Protein AF-A0A6A5GX11-F1 (afdb_monomer_lite)

Radius of gyration: 40.3 Å; chains: 1; bounding box: 119×91×114 Å

pLDDT: mean 71.3, std 27.17, range [20.06, 98.5]

Structure (mmCIF, N/CA/C/O backbone):
data_AF-A0A6A5GX11-F1
#
_entry.id   AF-A0A6A5GX11-F1
#
loop_
_atom_site.group_PDB
_atom_site.id
_atom_site.type_symbol
_atom_site.label_atom_id
_atom_site.label_alt_id
_atom_site.label_comp_id
_atom_site.label_asym_id
_atom_site.label_entity_id
_atom_site.label_seq_id
_atom_site.pdbx_PDB_ins_code
_atom_site.Cartn_x
_atom_site.Cartn_y
_atom_site.Cartn_z
_atom_site.occupancy
_atom_site.B_iso_or_equiv
_atom_site.auth_seq_id
_atom_site.auth_comp_id
_atom_site.auth_asym_id
_atom_site.auth_atom_id
_atom_site.pdbx_PDB_model_num
ATOM 1 N N . MET A 1 1 ? -39.983 5.173 -9.772 1.00 28.12 1 MET A N 1
ATOM 2 C CA . MET A 1 1 ? -40.697 6.272 -9.080 1.00 28.12 1 MET A CA 1
ATOM 3 C C . MET A 1 1 ? -39.646 7.132 -8.398 1.00 28.12 1 MET A C 1
ATOM 5 O O . MET A 1 1 ? -38.638 6.549 -8.014 1.00 28.12 1 MET A O 1
ATOM 9 N N . PRO A 1 2 ? -39.809 8.461 -8.293 1.00 29.33 2 PRO A N 1
ATOM 10 C CA . PRO A 1 2 ? -38.882 9.270 -7.508 1.00 29.33 2 PRO A CA 1
ATOM 11 C C . PRO A 1 2 ? -39.004 8.884 -6.030 1.00 29.33 2 PRO A C 1
ATOM 13 O O . PRO A 1 2 ? -40.120 8.671 -5.549 1.00 29.33 2 PRO A O 1
ATOM 16 N N . ALA A 1 3 ? -37.867 8.777 -5.342 1.00 27.83 3 ALA A N 1
ATOM 17 C CA . ALA A 1 3 ? -37.838 8.626 -3.894 1.00 27.83 3 ALA A CA 1
ATOM 18 C C . ALA A 1 3 ? -38.540 9.824 -3.236 1.00 27.83 3 ALA A C 1
ATOM 20 O O . ALA A 1 3 ? -38.557 10.938 -3.770 1.00 27.83 3 ALA A O 1
ATOM 21 N N . SER A 1 4 ? -39.154 9.591 -2.085 1.00 36.69 4 SER A N 1
ATOM 22 C CA . SER A 1 4 ? -39.787 10.651 -1.308 1.00 36.69 4 SER A CA 1
ATOM 23 C C . SER A 1 4 ? -38.725 11.610 -0.755 1.00 36.69 4 SER A C 1
ATOM 25 O O . SER A 1 4 ? -37.639 11.186 -0.362 1.00 36.69 4 SER A O 1
ATOM 27 N N . SER A 1 5 ? -39.040 12.903 -0.628 1.00 40.94 5 SER A N 1
ATOM 28 C CA . SER A 1 5 ? -38.124 13.899 -0.030 1.00 40.94 5 SER A CA 1
ATOM 29 C C . SER A 1 5 ? -37.720 13.576 1.423 1.00 40.94 5 SER A C 1
ATOM 31 O O . SER A 1 5 ? -36.770 14.139 1.965 1.00 40.94 5 SER A O 1
ATOM 33 N N . THR A 1 6 ? -38.420 12.633 2.056 1.00 39.66 6 THR A N 1
ATOM 34 C CA . THR A 1 6 ? -38.109 12.050 3.364 1.00 39.66 6 THR A CA 1
ATOM 35 C C . THR A 1 6 ? -37.010 10.981 3.363 1.00 39.66 6 THR A C 1
ATOM 37 O O . THR A 1 6 ? -36.493 10.682 4.440 1.00 39.66 6 THR A O 1
ATOM 40 N N . GLU A 1 7 ? -36.645 10.408 2.212 1.00 40.12 7 GLU A N 1
ATOM 41 C CA . GLU A 1 7 ? -35.556 9.425 2.074 1.00 40.12 7 GLU A CA 1
ATOM 42 C C . GLU A 1 7 ? -34.199 10.109 1.853 1.00 40.12 7 GLU A C 1
ATOM 44 O O . GLU A 1 7 ? -33.228 9.757 2.519 1.00 40.12 7 GLU A O 1
ATOM 49 N N . GLU A 1 8 ? -34.137 11.160 1.027 1.00 44.28 8 GLU A N 1
ATOM 50 C CA . GLU A 1 8 ? -32.916 11.969 0.845 1.00 44.28 8 GLU A CA 1
ATOM 51 C C . GLU A 1 8 ? -32.476 12.634 2.160 1.00 44.28 8 GLU A C 1
ATOM 53 O O . GLU A 1 8 ? -31.300 12.598 2.527 1.00 44.28 8 GLU A O 1
ATOM 58 N N . SER A 1 9 ? -33.434 13.156 2.937 1.00 45.06 9 SER A N 1
ATOM 59 C CA . SER A 1 9 ? -33.169 13.665 4.288 1.00 45.06 9 SER A CA 1
ATOM 60 C C . SER A 1 9 ? -32.656 12.578 5.238 1.00 45.06 9 SER A C 1
ATOM 62 O O . SER A 1 9 ? -31.876 12.895 6.131 1.00 45.06 9 SER A O 1
ATOM 64 N N . LEU A 1 10 ? -33.079 11.319 5.077 1.00 44.25 10 LEU A N 1
ATOM 65 C CA . LEU A 1 10 ? -32.639 10.212 5.931 1.00 44.25 10 LEU A CA 1
ATOM 66 C C . LEU A 1 10 ? -31.201 9.802 5.597 1.00 44.25 10 LEU A C 1
ATOM 68 O O . LEU A 1 10 ? -30.399 9.614 6.507 1.00 44.25 10 LEU A O 1
ATOM 72 N N . HIS A 1 11 ? -30.864 9.730 4.306 1.00 50.41 11 HIS A N 1
ATOM 73 C CA . HIS A 1 11 ? -29.493 9.511 3.848 1.00 50.41 11 HIS A CA 1
ATOM 74 C C . HIS A 1 11 ? -28.566 10.631 4.343 1.00 50.41 11 HIS A C 1
ATOM 76 O O . HIS A 1 11 ? -27.501 10.348 4.879 1.00 50.41 11 HIS A O 1
ATOM 82 N N . SER A 1 12 ? -29.012 11.892 4.267 1.00 48.31 12 SER A N 1
ATOM 83 C CA . SER A 1 12 ? -28.281 13.042 4.811 1.00 48.31 12 SER A CA 1
ATOM 84 C C . SER A 1 12 ? -28.050 12.931 6.324 1.00 48.31 12 SER A C 1
ATOM 86 O O . SER A 1 12 ? -26.910 13.013 6.763 1.00 48.31 12 SER A O 1
ATOM 88 N N . THR A 1 13 ? -29.081 12.645 7.131 1.00 47.81 13 THR A N 1
ATOM 89 C CA . THR A 1 13 ? -28.919 12.481 8.591 1.00 47.81 13 THR A CA 1
ATOM 90 C C . THR A 1 13 ? -28.064 11.266 8.961 1.00 47.81 13 THR A C 1
ATOM 92 O O . THR A 1 13 ? -27.385 11.296 9.982 1.00 47.81 13 THR A O 1
ATOM 95 N N . ILE A 1 14 ? -28.051 10.198 8.158 1.00 52.31 14 ILE A N 1
ATOM 96 C CA . ILE A 1 14 ? -27.190 9.033 8.410 1.00 52.31 14 ILE A CA 1
ATOM 97 C C . ILE A 1 14 ? -25.740 9.321 8.007 1.00 52.31 14 ILE A C 1
ATOM 99 O O . ILE A 1 14 ? -24.847 8.996 8.781 1.00 52.31 14 ILE A O 1
ATOM 103 N N . LEU A 1 15 ? -25.493 10.020 6.895 1.00 53.47 15 LEU A N 1
ATOM 104 C CA . LEU A 1 15 ? -24.170 10.571 6.576 1.00 53.47 15 LEU A CA 1
ATOM 105 C C . LEU A 1 15 ? -23.706 11.590 7.624 1.00 53.47 15 LEU A C 1
ATOM 107 O O . LEU A 1 15 ? -22.520 11.657 7.926 1.00 53.47 15 LEU A O 1
ATOM 111 N N . GLU A 1 16 ? -24.621 12.357 8.215 1.00 52.12 16 GLU A N 1
ATOM 112 C CA . GLU A 1 16 ? -24.321 13.277 9.308 1.00 52.12 16 GLU A CA 1
ATOM 113 C C . GLU A 1 16 ? -23.972 12.504 10.586 1.00 52.12 16 GLU A C 1
ATOM 115 O O . GLU A 1 16 ? -22.947 12.794 11.193 1.00 52.12 16 GLU A O 1
ATOM 120 N N . ILE A 1 17 ? -24.736 11.467 10.958 1.00 52.47 17 ILE A N 1
ATOM 121 C CA . ILE A 1 17 ? -24.416 10.568 12.080 1.00 52.47 17 ILE A CA 1
ATOM 122 C C . ILE A 1 17 ? -23.071 9.870 11.849 1.00 52.47 17 ILE A C 1
ATOM 124 O O . ILE A 1 17 ? -22.245 9.879 12.752 1.00 52.47 17 ILE A O 1
ATOM 128 N N . MET A 1 18 ? -22.799 9.338 10.656 1.00 52.59 18 MET A N 1
ATOM 129 C CA . MET A 1 18 ? -21.490 8.767 10.319 1.00 52.59 18 MET A CA 1
ATOM 130 C C . MET A 1 18 ? -20.392 9.840 10.380 1.00 52.59 18 MET A C 1
ATOM 132 O O . MET A 1 18 ? -19.365 9.610 10.999 1.00 52.59 18 MET A O 1
ATOM 136 N N . SER A 1 19 ? -20.630 11.058 9.879 1.00 47.06 19 SER A N 1
ATOM 137 C CA . SER A 1 19 ? -19.694 12.187 10.013 1.00 47.06 19 SER A CA 1
ATOM 138 C C . SER A 1 19 ? -19.464 12.613 11.467 1.00 47.06 19 SER A C 1
ATOM 140 O O . SER A 1 19 ? -18.379 13.085 11.784 1.00 47.06 19 SER A O 1
ATOM 142 N N . ILE A 1 20 ? -20.453 12.459 12.349 1.00 45.06 20 ILE A N 1
ATOM 143 C CA . ILE A 1 20 ? -20.344 12.718 13.791 1.00 45.06 20 ILE A CA 1
ATOM 144 C C . ILE A 1 20 ? -19.573 11.589 14.488 1.00 45.06 20 ILE A C 1
ATOM 146 O O . ILE A 1 20 ? -18.769 11.871 15.366 1.00 45.06 20 ILE A O 1
ATOM 150 N N . LEU A 1 21 ? -19.779 10.333 14.084 1.00 46.28 21 LEU A N 1
ATOM 151 C CA . LEU A 1 21 ? -19.055 9.165 14.603 1.00 46.28 21 LEU A CA 1
ATOM 152 C C . LEU A 1 21 ? -17.611 9.072 14.072 1.00 46.28 21 LEU A C 1
ATOM 154 O O . LEU A 1 21 ? -16.768 8.460 14.717 1.00 46.28 21 LEU A O 1
ATOM 158 N N . SER A 1 22 ? -17.312 9.715 12.940 1.00 41.75 22 SER A N 1
ATOM 159 C CA . SER A 1 22 ? -15.961 9.858 12.373 1.00 41.75 22 SER A CA 1
ATOM 160 C C . SER A 1 22 ? -15.256 11.171 12.752 1.00 41.75 22 SER A C 1
ATOM 162 O O . SER A 1 22 ? -14.150 11.420 12.275 1.00 41.75 22 SER A O 1
ATOM 164 N N . LYS A 1 23 ? -15.861 12.035 13.580 1.00 33.44 23 LYS A N 1
ATOM 165 C CA . LYS A 1 23 ? -15.248 13.293 14.041 1.00 33.44 23 LYS A CA 1
ATOM 166 C C . LYS A 1 23 ? -14.823 13.205 15.503 1.00 33.44 23 LYS A C 1
ATOM 168 O O . LYS A 1 23 ? -15.609 13.508 16.391 1.00 33.44 23 LYS A O 1
ATOM 173 N N . ASP A 1 24 ? -13.543 12.909 15.714 1.00 33.56 24 ASP A N 1
ATOM 174 C CA . ASP A 1 24 ? -12.671 13.880 16.384 1.00 33.56 24 ASP A CA 1
ATOM 175 C C . ASP A 1 24 ? -11.180 13.528 16.244 1.00 33.56 24 ASP A C 1
ATOM 177 O O . ASP A 1 24 ? -10.704 12.504 16.728 1.00 33.56 24 ASP A O 1
ATOM 181 N N . SER A 1 25 ? -10.425 14.464 15.670 1.00 24.48 25 SER A N 1
ATOM 182 C CA . SER A 1 25 ? -9.131 14.862 16.227 1.00 24.48 25 SER A CA 1
ATOM 183 C C . SER A 1 25 ? -8.889 16.338 15.879 1.00 24.48 25 SER A C 1
ATOM 185 O O . SER A 1 25 ? -8.604 16.652 14.720 1.00 24.48 25 SER A O 1
ATOM 187 N N . PRO A 1 26 ? -9.084 17.273 16.825 1.00 28.80 26 PRO A N 1
ATOM 188 C CA . PRO A 1 26 ? -8.751 18.678 16.624 1.00 28.80 26 PRO A CA 1
ATOM 189 C C . PRO A 1 26 ? -7.250 18.944 16.850 1.00 28.80 26 PRO A C 1
ATOM 191 O O . PRO A 1 26 ? -6.652 18.419 17.785 1.00 28.80 26 PRO A O 1
ATOM 194 N N . ASP A 1 27 ? -6.686 19.829 16.025 1.00 24.67 27 ASP A N 1
ATOM 195 C CA . ASP A 1 27 ? -5.345 20.429 16.124 1.00 24.67 27 ASP A CA 1
ATOM 196 C C . ASP A 1 27 ? -4.133 19.479 16.215 1.00 24.67 27 ASP A C 1
ATOM 198 O O . ASP A 1 27 ? -3.504 19.307 17.263 1.00 24.67 27 ASP A O 1
ATOM 202 N N . SER A 1 28 ? -3.655 19.029 15.050 1.00 24.89 28 SER A N 1
ATOM 203 C CA . SER A 1 28 ? -2.253 18.632 14.871 1.00 24.89 28 SER A CA 1
ATOM 204 C C . SER A 1 28 ? -1.328 19.862 14.910 1.00 24.89 28 SER A C 1
ATOM 206 O O . SER A 1 28 ? -0.850 20.341 13.880 1.00 24.89 28 SER A O 1
ATOM 208 N N . THR A 1 29 ? -1.057 20.381 16.109 1.00 23.64 29 THR A N 1
ATOM 209 C CA . THR A 1 29 ? 0.121 21.232 16.346 1.00 23.64 29 THR A CA 1
ATOM 210 C C . THR A 1 29 ? 1.287 20.358 16.818 1.00 23.64 29 THR A C 1
ATOM 212 O O . THR A 1 29 ? 1.080 19.463 17.643 1.00 23.64 29 THR A O 1
ATOM 215 N N . PRO A 1 30 ? 2.514 20.552 16.297 1.00 24.50 30 PRO A N 1
ATOM 216 C CA . PRO A 1 30 ? 3.628 19.660 16.593 1.00 24.50 30 PRO A CA 1
ATOM 217 C C . PRO A 1 30 ? 4.042 19.804 18.058 1.00 24.50 30 PRO A C 1
ATOM 219 O O . PRO A 1 30 ? 4.580 20.830 18.476 1.00 24.50 30 PRO A O 1
ATOM 222 N N . THR A 1 31 ? 3.799 18.759 18.847 1.00 24.69 31 THR A N 1
ATOM 223 C CA . THR A 1 31 ? 4.292 18.691 20.223 1.00 24.69 31 THR A CA 1
ATOM 224 C C . THR A 1 31 ? 5.751 18.263 20.194 1.00 24.69 31 THR A C 1
ATOM 226 O O . THR A 1 31 ? 6.061 17.087 20.018 1.00 24.69 31 THR A O 1
ATOM 229 N N . THR A 1 32 ? 6.653 19.226 20.380 1.00 24.58 32 THR A N 1
ATOM 230 C CA . THR A 1 32 ? 8.082 18.975 20.587 1.00 24.58 32 THR A CA 1
ATOM 231 C C . THR A 1 32 ? 8.283 18.136 21.849 1.00 24.58 32 THR A C 1
ATOM 233 O O . THR A 1 32 ? 8.253 18.661 22.963 1.00 24.58 32 THR A O 1
ATOM 236 N N . ILE A 1 33 ? 8.506 16.832 21.686 1.00 23.81 33 ILE A N 1
ATOM 237 C CA . ILE A 1 33 ? 8.956 15.971 22.779 1.00 23.81 33 ILE A CA 1
ATOM 238 C C . ILE A 1 33 ? 10.459 16.186 22.939 1.00 23.81 33 ILE A C 1
ATOM 240 O O . ILE A 1 33 ? 11.251 15.785 22.091 1.00 23.81 33 ILE A O 1
ATOM 244 N N . ILE A 1 34 ? 10.837 16.843 24.033 1.00 23.27 34 ILE A N 1
ATOM 245 C CA . ILE A 1 34 ? 12.216 16.891 24.520 1.00 23.27 34 ILE A CA 1
ATOM 246 C C . ILE A 1 34 ? 12.476 15.552 25.226 1.00 23.27 34 ILE A C 1
ATOM 248 O O . ILE A 1 34 ? 11.800 15.282 26.224 1.00 23.27 34 ILE A O 1
ATOM 252 N N . PRO A 1 35 ? 13.414 14.707 24.762 1.00 26.48 35 PRO A N 1
ATOM 253 C CA . PRO A 1 35 ? 13.851 13.556 25.536 1.00 26.48 35 PRO A CA 1
ATOM 254 C C . PRO A 1 35 ? 14.650 14.058 26.741 1.00 26.48 35 PRO A C 1
ATOM 256 O O . PRO A 1 35 ? 15.604 14.817 26.579 1.00 26.48 35 PRO A O 1
ATOM 259 N N . ASN A 1 36 ? 14.264 13.646 27.948 1.00 24.81 36 ASN A N 1
ATOM 260 C CA . ASN A 1 36 ? 15.158 13.754 29.096 1.00 24.81 36 ASN A CA 1
ATOM 261 C C . ASN A 1 36 ? 16.164 12.604 29.016 1.00 24.81 36 ASN A C 1
ATOM 263 O O . ASN A 1 36 ? 15.762 11.442 29.097 1.00 24.81 36 ASN A O 1
ATOM 267 N N . ASP A 1 37 ? 17.448 12.934 28.923 1.00 24.06 37 ASP A N 1
ATOM 268 C CA . ASP A 1 37 ? 18.520 12.006 29.268 1.00 24.06 37 ASP A CA 1
ATOM 269 C C . ASP A 1 37 ? 18.411 11.598 30.748 1.00 24.06 37 ASP A C 1
ATOM 271 O O . ASP A 1 37 ? 18.219 12.454 31.612 1.00 24.06 37 ASP A O 1
ATOM 275 N N . GLU A 1 38 ? 18.537 10.299 31.036 1.00 22.77 38 GLU A N 1
ATOM 276 C CA . GLU A 1 38 ? 19.526 9.710 31.963 1.00 22.77 38 GLU A CA 1
ATOM 277 C C . GLU A 1 38 ? 19.149 8.264 32.357 1.00 22.77 38 GLU A C 1
ATOM 279 O O . GLU A 1 38 ? 17.977 7.922 32.497 1.00 22.77 38 GLU A O 1
ATOM 284 N N . ALA A 1 39 ? 20.189 7.453 32.613 1.00 23.17 39 ALA A N 1
ATOM 285 C CA . ALA A 1 39 ? 20.185 6.013 32.927 1.00 23.17 39 ALA A CA 1
ATOM 286 C C . ALA A 1 39 ? 19.954 5.079 31.703 1.00 23.17 39 ALA A C 1
ATOM 288 O O . ALA A 1 39 ? 18.983 5.228 30.976 1.00 23.17 39 ALA A O 1
ATOM 289 N N . MET A 1 40 ? 20.799 4.078 31.406 1.00 24.31 40 MET A N 1
ATOM 290 C CA . MET A 1 40 ? 21.911 3.479 32.170 1.00 24.31 40 MET A CA 1
ATOM 291 C C . MET A 1 40 ? 23.128 3.151 31.281 1.00 24.31 40 MET A C 1
ATOM 293 O O . MET A 1 40 ? 22.972 2.694 30.153 1.00 24.31 40 MET A O 1
ATOM 297 N N . LYS A 1 41 ? 24.340 3.280 31.844 1.00 22.62 41 LYS A N 1
ATOM 298 C CA . LYS A 1 41 ? 25.541 2.541 31.417 1.00 22.62 41 LYS A CA 1
ATOM 299 C C . LYS A 1 41 ? 26.089 1.737 32.601 1.00 22.62 41 LYS A C 1
ATOM 301 O O . LYS A 1 41 ? 26.426 2.312 33.631 1.00 22.62 41 LYS A O 1
ATOM 306 N N . GLU A 1 42 ? 26.225 0.436 32.398 1.00 22.78 42 GLU A N 1
ATOM 307 C CA . GLU A 1 42 ? 27.194 -0.471 33.034 1.00 22.78 42 GLU A CA 1
ATOM 308 C C . GLU A 1 42 ? 28.113 -0.962 31.888 1.00 22.78 42 GLU A C 1
ATOM 310 O O . GLU A 1 42 ? 27.682 -0.913 30.736 1.00 22.78 42 GLU A O 1
ATOM 315 N N . GLN A 1 43 ? 29.357 -1.421 32.046 1.00 21.89 43 GLN A N 1
ATOM 316 C CA . GLN A 1 43 ? 30.328 -1.480 33.151 1.00 21.89 43 GLN A CA 1
ATOM 317 C C . GLN A 1 43 ? 31.714 -1.749 32.510 1.00 21.89 43 GLN A C 1
ATOM 319 O O . GLN A 1 43 ? 31.743 -2.386 31.467 1.00 21.89 43 GLN A O 1
ATOM 324 N N . GLU A 1 44 ? 32.813 -1.291 33.130 1.00 22.52 44 GLU A N 1
ATOM 325 C CA . GLU A 1 44 ? 34.219 -1.795 33.074 1.00 22.52 44 GLU A CA 1
ATOM 326 C C . GLU A 1 44 ? 35.105 -0.664 33.659 1.00 22.52 44 GLU A C 1
ATOM 328 O O . GLU A 1 44 ? 35.074 0.460 33.165 1.00 22.52 44 GLU A O 1
ATOM 333 N N . GLN A 1 45 ? 35.630 -0.743 34.888 1.00 23.33 45 GLN A N 1
ATOM 334 C CA . GLN A 1 45 ? 36.685 -1.611 35.447 1.00 23.33 45 GLN A CA 1
ATOM 335 C C . GLN A 1 45 ? 38.109 -1.099 35.146 1.00 23.33 45 GLN A C 1
ATOM 337 O O . GLN A 1 45 ? 38.606 -1.307 34.049 1.00 23.33 45 GLN A O 1
ATOM 342 N N . ASP A 1 46 ? 38.760 -0.486 36.151 1.00 23.41 46 ASP A N 1
ATOM 343 C CA . ASP A 1 46 ? 40.206 -0.637 36.414 1.00 23.41 46 ASP A CA 1
ATOM 344 C C . ASP A 1 46 ? 40.630 -0.093 37.805 1.00 23.41 46 ASP A C 1
ATOM 346 O O . ASP A 1 46 ? 39.857 0.579 38.495 1.00 23.41 46 ASP A O 1
ATOM 350 N N . ASP A 1 47 ? 41.846 -0.456 38.231 1.00 23.55 47 ASP A N 1
ATOM 351 C CA . ASP A 1 47 ? 42.396 -0.375 39.600 1.00 23.55 47 ASP A CA 1
ATOM 352 C C . ASP A 1 47 ? 42.721 1.039 40.149 1.00 23.55 47 ASP A C 1
ATOM 354 O O . ASP A 1 47 ? 43.141 1.918 39.398 1.00 23.55 47 ASP A O 1
ATOM 358 N N . ASN A 1 48 ? 42.687 1.234 41.488 1.00 24.72 48 ASN A N 1
ATOM 359 C CA . ASN A 1 48 ? 43.906 1.349 42.337 1.00 24.72 48 ASN A CA 1
ATOM 360 C C . ASN A 1 48 ? 43.634 1.559 43.854 1.00 24.72 48 ASN A C 1
ATOM 362 O O . ASN A 1 48 ? 42.513 1.824 44.287 1.00 24.72 48 ASN A O 1
ATOM 366 N N . GLU A 1 49 ? 44.687 1.439 44.672 1.00 21.98 49 GLU A N 1
ATOM 367 C CA . GLU A 1 49 ? 44.654 1.414 46.143 1.00 21.98 49 GLU A CA 1
ATOM 368 C C . GLU A 1 49 ? 44.600 2.784 46.878 1.00 21.98 49 GLU A C 1
ATOM 370 O O . GLU A 1 49 ? 45.063 3.816 46.397 1.00 21.98 49 GLU A O 1
ATOM 375 N N . LEU A 1 50 ? 44.223 2.689 48.168 1.00 23.00 50 LEU A N 1
ATOM 376 C CA . LEU A 1 50 ? 44.882 3.308 49.344 1.00 23.00 50 LEU A CA 1
ATOM 377 C C . LEU A 1 50 ? 44.252 4.529 50.084 1.00 23.00 50 LEU A C 1
ATOM 379 O O . LEU A 1 50 ? 44.389 5.689 49.710 1.00 23.00 50 LEU A O 1
ATOM 383 N N . SER A 1 51 ? 43.834 4.233 51.327 1.00 23.92 51 SER A N 1
ATOM 384 C CA . SER A 1 51 ? 43.984 5.031 52.573 1.00 23.92 51 SER A CA 1
ATOM 385 C C . SER A 1 51 ? 42.869 5.964 53.122 1.00 23.92 51 SER A C 1
ATOM 387 O O . SER A 1 51 ? 42.389 6.893 52.489 1.00 23.92 51 SER A O 1
ATOM 389 N N . ASN A 1 52 ? 42.620 5.759 54.429 1.00 26.06 52 ASN A N 1
ATOM 390 C CA . ASN A 1 52 ? 42.329 6.742 55.495 1.00 26.06 52 ASN A CA 1
ATOM 391 C C . ASN A 1 52 ? 40.940 7.420 55.667 1.00 26.06 52 ASN A C 1
ATOM 393 O O . ASN A 1 52 ? 40.748 8.592 55.374 1.00 26.06 52 ASN A O 1
ATOM 397 N N . ALA A 1 53 ? 40.087 6.712 56.427 1.00 24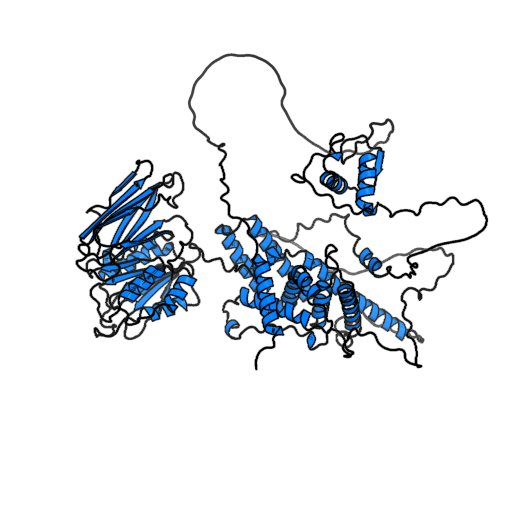.91 53 ALA A N 1
ATOM 398 C CA . ALA A 1 53 ? 39.645 7.065 57.799 1.00 24.91 53 ALA A CA 1
ATOM 399 C C . ALA A 1 53 ? 38.644 8.222 58.114 1.00 24.91 53 ALA A C 1
ATOM 401 O O . ALA A 1 53 ? 38.889 9.392 57.854 1.00 24.91 53 ALA A O 1
ATOM 402 N N . ASN A 1 54 ? 37.643 7.853 58.946 1.00 25.66 54 ASN A N 1
ATOM 403 C CA . ASN A 1 54 ? 36.847 8.658 59.910 1.00 25.66 54 ASN A CA 1
ATOM 404 C C . ASN A 1 54 ? 35.840 9.697 59.337 1.00 25.66 54 ASN A C 1
ATOM 406 O O . ASN A 1 54 ? 36.234 10.722 58.802 1.00 25.66 54 ASN A O 1
ATOM 410 N N . THR A 1 55 ? 34.516 9.624 59.572 1.00 26.92 55 THR A N 1
ATOM 411 C CA . THR A 1 55 ? 33.877 9.705 60.911 1.00 26.92 55 THR A CA 1
ATOM 412 C C . THR A 1 55 ? 32.346 9.449 60.876 1.00 26.92 55 THR A C 1
ATOM 414 O O . THR A 1 55 ? 31.644 10.045 60.073 1.00 26.92 55 THR A O 1
ATOM 417 N N . MET A 1 56 ? 31.862 8.615 61.811 1.00 25.80 56 MET A N 1
ATOM 418 C CA . MET A 1 56 ? 30.515 8.463 62.432 1.00 25.80 56 MET A CA 1
ATOM 419 C C . MET A 1 56 ? 29.157 8.764 61.734 1.00 25.80 56 MET A C 1
ATOM 421 O O . MET A 1 56 ? 28.862 9.880 61.333 1.00 25.80 56 MET A O 1
ATOM 425 N N . ALA A 1 57 ? 28.248 7.797 61.975 1.00 27.95 57 ALA A N 1
ATOM 426 C CA . ALA A 1 57 ? 26.802 7.904 62.275 1.00 27.95 57 ALA A CA 1
ATOM 427 C C . ALA A 1 57 ? 25.799 8.291 61.152 1.00 27.95 57 ALA A C 1
ATOM 429 O O . ALA A 1 57 ? 25.959 9.284 60.463 1.00 27.95 57 ALA A O 1
ATOM 430 N N . GLY A 1 58 ? 24.671 7.582 60.981 1.00 26.03 58 GLY A N 1
ATOM 431 C CA . GLY A 1 58 ? 24.259 6.339 61.646 1.00 26.03 58 GLY A CA 1
ATOM 432 C C . GLY A 1 58 ? 22.869 5.816 61.237 1.00 26.03 58 GLY A C 1
ATOM 433 O O . GLY A 1 58 ? 21.947 6.591 61.018 1.00 26.03 58 GLY A O 1
ATOM 434 N N . LEU A 1 59 ? 22.746 4.481 61.243 1.00 26.42 59 LEU A N 1
ATOM 435 C CA . LEU A 1 59 ? 21.523 3.654 61.264 1.00 26.42 59 LEU A CA 1
ATOM 436 C C . LEU A 1 59 ? 20.628 3.572 60.002 1.00 26.42 59 LEU A C 1
ATOM 438 O O . LEU A 1 59 ? 19.706 4.347 59.763 1.00 26.42 59 LEU A O 1
ATOM 442 N N . GLN A 1 60 ? 20.854 2.467 59.282 1.00 24.81 60 GLN A N 1
ATOM 443 C CA . GLN A 1 60 ? 19.900 1.712 58.452 1.00 24.81 60 GLN A CA 1
ATOM 444 C C . GLN A 1 60 ? 18.560 1.473 59.193 1.00 24.81 60 GLN A C 1
ATOM 446 O O . GLN A 1 60 ? 18.544 1.314 60.410 1.00 24.81 60 GLN A O 1
ATOM 451 N N . ARG A 1 61 ? 17.389 1.584 58.545 1.00 25.28 61 ARG A N 1
ATOM 452 C CA . ARG A 1 61 ? 16.769 0.646 57.572 1.00 25.28 61 ARG A CA 1
ATOM 453 C C . ARG A 1 61 ? 16.501 -0.742 58.189 1.00 25.28 61 ARG A C 1
ATOM 455 O O . ARG A 1 61 ? 17.452 -1.447 58.483 1.00 25.28 61 ARG A O 1
ATOM 462 N N . ILE A 1 62 ? 15.225 -1.150 58.277 1.00 26.56 62 ILE A N 1
ATOM 463 C CA . ILE A 1 62 ? 14.665 -2.416 57.734 1.00 26.56 62 ILE A CA 1
ATOM 464 C C . ILE A 1 62 ? 13.184 -2.583 58.123 1.00 26.56 62 ILE A C 1
ATOM 466 O O . ILE A 1 62 ? 12.744 -2.249 59.219 1.00 26.56 62 ILE A O 1
ATOM 470 N N . SER A 1 63 ? 12.423 -3.103 57.166 1.00 24.77 63 SER A N 1
ATOM 471 C CA . SER A 1 63 ? 11.020 -3.505 57.236 1.00 24.77 63 SER A CA 1
ATOM 472 C C . SER A 1 63 ? 10.828 -4.929 57.766 1.00 24.77 63 SER A C 1
ATOM 474 O O . SER A 1 63 ? 11.522 -5.835 57.306 1.00 24.77 63 SER A O 1
ATOM 476 N N . SER A 1 64 ? 9.778 -5.170 58.553 1.00 24.42 64 SER A N 1
ATOM 477 C CA . SER A 1 64 ? 9.065 -6.459 58.559 1.00 24.42 64 SER A CA 1
ATOM 478 C C . SER A 1 64 ? 7.706 -6.354 59.261 1.00 24.42 64 SER A C 1
ATOM 480 O O . SER A 1 64 ? 7.543 -5.645 60.249 1.00 24.42 64 SER A O 1
ATOM 482 N N . SER A 1 65 ? 6.705 -7.059 58.728 1.00 26.42 65 SER A N 1
ATOM 483 C CA . SER A 1 65 ? 5.465 -7.392 59.445 1.00 26.42 65 SER A CA 1
ATOM 484 C C . SER A 1 65 ? 5.572 -8.813 59.993 1.00 26.42 65 SER A C 1
ATOM 486 O O . SER A 1 65 ? 6.180 -9.665 59.346 1.00 26.42 65 SER A O 1
ATOM 488 N N . PRO A 1 66 ? 4.926 -9.101 61.131 1.00 30.73 66 PRO A N 1
ATOM 489 C CA . PRO A 1 66 ? 3.969 -10.211 61.132 1.00 30.73 66 PRO A CA 1
ATOM 490 C C . PRO A 1 66 ? 2.662 -9.890 61.886 1.00 30.73 66 PRO A C 1
ATOM 492 O O . PRO A 1 66 ? 2.549 -8.898 62.602 1.00 30.73 66 PRO A O 1
ATOM 495 N N . LYS A 1 67 ? 1.645 -10.739 61.692 1.00 26.89 67 LYS A N 1
ATOM 496 C CA . LYS A 1 67 ? 0.309 -10.645 62.316 1.00 26.89 67 LYS A CA 1
ATOM 497 C C . LYS A 1 67 ? 0.144 -11.632 63.490 1.00 26.89 67 LYS A C 1
ATOM 499 O O . LYS A 1 67 ? 0.912 -12.578 63.610 1.00 26.89 67 LYS A O 1
ATOM 504 N N . ILE A 1 68 ? -1.004 -11.484 64.171 1.00 27.08 68 ILE A N 1
ATOM 505 C CA . ILE A 1 68 ? -1.759 -12.455 65.003 1.00 27.08 68 ILE A CA 1
ATOM 506 C C . ILE A 1 68 ? -1.505 -12.381 66.522 1.00 27.08 68 ILE A C 1
ATOM 508 O O . ILE A 1 68 ? -0.484 -12.858 67.005 1.00 27.08 68 ILE A O 1
ATOM 512 N N . SER A 1 69 ? -2.503 -11.892 67.281 1.00 24.09 69 SER A N 1
ATOM 513 C CA . SER A 1 69 ? -3.162 -12.616 68.399 1.00 24.09 69 SER A CA 1
ATOM 514 C C . SER A 1 69 ? -4.258 -11.782 69.097 1.00 24.09 69 SER A C 1
ATOM 516 O O . SER A 1 69 ? -4.234 -10.559 69.109 1.00 24.09 69 SER A O 1
ATOM 518 N N . THR A 1 70 ? -5.243 -12.492 69.637 1.00 26.73 70 THR A N 1
ATOM 519 C CA . THR A 1 70 ? -6.579 -12.116 70.147 1.00 26.73 70 THR A CA 1
ATOM 520 C C . THR A 1 70 ? -6.690 -11.386 71.506 1.00 26.73 70 THR A C 1
ATOM 522 O O . THR A 1 70 ? -5.953 -11.708 72.429 1.00 26.73 70 THR A O 1
ATOM 525 N N . ASN A 1 71 ? -7.790 -10.619 71.650 1.00 29.41 71 ASN A N 1
ATOM 526 C CA . ASN A 1 71 ? -8.624 -10.352 72.855 1.00 29.41 71 ASN A CA 1
ATOM 527 C C . ASN A 1 71 ? -8.099 -9.522 74.057 1.00 29.41 71 ASN A C 1
ATOM 529 O O . ASN A 1 71 ? -7.066 -9.824 74.639 1.00 29.41 71 ASN A O 1
ATOM 533 N N . GLY A 1 72 ? -8.942 -8.591 74.549 1.00 27.48 72 GLY A N 1
ATOM 534 C CA . GLY A 1 72 ? -8.878 -8.050 75.925 1.00 27.48 72 GLY A CA 1
ATOM 535 C C . GLY A 1 72 ? -9.265 -6.567 76.079 1.00 27.48 72 GLY A C 1
ATOM 536 O O . GLY A 1 72 ? -8.518 -5.689 75.673 1.00 27.48 72 GLY A O 1
ATOM 537 N N . SER A 1 73 ? -10.426 -6.283 76.679 1.00 36.22 73 SER A N 1
ATOM 538 C CA . SER A 1 73 ? -10.972 -4.934 76.955 1.00 36.22 73 SER A CA 1
ATOM 539 C C . SER A 1 73 ? -10.203 -4.141 78.027 1.00 36.22 73 SER A C 1
ATOM 541 O O . SER A 1 73 ? -9.968 -4.704 79.087 1.00 36.22 73 SER A O 1
ATOM 543 N N . GLU A 1 74 ? -9.996 -2.824 77.833 1.00 33.56 74 GLU A N 1
ATOM 544 C CA . GLU A 1 74 ? -10.395 -1.758 78.792 1.00 33.56 74 GLU A CA 1
ATOM 545 C C . GLU A 1 74 ? -10.294 -0.327 78.192 1.00 33.56 74 GLU A C 1
ATOM 547 O O . GLU A 1 74 ? -10.009 -0.175 77.004 1.00 33.56 74 GLU A O 1
ATOM 552 N N . ARG A 1 75 ? -10.699 0.720 78.940 1.00 37.03 75 ARG A N 1
ATOM 553 C CA . ARG A 1 75 ? -11.307 1.963 78.395 1.00 37.03 75 ARG A CA 1
ATOM 554 C C . ARG A 1 75 ? -10.728 3.269 78.992 1.00 37.03 75 ARG A C 1
ATOM 556 O O . ARG A 1 75 ? -10.366 3.297 80.158 1.00 37.03 75 ARG A O 1
ATOM 563 N N . SER A 1 76 ? -10.813 4.365 78.216 1.00 37.41 76 SER A N 1
ATOM 564 C CA . SER A 1 76 ? -10.315 5.751 78.463 1.00 37.41 76 SER A CA 1
ATOM 565 C C . SER A 1 76 ? -8.811 5.969 78.159 1.00 37.41 76 SER A C 1
ATOM 567 O O . SER A 1 76 ? -8.011 5.078 78.390 1.00 37.41 76 SER A O 1
ATOM 569 N N . GLU A 1 77 ? -8.338 7.095 77.595 1.00 38.69 77 GLU A N 1
ATOM 570 C CA . GLU A 1 77 ? -8.982 8.413 77.452 1.00 38.69 77 GLU A CA 1
ATOM 571 C C . GLU A 1 77 ? -8.505 9.223 76.208 1.00 38.69 77 GLU A C 1
ATOM 573 O O . GLU A 1 77 ? -7.379 9.699 76.122 1.00 38.69 77 GLU A O 1
ATOM 578 N N . ASN A 1 78 ? -9.413 9.425 75.244 1.00 44.12 78 ASN A N 1
ATOM 579 C CA . ASN A 1 78 ? -9.515 10.588 74.338 1.00 44.12 78 ASN A CA 1
ATOM 580 C C . ASN A 1 78 ? -8.326 11.043 73.438 1.00 44.12 78 ASN A C 1
ATOM 582 O O . ASN A 1 78 ? -8.075 12.247 73.305 1.00 44.12 78 ASN A O 1
ATOM 586 N N . CYS A 1 79 ? -7.698 10.139 72.673 1.00 43.75 79 CYS A N 1
ATOM 587 C CA . CYS A 1 79 ? -7.044 10.541 71.414 1.00 43.75 79 CYS A CA 1
ATOM 588 C C . CYS A 1 79 ? -8.116 10.738 70.322 1.00 43.75 79 CYS A C 1
ATOM 590 O O . CYS A 1 79 ? -8.614 9.775 69.742 1.00 43.75 79 CYS A O 1
ATOM 592 N N . GLY A 1 80 ? -8.542 11.984 70.094 1.00 61.75 80 GLY A N 1
ATOM 593 C CA . GLY A 1 80 ? -9.664 12.281 69.197 1.00 61.75 80 GLY A CA 1
ATOM 594 C C . GLY A 1 80 ? -9.358 11.975 67.727 1.00 61.75 80 GLY A C 1
ATOM 595 O O . GLY A 1 80 ? -8.446 12.573 67.158 1.00 61.75 80 GLY A O 1
ATOM 596 N N . GLU A 1 81 ? -10.162 11.104 67.108 1.00 83.19 81 GLU A N 1
ATOM 597 C CA . GLU A 1 81 ? -10.018 10.699 65.703 1.00 83.19 81 GLU A CA 1
ATOM 598 C C . GLU A 1 81 ? -9.916 11.899 64.740 1.00 83.19 81 GLU A C 1
ATOM 600 O O . GLU A 1 81 ? -10.533 12.955 64.931 1.00 83.19 81 GLU A O 1
ATOM 605 N N . LEU A 1 82 ? -9.158 11.729 63.654 1.00 95.00 82 LEU A N 1
ATOM 606 C CA . LEU A 1 82 ? -9.012 12.742 62.610 1.00 95.00 82 LEU A CA 1
ATOM 607 C C . LEU A 1 82 ? -10.006 12.512 61.465 1.00 95.00 82 LEU A C 1
ATOM 609 O O . LEU A 1 82 ? -10.314 11.392 61.072 1.00 95.00 82 LEU A O 1
ATOM 613 N N . CYS A 1 83 ? -10.493 13.608 60.888 1.00 97.50 83 CYS A N 1
ATOM 614 C CA . CYS A 1 83 ? -11.388 13.608 59.738 1.00 97.50 83 CYS A CA 1
ATOM 615 C C . CYS A 1 83 ? -10.674 13.052 58.500 1.00 97.50 83 CYS A C 1
ATOM 617 O O . CYS A 1 83 ? -9.841 13.753 57.917 1.00 97.50 83 CYS A O 1
ATOM 619 N N . VAL A 1 84 ? -11.067 11.863 58.033 1.00 95.94 84 VAL A N 1
ATOM 620 C CA . VAL A 1 84 ? -10.426 11.161 56.898 1.00 95.94 84 VAL A CA 1
ATOM 621 C C . VAL A 1 84 ? -10.379 11.989 55.601 1.00 95.94 84 VAL A C 1
ATOM 623 O O . VAL A 1 84 ? -9.487 11.840 54.771 1.00 95.94 84 VAL A O 1
ATOM 626 N N . VAL A 1 85 ? -11.290 12.957 55.447 1.00 97.50 85 VAL A N 1
ATOM 627 C CA . VAL A 1 85 ? -11.324 13.857 54.284 1.00 97.50 85 VAL A CA 1
ATOM 628 C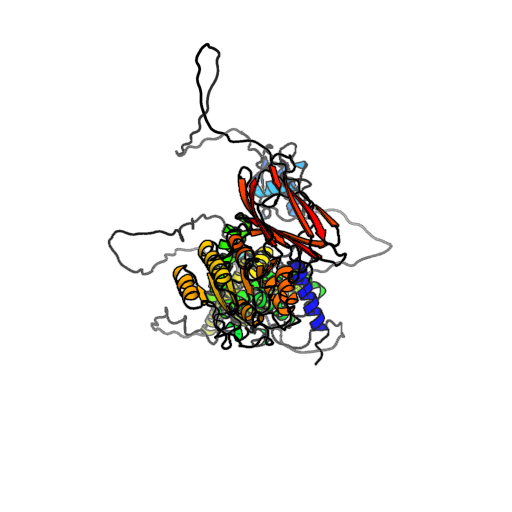 C . VAL A 1 85 ? -10.211 14.916 54.320 1.00 97.50 85 VAL A C 1
ATOM 630 O O . VAL A 1 85 ? -9.653 15.242 53.274 1.00 97.50 85 VAL A O 1
ATOM 633 N N . CYS A 1 86 ? -9.896 15.502 55.483 1.00 95.94 86 CYS A N 1
ATOM 634 C CA . CYS A 1 86 ? -9.052 16.712 55.550 1.00 95.94 86 CYS A CA 1
ATOM 635 C C . CYS A 1 86 ? -8.054 16.805 56.720 1.00 95.94 86 CYS A C 1
ATOM 637 O O . CYS A 1 86 ? -7.371 17.822 56.826 1.00 95.94 86 CYS A O 1
ATOM 639 N N . GLY A 1 87 ? -7.972 15.803 57.597 1.00 93.75 87 GLY A N 1
ATOM 640 C CA . GLY A 1 87 ? -7.032 15.763 58.726 1.00 93.75 87 GLY A CA 1
ATOM 641 C C . GLY A 1 87 ? -7.349 16.710 59.893 1.00 93.75 87 GLY A C 1
ATOM 642 O O . GLY A 1 87 ? -6.533 16.869 60.790 1.00 93.75 87 GLY A O 1
ATOM 643 N N . ASP A 1 88 ? -8.512 17.365 59.902 1.00 95.50 88 ASP A N 1
ATOM 644 C CA . ASP A 1 88 ? -8.969 18.177 61.043 1.00 95.50 88 ASP A CA 1
ATOM 645 C C . ASP A 1 88 ? -9.631 17.301 62.121 1.00 95.50 88 ASP A C 1
ATOM 647 O O . ASP A 1 88 ? -10.102 16.213 61.800 1.00 95.50 88 ASP A O 1
ATOM 651 N N . LYS A 1 89 ? -9.732 17.771 63.371 1.00 95.00 89 LYS A N 1
ATOM 652 C CA . LYS A 1 89 ? -10.340 17.001 64.475 1.00 95.00 89 LYS A CA 1
ATOM 653 C C . LYS A 1 89 ? -11.764 16.562 64.102 1.00 95.00 89 LYS A C 1
ATOM 655 O O . LYS A 1 89 ? -12.588 17.404 63.729 1.00 95.00 89 LYS A O 1
ATOM 660 N N . ALA A 1 90 ? -12.051 15.261 64.150 1.00 95.44 90 ALA A N 1
ATOM 661 C CA . ALA A 1 90 ? -13.384 14.751 63.856 1.00 95.44 90 ALA A CA 1
ATOM 662 C C . ALA A 1 90 ? -14.364 15.093 64.988 1.00 95.44 90 ALA A C 1
ATOM 664 O O . ALA A 1 90 ? -13.981 15.263 66.144 1.00 95.44 90 ALA A O 1
ATOM 665 N N . SER A 1 91 ? -15.647 15.183 64.640 1.00 93.00 91 SER A N 1
ATOM 666 C CA . SER A 1 91 ? -16.760 15.300 65.593 1.00 93.00 91 SER A CA 1
ATOM 667 C C . SER A 1 91 ? -17.590 14.011 65.662 1.00 93.00 91 SER A C 1
ATOM 669 O O . SER A 1 91 ? -18.727 14.035 66.126 1.00 93.00 91 SER A O 1
ATOM 671 N N . GLY A 1 92 ? -17.045 12.901 65.154 1.00 91.44 92 GLY A N 1
ATOM 672 C CA . GLY A 1 92 ? -17.700 11.597 65.046 1.00 91.44 92 GLY A CA 1
ATOM 673 C C . GLY A 1 92 ? -17.947 11.157 63.599 1.00 91.44 92 GLY A C 1
ATOM 674 O O . GLY A 1 92 ? -17.403 11.720 62.643 1.00 91.44 92 GLY A O 1
ATOM 675 N N . ARG A 1 93 ? -18.777 10.122 63.437 1.00 93.69 93 ARG A N 1
ATOM 676 C CA . ARG A 1 93 ? -19.132 9.534 62.139 1.00 93.69 93 ARG A CA 1
ATOM 677 C C . ARG A 1 93 ? -20.340 10.261 61.542 1.00 93.69 93 ARG A C 1
ATOM 679 O O . ARG A 1 93 ? -21.426 10.221 62.110 1.00 93.69 93 ARG A O 1
ATOM 686 N N . HIS A 1 94 ? -20.173 10.892 60.380 1.00 95.62 94 HIS A N 1
ATOM 687 C CA . HIS A 1 94 ? -21.252 11.588 59.668 1.00 95.62 94 HIS A CA 1
ATOM 688 C C . HIS A 1 94 ? -21.400 11.025 58.260 1.00 95.62 94 HIS A C 1
ATOM 690 O O . HIS A 1 94 ? -20.423 10.932 57.521 1.00 95.62 94 HIS A O 1
ATOM 696 N N . TYR A 1 95 ? -22.631 10.669 57.885 1.00 95.81 95 TYR A N 1
ATOM 697 C CA . TYR A 1 95 ? -22.953 10.104 56.568 1.00 95.81 95 TYR A CA 1
ATOM 698 C C . TYR A 1 95 ? -22.107 8.868 56.195 1.00 95.81 95 TYR A C 1
ATOM 700 O O . TYR A 1 95 ? -21.847 8.650 55.025 1.00 95.81 95 TYR A O 1
ATOM 708 N N . GLY A 1 96 ? -21.648 8.074 57.170 1.00 91.19 96 GLY A N 1
ATOM 709 C CA . GLY A 1 96 ? -20.823 6.875 56.942 1.00 91.19 96 GLY A CA 1
ATOM 710 C C . GLY A 1 96 ? -19.328 7.025 57.257 1.00 91.19 96 GLY A C 1
ATOM 711 O O . GLY A 1 96 ? -18.693 6.023 57.572 1.00 91.19 96 GLY A O 1
ATOM 712 N N . ALA A 1 97 ? -18.778 8.247 57.299 1.00 94.31 97 ALA A N 1
ATOM 713 C CA . ALA A 1 97 ? -17.338 8.475 57.491 1.00 94.31 97 ALA A CA 1
ATOM 714 C C . ALA A 1 97 ? -16.997 9.325 58.728 1.00 94.31 97 ALA A C 1
ATOM 716 O O . ALA A 1 97 ? -17.697 10.290 59.058 1.00 94.31 97 ALA A O 1
ATOM 717 N N . VAL A 1 98 ? -15.878 9.006 59.388 1.00 96.00 98 VAL A N 1
ATOM 718 C CA . VAL A 1 98 ? -15.321 9.787 60.508 1.00 96.00 98 VAL A CA 1
ATOM 719 C C . VAL A 1 98 ? -14.883 11.158 59.997 1.00 96.00 98 VAL A C 1
ATOM 721 O O . VAL A 1 98 ? -13.951 11.281 59.202 1.00 96.00 98 VAL A O 1
ATOM 724 N N . SER A 1 99 ? -15.588 12.216 60.394 1.00 96.88 99 SER A N 1
ATOM 725 C CA . SER A 1 99 ? -15.409 13.531 59.781 1.00 96.88 99 SER A CA 1
ATOM 726 C C . SER A 1 99 ? -15.630 14.692 60.746 1.00 96.88 99 SER A C 1
ATOM 728 O O . SER A 1 99 ? -16.233 14.568 61.807 1.00 96.88 99 SER A O 1
ATOM 730 N N . CYS A 1 100 ? -15.085 15.853 60.386 1.00 97.75 100 CYS A N 1
ATOM 731 C CA . CYS A 1 100 ? -15.291 17.099 61.116 1.00 97.75 100 CYS A CA 1
ATOM 732 C C . CYS A 1 100 ? -16.579 17.799 60.654 1.00 97.75 100 CYS A C 1
ATOM 734 O O . CYS A 1 100 ? -17.004 17.647 59.500 1.00 97.75 100 CYS A O 1
ATOM 736 N N . GLU A 1 101 ? -17.139 18.662 61.508 1.00 96.75 101 GLU A N 1
ATOM 737 C CA . GLU A 1 101 ? -18.325 19.481 61.196 1.00 96.75 101 GLU A CA 1
ATOM 738 C C . GLU A 1 101 ? -18.203 20.243 59.863 1.00 96.75 101 GLU A C 1
ATOM 740 O O . GLU A 1 101 ? -19.175 20.371 59.115 1.00 96.75 101 GLU A O 1
ATOM 745 N N . GLY A 1 102 ? -16.992 20.687 59.509 1.00 96.50 102 GLY A N 1
ATOM 746 C CA . GLY A 1 102 ? -16.725 21.372 58.245 1.00 96.50 102 GLY A CA 1
ATOM 747 C C . GLY A 1 102 ? -16.977 20.505 57.004 1.00 96.50 102 GLY A C 1
ATOM 748 O O . GLY A 1 102 ? -17.520 21.003 56.018 1.00 96.50 102 GLY A O 1
ATOM 749 N N . CYS A 1 103 ? -16.597 19.223 57.024 1.00 97.81 103 CYS A N 1
ATOM 750 C CA . CYS A 1 103 ? -16.823 18.304 55.900 1.00 97.81 103 CYS A CA 1
ATOM 751 C C . CYS A 1 103 ? -18.242 17.723 55.906 1.00 97.81 103 CYS A C 1
ATOM 753 O O . CYS A 1 103 ? -18.876 17.707 54.854 1.00 97.81 103 CYS A O 1
ATOM 755 N N . LYS A 1 104 ? -18.791 17.394 57.083 1.00 97.25 104 LYS A N 1
ATOM 756 C CA . LYS A 1 104 ? -20.216 17.076 57.290 1.00 97.25 104 LYS A CA 1
ATOM 757 C C . LYS A 1 104 ? -21.134 18.142 56.683 1.00 97.25 104 LYS A C 1
ATOM 759 O O . LYS A 1 104 ? -21.971 17.838 55.836 1.00 97.25 104 LYS A O 1
ATOM 764 N N . GLY A 1 105 ? -20.961 19.406 57.078 1.00 96.25 105 GLY A N 1
ATOM 765 C CA . GLY A 1 105 ? -21.790 20.517 56.606 1.00 96.25 105 GLY A CA 1
ATOM 766 C C . GLY A 1 105 ? -21.609 20.821 55.116 1.00 96.25 105 GLY A C 1
ATOM 767 O O . GLY A 1 105 ? -22.574 21.172 54.440 1.00 96.25 105 GLY A O 1
ATOM 768 N N . PHE A 1 106 ? -20.392 20.659 54.589 1.00 97.81 106 PHE A N 1
ATOM 769 C CA . PHE A 1 106 ? -20.114 20.788 53.158 1.00 97.81 106 PHE A CA 1
ATOM 770 C C . PHE A 1 106 ? -20.826 19.700 52.339 1.00 97.81 106 PHE A C 1
ATOM 772 O O . PHE A 1 106 ? -21.596 20.028 51.434 1.00 97.81 106 PHE A O 1
ATOM 779 N N . PHE A 1 107 ? -20.647 18.428 52.702 1.00 97.31 107 PHE A N 1
ATOM 780 C CA . PHE A 1 107 ? -21.283 17.288 52.043 1.00 97.31 107 PHE A CA 1
ATOM 781 C C . PHE A 1 107 ? -22.816 17.406 52.071 1.00 97.31 107 PHE A C 1
ATOM 783 O O . PHE A 1 107 ? -23.462 17.376 51.023 1.00 97.31 107 PHE A O 1
ATOM 790 N N . LYS A 1 108 ? -23.389 17.704 53.249 1.00 95.44 108 LYS A N 1
ATOM 791 C CA . LYS A 1 108 ? -24.831 17.939 53.450 1.00 95.44 108 LYS A CA 1
ATOM 792 C C . LYS A 1 108 ? -25.421 18.949 52.457 1.00 95.44 108 LYS A C 1
ATOM 794 O O . LYS A 1 108 ? -26.530 18.736 51.967 1.00 95.44 108 LYS A O 1
ATOM 799 N N . ARG A 1 109 ? -24.718 20.062 52.200 1.00 96.12 109 ARG A N 1
ATOM 800 C CA . ARG A 1 109 ? -25.165 21.120 51.274 1.00 96.12 109 ARG A CA 1
ATOM 801 C C . ARG A 1 109 ? -25.004 20.714 49.813 1.00 96.12 109 ARG A C 1
ATOM 803 O O . ARG A 1 109 ? -25.918 20.956 49.033 1.00 96.12 109 ARG A O 1
ATOM 810 N N . SER A 1 110 ? -23.874 20.096 49.478 1.00 95.50 110 SER A N 1
ATOM 811 C CA . SER A 1 110 ? -23.534 19.685 48.110 1.00 95.50 110 SER A CA 1
ATOM 812 C C . SER A 1 110 ? -24.551 18.681 47.563 1.00 95.50 110 SER A C 1
ATOM 814 O O . SER A 1 110 ? -25.078 18.883 46.473 1.00 95.50 110 SER A O 1
ATOM 816 N N . ILE A 1 111 ? -24.897 17.666 48.368 1.00 94.06 111 ILE A N 1
ATOM 817 C CA . ILE A 1 111 ? -25.887 16.644 48.004 1.00 94.06 111 ILE A CA 1
ATOM 818 C C . ILE A 1 111 ? -27.309 17.228 47.951 1.00 94.06 111 ILE A C 1
ATOM 820 O O . ILE A 1 111 ? -27.976 17.085 46.929 1.00 94.06 111 ILE A O 1
ATOM 824 N N . ARG A 1 112 ? -27.772 17.954 48.989 1.00 87.56 112 ARG A N 1
ATOM 825 C CA . ARG A 1 112 ? -29.137 18.536 49.004 1.00 87.56 112 ARG A CA 1
ATOM 826 C C . ARG A 1 112 ? -29.415 19.453 47.817 1.00 87.56 112 ARG A C 1
ATOM 828 O O . ARG A 1 112 ? -30.494 19.390 47.245 1.00 87.56 112 ARG A O 1
ATOM 835 N N . LYS A 1 113 ? -28.460 20.323 47.482 1.00 85.00 113 LYS A N 1
ATOM 836 C CA . LYS A 1 113 ? -28.609 21.318 46.412 1.00 85.00 113 LYS A CA 1
ATOM 837 C C . LYS A 1 113 ? -28.150 20.805 45.039 1.00 85.00 113 LYS A C 1
ATOM 839 O O . LYS A 1 113 ? -28.132 21.597 44.106 1.00 85.00 113 LYS A O 1
ATOM 844 N N . ARG A 1 114 ? -27.750 19.526 44.927 1.00 82.00 114 ARG A N 1
ATOM 845 C CA . ARG A 1 114 ? -27.187 18.893 43.714 1.00 82.00 114 ARG A CA 1
ATOM 846 C C . ARG A 1 114 ? -26.151 19.779 43.000 1.00 82.00 114 ARG A C 1
ATOM 848 O O . ARG A 1 114 ? -26.202 19.957 41.788 1.00 82.00 114 ARG A O 1
ATOM 855 N N . ILE A 1 115 ? -25.232 20.384 43.758 1.00 82.50 115 ILE A N 1
ATOM 856 C CA . ILE A 1 115 ? -24.301 21.377 43.199 1.00 82.50 115 ILE A CA 1
ATOM 857 C C . ILE A 1 115 ? -23.189 20.664 42.427 1.00 82.50 115 ILE A C 1
ATOM 859 O O . ILE A 1 115 ? -22.316 20.037 43.029 1.00 82.50 115 ILE A O 1
ATOM 863 N N . GLY A 1 116 ? -23.193 20.819 41.103 1.00 83.81 116 GLY A N 1
ATOM 864 C CA . GLY A 1 116 ? -22.059 20.474 40.252 1.00 83.81 116 GLY A CA 1
ATOM 865 C C . GLY A 1 116 ? -20.904 21.449 40.478 1.00 83.81 116 GLY A C 1
ATOM 866 O O . GLY A 1 116 ? -20.986 22.618 40.108 1.00 83.81 116 GLY A O 1
ATOM 867 N N . TYR A 1 117 ? -19.824 20.980 41.100 1.00 93.38 117 TYR A N 1
ATOM 868 C CA . TYR A 1 117 ? -18.570 21.730 41.185 1.00 93.38 117 TYR A CA 1
ATOM 869 C C . TYR A 1 117 ? -17.668 21.393 39.997 1.00 93.38 117 TYR A C 1
ATOM 871 O O . TYR A 1 117 ? -17.624 20.247 39.563 1.00 93.38 117 TYR A O 1
ATOM 879 N N . VAL A 1 118 ? -16.874 22.361 39.541 1.00 88.31 118 VAL A N 1
ATOM 880 C CA . VAL A 1 118 ? -15.837 22.167 38.515 1.00 88.31 118 VAL A CA 1
ATOM 881 C C . VAL A 1 118 ? -14.466 22.437 39.139 1.00 88.31 118 VAL A C 1
ATOM 883 O O . VAL A 1 118 ? -14.312 23.366 39.937 1.00 88.31 118 VAL A O 1
ATOM 886 N N . CYS A 1 119 ? -13.468 21.612 38.819 1.00 90.19 119 CYS A N 1
ATOM 887 C CA . CYS A 1 119 ? -12.080 21.875 39.199 1.00 90.19 119 CYS A CA 1
ATOM 888 C C . CYS A 1 119 ? -11.439 22.852 38.206 1.00 90.19 119 CYS A C 1
ATOM 890 O O . CYS A 1 119 ? -11.644 22.719 37.007 1.00 90.19 119 CYS A O 1
ATOM 892 N N . ARG A 1 120 ? -10.638 23.804 38.697 1.00 90.38 120 ARG A N 1
ATOM 893 C CA . ARG A 1 120 ? -9.866 24.758 37.872 1.00 90.38 120 ARG A CA 1
ATOM 894 C C . ARG A 1 120 ? -8.389 24.345 37.735 1.00 90.38 120 ARG A C 1
ATOM 896 O O . ARG A 1 120 ? -7.510 25.194 37.639 1.00 90.38 120 ARG A O 1
ATOM 903 N N . SER A 1 121 ? -8.113 23.051 37.875 1.00 89.75 121 SER A N 1
ATOM 904 C CA . SER A 1 121 ? -6.781 22.424 37.916 1.00 89.75 121 SER A CA 1
ATOM 905 C C . SER A 1 121 ? -6.933 20.932 37.561 1.00 89.75 121 SER A C 1
ATOM 907 O O . SER A 1 121 ? -8.035 20.493 37.225 1.00 89.75 121 SER A O 1
ATOM 909 N N . SER A 1 122 ? -5.877 20.132 37.710 1.00 90.44 122 SER A N 1
ATOM 910 C CA . SER A 1 122 ? -5.760 18.689 37.409 1.00 90.44 122 SER A CA 1
ATOM 911 C C . SER A 1 122 ? -6.639 17.732 38.250 1.00 90.44 122 SER A C 1
ATOM 913 O O . SER A 1 122 ? -6.333 16.554 38.400 1.00 90.44 122 SER A O 1
ATOM 915 N N . LYS A 1 123 ? -7.778 18.193 38.796 1.00 92.50 123 LYS A N 1
ATOM 916 C CA . LYS A 1 123 ? -8.753 17.394 39.582 1.00 92.50 123 LYS A CA 1
ATOM 917 C C . LYS A 1 123 ? -8.175 16.710 40.841 1.00 92.50 123 LYS A C 1
ATOM 919 O O . LYS A 1 123 ? -8.859 15.898 41.460 1.00 92.50 123 LYS A O 1
ATOM 924 N N . ASP A 1 124 ? -6.980 17.089 41.279 1.00 92.81 124 ASP A N 1
ATOM 925 C CA . ASP A 1 124 ? -6.147 16.451 42.314 1.00 92.81 124 ASP A CA 1
ATOM 926 C C . ASP A 1 124 ? -5.962 17.290 43.599 1.00 92.81 124 ASP A C 1
ATOM 928 O O . ASP A 1 124 ? -5.459 16.782 44.599 1.00 92.81 124 ASP A O 1
ATOM 932 N N . CYS A 1 125 ? -6.399 18.557 43.587 1.00 94.25 125 CYS A N 1
ATOM 933 C CA . CYS A 1 125 ? -6.046 19.581 44.577 1.00 94.25 125 CYS A CA 1
ATOM 934 C C . CYS A 1 125 ? -6.035 19.095 46.048 1.00 94.25 125 CYS A C 1
ATOM 936 O O . CYS A 1 125 ? -7.046 18.553 46.518 1.00 94.25 125 CYS A O 1
ATOM 938 N N . PRO A 1 126 ? -4.971 19.383 46.827 1.00 93.38 126 PRO A N 1
ATOM 939 C CA . PRO A 1 126 ? -4.784 18.831 48.167 1.00 93.38 126 PRO A CA 1
ATOM 940 C C . PRO A 1 126 ? -5.848 19.308 49.166 1.00 93.38 126 PRO A C 1
ATOM 942 O O . PRO A 1 126 ? -5.968 20.490 49.500 1.00 93.38 126 PRO A O 1
ATOM 945 N N . VAL A 1 127 ? -6.607 18.353 49.707 1.00 96.81 127 VAL A N 1
ATOM 946 C CA . VAL A 1 127 ? -7.661 18.600 50.701 1.00 96.81 127 VAL A CA 1
ATOM 947 C C . VAL A 1 127 ? -7.098 18.403 52.112 1.00 96.81 127 VAL A C 1
ATOM 949 O O . VAL A 1 127 ? -7.100 17.294 52.647 1.00 96.81 127 VAL A O 1
ATOM 952 N N . THR A 1 128 ? -6.636 19.498 52.720 1.00 95.31 128 THR A N 1
ATOM 953 C CA . THR A 1 128 ? -6.117 19.565 54.103 1.00 95.31 128 THR A CA 1
ATOM 954 C C . THR A 1 128 ? -6.947 20.520 54.968 1.00 95.31 128 THR A C 1
ATOM 956 O O . THR A 1 128 ? -7.775 21.270 54.447 1.00 95.31 128 THR A O 1
ATOM 959 N N . LYS A 1 129 ? -6.743 20.542 56.293 1.00 94.25 129 LYS A N 1
ATOM 960 C CA . LYS A 1 129 ? -7.460 21.426 57.235 1.00 94.25 129 LYS A CA 1
ATOM 961 C C . LYS A 1 129 ? -7.514 22.886 56.767 1.00 94.25 129 LYS A C 1
ATOM 963 O O . LYS A 1 129 ? -8.585 23.494 56.807 1.00 94.25 129 LYS A O 1
ATOM 968 N N . PHE A 1 130 ? -6.382 23.404 56.295 1.00 92.38 130 PHE A N 1
ATOM 969 C CA . PHE A 1 130 ? -6.220 24.783 55.835 1.00 92.38 130 PHE A CA 1
ATOM 970 C C . PHE A 1 130 ? -6.737 24.983 54.399 1.00 92.38 130 PHE A C 1
ATOM 972 O O . PHE A 1 130 ? -7.462 25.938 54.132 1.00 92.38 130 PHE A O 1
ATOM 979 N N . HIS A 1 131 ? -6.453 24.046 53.484 1.00 92.06 131 HIS A N 1
ATOM 980 C CA . HIS A 1 131 ? -6.684 24.240 52.043 1.00 92.06 131 HIS A CA 1
ATOM 981 C C . HIS A 1 131 ? -7.959 23.582 51.485 1.00 92.06 131 HIS A C 1
ATOM 983 O O . HIS A 1 131 ? -8.319 23.820 50.335 1.00 92.06 131 HIS A O 1
ATOM 989 N N . ARG A 1 132 ? -8.733 22.843 52.296 1.00 95.31 132 ARG A N 1
ATOM 990 C CA . ARG A 1 132 ? -10.006 22.188 51.905 1.00 95.31 132 ARG A CA 1
ATOM 991 C C . ARG A 1 132 ? -11.057 23.098 51.259 1.00 95.31 132 ARG A C 1
ATOM 993 O O . ARG A 1 132 ? -11.982 22.590 50.639 1.00 95.31 132 ARG A O 1
ATOM 1000 N N . ASN A 1 133 ? -10.968 24.418 51.417 1.00 95.19 133 ASN A N 1
ATOM 1001 C CA . ASN A 1 133 ? -11.887 25.365 50.775 1.00 95.19 133 ASN A CA 1
ATOM 1002 C C . ASN A 1 133 ? -11.432 25.803 49.364 1.00 95.19 133 ASN A C 1
ATOM 1004 O O . ASN A 1 133 ? -12.239 26.381 48.643 1.00 95.19 133 ASN A O 1
ATOM 1008 N N . ARG A 1 134 ? -10.183 25.520 48.952 1.00 94.19 134 ARG A N 1
ATOM 1009 C CA . ARG A 1 134 ? -9.588 25.972 47.676 1.00 94.19 134 ARG A CA 1
ATOM 1010 C C . ARG A 1 134 ? -10.265 25.366 46.445 1.00 94.19 134 ARG A C 1
ATOM 1012 O O . ARG A 1 134 ? -10.427 26.060 45.449 1.00 94.19 134 ARG A O 1
ATOM 1019 N N . CYS A 1 135 ? -10.661 24.094 46.513 1.00 96.88 135 CYS A N 1
ATOM 1020 C CA . CYS A 1 135 ? -11.330 23.389 45.421 1.00 96.88 135 CYS A CA 1
ATOM 1021 C C . CYS A 1 135 ? -12.503 22.555 45.954 1.00 96.88 135 CYS A C 1
ATOM 1023 O O . CYS A 1 135 ? -12.316 21.528 46.610 1.00 96.88 135 CYS A O 1
ATOM 1025 N N . GLN A 1 136 ? -13.729 22.998 45.665 1.00 96.50 136 GLN A N 1
ATOM 1026 C CA . GLN A 1 136 ? -14.951 22.324 46.115 1.00 96.50 136 GLN A CA 1
ATOM 1027 C C . GLN A 1 136 ? -15.161 20.976 45.405 1.00 96.50 136 GLN A C 1
ATOM 1029 O O . GLN A 1 136 ? -15.597 20.025 46.049 1.00 96.50 136 GLN A O 1
ATOM 1034 N N . TYR A 1 137 ? -14.761 20.858 44.131 1.00 97.56 137 TYR A N 1
ATOM 1035 C CA . TYR A 1 137 ? -14.784 19.593 43.387 1.00 97.56 137 TYR A CA 1
ATOM 1036 C C . TYR A 1 137 ? -13.929 18.517 44.070 1.00 97.56 137 TYR A C 1
ATOM 1038 O O . TYR A 1 137 ? -14.457 17.484 44.479 1.00 97.56 137 TYR A O 1
ATOM 1046 N N . CYS A 1 138 ? -12.633 18.780 44.288 1.00 96.00 138 CYS A N 1
ATOM 1047 C CA . CYS A 1 138 ? -11.726 17.802 44.902 1.00 96.00 138 CYS A CA 1
ATOM 1048 C C . CYS A 1 138 ? -12.156 17.447 46.330 1.00 96.00 138 CYS A C 1
ATOM 1050 O O . CYS A 1 138 ? -12.053 16.290 46.737 1.00 96.00 138 CYS A O 1
ATOM 1052 N N . ARG A 1 139 ? -12.709 18.413 47.078 1.00 97.88 139 ARG A N 1
ATOM 1053 C CA . ARG A 1 139 ? -13.276 18.155 48.405 1.00 97.88 139 ARG A CA 1
ATOM 1054 C C . ARG A 1 139 ? -14.499 17.239 48.352 1.00 97.88 139 ARG A C 1
ATOM 1056 O O . ARG A 1 139 ? -14.575 16.328 49.166 1.00 97.88 139 ARG A O 1
ATOM 1063 N N . LEU A 1 140 ? -15.442 17.459 47.430 1.00 97.44 140 LEU A N 1
ATOM 1064 C CA . LEU A 1 140 ? -16.633 16.609 47.304 1.00 97.44 140 LEU A CA 1
ATOM 1065 C C . LEU A 1 140 ? -16.260 15.203 46.831 1.00 97.44 140 LEU A C 1
ATOM 1067 O O . LEU A 1 140 ? -16.710 14.229 47.432 1.00 97.44 140 LEU A O 1
ATOM 1071 N N . ARG A 1 141 ? -15.362 15.106 45.842 1.00 97.00 141 ARG A N 1
ATOM 1072 C CA . ARG A 1 141 ? -14.782 13.838 45.386 1.00 97.00 141 ARG A CA 1
ATOM 1073 C C . ARG A 1 141 ? -14.145 13.074 46.550 1.00 97.00 141 ARG A C 1
ATOM 1075 O O . ARG A 1 141 ? -14.440 11.899 46.727 1.00 97.00 141 ARG A O 1
ATOM 1082 N N . LYS A 1 142 ? -13.355 13.751 47.395 1.00 96.88 142 LYS A N 1
ATOM 1083 C CA . LYS A 1 142 ? -12.722 13.131 48.570 1.00 96.88 142 LYS A CA 1
ATOM 1084 C C . LYS A 1 142 ? -13.699 12.821 49.713 1.00 96.88 142 LYS A C 1
ATOM 1086 O O . LYS A 1 142 ? -13.452 11.902 50.479 1.00 96.88 142 LYS A O 1
ATOM 1091 N N . CYS A 1 143 ? -14.818 13.536 49.846 1.00 97.00 143 CYS A N 1
ATOM 1092 C CA . CYS A 1 143 ? -15.894 13.115 50.751 1.00 97.00 143 CYS A CA 1
ATOM 1093 C C . CYS A 1 143 ? -16.475 11.761 50.316 1.00 97.00 143 CYS A C 1
ATOM 1095 O O . CYS A 1 143 ? -16.560 10.851 51.136 1.00 97.00 143 CYS A O 1
ATOM 1097 N N . LEU A 1 144 ? -16.825 11.621 49.033 1.00 96.44 144 LEU A N 1
ATOM 1098 C CA . LEU A 1 144 ? -17.372 10.381 48.473 1.00 96.44 144 LEU A CA 1
ATOM 1099 C C . LEU A 1 144 ? -16.356 9.231 48.564 1.00 96.44 144 LEU A C 1
ATOM 1101 O O . LEU A 1 144 ? -16.677 8.179 49.107 1.00 96.44 144 LEU A O 1
ATOM 1105 N N . SER A 1 145 ? -15.107 9.452 48.132 1.00 95.31 145 SER A N 1
ATOM 1106 C CA . SER A 1 145 ? -14.062 8.414 48.134 1.00 95.31 145 SER A CA 1
ATOM 1107 C C . SER A 1 145 ? -13.652 7.943 49.533 1.00 95.31 145 SER A C 1
ATOM 1109 O O . SER A 1 145 ? -13.070 6.875 49.667 1.00 95.31 145 SER A O 1
ATOM 1111 N N . MET A 1 146 ? -13.923 8.734 50.574 1.00 95.75 146 MET A N 1
ATOM 1112 C CA . MET A 1 146 ? -13.683 8.369 51.975 1.00 95.75 146 MET A CA 1
ATOM 1113 C C . MET A 1 146 ? -14.947 7.820 52.669 1.00 95.75 146 MET A C 1
ATOM 1115 O O . MET A 1 146 ? -15.013 7.802 53.897 1.00 95.75 146 MET A O 1
ATOM 1119 N N . GLY A 1 147 ? -15.963 7.400 51.904 1.00 92.44 147 GLY A N 1
ATOM 1120 C CA . GLY A 1 147 ? -17.139 6.692 52.418 1.00 92.44 147 GLY A CA 1
ATOM 1121 C C . GLY A 1 147 ? -18.291 7.573 52.911 1.00 92.44 147 GLY A C 1
ATOM 1122 O O . GLY A 1 147 ? -19.128 7.096 53.679 1.00 92.44 147 GLY A O 1
ATOM 1123 N N . MET A 1 148 ? -18.370 8.851 52.511 1.00 97.06 148 MET A N 1
ATOM 1124 C CA . MET A 1 148 ? -19.568 9.660 52.779 1.00 97.06 148 MET A CA 1
ATOM 1125 C C . MET A 1 148 ? -20.683 9.313 51.781 1.00 97.06 148 MET A C 1
ATOM 1127 O O . MET A 1 148 ? -20.582 9.601 50.591 1.00 97.06 148 MET A O 1
ATOM 1131 N N . ARG A 1 149 ? -21.761 8.716 52.288 1.00 93.62 149 ARG A N 1
ATOM 1132 C CA . ARG A 1 149 ? -22.925 8.191 51.565 1.00 93.62 149 ARG A CA 1
ATOM 1133 C C . ARG A 1 149 ? -23.967 9.279 51.309 1.00 93.62 149 ARG A C 1
ATOM 1135 O O . ARG A 1 149 ? -24.481 9.903 52.241 1.00 93.62 149 ARG A O 1
ATOM 1142 N N . SER A 1 150 ? -24.290 9.520 50.041 1.00 90.06 150 SER A N 1
ATOM 1143 C CA . SER A 1 150 ? -25.195 10.601 49.616 1.00 90.06 150 SER A CA 1
ATOM 1144 C C . SER A 1 150 ? -26.654 10.357 50.023 1.00 90.06 150 SER A C 1
ATOM 1146 O O . SER A 1 150 ? -27.346 11.274 50.459 1.00 90.06 150 SER A O 1
ATOM 1148 N N . GLU A 1 151 ? -27.085 9.102 49.997 1.00 87.62 151 GLU A N 1
ATOM 1149 C CA . GLU A 1 151 ? -28.391 8.596 50.410 1.00 87.62 151 GLU A CA 1
ATOM 1150 C C . GLU A 1 151 ? -28.668 8.793 51.911 1.00 87.62 151 GLU A C 1
ATOM 1152 O O . GLU A 1 151 ? -29.816 8.921 52.325 1.00 87.62 151 GLU A O 1
ATOM 1157 N N . SER A 1 152 ? -27.622 8.932 52.737 1.00 85.50 152 SER A N 1
ATOM 1158 C CA . SER A 1 152 ? -27.761 9.280 54.161 1.00 85.50 152 SER A CA 1
ATOM 1159 C C . SER A 1 152 ? -28.168 10.750 54.385 1.00 85.50 152 SER A C 1
ATOM 1161 O O . SER A 1 152 ? -28.391 11.185 55.519 1.00 85.50 152 SER A O 1
ATOM 1163 N N . VAL A 1 153 ? -28.253 11.558 53.323 1.00 86.50 153 VAL A N 1
ATOM 1164 C CA . VAL A 1 153 ? -28.631 12.971 53.377 1.00 86.50 153 VAL A CA 1
ATOM 1165 C C . VAL A 1 153 ? -30.140 13.112 53.136 1.00 86.50 153 VAL A C 1
ATOM 1167 O O . VAL A 1 153 ? -30.576 13.410 52.030 1.00 86.50 153 VAL A O 1
ATOM 1170 N N . GLN A 1 154 ? -30.939 12.954 54.202 1.00 80.88 154 GLN A N 1
ATOM 1171 C CA . GLN A 1 154 ? -32.401 13.166 54.180 1.00 80.88 154 GLN A CA 1
ATOM 1172 C C . GLN A 1 154 ? -32.798 14.482 53.477 1.00 80.88 154 GLN A C 1
ATOM 1174 O O . GLN A 1 154 ? -32.056 15.465 53.548 1.00 80.88 154 GLN A O 1
ATOM 1179 N N . ALA A 1 155 ? -33.992 14.537 52.878 1.00 64.25 155 ALA A N 1
ATOM 1180 C CA . ALA A 1 155 ? -34.573 15.765 52.327 1.00 64.25 155 ALA A CA 1
ATOM 1181 C C . ALA A 1 155 ? -34.778 16.862 53.405 1.00 64.25 155 ALA A C 1
ATOM 1183 O O . ALA A 1 155 ? -34.479 16.681 54.593 1.00 64.25 155 ALA A O 1
ATOM 1184 N N . GLU A 1 156 ? -35.214 18.058 53.008 1.00 60.81 156 GLU A N 1
ATOM 1185 C CA . GLU A 1 156 ? -35.521 19.120 53.975 1.00 60.81 156 GLU A CA 1
ATOM 1186 C C . GLU A 1 156 ? -36.777 18.786 54.788 1.00 60.81 156 GLU A C 1
ATOM 1188 O O . GLU A 1 156 ? -37.817 18.423 54.241 1.00 60.81 156 GLU A O 1
ATOM 1193 N N . ARG A 1 157 ? -36.685 18.930 56.116 1.00 61.44 157 ARG A N 1
ATOM 1194 C CA . ARG A 1 157 ? -37.873 18.970 56.973 1.00 61.44 157 ARG A CA 1
ATOM 1195 C C . ARG A 1 157 ? -38.513 20.343 56.789 1.00 61.44 157 ARG A C 1
ATOM 1197 O O . ARG A 1 157 ? -37.801 21.345 56.844 1.00 61.44 157 ARG A O 1
ATOM 1204 N N . ARG A 1 158 ? -39.836 20.388 56.598 1.00 41.75 158 ARG A N 1
ATOM 1205 C CA . ARG A 1 158 ? -40.595 21.650 56.608 1.00 41.75 158 ARG A CA 1
ATOM 1206 C C . ARG A 1 158 ? -40.291 22.400 57.918 1.00 41.75 158 ARG A C 1
ATOM 1208 O O . ARG A 1 158 ? -40.218 21.736 58.956 1.00 41.75 158 ARG A O 1
ATOM 1215 N N . PRO A 1 159 ? -40.100 23.733 57.905 1.00 45.53 159 PRO A N 1
ATOM 1216 C CA . PRO A 1 159 ? -39.912 24.493 59.135 1.00 45.53 159 PRO A CA 1
ATOM 1217 C C . PRO A 1 159 ? -41.092 24.269 60.082 1.00 45.53 159 PRO A C 1
ATOM 1219 O O . PRO A 1 159 ? -42.245 24.364 59.662 1.00 45.53 159 PRO A O 1
ATOM 1222 N N . VAL A 1 160 ? -40.806 23.986 61.354 1.00 43.19 160 VAL A N 1
ATOM 1223 C CA . VAL A 1 160 ? -41.836 23.972 62.397 1.00 43.19 160 VAL A CA 1
ATOM 1224 C C . VAL A 1 160 ? -42.259 25.421 62.617 1.00 43.19 160 VAL A C 1
ATOM 1226 O O . VAL A 1 160 ? -41.527 26.198 63.225 1.00 43.19 160 VAL A O 1
ATOM 1229 N N . GLN A 1 161 ? -43.413 25.796 62.069 1.00 38.81 161 GLN A N 1
ATOM 1230 C CA . GLN A 1 161 ? -44.044 27.072 62.374 1.00 38.81 161 GLN A CA 1
ATOM 1231 C C . GLN A 1 161 ? -44.699 26.960 63.751 1.00 38.81 161 GLN A C 1
ATOM 1233 O O . GLN A 1 161 ? -45.706 26.273 63.913 1.00 38.81 161 GLN A O 1
ATOM 1238 N N . SER A 1 162 ? -44.108 27.623 64.743 1.00 35.19 162 SER A N 1
ATOM 1239 C CA . SER A 1 162 ? -44.749 27.855 66.036 1.00 35.19 162 SER A CA 1
ATOM 1240 C C . SER A 1 162 ? -46.023 28.677 65.823 1.00 35.19 162 SER A C 1
ATOM 1242 O O . SER A 1 162 ? -45.963 29.754 65.232 1.00 35.19 162 SER A O 1
ATOM 1244 N N . ALA A 1 163 ? -47.165 28.167 66.280 1.00 35.50 163 ALA A N 1
ATOM 1245 C CA . ALA A 1 163 ? -48.453 28.854 66.194 1.00 35.50 163 ALA A CA 1
ATOM 1246 C C . ALA A 1 163 ? -48.720 29.755 67.420 1.00 35.50 163 ALA A C 1
ATOM 1248 O O . ALA A 1 163 ? -48.093 29.575 68.465 1.00 35.50 163 ALA A O 1
ATOM 1249 N N . ASN A 1 164 ? -49.722 30.638 67.280 1.00 31.30 164 ASN A N 1
ATOM 1250 C CA . ASN A 1 164 ? -50.199 31.682 68.215 1.00 31.30 164 ASN A CA 1
ATOM 1251 C C . ASN A 1 164 ? -49.325 32.957 68.204 1.00 31.30 164 ASN A C 1
ATOM 1253 O O . ASN A 1 164 ? -48.110 32.860 68.323 1.00 31.30 164 ASN A O 1
ATOM 1257 N N . SER A 1 165 ? -49.842 34.186 68.084 1.00 28.98 165 SER A N 1
ATOM 1258 C CA . SER A 1 165 ? -51.207 34.756 67.928 1.00 28.98 165 SER A CA 1
ATOM 1259 C C . SER A 1 165 ? -51.094 36.026 67.029 1.00 28.98 165 SER A C 1
ATOM 1261 O O . SER A 1 165 ? -49.977 36.432 66.732 1.00 28.98 165 SER A O 1
ATOM 1263 N N . THR A 1 166 ? -52.105 36.732 66.494 1.00 30.81 166 THR A N 1
ATOM 1264 C CA . THR A 1 166 ? -53.446 37.146 66.976 1.00 30.81 166 THR A CA 1
ATOM 1265 C C . THR A 1 166 ? -54.263 37.713 65.775 1.00 30.81 166 THR A C 1
ATOM 1267 O O . THR A 1 166 ? -53.701 37.895 64.698 1.00 30.81 166 THR A O 1
ATOM 1270 N N . GLN A 1 167 ? -55.565 37.996 65.928 1.00 32.19 167 GLN A N 1
ATOM 1271 C CA . GLN A 1 167 ? -56.486 38.501 64.875 1.00 32.19 167 GLN A CA 1
ATOM 1272 C C . GLN A 1 167 ? -56.528 40.048 64.767 1.00 32.19 167 GLN A C 1
ATOM 1274 O O . GLN A 1 167 ? -56.411 40.678 65.814 1.00 32.19 167 GLN A O 1
ATOM 1279 N N . SER A 1 168 ? -56.825 40.620 63.577 1.00 27.30 168 SER A N 1
ATOM 1280 C CA . SER A 1 168 ? -57.928 41.608 63.345 1.00 27.30 168 SER A CA 1
ATOM 1281 C C . SER A 1 168 ? -57.975 42.268 61.933 1.00 27.30 168 SER A C 1
ATOM 1283 O O . SER A 1 168 ? -56.973 42.768 61.435 1.00 27.30 168 SER A O 1
ATOM 1285 N N . ASP A 1 169 ? -59.188 42.316 61.355 1.00 28.81 169 ASP A N 1
ATOM 1286 C CA . ASP A 1 169 ? -59.792 43.310 60.425 1.00 28.81 169 ASP A CA 1
ATOM 1287 C C . ASP A 1 169 ? -59.211 43.684 59.026 1.00 28.81 169 ASP A C 1
ATOM 1289 O O . ASP A 1 169 ? -58.162 43.237 58.577 1.00 28.81 169 ASP A O 1
ATOM 1293 N N . SER A 1 170 ? -60.038 44.406 58.247 1.00 23.77 170 SER A N 1
ATOM 1294 C CA . SER A 1 170 ? -60.036 44.607 56.772 1.00 23.77 170 SER A CA 1
ATOM 1295 C C . SER A 1 170 ? -60.476 46.051 56.406 1.00 23.77 170 SER A C 1
ATOM 1297 O O . SER A 1 170 ? -60.946 46.744 57.306 1.00 23.77 170 SER A O 1
ATOM 1299 N N . PRO A 1 171 ? -60.621 46.464 55.119 1.00 39.06 171 PRO A N 1
ATOM 1300 C CA . PRO A 1 171 ? -59.750 46.459 53.916 1.00 39.06 171 PRO A CA 1
ATOM 1301 C C . PRO A 1 171 ? -59.497 47.952 53.461 1.00 39.06 171 PRO A C 1
ATOM 1303 O O . PRO A 1 171 ? -59.574 48.807 54.341 1.00 39.06 171 PRO A O 1
ATOM 1306 N N . PRO A 1 172 ? -59.285 48.385 52.177 1.00 38.59 172 PRO A N 1
ATOM 1307 C CA . PRO A 1 172 ? -58.950 47.709 50.901 1.00 38.59 172 PRO A CA 1
ATOM 1308 C C . PRO A 1 172 ? -57.812 48.351 50.032 1.00 38.59 172 PRO A C 1
ATOM 1310 O O . PRO A 1 172 ? -57.440 49.501 50.223 1.00 38.59 172 PRO A O 1
ATOM 1313 N N . GLN A 1 173 ? -57.387 47.625 48.976 1.00 24.20 173 GLN A N 1
ATOM 1314 C CA . GLN A 1 173 ? -57.097 48.068 47.577 1.00 24.20 173 GLN A CA 1
ATOM 1315 C C . GLN A 1 173 ? -55.789 47.586 46.890 1.00 24.20 173 GLN A C 1
ATOM 1317 O O . GLN A 1 173 ? -54.687 47.695 47.409 1.00 24.20 173 GLN A O 1
ATOM 1322 N N . ASN A 1 174 ? -55.993 47.202 45.618 1.00 24.61 174 ASN A N 1
ATOM 1323 C CA . ASN A 1 174 ? -55.100 47.163 44.445 1.00 24.61 174 ASN A CA 1
ATOM 1324 C C . ASN A 1 174 ? -54.050 46.043 44.201 1.00 24.61 174 ASN A C 1
ATOM 1326 O O . ASN A 1 174 ? -52.885 46.139 44.558 1.00 24.61 174 ASN A O 1
ATOM 1330 N N . GLN A 1 175 ? -54.488 45.126 43.322 1.00 23.58 175 GLN A N 1
ATOM 1331 C CA . GLN A 1 175 ? -53.868 44.753 42.034 1.00 23.58 175 GLN A CA 1
ATOM 1332 C C . GLN A 1 175 ? -52.674 43.771 41.950 1.00 23.58 175 GLN A C 1
ATOM 1334 O O . GLN A 1 175 ? -51.523 44.093 42.212 1.00 23.58 175 GLN A O 1
ATOM 1339 N N . ASN A 1 176 ? -53.008 42.654 41.283 1.00 22.58 176 ASN A N 1
ATOM 1340 C CA . ASN A 1 176 ? -52.280 41.971 40.203 1.00 22.58 176 ASN A CA 1
ATOM 1341 C C . ASN A 1 176 ? -51.408 40.722 40.475 1.00 22.58 176 ASN A C 1
ATOM 1343 O O . ASN A 1 176 ? -50.383 40.744 41.143 1.00 22.58 176 ASN A O 1
ATOM 1347 N N . THR A 1 177 ? -51.780 39.685 39.706 1.00 23.00 177 THR A N 1
ATOM 1348 C CA . THR A 1 177 ? -51.050 38.488 39.230 1.00 23.00 177 THR A CA 1
ATOM 1349 C C . THR A 1 177 ? -51.095 37.155 40.013 1.00 23.00 177 THR A C 1
ATOM 1351 O O . THR A 1 177 ? -50.685 37.029 41.159 1.00 23.00 177 THR A O 1
ATOM 1354 N N . THR A 1 178 ? -51.497 36.116 39.259 1.00 23.69 178 THR A N 1
ATOM 1355 C CA . THR A 1 178 ? -51.380 34.648 39.460 1.00 23.69 178 THR A CA 1
ATOM 1356 C C . THR A 1 178 ? -52.304 33.913 40.455 1.00 23.69 178 THR A C 1
ATOM 1358 O O . THR A 1 178 ? -52.251 34.145 41.661 1.00 23.69 178 THR A O 1
ATOM 1361 N N . PRO A 1 179 ? -53.073 32.907 39.977 1.00 23.73 179 PRO A N 1
ATOM 1362 C CA . PRO A 1 179 ? -53.665 31.875 40.820 1.00 23.73 179 PRO A CA 1
ATOM 1363 C C . PRO A 1 179 ? -52.834 30.573 40.851 1.00 23.73 179 PRO A C 1
ATOM 1365 O O . PRO A 1 179 ? -52.655 29.882 39.852 1.00 23.73 179 PRO A O 1
ATOM 1368 N N . ARG A 1 180 ? -52.373 30.237 42.061 1.00 21.62 180 ARG A N 1
ATOM 1369 C CA . ARG A 1 180 ? -52.340 28.898 42.698 1.00 21.62 180 ARG A CA 1
ATOM 1370 C C . ARG A 1 180 ? -52.940 27.758 41.834 1.00 21.62 180 ARG A C 1
ATOM 1372 O O . ARG A 1 180 ? -54.134 27.748 41.578 1.00 21.62 180 ARG A O 1
ATOM 1379 N N . SER A 1 181 ? -52.144 26.824 41.310 1.00 22.58 181 SER A N 1
ATOM 1380 C CA . SER A 1 181 ? -51.685 25.590 41.984 1.00 22.58 181 SER A CA 1
ATOM 1381 C C . SER A 1 181 ? -52.800 24.708 42.578 1.00 22.58 181 SER A C 1
ATOM 1383 O O . SER A 1 181 ? -53.309 24.988 43.663 1.00 22.58 181 SER A O 1
ATOM 1385 N N . MET A 1 182 ? -53.089 23.585 41.909 1.00 21.73 182 MET A N 1
ATOM 1386 C CA . MET A 1 182 ? -53.704 22.392 42.505 1.00 21.73 182 MET A CA 1
ATOM 1387 C C . MET A 1 182 ? -52.895 21.146 42.118 1.00 21.73 182 MET A C 1
ATOM 1389 O O . MET A 1 182 ? -52.553 20.955 40.956 1.00 21.73 182 MET A O 1
ATOM 1393 N N . THR A 1 183 ? -52.584 20.307 43.106 1.00 33.78 183 THR A N 1
ATOM 1394 C CA . THR A 1 183 ? -51.943 18.986 42.956 1.00 33.78 183 THR A CA 1
ATOM 1395 C C . THR A 1 183 ? -52.990 17.873 42.989 1.00 33.78 183 THR A C 1
ATOM 1397 O O . THR A 1 183 ? -53.937 17.984 43.768 1.00 33.78 183 THR A O 1
ATOM 1400 N N . PRO A 1 184 ? -52.783 16.767 42.256 1.00 28.67 184 PRO A N 1
ATOM 1401 C CA . PRO A 1 184 ? -52.466 15.487 42.922 1.00 28.67 184 PRO A CA 1
ATOM 1402 C C . PRO A 1 184 ? -51.216 14.817 42.302 1.00 28.67 184 PRO A C 1
ATOM 1404 O O . PRO A 1 184 ? -50.946 14.958 41.118 1.00 28.67 184 PRO A O 1
ATOM 1407 N N . LEU A 1 185 ? -50.299 14.231 43.077 1.00 26.92 185 LEU A N 1
ATOM 1408 C CA . LEU A 1 185 ? -50.357 12.844 43.581 1.00 26.92 185 LEU A CA 1
ATOM 1409 C C . LEU A 1 185 ? -50.540 11.769 42.487 1.00 26.92 185 LEU A C 1
ATOM 1411 O O . LEU A 1 185 ? -51.635 11.258 42.305 1.00 26.92 185 LEU A O 1
ATOM 1415 N N . ASN A 1 186 ? -49.439 11.380 41.828 1.00 28.73 186 ASN A N 1
ATOM 1416 C CA . ASN A 1 186 ? -48.991 9.975 41.772 1.00 28.73 186 ASN A CA 1
ATOM 1417 C C . ASN A 1 186 ? -47.601 9.846 41.119 1.00 28.73 186 ASN A C 1
ATOM 1419 O O . ASN A 1 186 ? -47.443 9.939 39.907 1.00 28.73 186 ASN A O 1
ATOM 1423 N N . ALA A 1 187 ? -46.573 9.620 41.943 1.00 31.11 187 ALA A N 1
ATOM 1424 C CA . ALA A 1 187 ? -45.187 9.399 41.507 1.00 31.11 187 ALA A CA 1
ATOM 1425 C C . ALA A 1 187 ? -44.485 8.294 42.331 1.00 31.11 187 ALA A C 1
ATOM 1427 O O . ALA A 1 187 ? -43.269 8.319 42.504 1.00 31.11 187 ALA A O 1
ATOM 1428 N N . GLY A 1 188 ? -45.264 7.359 42.893 1.00 32.06 188 GLY A N 1
ATOM 1429 C CA . GLY A 1 188 ? -44.769 6.332 43.819 1.00 32.06 188 GLY A CA 1
ATOM 1430 C C . GLY A 1 188 ? -44.320 5.020 43.166 1.00 32.06 188 GLY A C 1
ATOM 1431 O O . GLY A 1 188 ? -43.385 4.398 43.657 1.00 32.06 188 GLY A O 1
ATOM 1432 N N . LEU A 1 189 ? -44.946 4.607 42.057 1.00 33.41 189 LEU A N 1
ATOM 1433 C CA . LEU A 1 189 ? -44.835 3.224 41.572 1.00 33.41 189 LEU A CA 1
ATOM 1434 C C . LEU A 1 189 ? -43.503 2.918 40.857 1.00 33.41 189 LEU A C 1
ATOM 1436 O O . LEU A 1 189 ? -42.880 1.895 41.122 1.00 33.41 189 LEU A O 1
ATOM 1440 N N . VAL A 1 190 ? -43.010 3.836 40.016 1.00 35.00 190 VAL A N 1
ATOM 1441 C CA . VAL A 1 190 ? -41.785 3.626 39.208 1.00 35.00 190 VAL A CA 1
ATOM 1442 C C . VAL A 1 190 ? -40.510 3.582 40.067 1.00 35.00 190 VAL A C 1
ATOM 1444 O O . VAL A 1 190 ? -39.547 2.904 39.720 1.00 35.00 190 VAL A O 1
ATOM 1447 N N . ASN A 1 191 ? -40.507 4.241 41.230 1.00 33.72 191 ASN A N 1
ATOM 1448 C CA . ASN A 1 191 ? -39.366 4.202 42.150 1.00 33.72 191 ASN A CA 1
ATOM 1449 C C . ASN A 1 191 ? -39.336 2.939 43.032 1.00 33.72 191 ASN A C 1
ATOM 1451 O O . ASN A 1 191 ? -38.296 2.668 43.625 1.00 33.72 191 ASN A O 1
ATOM 1455 N N . GLY A 1 192 ? -40.436 2.182 43.133 1.00 30.69 192 GLY A N 1
ATOM 1456 C CA . GLY A 1 192 ? -40.524 0.997 43.995 1.00 30.69 192 GLY A CA 1
ATOM 1457 C C . GLY A 1 192 ? -39.786 -0.223 43.436 1.00 30.69 192 GLY A C 1
ATOM 1458 O O . GLY A 1 192 ? -39.030 -0.870 44.162 1.00 30.69 192 GLY A O 1
ATOM 1459 N N . LEU A 1 193 ? -39.939 -0.506 42.136 1.00 33.31 193 LEU A N 1
ATOM 1460 C CA . LEU A 1 193 ? -39.321 -1.681 41.503 1.00 33.31 193 LEU A CA 1
ATOM 1461 C C . LEU A 1 193 ? -37.792 -1.573 41.369 1.00 33.31 193 LEU A C 1
ATOM 1463 O O . LEU A 1 193 ? -37.100 -2.585 41.437 1.00 33.31 193 LEU A O 1
ATOM 1467 N N . LEU A 1 194 ? -37.238 -0.360 41.255 1.00 31.09 194 LEU A N 1
ATOM 1468 C CA . LEU A 1 194 ? -35.786 -0.163 41.131 1.00 31.09 194 LEU A CA 1
ATOM 1469 C C . LEU A 1 194 ? -35.021 -0.464 42.438 1.00 31.09 194 LEU A C 1
ATOM 1471 O O . LEU A 1 194 ? -33.806 -0.666 42.419 1.00 31.09 194 LEU A O 1
ATOM 1475 N N . THR A 1 195 ? -35.715 -0.516 43.579 1.00 30.62 195 THR A N 1
ATOM 1476 C CA . THR A 1 195 ? -35.111 -0.810 44.890 1.00 30.62 195 THR A CA 1
ATOM 1477 C C . THR A 1 195 ? -34.827 -2.292 45.136 1.00 30.62 195 THR A C 1
ATOM 1479 O O . THR A 1 195 ? -33.966 -2.594 45.957 1.00 30.62 195 THR A O 1
ATOM 1482 N N . LEU A 1 196 ? -35.468 -3.213 44.405 1.00 31.67 196 LEU A N 1
ATOM 1483 C CA . LEU A 1 196 ? -35.220 -4.660 44.531 1.00 31.67 196 LEU A CA 1
ATOM 1484 C C . LEU A 1 196 ? -33.979 -5.145 43.754 1.00 31.67 196 LEU A C 1
ATOM 1486 O O . LEU A 1 196 ? -33.553 -6.277 43.933 1.00 31.67 196 LEU A O 1
ATOM 1490 N N . VAL A 1 197 ? -33.344 -4.273 42.960 1.00 32.78 197 VAL A N 1
ATOM 1491 C CA . VAL A 1 197 ? -32.075 -4.546 42.244 1.00 32.78 197 VAL A CA 1
ATOM 1492 C C . VAL A 1 197 ? -30.871 -3.911 42.975 1.00 32.78 197 VAL A C 1
ATOM 1494 O O . VAL A 1 197 ? -29.782 -3.771 42.427 1.00 32.78 197 VAL A O 1
ATOM 1497 N N . LYS A 1 198 ? -31.039 -3.493 44.240 1.00 30.38 198 LYS A N 1
ATOM 1498 C CA . LYS A 1 198 ? -29.959 -2.927 45.075 1.00 30.38 198 LYS A CA 1
ATOM 1499 C C . LYS A 1 198 ? -29.772 -3.658 46.403 1.00 30.38 198 LYS A C 1
ATOM 1501 O O . LYS A 1 198 ? -29.682 -3.037 47.459 1.00 30.38 198 LYS A O 1
ATOM 1506 N N . MET A 1 199 ? -29.631 -4.978 46.307 1.00 24.91 199 MET A N 1
ATOM 1507 C CA . MET A 1 199 ? -29.024 -5.821 47.336 1.00 24.91 199 MET A CA 1
ATOM 1508 C C . MET A 1 199 ? -28.119 -6.879 46.690 1.00 24.91 199 MET A C 1
ATOM 1510 O O . MET A 1 199 ? -28.507 -8.031 46.592 1.00 24.91 199 MET A O 1
ATOM 1514 N N . ASP A 1 200 ? -26.919 -6.484 46.255 1.00 26.67 200 ASP A N 1
ATOM 1515 C CA . ASP A 1 200 ? -25.702 -7.042 46.860 1.00 26.67 200 ASP A CA 1
ATOM 1516 C C . ASP A 1 200 ? -24.475 -6.168 46.545 1.00 26.67 200 ASP A C 1
ATOM 1518 O O . ASP A 1 200 ? -24.207 -5.844 45.388 1.00 26.67 200 ASP A O 1
ATOM 1522 N N . GLN A 1 201 ? -23.740 -5.770 47.583 1.00 26.00 201 GLN A N 1
ATOM 1523 C CA . GLN A 1 201 ? -22.334 -5.378 47.460 1.00 26.00 201 GLN A CA 1
ATOM 1524 C C . GLN A 1 201 ? -21.625 -5.457 48.820 1.00 26.00 201 GLN A C 1
ATOM 1526 O O . GLN A 1 201 ? -20.924 -4.527 49.214 1.00 26.00 201 GLN A O 1
ATOM 1531 N N . GLU A 1 202 ? -21.795 -6.566 49.550 1.00 27.72 202 GLU A N 1
ATOM 1532 C CA . GLU A 1 202 ? -20.885 -6.885 50.661 1.00 27.72 202 GLU A CA 1
ATOM 1533 C C . GLU A 1 202 ? -20.738 -8.400 50.906 1.00 27.72 202 GLU A C 1
ATOM 1535 O O . GLU A 1 202 ? -20.878 -8.887 52.022 1.00 27.72 202 GLU A O 1
ATOM 1540 N N . ASN A 1 203 ? -20.365 -9.149 49.860 1.00 27.28 203 ASN A N 1
ATOM 1541 C CA . ASN A 1 203 ? -19.671 -10.432 50.006 1.00 27.28 203 ASN A CA 1
ATOM 1542 C C . ASN A 1 203 ? -18.640 -10.644 48.886 1.00 27.28 203 ASN A C 1
ATOM 1544 O O . ASN A 1 203 ? -18.971 -10.684 47.704 1.00 27.28 203 ASN A O 1
ATOM 1548 N N . LYS A 1 204 ? -17.364 -10.797 49.262 1.00 28.61 204 LYS A N 1
ATOM 1549 C CA . LYS A 1 204 ? -16.303 -11.229 48.342 1.00 28.61 204 LYS A CA 1
ATOM 1550 C C . LYS A 1 204 ? -16.341 -12.750 48.210 1.00 28.61 204 LYS A C 1
ATOM 1552 O O . LYS A 1 204 ? -15.890 -13.441 49.120 1.00 28.61 204 LYS A O 1
ATOM 1557 N N . ILE A 1 205 ? -16.775 -13.249 47.058 1.00 28.16 205 ILE A N 1
ATOM 1558 C CA . ILE A 1 205 ? -16.434 -14.599 46.595 1.00 28.16 205 ILE A CA 1
ATOM 1559 C C . ILE A 1 205 ? -15.441 -14.446 45.441 1.00 28.16 205 ILE A C 1
ATOM 1561 O O . ILE A 1 205 ? -15.620 -13.604 44.563 1.00 28.16 205 ILE A O 1
ATOM 1565 N N . ASN A 1 206 ? -14.350 -15.205 45.503 1.00 28.33 206 ASN A N 1
ATOM 1566 C CA . ASN A 1 206 ? -13.247 -15.128 44.552 1.00 28.33 206 ASN A CA 1
ATOM 1567 C C . ASN A 1 206 ? -13.611 -15.895 43.270 1.00 28.33 206 ASN A C 1
ATOM 1569 O O . ASN A 1 206 ? -13.929 -17.078 43.363 1.00 28.33 206 ASN A O 1
ATOM 1573 N N . MET A 1 207 ? -13.553 -15.250 42.102 1.00 29.20 207 MET A N 1
ATOM 1574 C CA . MET A 1 207 ? -13.923 -15.848 40.805 1.00 29.20 207 MET A CA 1
ATOM 1575 C C . MET A 1 207 ? -12.759 -15.835 39.791 1.00 29.20 207 MET A C 1
ATOM 1577 O O . MET A 1 207 ? -12.953 -15.648 38.599 1.00 29.20 207 MET A O 1
ATOM 1581 N N . ASP A 1 208 ? -11.543 -16.100 40.279 1.00 28.02 208 ASP A N 1
ATOM 1582 C CA . ASP A 1 208 ? -10.308 -16.263 39.484 1.00 28.02 208 ASP A CA 1
ATOM 1583 C C . ASP A 1 208 ? -9.985 -17.756 39.219 1.00 28.02 208 ASP A C 1
ATOM 1585 O O . ASP A 1 208 ? -8.839 -18.194 39.333 1.00 28.02 208 ASP A O 1
ATOM 1589 N N . THR A 1 209 ? -10.988 -18.617 39.003 1.00 32.50 209 THR A N 1
ATOM 1590 C CA . THR A 1 209 ? -10.778 -20.091 38.944 1.00 32.50 209 THR A CA 1
ATOM 1591 C C . THR A 1 209 ? -11.430 -20.772 37.736 1.00 32.50 209 THR A C 1
ATOM 1593 O O . THR A 1 209 ? -11.526 -21.994 37.679 1.00 32.50 209 THR A O 1
ATOM 1596 N N . ILE A 1 210 ? -11.803 -20.000 36.715 1.00 32.41 210 ILE A N 1
ATOM 1597 C CA . ILE A 1 210 ? -12.108 -20.527 35.380 1.00 32.41 210 ILE A CA 1
ATOM 1598 C C . ILE A 1 210 ? -11.157 -19.828 34.399 1.00 32.41 210 ILE A C 1
ATOM 1600 O O . ILE A 1 210 ? -11.028 -18.612 34.437 1.00 32.41 210 ILE A O 1
ATOM 1604 N N . MET A 1 211 ? -10.484 -20.615 33.551 1.00 29.31 211 MET A N 1
ATOM 1605 C CA . MET A 1 211 ? -9.445 -20.204 32.582 1.00 29.31 211 MET A CA 1
ATOM 1606 C C . MET A 1 211 ? -8.048 -19.873 33.158 1.00 29.31 211 MET A C 1
ATOM 1608 O O . MET A 1 211 ? -7.586 -18.736 33.164 1.00 29.31 211 MET A O 1
ATOM 1612 N N . LYS A 1 212 ? -7.294 -20.928 33.501 1.00 31.00 212 LYS A N 1
ATOM 1613 C CA . LYS A 1 212 ? -5.850 -20.987 33.202 1.00 31.00 212 LYS A CA 1
ATOM 1614 C C . LYS A 1 212 ? -5.593 -22.157 32.245 1.00 31.00 212 LYS A C 1
ATOM 1616 O O . LYS A 1 212 ? -6.149 -23.229 32.491 1.00 31.00 212 LYS A O 1
ATOM 1621 N N . PRO A 1 213 ? -4.771 -21.997 31.192 1.00 26.34 213 PRO A N 1
ATOM 1622 C CA . PRO A 1 213 ? -4.357 -23.116 30.354 1.00 26.34 213 PRO A CA 1
ATOM 1623 C C . PRO A 1 213 ? -3.356 -23.993 31.117 1.00 26.34 213 PRO A C 1
ATOM 1625 O O . PRO A 1 213 ? -2.508 -23.486 31.854 1.00 26.34 213 PRO A O 1
ATOM 1628 N N . GLY A 1 214 ? -3.442 -25.310 30.941 1.00 25.84 214 GLY A N 1
ATOM 1629 C CA . GLY A 1 214 ? -2.538 -26.254 31.589 1.00 25.84 214 GLY A CA 1
ATOM 1630 C C . GLY A 1 214 ? -2.422 -27.568 30.826 1.00 25.84 214 GLY A C 1
ATOM 1631 O O . GLY A 1 214 ? -3.421 -28.114 30.367 1.00 25.84 214 GLY A O 1
ATOM 1632 N N . SER A 1 215 ? -1.193 -28.076 30.755 1.00 26.92 215 SER A N 1
ATOM 1633 C CA . SER A 1 215 ? -0.817 -29.396 30.240 1.00 26.92 215 SER A CA 1
ATOM 1634 C C . SER A 1 215 ? 0.399 -29.903 31.031 1.00 26.92 215 SER A C 1
ATOM 1636 O O . SER A 1 215 ? 1.218 -29.067 31.420 1.00 26.92 215 SER A O 1
ATOM 1638 N N . PRO A 1 216 ? 0.624 -31.223 31.194 1.00 33.25 216 PRO A N 1
ATOM 1639 C CA . PRO A 1 216 ? -0.305 -32.353 31.108 1.00 33.25 216 PRO A CA 1
ATOM 1640 C C . PRO A 1 216 ? -0.390 -33.168 32.431 1.00 33.25 216 PRO A C 1
ATOM 1642 O O . PRO A 1 216 ? 0.222 -32.832 33.443 1.00 33.25 216 PRO A O 1
ATOM 1645 N N . ILE A 1 217 ? -1.183 -34.246 32.426 1.00 25.12 217 ILE A N 1
ATOM 1646 C CA . ILE A 1 217 ? -1.587 -35.057 33.598 1.00 25.12 217 ILE A CA 1
ATOM 1647 C C . ILE A 1 217 ? -0.738 -36.333 33.755 1.00 25.12 217 ILE A C 1
ATOM 1649 O O . ILE A 1 217 ? -0.470 -37.000 32.760 1.00 25.12 217 ILE A O 1
ATOM 1653 N N . ILE A 1 218 ? -0.479 -36.770 35.001 1.00 23.64 218 ILE A N 1
ATOM 1654 C CA . ILE A 1 218 ? -0.228 -38.186 35.359 1.00 23.64 218 ILE A CA 1
ATOM 1655 C C . ILE A 1 218 ? -0.971 -38.549 36.670 1.00 23.64 218 ILE A C 1
ATOM 1657 O O . ILE A 1 218 ? -0.606 -38.031 37.715 1.00 23.64 218 ILE A O 1
ATOM 1661 N N . HIS A 1 219 ? -1.955 -39.470 36.579 1.00 23.94 219 HIS A N 1
ATOM 1662 C CA . HIS A 1 219 ? -2.493 -40.425 37.596 1.00 23.94 219 HIS A CA 1
ATOM 1663 C C . HIS A 1 219 ? -2.912 -39.945 39.028 1.00 23.94 219 HIS A C 1
ATOM 1665 O O . HIS A 1 219 ? -2.242 -39.138 39.645 1.00 23.94 219 HIS A O 1
ATOM 1671 N N . SER A 1 220 ? -3.937 -40.491 39.718 1.00 21.41 220 SER A N 1
ATOM 1672 C CA . SER A 1 220 ? -5.037 -41.433 39.390 1.00 21.41 220 SER A CA 1
ATOM 1673 C C . SER A 1 220 ? -6.038 -41.574 40.578 1.00 21.41 220 SER A C 1
ATOM 1675 O O . SER A 1 220 ? -5.725 -41.175 41.695 1.00 21.41 220 SER A O 1
ATOM 1677 N N . THR A 1 221 ? -7.163 -42.274 40.344 1.00 23.55 221 THR A N 1
ATOM 1678 C CA . THR A 1 221 ? -8.106 -42.952 41.285 1.00 23.55 221 THR A CA 1
ATOM 1679 C C . THR A 1 221 ? -9.344 -42.226 41.875 1.00 23.55 221 THR A C 1
ATOM 1681 O O . THR A 1 221 ? -9.233 -41.392 42.760 1.00 23.55 221 THR A O 1
ATOM 1684 N N . ASN A 1 222 ? -10.520 -42.715 41.427 1.00 25.08 222 ASN A N 1
ATOM 1685 C CA . ASN A 1 222 ? -11.781 -43.058 42.139 1.00 25.08 222 ASN A CA 1
ATOM 1686 C C . ASN A 1 222 ? -12.553 -41.984 42.964 1.00 25.08 222 ASN A C 1
ATOM 1688 O O . ASN A 1 222 ? -11.984 -41.369 43.852 1.00 25.08 222 ASN A O 1
ATOM 1692 N N . GLY A 1 223 ? -13.885 -41.798 42.858 1.00 23.17 223 GLY A N 1
ATOM 1693 C CA . GLY A 1 223 ? -14.909 -42.323 41.926 1.00 23.17 223 GLY A CA 1
ATOM 1694 C C . GLY A 1 223 ? -16.346 -42.345 42.521 1.00 23.17 223 GLY A C 1
ATOM 1695 O O . GLY A 1 223 ? -16.493 -42.834 43.632 1.00 23.17 223 GLY A O 1
ATOM 1696 N N . HIS A 1 224 ? -17.375 -41.917 41.750 1.00 22.20 224 HIS A N 1
ATOM 1697 C CA . HIS A 1 224 ? -18.850 -42.106 41.949 1.00 22.20 224 HIS A CA 1
ATOM 1698 C C . HIS A 1 224 ? -19.528 -41.550 43.247 1.00 22.20 224 HIS A C 1
ATOM 1700 O O . HIS A 1 224 ? -18.887 -41.464 44.282 1.00 22.20 224 HIS A O 1
ATOM 1706 N N . CYS A 1 225 ? -20.825 -41.175 43.324 1.00 20.50 225 CYS A N 1
ATOM 1707 C CA . CYS A 1 225 ? -21.925 -40.921 42.360 1.00 20.50 225 CYS A CA 1
ATOM 1708 C C . CYS A 1 225 ? -23.044 -40.055 43.035 1.00 20.50 225 CYS A C 1
ATOM 1710 O O . CYS A 1 225 ? -23.164 -40.128 44.250 1.00 20.50 225 CYS A O 1
ATOM 1712 N N . SER A 1 226 ? -23.836 -39.309 42.240 1.00 22.38 226 SER A N 1
ATOM 1713 C CA . SER A 1 226 ? -25.175 -38.657 42.417 1.00 22.38 226 SER A CA 1
ATOM 1714 C C . SER A 1 226 ? -25.764 -38.166 43.780 1.00 22.38 226 SER A C 1
ATOM 1716 O O . SER A 1 226 ? -25.571 -38.804 44.809 1.00 22.38 226 SER A O 1
ATOM 1718 N N . PRO A 1 227 ? -26.590 -37.082 43.787 1.00 31.02 227 PRO A N 1
ATOM 1719 C CA . PRO A 1 227 ? -27.275 -36.543 44.980 1.00 31.02 227 PRO A CA 1
ATOM 1720 C C . PRO A 1 227 ? -28.800 -36.816 45.062 1.00 31.02 227 PRO A C 1
ATOM 1722 O O . PRO A 1 227 ? -29.455 -37.014 44.042 1.00 31.02 227 PRO A O 1
ATOM 1725 N N . GLU A 1 228 ? -29.373 -36.693 46.269 1.00 20.06 228 GLU A N 1
ATOM 1726 C CA . GLU A 1 228 ? -30.826 -36.621 46.549 1.00 20.06 228 GLU A CA 1
ATOM 1727 C C . GLU A 1 228 ? -31.135 -35.592 47.673 1.00 20.06 228 GLU A C 1
ATOM 1729 O O . GLU A 1 228 ? -30.215 -35.065 48.302 1.00 20.06 228 GLU A O 1
ATOM 1734 N N . PHE A 1 229 ? -32.417 -35.248 47.876 1.00 21.98 229 PHE A N 1
ATOM 1735 C CA . PHE A 1 229 ? -32.909 -34.033 48.572 1.00 21.98 229 PHE A CA 1
ATOM 1736 C C . PHE A 1 229 ? -33.554 -34.293 49.965 1.00 21.98 229 PHE A C 1
ATOM 1738 O O . PHE A 1 229 ? -33.812 -35.443 50.299 1.00 21.98 229 PHE A O 1
ATOM 1745 N N . MET A 1 230 ? -33.904 -33.202 50.688 1.00 21.62 230 MET A N 1
ATOM 1746 C CA . MET A 1 230 ? -34.643 -33.054 51.986 1.00 21.62 230 MET A CA 1
ATOM 1747 C C . MET A 1 230 ? -33.778 -32.607 53.199 1.00 21.62 230 MET A C 1
ATOM 1749 O O . MET A 1 230 ? -32.597 -32.926 53.261 1.00 21.62 230 MET A O 1
ATOM 1753 N N . ASP A 1 231 ? -34.255 -31.837 54.197 1.00 21.03 231 ASP A N 1
ATOM 1754 C CA . ASP A 1 231 ? -35.599 -31.273 54.476 1.00 21.03 231 ASP A CA 1
ATOM 1755 C C . ASP A 1 231 ? -35.534 -29.943 55.285 1.00 21.03 231 ASP A C 1
ATOM 1757 O O . ASP A 1 231 ? -34.480 -29.588 55.819 1.00 21.03 231 ASP A O 1
ATOM 1761 N N . ILE A 1 232 ? -36.660 -29.229 55.447 1.00 23.58 232 ILE A N 1
ATOM 1762 C CA . ILE A 1 232 ? -36.790 -28.002 56.275 1.00 23.58 232 ILE A CA 1
ATOM 1763 C C . ILE A 1 232 ? -37.499 -28.294 57.613 1.00 23.58 232 ILE A C 1
ATOM 1765 O O . ILE A 1 232 ? -38.453 -29.065 57.668 1.00 23.58 232 ILE A O 1
ATOM 1769 N N . LYS A 1 233 ? -37.116 -27.597 58.699 1.00 21.52 233 LYS A N 1
ATOM 1770 C CA . LYS A 1 233 ? -37.874 -27.580 59.970 1.00 21.52 233 LYS A CA 1
ATOM 1771 C C . LYS A 1 233 ? -38.318 -26.168 60.383 1.00 21.52 233 LYS A C 1
ATOM 1773 O O . LYS A 1 233 ? -37.626 -25.189 60.116 1.00 21.52 233 LYS A O 1
ATOM 1778 N N . ARG A 1 234 ? -39.489 -26.082 61.025 1.00 23.67 234 ARG A N 1
ATOM 1779 C CA . ARG A 1 234 ? -40.286 -24.866 61.295 1.00 23.67 234 ARG A CA 1
ATOM 1780 C C . ARG A 1 234 ? -40.758 -24.857 62.757 1.00 23.67 234 ARG A C 1
ATOM 1782 O O . ARG A 1 234 ? -41.146 -25.911 63.247 1.00 23.67 234 ARG A O 1
ATOM 1789 N N . GLU A 1 235 ? -40.800 -23.691 63.408 1.00 21.81 235 GLU A N 1
ATOM 1790 C CA . GLU A 1 235 ? -41.444 -23.467 64.724 1.00 21.81 235 GLU A CA 1
ATOM 1791 C C . GLU A 1 235 ? -42.204 -22.118 64.767 1.00 21.81 235 GLU A C 1
ATOM 1793 O O . GLU A 1 235 ? -42.125 -21.328 63.826 1.00 21.81 235 GLU A O 1
ATOM 1798 N N . SER A 1 236 ? -43.003 -21.895 65.822 1.00 23.86 236 SER A N 1
ATOM 1799 C CA . SER A 1 236 ? -44.021 -20.825 65.980 1.00 23.86 236 SER A CA 1
ATOM 1800 C C . SER A 1 236 ? -44.178 -20.447 67.482 1.00 23.86 236 SER A C 1
ATOM 1802 O O . SER A 1 236 ? -43.414 -20.975 68.285 1.00 23.86 236 SER A O 1
ATOM 1804 N N . ILE A 1 237 ? -45.038 -19.547 67.991 1.00 24.34 237 ILE A N 1
ATOM 1805 C CA . ILE A 1 237 ? -46.369 -19.016 67.600 1.00 24.34 237 ILE A CA 1
ATOM 1806 C C . ILE A 1 237 ? -46.509 -17.552 68.102 1.00 24.34 237 ILE A C 1
ATOM 1808 O O . ILE A 1 237 ? -45.788 -17.167 69.024 1.00 24.34 237 ILE A O 1
ATOM 1812 N N . GLY A 1 238 ? -47.454 -16.758 67.574 1.00 24.77 238 GLY A N 1
ATOM 1813 C CA . GLY A 1 238 ? -47.863 -15.482 68.197 1.00 24.77 238 GLY A CA 1
ATOM 1814 C C . GLY A 1 238 ? -48.724 -14.586 67.295 1.00 24.77 238 GLY A C 1
ATOM 1815 O O . GLY A 1 238 ? -48.240 -14.137 66.261 1.00 24.77 238 GLY A O 1
ATOM 1816 N N . GLU A 1 239 ? -49.977 -14.336 67.687 1.00 26.78 239 GLU A N 1
ATOM 1817 C CA . GLU A 1 239 ? -50.981 -13.565 66.932 1.00 26.78 239 GLU A CA 1
ATOM 1818 C C . GLU A 1 239 ? -51.407 -12.290 67.679 1.00 26.78 239 GLU A C 1
ATOM 1820 O O . GLU A 1 239 ? -51.732 -12.361 68.866 1.00 26.78 239 GLU A O 1
ATOM 1825 N N . ASP A 1 240 ? -51.540 -11.169 66.964 1.00 27.11 240 ASP A N 1
ATOM 1826 C CA . ASP A 1 240 ? -52.422 -10.059 67.342 1.00 27.11 240 ASP A CA 1
ATOM 1827 C C . ASP A 1 240 ? -52.886 -9.233 66.116 1.00 27.11 240 ASP A C 1
ATOM 1829 O O . ASP A 1 240 ? -52.117 -8.909 65.209 1.00 27.11 240 ASP A O 1
ATOM 1833 N N . GLU A 1 241 ? -54.194 -8.947 66.054 1.00 31.16 241 GLU A N 1
ATOM 1834 C CA . GLU A 1 241 ? -54.887 -8.419 64.868 1.00 31.16 241 GLU A CA 1
ATOM 1835 C C . GLU A 1 241 ? -54.820 -6.888 64.708 1.00 31.16 241 GLU A C 1
ATOM 1837 O O . GLU A 1 241 ? -55.096 -6.129 65.636 1.00 31.16 241 GLU A O 1
ATOM 1842 N N . SER A 1 242 ? -54.645 -6.418 63.468 1.00 29.00 242 SER A N 1
ATOM 1843 C CA . SER A 1 242 ? -55.479 -5.339 62.900 1.00 29.00 242 SER A CA 1
ATOM 1844 C C . SER A 1 242 ? -55.365 -5.322 61.368 1.00 29.00 242 SER A C 1
ATOM 1846 O O . SER A 1 242 ? -54.270 -5.277 60.812 1.00 29.00 242 SER A O 1
ATOM 1848 N N . GLY A 1 243 ? -56.501 -5.424 60.672 1.00 29.14 243 GLY A N 1
ATOM 1849 C CA . GLY A 1 243 ? -56.532 -5.715 59.233 1.00 29.14 243 GLY A CA 1
ATOM 1850 C C . GLY A 1 243 ? -56.364 -4.509 58.300 1.00 29.14 243 GLY A C 1
ATOM 1851 O O . GLY A 1 243 ? -56.857 -3.414 58.573 1.00 29.14 243 GLY A O 1
ATOM 1852 N N . LEU A 1 244 ? -55.749 -4.756 57.139 1.00 26.45 244 LEU A N 1
ATOM 1853 C CA . LEU A 1 244 ? -55.914 -3.975 55.908 1.00 26.45 244 LEU A CA 1
ATOM 1854 C C . LEU A 1 244 ? -55.940 -4.929 54.702 1.00 26.45 244 LEU A C 1
ATOM 1856 O O . LEU A 1 244 ? -55.018 -5.722 54.521 1.00 26.45 244 LEU A O 1
ATOM 1860 N N . ASP A 1 245 ? -56.980 -4.823 53.872 1.00 29.06 245 ASP A N 1
ATOM 1861 C CA . ASP A 1 245 ? -57.206 -5.709 52.724 1.00 29.06 245 ASP A CA 1
ATOM 1862 C C . ASP A 1 245 ? -56.167 -5.548 51.604 1.00 29.06 245 ASP A C 1
ATOM 1864 O O . ASP A 1 245 ? -55.913 -4.450 51.091 1.00 29.06 245 ASP A O 1
ATOM 1868 N N . ALA A 1 246 ? -55.641 -6.681 51.135 1.00 29.72 246 ALA A N 1
ATOM 1869 C CA . ALA A 1 246 ? -54.577 -6.763 50.133 1.00 29.72 246 ALA A CA 1
ATOM 1870 C C . ALA A 1 246 ? -55.033 -6.520 48.672 1.00 29.72 246 ALA A C 1
ATOM 1872 O O . ALA A 1 246 ? -54.329 -6.905 47.742 1.00 29.72 246 ALA A O 1
ATOM 1873 N N . MET A 1 247 ? -56.170 -5.848 48.449 1.00 30.83 247 MET A N 1
ATOM 1874 C CA . MET A 1 247 ? -56.682 -5.494 47.109 1.00 30.83 247 MET A CA 1
ATOM 1875 C C . MET A 1 247 ? -56.627 -3.997 46.763 1.00 30.83 247 MET A C 1
ATOM 1877 O O . MET A 1 247 ? -57.039 -3.593 45.681 1.00 30.83 247 MET A O 1
ATOM 1881 N N . THR A 1 248 ? -56.046 -3.154 47.625 1.00 33.12 248 THR A N 1
ATOM 1882 C CA . THR A 1 248 ? -55.898 -1.703 47.349 1.00 33.12 248 THR A CA 1
ATOM 1883 C C . THR A 1 248 ? -54.563 -1.340 46.663 1.00 33.12 248 THR A C 1
ATOM 1885 O O . THR A 1 248 ? -54.335 -0.188 46.302 1.00 33.12 248 THR A O 1
ATOM 1888 N N . VAL A 1 249 ? -53.651 -2.303 46.466 1.00 31.89 249 VAL A N 1
ATOM 1889 C CA . VAL A 1 249 ? -52.271 -2.042 45.990 1.00 31.89 249 VAL A CA 1
ATOM 1890 C C . VAL A 1 249 ? -52.128 -2.101 44.458 1.00 31.89 249 VAL A C 1
ATOM 1892 O O . VAL A 1 249 ? -51.187 -1.528 43.910 1.00 31.89 249 VAL A O 1
ATOM 1895 N N . ILE A 1 250 ? -53.075 -2.725 43.749 1.00 33.91 250 ILE A N 1
ATOM 1896 C CA . ILE A 1 250 ? -53.082 -2.827 42.281 1.00 33.91 250 ILE A CA 1
ATOM 1897 C C . ILE A 1 250 ? -54.406 -2.247 41.772 1.00 33.91 250 ILE A C 1
ATOM 1899 O O . ILE A 1 250 ? -55.432 -2.919 41.760 1.00 33.91 250 ILE A O 1
ATOM 1903 N N . GLY A 1 251 ? -54.394 -0.966 41.396 1.00 29.36 251 GLY A N 1
ATOM 1904 C CA . GLY A 1 251 ? -55.593 -0.221 40.999 1.00 29.36 251 GLY A CA 1
ATOM 1905 C C . GLY A 1 251 ? -56.144 -0.625 39.629 1.00 29.36 251 GLY A C 1
ATOM 1906 O O . GLY A 1 251 ? -55.960 0.109 38.662 1.00 29.36 251 GLY A O 1
ATOM 1907 N N . LEU A 1 252 ? -56.835 -1.765 39.559 1.00 30.78 252 LEU A N 1
ATOM 1908 C CA . LEU A 1 252 ? -57.523 -2.270 38.369 1.00 30.78 252 LEU A CA 1
ATOM 1909 C C . LEU A 1 252 ? -59.017 -2.481 38.658 1.00 30.78 252 LEU A C 1
ATOM 1911 O O . LEU A 1 252 ? -59.426 -3.524 39.158 1.00 30.78 252 LEU A O 1
ATOM 1915 N N . VAL A 1 253 ? -59.839 -1.492 38.297 1.00 29.02 253 VAL A N 1
ATOM 1916 C CA . VAL A 1 253 ? -61.301 -1.632 38.176 1.00 29.02 253 VAL A CA 1
ATOM 1917 C C . VAL A 1 253 ? -61.726 -1.009 36.839 1.00 29.02 253 VAL A C 1
ATOM 1919 O O . VAL A 1 253 ? -61.405 0.159 36.605 1.00 29.02 253 VAL A O 1
ATOM 1922 N N . PRO A 1 254 ? -62.423 -1.740 35.950 1.00 27.80 254 PRO A N 1
ATOM 1923 C CA . PRO A 1 254 ? -62.861 -1.210 34.661 1.00 27.80 254 PRO A CA 1
ATOM 1924 C C . PRO A 1 254 ? -64.178 -0.413 34.791 1.00 27.80 254 PRO A C 1
ATOM 1926 O O . PRO A 1 254 ? -65.103 -0.878 35.461 1.00 27.80 254 PRO A O 1
ATOM 1929 N N . PRO A 1 255 ? -64.322 0.758 34.141 1.00 31.59 255 PRO A N 1
ATOM 1930 C CA . PRO A 1 255 ? -65.588 1.485 34.101 1.00 31.59 255 PRO A CA 1
ATOM 1931 C C . PRO A 1 255 ? -66.531 0.949 33.009 1.00 31.59 255 PRO A C 1
ATOM 1933 O O . PRO A 1 255 ? -66.129 0.717 31.869 1.00 31.59 255 PRO A O 1
ATOM 1936 N N . SER A 1 256 ? -67.810 0.798 33.356 1.00 27.25 256 SER A N 1
ATOM 1937 C CA . SER A 1 256 ? -68.916 0.461 32.448 1.00 27.25 256 SER A CA 1
ATOM 1938 C C . SER A 1 256 ? -69.532 1.706 31.773 1.00 27.25 256 SER A C 1
ATOM 1940 O O . SER A 1 256 ? -69.287 2.838 32.182 1.00 27.25 256 SER A O 1
ATOM 1942 N N . ALA A 1 257 ? -70.330 1.505 30.717 1.00 28.62 257 ALA A N 1
ATOM 1943 C CA . ALA A 1 257 ? -70.811 2.547 29.790 1.00 28.62 257 ALA A CA 1
ATOM 1944 C C . ALA A 1 257 ? -72.305 2.942 30.030 1.00 28.62 257 ALA A C 1
ATOM 1946 O O . ALA A 1 257 ? -72.996 2.270 30.791 1.00 28.62 257 ALA A O 1
ATOM 1947 N N . SER A 1 258 ? -72.911 3.998 29.449 1.00 25.47 258 SER A N 1
ATOM 1948 C CA . SER A 1 258 ? -72.491 4.815 28.290 1.00 25.47 258 SER A CA 1
ATOM 1949 C C . SER A 1 258 ? -72.529 6.361 28.476 1.00 25.47 258 SER A C 1
ATOM 1951 O O . SER A 1 258 ? -71.470 6.900 28.790 1.00 25.47 258 SER A O 1
ATOM 1953 N N . PRO A 1 259 ? -73.603 7.142 28.179 1.00 44.75 259 PRO A N 1
ATOM 1954 C CA . PRO A 1 259 ? -73.372 8.351 27.362 1.00 44.75 25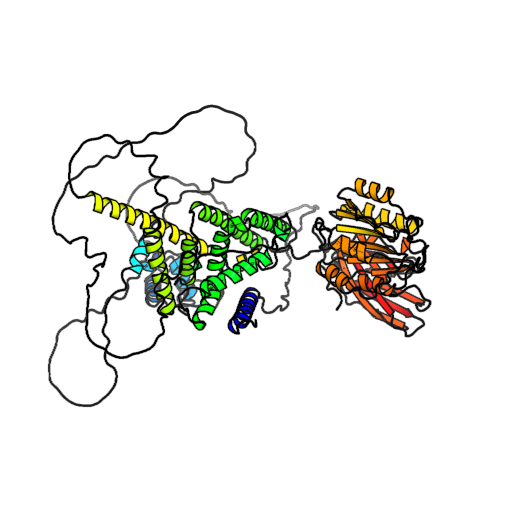9 PRO A CA 1
ATOM 1955 C C . PRO A 1 259 ? -73.947 9.687 27.888 1.00 44.75 259 PRO A C 1
ATOM 1957 O O . PRO A 1 259 ? -75.031 9.690 28.454 1.00 44.75 259 PRO A O 1
ATOM 1960 N N . THR A 1 260 ? -73.305 10.832 27.569 1.00 24.92 260 THR A N 1
ATOM 1961 C CA . THR A 1 260 ? -73.936 12.014 26.898 1.00 24.92 260 THR A CA 1
ATOM 1962 C C . THR A 1 260 ? -72.975 13.197 26.613 1.00 24.92 260 THR A C 1
ATOM 1964 O O . THR A 1 260 ? -72.136 13.544 27.433 1.00 24.92 260 THR A O 1
ATOM 1967 N N . SER A 1 261 ? -73.200 13.852 25.460 1.00 27.00 261 SER A N 1
ATOM 1968 C CA . SER A 1 261 ? -72.985 15.285 25.117 1.00 27.00 261 SER A CA 1
ATOM 1969 C C . SER A 1 261 ? -71.598 15.977 25.212 1.00 27.00 261 SER A C 1
ATOM 1971 O O . SER A 1 261 ? -71.279 16.630 26.199 1.00 27.00 261 SER A O 1
ATOM 1973 N N . SER A 1 262 ? -70.900 15.996 24.062 1.00 31.52 262 SER A N 1
ATOM 1974 C CA . SER A 1 262 ? -70.406 17.189 23.312 1.00 31.52 262 SER A CA 1
ATOM 1975 C C . SER A 1 262 ? -69.611 18.327 23.999 1.00 31.52 262 SER A C 1
ATOM 1977 O O . SER A 1 262 ? -70.166 19.065 24.809 1.00 31.52 262 SER A O 1
ATOM 1979 N N . GLY A 1 263 ? -68.388 18.620 23.506 1.00 26.55 263 GLY A N 1
ATOM 1980 C CA . GLY A 1 263 ? -67.604 19.790 23.963 1.00 26.55 263 GLY A CA 1
ATOM 1981 C C . GLY A 1 263 ? -66.257 20.129 23.277 1.00 26.55 263 GLY A C 1
ATOM 1982 O O . GLY A 1 263 ? -65.318 20.466 23.979 1.00 26.55 263 GLY A O 1
ATOM 1983 N N . VAL A 1 264 ? -66.155 20.059 21.941 1.00 30.02 264 VAL A N 1
ATOM 1984 C CA . VAL A 1 264 ? -65.168 20.771 21.070 1.00 30.02 264 VAL A CA 1
ATOM 1985 C C . VAL A 1 264 ? -63.666 20.823 21.476 1.00 30.02 264 VAL A C 1
ATOM 1987 O O . VAL A 1 264 ? -63.206 21.749 22.132 1.00 30.02 264 VAL A O 1
ATOM 1990 N N . GLY A 1 265 ? -62.873 19.924 20.878 1.00 27.16 265 GLY A N 1
ATOM 1991 C CA . GLY A 1 265 ? -61.701 20.260 20.041 1.00 27.16 265 GLY A CA 1
ATOM 1992 C C . GLY A 1 265 ? -60.498 21.048 20.602 1.00 27.16 265 GLY A C 1
ATOM 1993 O O . GLY A 1 265 ? -60.496 22.275 20.657 1.00 27.16 265 GLY A O 1
ATOM 1994 N N . SER A 1 266 ? -59.372 20.353 20.790 1.00 30.48 266 SER A N 1
ATOM 1995 C CA . SER A 1 266 ? -58.012 20.912 20.670 1.00 30.48 266 SER A CA 1
ATOM 1996 C C . SER A 1 266 ? -57.067 19.821 20.157 1.00 30.48 266 SER A C 1
ATOM 1998 O O . SER A 1 266 ? -56.920 18.778 20.786 1.00 30.48 266 SER A O 1
ATOM 2000 N N . SER A 1 267 ? -56.490 20.018 18.971 1.00 26.89 267 SER A N 1
ATOM 2001 C CA . SER A 1 267 ? -55.883 18.945 18.177 1.00 26.89 267 SER A CA 1
ATOM 2002 C C . SER A 1 267 ? -54.395 18.716 18.464 1.00 26.89 267 SER A C 1
ATOM 2004 O O . SER A 1 267 ? -53.549 19.503 18.040 1.00 26.89 267 SER A O 1
ATOM 2006 N N . SER A 1 268 ? -54.070 17.564 19.051 1.00 29.52 268 SER A N 1
ATOM 2007 C CA . SER A 1 268 ? -52.819 16.846 18.776 1.00 29.52 268 SER A CA 1
ATOM 2008 C C . SER A 1 268 ? -53.187 15.503 18.155 1.00 29.52 268 SER A C 1
ATOM 2010 O O . SER A 1 268 ? -53.793 14.668 18.824 1.00 29.52 268 SER A O 1
ATOM 2012 N N . SER A 1 269 ? -52.880 15.321 16.872 1.00 31.08 269 SER A N 1
ATOM 2013 C CA . SER A 1 269 ? -53.294 14.157 16.086 1.00 31.08 269 SER A CA 1
ATOM 2014 C C . SER A 1 269 ? -52.564 12.885 16.523 1.00 31.08 269 SER A C 1
ATOM 2016 O O . SER A 1 269 ? -51.488 12.571 16.016 1.00 31.08 269 SER A O 1
ATOM 2018 N N . ILE A 1 270 ? -53.182 12.145 17.440 1.00 36.69 270 ILE A N 1
ATOM 2019 C CA . ILE A 1 270 ? -53.038 10.691 17.489 1.00 36.69 270 ILE A CA 1
ATOM 2020 C C . ILE A 1 270 ? -53.799 10.174 16.266 1.00 36.69 270 ILE A C 1
ATOM 2022 O O . ILE A 1 270 ? -54.967 10.513 16.085 1.00 36.69 270 ILE A O 1
ATOM 2026 N N . SER A 1 271 ? -53.134 9.428 15.389 1.00 34.69 271 SER A N 1
ATOM 2027 C CA . SER A 1 271 ? -53.814 8.724 14.303 1.00 34.69 271 SER A CA 1
ATOM 2028 C C . SER A 1 271 ? -54.610 7.559 14.887 1.00 34.69 271 SER A C 1
ATOM 2030 O O . SER A 1 271 ? -54.019 6.701 15.543 1.00 34.69 271 SER A O 1
ATOM 2032 N N . ASP A 1 272 ? -55.917 7.521 14.627 1.00 38.78 272 ASP A N 1
ATOM 2033 C CA . ASP A 1 272 ? -56.795 6.403 14.985 1.00 38.78 272 ASP A CA 1
ATOM 2034 C C . ASP A 1 272 ? -56.404 5.131 14.205 1.00 38.78 272 ASP A C 1
ATOM 2036 O O . ASP A 1 272 ? -56.941 4.832 13.140 1.00 38.78 272 ASP A O 1
ATOM 2040 N N . ASP A 1 273 ? -55.451 4.375 14.746 1.00 42.91 273 ASP A N 1
ATOM 2041 C CA . ASP A 1 273 ? -55.116 3.007 14.346 1.00 42.91 273 ASP A CA 1
ATOM 2042 C C . ASP A 1 273 ? -54.915 2.187 15.632 1.00 42.91 273 ASP A C 1
ATOM 2044 O O . ASP A 1 273 ? -53.836 2.152 16.227 1.00 42.91 273 ASP A O 1
ATOM 2048 N N . SER A 1 274 ? -56.007 1.591 16.118 1.00 58.12 274 SER A N 1
ATOM 2049 C CA . SER A 1 274 ? -56.144 1.013 17.461 1.00 58.12 274 SER A CA 1
ATOM 2050 C C . SER A 1 274 ? -55.498 -0.374 17.590 1.00 58.12 274 SER A C 1
ATOM 2052 O O . SER A 1 274 ? -56.187 -1.386 17.724 1.00 58.12 274 SER A O 1
ATOM 2054 N N . GLY A 1 275 ? -54.169 -0.421 17.536 1.00 69.50 275 GLY A N 1
ATOM 2055 C CA . GLY A 1 275 ? -53.359 -1.634 17.689 1.00 69.50 275 GLY A CA 1
ATOM 2056 C C . GLY A 1 275 ? -51.980 -1.342 18.301 1.00 69.50 275 GLY A C 1
ATOM 2057 O O . GLY A 1 275 ? -51.557 -0.183 18.273 1.00 69.50 275 GLY A O 1
ATOM 2058 N N . PRO A 1 276 ? -51.294 -2.373 18.835 1.00 78.06 276 PRO A N 1
ATOM 2059 C CA . PRO A 1 276 ? -50.050 -2.238 19.603 1.00 78.06 276 PRO A CA 1
ATOM 2060 C C . PRO A 1 276 ? -48.914 -1.632 18.772 1.00 78.06 276 PRO A C 1
ATOM 2062 O O . PRO A 1 276 ? -48.913 -1.761 17.544 1.00 78.06 276 PRO A O 1
ATOM 2065 N N . ILE A 1 277 ? -47.926 -1.016 19.434 1.00 79.75 277 ILE A N 1
ATOM 2066 C CA . ILE A 1 277 ? -46.801 -0.318 18.787 1.00 79.75 277 ILE A CA 1
ATOM 2067 C C . ILE A 1 277 ? -46.094 -1.227 17.779 1.00 79.75 277 ILE A C 1
ATOM 2069 O O . ILE A 1 277 ? -45.812 -0.797 16.655 1.00 79.75 277 ILE A O 1
ATOM 2073 N N . TYR A 1 278 ? -45.850 -2.479 18.175 1.00 82.31 278 TYR A N 1
ATOM 2074 C CA . TYR A 1 278 ? -45.331 -3.531 17.309 1.00 82.31 278 TYR A CA 1
ATOM 2075 C C . TYR A 1 278 ? -46.283 -4.728 17.270 1.00 82.31 278 TYR A C 1
ATOM 2077 O O . TYR A 1 278 ? -46.762 -5.212 18.296 1.00 82.31 278 TYR A O 1
ATOM 2085 N N . ASN A 1 279 ? -46.497 -5.246 16.062 1.00 77.88 279 ASN A N 1
ATOM 2086 C CA . ASN A 1 279 ? -47.132 -6.535 15.797 1.00 77.88 279 ASN A CA 1
ATOM 2087 C C . ASN A 1 279 ? -46.106 -7.487 15.143 1.00 77.88 279 ASN A C 1
ATOM 2089 O O . ASN A 1 279 ? -44.974 -7.086 14.877 1.00 77.88 279 ASN A O 1
ATOM 2093 N N . SER A 1 280 ? -46.498 -8.732 14.854 1.00 71.94 280 SER A N 1
ATOM 2094 C CA . SER A 1 280 ? -45.604 -9.756 14.271 1.00 71.94 280 SER A CA 1
ATOM 2095 C C . SER A 1 280 ? -44.992 -9.376 12.908 1.00 71.94 280 SER A C 1
ATOM 2097 O O . SER A 1 280 ? -43.974 -9.935 12.508 1.00 71.94 280 SER A O 1
ATOM 2099 N N . GLU A 1 281 ? -45.604 -8.435 12.180 1.00 71.44 281 GLU A N 1
ATOM 2100 C CA . GLU A 1 281 ? -45.097 -7.947 10.892 1.00 71.44 281 GLU A CA 1
ATOM 2101 C C . GLU A 1 281 ? -44.105 -6.794 11.085 1.00 71.44 281 GLU A C 1
ATOM 2103 O O . GLU A 1 281 ? -43.003 -6.841 10.547 1.00 71.44 281 GLU A O 1
ATOM 2108 N N . ARG A 1 282 ? -44.447 -5.791 11.906 1.00 72.75 282 ARG A N 1
ATOM 2109 C CA . ARG A 1 282 ? -43.586 -4.627 12.194 1.00 72.75 282 ARG A CA 1
ATOM 2110 C C . ARG A 1 282 ? -42.416 -4.937 13.126 1.00 72.75 282 ARG A C 1
ATOM 2112 O O . ARG A 1 282 ? -41.476 -4.157 13.202 1.00 72.75 282 ARG A O 1
ATOM 2119 N N . SER A 1 283 ? -42.445 -6.062 13.838 1.00 75.69 283 SER A N 1
ATOM 2120 C CA . SER A 1 283 ? -41.296 -6.546 14.609 1.00 75.69 283 SER A CA 1
ATOM 2121 C C . SER A 1 283 ? -40.246 -7.266 13.749 1.00 75.69 283 SER A C 1
ATOM 2123 O O . SER A 1 283 ? -39.159 -7.581 14.242 1.00 75.69 283 SER A O 1
ATOM 2125 N N . ARG A 1 284 ? -40.548 -7.546 12.471 1.00 76.00 284 ARG A N 1
ATOM 2126 C CA . ARG A 1 284 ? -39.650 -8.245 11.546 1.00 76.00 284 ARG A CA 1
ATOM 2127 C C . ARG A 1 284 ? -38.417 -7.389 11.255 1.00 76.00 284 ARG A C 1
ATOM 2129 O O . ARG A 1 284 ? -38.494 -6.361 10.592 1.00 76.00 284 ARG A O 1
ATOM 2136 N N . PHE A 1 285 ? -37.267 -7.854 11.728 1.00 80.12 285 PHE A N 1
ATOM 2137 C CA . PHE A 1 285 ? -35.975 -7.202 11.545 1.00 80.12 285 PHE A CA 1
ATOM 2138 C C . PHE A 1 285 ? -35.050 -8.159 10.789 1.00 80.12 285 PHE A C 1
ATOM 2140 O O . PHE A 1 285 ? -34.550 -9.132 11.355 1.00 80.12 285 PHE A O 1
ATOM 2147 N N . GLU A 1 286 ? -34.875 -7.934 9.487 1.00 74.88 286 GLU A N 1
ATOM 2148 C CA . GLU A 1 286 ? -34.109 -8.829 8.619 1.00 74.88 286 GLU A CA 1
ATOM 2149 C C . GLU A 1 286 ? -33.044 -8.085 7.825 1.00 74.88 286 GLU A C 1
ATOM 2151 O O . GLU A 1 286 ? -33.323 -7.105 7.140 1.00 74.88 286 GLU A O 1
ATOM 2156 N N . ILE A 1 287 ? -31.818 -8.598 7.908 1.00 77.94 287 ILE A N 1
ATOM 2157 C CA . ILE A 1 287 ? -30.693 -8.162 7.093 1.00 77.94 287 ILE A CA 1
ATOM 2158 C C . ILE A 1 287 ? -30.600 -9.040 5.838 1.00 77.94 287 ILE A C 1
ATOM 2160 O O . ILE A 1 287 ? -30.539 -10.267 5.927 1.00 77.94 287 ILE A O 1
ATOM 2164 N N . SER A 1 288 ? -30.605 -8.407 4.665 1.00 62.97 288 SER A N 1
ATOM 2165 C CA . SER A 1 288 ? -30.491 -9.085 3.368 1.00 62.97 288 SER A CA 1
ATOM 2166 C C . SER A 1 288 ? -29.025 -9.185 2.946 1.00 62.97 288 SER A C 1
ATOM 2168 O O . SER A 1 288 ? -28.488 -8.266 2.320 1.00 62.97 288 SER A O 1
ATOM 2170 N N . ILE A 1 289 ? -28.377 -10.297 3.292 1.00 58.41 289 ILE A N 1
ATOM 2171 C CA . ILE A 1 289 ? -27.006 -10.607 2.859 1.00 58.41 289 ILE A CA 1
ATOM 2172 C C . ILE A 1 289 ? -27.035 -10.976 1.360 1.00 58.41 289 ILE A C 1
ATOM 2174 O O . ILE A 1 289 ? -27.845 -11.825 0.977 1.00 58.41 289 ILE A O 1
ATOM 2178 N N . PRO A 1 290 ? -26.212 -10.356 0.490 1.00 47.81 290 PRO A N 1
ATOM 2179 C CA . PRO A 1 290 ? -26.170 -10.698 -0.931 1.00 47.81 290 PRO A CA 1
ATOM 2180 C C . PRO A 1 290 ? -25.734 -12.159 -1.159 1.00 47.81 290 PRO A C 1
ATOM 2182 O O . PRO A 1 290 ? -24.811 -12.630 -0.493 1.00 47.81 290 PRO A O 1
ATOM 2185 N N . PRO A 1 291 ? -26.326 -12.889 -2.126 1.00 41.69 291 PRO A N 1
ATOM 2186 C CA . PRO A 1 291 ? -26.013 -14.306 -2.345 1.00 41.69 291 PRO A CA 1
ATOM 2187 C C . PRO A 1 291 ? -24.564 -14.571 -2.794 1.00 41.69 291 PRO A C 1
ATOM 2189 O O . PRO A 1 291 ? -24.083 -15.692 -2.656 1.00 41.69 291 PRO A O 1
ATOM 2192 N N . SER A 1 292 ? -23.835 -13.554 -3.266 1.00 42.47 292 SER A N 1
ATOM 2193 C CA . SER A 1 292 ? -22.400 -13.633 -3.578 1.00 42.47 292 SER A CA 1
ATOM 2194 C C . SER A 1 292 ? -21.492 -13.827 -2.352 1.00 42.47 292 SER A C 1
ATOM 2196 O O . SER A 1 292 ? -20.331 -14.185 -2.525 1.00 42.47 292 SER A O 1
ATOM 2198 N N . GLN A 1 293 ? -21.997 -13.627 -1.127 1.00 45.88 293 GLN A N 1
ATOM 2199 C CA . GLN A 1 293 ? -21.234 -13.758 0.126 1.00 45.88 293 GLN A CA 1
ATOM 2200 C C . GLN A 1 293 ? -21.530 -15.057 0.906 1.00 45.88 293 GLN A C 1
ATOM 2202 O O . GLN A 1 293 ? -21.013 -15.239 2.002 1.00 45.88 293 GLN A O 1
ATOM 2207 N N . GLN A 1 294 ? -22.341 -15.982 0.373 1.00 39.53 294 GLN A N 1
ATOM 2208 C CA . GLN A 1 294 ? -22.648 -17.252 1.063 1.00 39.53 294 GLN A CA 1
ATOM 2209 C C . GLN A 1 294 ? -21.659 -18.394 0.758 1.00 39.53 294 GLN A C 1
ATOM 2211 O O . GLN A 1 294 ? -21.629 -19.385 1.482 1.00 39.53 294 GLN A O 1
ATOM 2216 N N . ASN A 1 295 ? -20.804 -18.242 -0.260 1.00 34.19 295 ASN A N 1
ATOM 2217 C CA . ASN A 1 295 ? -19.766 -19.213 -0.619 1.00 34.19 295 ASN A CA 1
ATOM 2218 C C . ASN A 1 295 ? -18.390 -18.788 -0.080 1.00 34.19 295 ASN A C 1
ATOM 2220 O O . ASN A 1 295 ? -17.512 -18.435 -0.859 1.00 34.19 295 ASN A O 1
ATOM 2224 N N . GLY A 1 296 ? -18.204 -18.793 1.243 1.00 36.16 296 GLY A N 1
ATOM 2225 C CA . GLY A 1 296 ? -16.888 -18.670 1.902 1.00 36.16 296 GLY A CA 1
ATOM 2226 C C . GLY A 1 296 ? -16.142 -17.331 1.770 1.00 36.16 296 GLY A C 1
ATOM 2227 O O . GLY A 1 296 ? -15.199 -17.100 2.521 1.00 36.16 296 GLY A O 1
ATOM 2228 N N . ASN A 1 297 ? -16.557 -16.444 0.865 1.00 37.78 297 ASN A N 1
ATOM 2229 C CA . ASN A 1 297 ? -15.925 -15.146 0.662 1.00 37.78 297 ASN A CA 1
ATOM 2230 C C . ASN A 1 297 ? -16.189 -14.200 1.838 1.00 37.78 297 ASN A C 1
ATOM 2232 O O . ASN A 1 297 ? -17.302 -14.112 2.357 1.00 37.78 297 ASN A O 1
ATOM 2236 N N . GLN A 1 298 ? -15.139 -13.469 2.206 1.00 47.16 298 GLN A N 1
ATOM 2237 C CA . GLN A 1 298 ? -15.081 -12.505 3.299 1.00 47.16 298 GLN A CA 1
ATOM 2238 C C . GLN A 1 298 ? -16.323 -11.596 3.323 1.00 47.16 298 GLN A C 1
ATOM 2240 O O . GLN A 1 298 ? -16.526 -10.766 2.434 1.00 47.16 298 GLN A O 1
ATOM 2245 N N . ILE A 1 299 ? -17.163 -11.755 4.352 1.00 51.31 299 ILE A N 1
ATOM 2246 C CA . ILE A 1 299 ? -18.277 -10.838 4.612 1.00 51.31 299 ILE A CA 1
ATOM 2247 C C . ILE A 1 299 ? -17.672 -9.444 4.773 1.00 51.31 299 ILE A C 1
ATOM 2249 O O . ILE A 1 299 ? -16.820 -9.246 5.640 1.00 51.31 299 ILE A O 1
ATOM 2253 N N . ASN A 1 300 ? -18.108 -8.480 3.961 1.00 59.53 300 ASN A N 1
ATOM 2254 C CA . ASN A 1 300 ? -17.647 -7.104 4.097 1.00 59.53 300 ASN A CA 1
ATOM 2255 C C . ASN A 1 300 ? -18.198 -6.524 5.412 1.00 59.53 300 ASN A C 1
ATOM 2257 O O . ASN A 1 300 ? -19.355 -6.100 5.490 1.00 59.53 300 ASN A O 1
ATOM 2261 N N . ILE A 1 301 ? -17.373 -6.579 6.464 1.00 63.66 301 ILE A N 1
ATOM 2262 C CA . ILE A 1 301 ? -17.773 -6.291 7.846 1.00 63.66 301 ILE A CA 1
ATOM 2263 C C . ILE A 1 301 ? -18.328 -4.872 7.954 1.00 63.66 301 ILE A C 1
ATOM 2265 O O . ILE A 1 301 ? -19.382 -4.692 8.562 1.00 63.66 301 ILE A O 1
ATOM 2269 N N . SER A 1 302 ? -17.685 -3.885 7.323 1.00 58.69 302 SER A N 1
ATOM 2270 C CA . SER A 1 302 ? -18.125 -2.487 7.362 1.00 58.69 302 SER A CA 1
ATOM 2271 C C . SER A 1 302 ? -19.430 -2.267 6.586 1.00 58.69 302 SER A C 1
ATOM 2273 O O . SER A 1 302 ? -20.283 -1.500 7.037 1.00 58.69 302 SER A O 1
ATOM 2275 N N . GLU A 1 303 ? -19.657 -2.984 5.480 1.00 67.12 303 GLU A N 1
ATOM 2276 C CA . GLU A 1 303 ? -20.913 -2.933 4.717 1.00 67.12 303 GLU A CA 1
ATOM 2277 C C . GLU A 1 303 ? -22.086 -3.522 5.520 1.00 67.12 303 GLU A C 1
ATOM 2279 O O . GLU A 1 303 ? -23.125 -2.874 5.677 1.00 67.12 303 GLU A O 1
ATOM 2284 N N . VAL A 1 304 ? -21.916 -4.725 6.081 1.00 69.56 304 VAL A N 1
ATOM 2285 C CA . VAL A 1 304 ? -22.935 -5.394 6.911 1.00 69.56 304 VAL A CA 1
ATOM 2286 C C . VAL A 1 304 ? -23.233 -4.584 8.172 1.00 69.56 304 VAL A C 1
ATOM 2288 O O . VAL A 1 304 ? -24.400 -4.361 8.495 1.00 69.56 304 VAL A O 1
ATOM 2291 N N . THR A 1 305 ? -22.195 -4.070 8.829 1.00 72.19 305 THR A N 1
ATOM 2292 C CA . THR A 1 305 ? -22.280 -3.165 9.984 1.00 72.19 305 THR A CA 1
ATOM 2293 C C . THR A 1 305 ? -23.062 -1.890 9.648 1.00 72.19 305 THR A C 1
ATOM 2295 O O . THR A 1 305 ? -24.016 -1.537 10.346 1.00 72.19 305 THR A O 1
ATOM 2298 N N . THR A 1 306 ? -22.716 -1.211 8.549 1.00 71.38 306 THR A N 1
ATOM 2299 C CA . THR A 1 306 ? -23.372 0.040 8.129 1.00 71.38 306 THR A CA 1
ATOM 2300 C C . THR A 1 306 ? -24.840 -0.199 7.777 1.00 71.38 306 THR A C 1
ATOM 2302 O O . THR A 1 306 ? -25.717 0.560 8.196 1.00 71.38 306 THR A O 1
ATOM 2305 N N . ARG A 1 307 ? -25.142 -1.303 7.080 1.00 77.56 307 ARG A N 1
ATOM 2306 C CA . ARG A 1 307 ? -26.518 -1.733 6.785 1.00 77.56 307 ARG A CA 1
ATOM 2307 C C . ARG A 1 307 ? -27.305 -2.046 8.057 1.00 77.56 307 ARG A C 1
ATOM 2309 O O . ARG A 1 307 ? -28.457 -1.634 8.168 1.00 77.56 307 ARG A O 1
ATOM 2316 N N . LEU A 1 308 ? -26.698 -2.721 9.033 1.00 83.88 308 LEU A N 1
ATOM 2317 C CA . LEU A 1 308 ? -27.325 -3.034 10.319 1.00 83.88 308 LEU A CA 1
ATOM 2318 C C . LEU A 1 308 ? -27.635 -1.764 11.130 1.00 83.88 308 LEU A C 1
ATOM 2320 O O . LEU A 1 308 ? -28.717 -1.659 11.717 1.00 83.88 308 LEU A O 1
ATOM 2324 N N . LEU A 1 309 ? -26.740 -0.771 11.115 1.00 81.69 309 LEU A N 1
ATOM 2325 C CA . LEU A 1 309 ? -26.983 0.540 11.722 1.00 81.69 309 LEU A CA 1
ATOM 2326 C C . LEU A 1 309 ? -28.135 1.278 11.017 1.00 81.69 309 LEU A C 1
ATOM 2328 O O . LEU A 1 309 ? -29.064 1.728 11.688 1.00 81.69 309 LEU A O 1
ATOM 2332 N N . PHE A 1 310 ? -28.134 1.334 9.680 1.00 76.75 310 PHE A N 1
ATOM 2333 C CA . PHE A 1 310 ? -29.213 1.941 8.887 1.00 76.75 310 PHE A CA 1
ATOM 2334 C C . PHE A 1 310 ? -30.578 1.303 9.198 1.00 76.75 310 PHE A C 1
ATOM 2336 O O . PHE A 1 310 ? -31.549 2.006 9.492 1.00 76.75 310 PHE A O 1
ATOM 2343 N N . LEU A 1 311 ? -30.645 -0.035 9.204 1.00 82.19 311 LEU A N 1
ATOM 2344 C CA . LEU A 1 311 ? -31.846 -0.794 9.562 1.00 82.19 311 LEU A CA 1
ATOM 2345 C C . LEU A 1 311 ? -32.309 -0.482 10.992 1.00 82.19 311 LEU A C 1
ATOM 2347 O O . LEU A 1 311 ? -33.504 -0.323 11.226 1.00 82.19 311 LEU A O 1
ATOM 2351 N N . SER A 1 312 ? -31.380 -0.340 11.941 1.00 84.00 312 SER A N 1
ATOM 2352 C CA . SER A 1 312 ? -31.691 -0.006 13.340 1.00 84.00 312 SER A CA 1
ATOM 2353 C C . SER A 1 312 ? -32.307 1.388 13.494 1.00 84.00 312 SER A C 1
ATOM 2355 O O . SER A 1 312 ? -33.257 1.555 14.259 1.00 84.00 312 SER A O 1
ATOM 2357 N N . VAL A 1 313 ? -31.818 2.377 12.737 1.00 77.56 313 VAL A N 1
ATOM 2358 C CA . VAL A 1 313 ? -32.384 3.738 12.704 1.00 77.56 313 VAL A CA 1
ATOM 2359 C C . VAL A 1 313 ? -33.773 3.740 12.057 1.00 77.56 313 VAL A C 1
ATOM 2361 O O . VAL A 1 313 ? -34.707 4.332 12.603 1.00 77.56 313 VAL A O 1
ATOM 2364 N N . HIS A 1 314 ? -33.941 3.049 10.923 1.00 75.75 314 HIS A N 1
ATOM 2365 C CA . HIS A 1 314 ? -35.235 2.961 10.241 1.00 75.75 314 HIS A CA 1
ATOM 2366 C C . HIS A 1 314 ? -36.294 2.259 11.103 1.00 75.75 314 HIS A C 1
ATOM 2368 O O . HIS A 1 314 ? -37.430 2.719 11.189 1.00 75.75 314 HIS A O 1
ATOM 2374 N N . PHE A 1 315 ? -35.915 1.179 11.788 1.00 80.81 315 PHE A N 1
ATOM 2375 C CA . PHE A 1 315 ? -36.805 0.385 12.635 1.00 80.81 315 PHE A CA 1
ATOM 2376 C C . PHE A 1 315 ? -37.486 1.209 13.739 1.00 80.81 315 PHE A C 1
ATOM 2378 O O . PHE A 1 315 ? -38.690 1.098 13.948 1.00 80.81 315 PHE A O 1
ATOM 2385 N N . VAL A 1 316 ? -36.740 2.091 14.413 1.00 75.94 316 VAL A N 1
ATOM 2386 C CA . VAL A 1 316 ? -37.302 2.967 15.457 1.00 75.94 316 VAL A CA 1
ATOM 2387 C C . VAL A 1 316 ? -38.231 4.036 14.862 1.00 75.94 316 VAL A C 1
ATOM 2389 O O . VAL A 1 316 ? -39.242 4.388 15.476 1.00 75.94 316 VAL A O 1
ATOM 2392 N N . LYS A 1 317 ? -37.926 4.522 13.651 1.00 72.50 317 LYS A N 1
ATOM 2393 C CA . LYS A 1 317 ? -38.740 5.506 12.919 1.00 72.50 317 LYS A CA 1
ATOM 2394 C C . LYS A 1 317 ? -40.076 4.932 12.416 1.00 72.50 317 LYS A C 1
ATOM 2396 O O . LYS A 1 317 ? -41.039 5.686 12.338 1.00 72.50 317 LYS A O 1
ATOM 2401 N N . ASP A 1 318 ? -40.139 3.637 12.100 1.00 72.06 318 ASP A N 1
ATOM 2402 C CA . ASP A 1 318 ? -41.342 2.948 11.585 1.00 72.06 318 ASP A CA 1
ATOM 2403 C C . ASP A 1 318 ? -42.339 2.503 12.685 1.00 72.06 318 ASP A C 1
ATOM 2405 O O . ASP A 1 318 ? -43.440 2.009 12.414 1.00 72.06 318 ASP A O 1
ATOM 2409 N N . SER A 1 319 ? -41.979 2.698 13.958 1.00 74.06 319 SER A N 1
ATOM 2410 C CA . SER A 1 319 ? -42.886 2.434 15.078 1.00 74.06 319 SER A CA 1
ATOM 2411 C C . SER A 1 319 ? -44.149 3.308 15.004 1.00 74.06 319 SER A C 1
ATOM 2413 O O . SER A 1 319 ? -44.119 4.442 14.525 1.00 74.06 319 SER A O 1
ATOM 2415 N N . ARG A 1 320 ? -45.285 2.821 15.530 1.00 71.69 320 ARG A N 1
ATOM 2416 C CA . ARG A 1 320 ? -46.543 3.606 15.579 1.00 71.69 320 ARG A CA 1
ATOM 2417 C C . ARG A 1 320 ? -46.452 4.888 16.419 1.00 71.69 320 ARG A C 1
ATOM 2419 O O . ARG A 1 320 ? -47.395 5.676 16.430 1.00 71.69 320 ARG A O 1
ATOM 2426 N N . VAL A 1 321 ? -45.355 5.095 17.149 1.00 74.19 321 VAL A N 1
ATOM 2427 C CA . VAL A 1 321 ? -45.192 6.218 18.067 1.00 74.19 321 VAL A CA 1
ATOM 2428 C C . VAL A 1 321 ? -44.381 7.328 17.412 1.00 74.19 321 VAL A C 1
ATOM 2430 O O . VAL A 1 321 ? -43.161 7.246 17.283 1.00 74.19 321 VAL A O 1
ATOM 2433 N N . THR A 1 322 ? -45.055 8.420 17.061 1.00 69.88 322 THR A N 1
ATOM 2434 C CA . THR A 1 322 ? -44.405 9.615 16.518 1.00 69.88 322 THR A CA 1
ATOM 2435 C C . THR A 1 322 ? -43.555 10.311 17.585 1.00 69.88 322 THR A C 1
ATOM 2437 O O . THR A 1 322 ? -44.067 11.116 18.361 1.00 69.88 322 THR A O 1
ATOM 2440 N N . ILE A 1 323 ? -42.247 10.043 17.590 1.00 74.81 323 ILE A N 1
ATOM 2441 C CA . ILE A 1 323 ? -41.249 10.855 18.300 1.00 74.81 323 ILE A CA 1
ATOM 2442 C C . ILE A 1 323 ? -40.848 12.024 17.392 1.00 74.81 323 ILE A C 1
ATOM 2444 O O . ILE A 1 323 ? -40.415 11.822 16.256 1.00 74.81 323 ILE A O 1
ATOM 2448 N N . ARG A 1 324 ? -40.969 13.260 17.882 1.00 73.62 324 ARG A N 1
ATOM 2449 C CA . ARG A 1 324 ? -40.604 14.477 17.136 1.00 73.62 324 ARG A CA 1
ATOM 2450 C C . ARG A 1 324 ? -39.143 14.454 16.689 1.00 73.62 324 ARG A C 1
ATOM 2452 O O . ARG A 1 324 ? -38.252 14.153 17.481 1.00 73.62 324 ARG A O 1
ATOM 2459 N N . THR A 1 325 ? -38.876 14.906 15.462 1.00 69.38 325 THR A N 1
ATOM 2460 C CA . THR A 1 325 ? -37.525 14.961 14.867 1.00 69.38 325 THR A CA 1
ATOM 2461 C C . THR A 1 325 ? -36.509 15.689 15.756 1.00 69.38 325 THR A C 1
ATOM 2463 O O . THR A 1 325 ? -35.397 15.206 15.939 1.00 69.38 325 THR A O 1
ATOM 2466 N N . SER A 1 326 ? -36.925 16.784 16.407 1.00 70.31 326 SER A N 1
ATOM 2467 C CA . SER A 1 326 ? -36.109 17.562 17.357 1.00 70.31 326 SER A CA 1
ATOM 2468 C C . SER A 1 326 ? -35.696 16.810 18.629 1.00 70.31 326 SER A C 1
ATOM 2470 O O . SER A 1 326 ? -34.823 17.269 19.359 1.00 70.31 326 SER A O 1
ATOM 2472 N N . THR A 1 327 ? -36.341 15.679 18.924 1.00 76.19 327 THR A N 1
ATOM 2473 C CA . THR A 1 327 ? -36.015 14.780 20.042 1.00 76.19 327 THR A CA 1
ATOM 2474 C C . THR A 1 327 ? -35.348 13.495 19.538 1.00 76.19 327 THR A C 1
ATOM 2476 O O . THR A 1 327 ? -34.479 12.957 20.216 1.00 76.19 327 THR A O 1
ATOM 2479 N N . MET A 1 328 ? -35.691 13.036 18.330 1.00 77.31 328 MET A N 1
ATOM 2480 C CA . MET A 1 328 ? -35.110 11.847 17.698 1.00 77.31 328 MET A CA 1
ATOM 2481 C C . MET A 1 328 ? -33.591 11.963 17.502 1.00 77.31 328 MET A C 1
ATOM 2483 O O . MET A 1 328 ? -32.857 11.050 17.860 1.00 77.31 328 MET A O 1
ATOM 2487 N N . GLU A 1 329 ? -33.104 13.088 16.974 1.00 73.81 329 GLU A N 1
ATOM 2488 C CA . GLU A 1 329 ? -31.679 13.294 16.678 1.00 73.81 329 GLU A CA 1
ATOM 2489 C C . GLU A 1 329 ? -30.758 13.193 17.924 1.00 73.81 329 GLU A C 1
ATOM 2491 O O . GLU A 1 329 ? -29.814 12.397 17.894 1.00 73.81 329 GLU A O 1
ATOM 2496 N N . PRO A 1 330 ? -31.007 13.900 19.051 1.00 75.06 330 PRO A N 1
ATOM 2497 C CA . PRO A 1 330 ? -30.184 13.749 20.254 1.00 75.06 330 PRO A CA 1
ATOM 2498 C C . PRO A 1 330 ? -30.357 12.388 20.952 1.00 75.06 330 PRO A C 1
ATOM 2500 O O . PRO A 1 330 ? -29.426 11.933 21.623 1.00 75.06 330 PRO A O 1
ATOM 2503 N N . LEU A 1 331 ? -31.503 11.710 20.791 1.00 80.12 331 LEU A N 1
ATOM 2504 C CA . LEU A 1 331 ? -31.654 10.322 21.239 1.00 80.12 331 LEU A CA 1
ATOM 2505 C C . LEU A 1 331 ? -30.780 9.381 20.406 1.00 80.12 331 LEU A C 1
ATOM 2507 O O . LEU A 1 331 ? -30.007 8.629 20.981 1.00 80.12 331 LEU A O 1
ATOM 2511 N N . LEU A 1 332 ? -30.815 9.462 19.072 1.00 81.56 332 LEU A N 1
ATOM 2512 C CA . LEU A 1 332 ? -29.947 8.660 18.200 1.00 81.56 332 LEU A CA 1
ATOM 2513 C C . LEU A 1 332 ? -28.468 8.885 18.540 1.00 81.56 332 LEU A C 1
ATOM 2515 O O . LEU A 1 332 ? -27.764 7.923 18.833 1.00 81.56 332 LEU A O 1
ATOM 2519 N N . LYS A 1 333 ? -28.023 10.143 18.650 1.00 77.38 333 LYS A N 1
ATOM 2520 C CA . LYS A 1 333 ? -26.647 10.491 19.059 1.00 77.38 333 LYS A CA 1
ATOM 2521 C C . LYS A 1 333 ? -26.209 9.864 20.391 1.00 77.38 333 LYS A C 1
ATOM 2523 O O . LYS A 1 333 ? -25.023 9.618 20.573 1.00 77.38 333 LYS A O 1
ATOM 2528 N N . SER A 1 334 ? -27.137 9.589 21.313 1.00 81.50 334 SER A N 1
ATOM 2529 C CA . SER A 1 334 ? -26.832 9.024 22.637 1.00 81.50 334 SER A CA 1
ATOM 2530 C C . SER A 1 334 ? -27.168 7.539 22.817 1.00 81.50 334 SER A C 1
ATOM 2532 O O . SER A 1 334 ? -26.658 6.923 23.751 1.00 81.50 334 SER A O 1
ATOM 2534 N N . LYS A 1 335 ? -28.012 6.961 21.955 1.00 87.25 335 LYS A N 1
ATOM 2535 C CA . LYS A 1 335 ? -28.557 5.596 22.072 1.00 87.25 335 LYS A CA 1
ATOM 2536 C C . LYS A 1 335 ? -28.371 4.726 20.825 1.00 87.25 335 LYS A C 1
ATOM 2538 O O . LYS A 1 335 ? -28.863 3.599 20.803 1.00 87.25 335 LYS A O 1
ATOM 2543 N N . TRP A 1 336 ? -27.639 5.195 19.810 1.00 87.81 336 TRP A N 1
ATOM 2544 C CA . TRP A 1 336 ? -27.309 4.383 18.632 1.00 87.81 336 TRP A CA 1
ATOM 2545 C C . TRP A 1 336 ? -26.583 3.083 19.008 1.00 87.81 336 TRP A C 1
ATOM 2547 O O . TRP A 1 336 ? -26.892 2.051 18.426 1.00 87.81 336 TRP A O 1
ATOM 2557 N N . CYS A 1 337 ? -25.676 3.114 19.996 1.00 90.00 337 CYS A N 1
ATOM 2558 C CA . CYS A 1 337 ? -24.911 1.937 20.414 1.00 90.00 337 CYS A CA 1
ATOM 2559 C C . CYS A 1 337 ? -25.845 0.863 20.996 1.00 90.00 337 CYS A C 1
ATOM 2561 O O . CYS A 1 337 ? -25.869 -0.257 20.499 1.00 90.00 337 CYS A O 1
ATOM 2563 N N . ASP A 1 338 ? -26.715 1.220 21.948 1.00 91.75 338 ASP A N 1
ATOM 2564 C CA . ASP A 1 338 ? -27.718 0.306 22.513 1.00 91.75 338 ASP A CA 1
ATOM 2565 C C . ASP A 1 338 ? -28.605 -0.334 21.423 1.00 91.75 338 ASP A C 1
ATOM 2567 O O . ASP A 1 338 ? -28.868 -1.537 21.461 1.00 91.75 338 ASP A O 1
ATOM 2571 N N . LEU A 1 339 ? -29.052 0.456 20.436 1.00 91.00 339 LEU A N 1
ATOM 2572 C CA . LEU A 1 339 ? -29.831 -0.036 19.293 1.00 91.00 339 LEU A CA 1
ATOM 2573 C C . LEU A 1 339 ? -29.026 -0.983 18.397 1.00 91.00 339 LEU A C 1
ATOM 2575 O O . LEU A 1 339 ? -29.540 -2.036 18.016 1.00 91.00 339 LEU A O 1
ATOM 2579 N N . TYR A 1 340 ? -27.787 -0.610 18.073 1.00 91.50 340 TYR A N 1
ATOM 2580 C CA . TYR A 1 340 ? -26.879 -1.376 17.226 1.00 91.50 340 TYR A CA 1
ATOM 2581 C C . TYR A 1 340 ? -26.540 -2.727 17.862 1.00 91.50 340 TYR A C 1
ATOM 2583 O O . TYR A 1 340 ? -26.686 -3.758 17.214 1.00 91.50 340 TYR A O 1
ATOM 2591 N N . ILE A 1 341 ? -26.197 -2.749 19.153 1.00 93.69 341 ILE A N 1
ATOM 2592 C CA . ILE A 1 341 ? -25.902 -3.977 19.902 1.00 93.69 341 ILE A CA 1
ATOM 2593 C C . ILE A 1 341 ? -27.137 -4.888 19.959 1.00 93.69 341 ILE A C 1
ATOM 2595 O O . ILE A 1 341 ? -27.031 -6.077 19.670 1.00 93.69 341 ILE A O 1
ATOM 2599 N N . LEU A 1 342 ? -28.330 -4.356 20.255 1.00 93.94 342 LEU A N 1
ATOM 2600 C CA . LEU A 1 342 ? -29.565 -5.155 20.252 1.00 93.94 342 LEU A CA 1
ATOM 2601 C C . LEU A 1 342 ? -29.928 -5.689 18.857 1.00 93.94 342 LEU A C 1
ATOM 2603 O O . LEU A 1 342 ? -30.488 -6.778 18.743 1.00 93.94 342 LEU A O 1
ATOM 2607 N N . ALA A 1 343 ? -29.625 -4.943 17.794 1.00 91.56 343 ALA A N 1
ATOM 2608 C CA . ALA A 1 343 ? -29.770 -5.416 16.422 1.00 91.56 343 ALA A CA 1
ATOM 2609 C C . ALA A 1 343 ? -28.754 -6.514 16.082 1.00 91.56 343 ALA A C 1
ATOM 2611 O O . ALA A 1 343 ? -29.148 -7.521 15.503 1.00 91.56 343 ALA A O 1
ATOM 2612 N N . LEU A 1 344 ? -27.501 -6.359 16.516 1.00 91.69 344 LEU A N 1
ATOM 2613 C CA . LEU A 1 344 ? -26.427 -7.336 16.356 1.00 91.69 344 LEU A CA 1
ATOM 2614 C C . LEU A 1 344 ? -26.776 -8.662 17.042 1.00 91.69 344 LEU A C 1
ATOM 2616 O O . LEU A 1 344 ? -26.657 -9.707 16.412 1.00 91.69 344 LEU A O 1
ATOM 2620 N N . MET A 1 345 ? -27.300 -8.619 18.275 1.00 93.69 345 MET A N 1
ATOM 2621 C CA . MET A 1 345 ? -27.795 -9.810 18.984 1.00 93.69 345 MET A CA 1
ATOM 2622 C C . MET A 1 345 ? -28.974 -10.469 18.250 1.00 93.69 345 MET A C 1
ATOM 2624 O O . MET A 1 345 ? -29.002 -11.687 18.111 1.00 93.69 345 MET A O 1
ATOM 2628 N N . GLN A 1 346 ? -29.918 -9.681 17.717 1.00 92.50 346 GLN A N 1
ATOM 2629 C CA . GLN A 1 346 ? -31.058 -10.205 16.948 1.00 92.50 346 GLN A CA 1
ATOM 2630 C C . GLN A 1 346 ? -30.644 -10.864 15.618 1.00 92.50 346 GLN A C 1
ATOM 2632 O O . GLN A 1 346 ? -31.380 -11.696 15.087 1.00 92.50 346 GLN A O 1
ATOM 2637 N N . THR A 1 347 ? -29.490 -10.492 15.058 1.00 90.62 347 THR A N 1
ATOM 2638 C CA . THR A 1 347 ? -28.978 -11.032 13.788 1.00 90.62 347 THR A CA 1
ATOM 2639 C C . THR A 1 347 ? -27.764 -11.949 13.943 1.00 90.62 347 THR A C 1
ATOM 2641 O O . THR A 1 347 ? -27.238 -12.386 12.922 1.00 90.62 347 THR A O 1
ATOM 2644 N N . ALA A 1 348 ? -27.327 -12.256 15.170 1.00 88.56 348 ALA A N 1
ATOM 2645 C CA . ALA A 1 348 ? -26.042 -12.900 15.458 1.00 88.56 348 ALA A CA 1
ATOM 2646 C C . ALA A 1 348 ? -25.825 -14.212 14.683 1.00 88.56 348 ALA A C 1
ATOM 2648 O O . ALA A 1 348 ? -24.781 -14.381 14.052 1.00 88.56 348 ALA A O 1
ATOM 2649 N N . ASP A 1 349 ? -26.838 -15.082 14.642 1.00 85.12 349 ASP A N 1
ATOM 2650 C CA . ASP A 1 349 ? -26.787 -16.351 13.904 1.00 85.12 349 ASP A CA 1
ATOM 2651 C C . ASP A 1 349 ? -26.744 -16.143 12.380 1.00 85.12 349 ASP A C 1
ATOM 2653 O O . ASP A 1 349 ? -26.067 -16.877 11.664 1.00 85.12 349 ASP A O 1
ATOM 2657 N N . LYS A 1 350 ? -27.439 -15.115 11.866 1.00 82.56 350 LYS A N 1
ATOM 2658 C CA . LYS A 1 350 ? -27.508 -14.813 10.423 1.00 82.56 350 LYS A CA 1
ATOM 2659 C C . LYS A 1 350 ? -26.187 -14.272 9.869 1.00 82.56 350 LYS A C 1
ATOM 2661 O O . LYS A 1 350 ? -25.915 -14.468 8.691 1.00 82.56 350 LYS A O 1
ATOM 2666 N N . ILE A 1 351 ? -25.402 -13.580 10.697 1.00 79.44 351 ILE A N 1
ATOM 2667 C CA . ILE A 1 351 ? -24.104 -12.983 10.324 1.00 79.44 351 ILE A CA 1
ATOM 2668 C C . ILE A 1 351 ? -22.897 -13.799 10.816 1.00 79.44 351 ILE A C 1
ATOM 2670 O O . ILE A 1 351 ? -21.766 -13.370 10.616 1.00 79.44 351 ILE A O 1
ATOM 2674 N N . ASN A 1 352 ? -23.136 -14.934 11.485 1.00 81.62 352 ASN A N 1
ATOM 2675 C CA . ASN A 1 352 ? -22.143 -15.720 12.224 1.00 81.62 352 ASN A CA 1
ATOM 2676 C C . ASN A 1 352 ? -21.226 -14.851 13.111 1.00 81.62 352 ASN A C 1
ATOM 2678 O O . ASN A 1 352 ? -20.007 -14.798 12.938 1.00 81.62 352 ASN A O 1
ATOM 2682 N N . LEU A 1 353 ? -21.838 -14.144 14.068 1.00 85.06 353 LEU A N 1
ATOM 2683 C CA . LEU A 1 353 ? -21.154 -13.158 14.910 1.00 85.06 353 LEU A CA 1
ATOM 2684 C C . LEU A 1 353 ? -19.942 -13.730 15.665 1.00 85.06 353 LEU A C 1
ATOM 2686 O O . LEU A 1 353 ? -18.966 -13.011 15.847 1.00 85.06 353 LEU A O 1
ATOM 2690 N N . GLY A 1 354 ? -19.983 -15.003 16.076 1.00 81.62 354 GLY A N 1
ATOM 2691 C CA . GLY A 1 354 ? -18.847 -15.667 16.727 1.00 81.62 354 GLY A CA 1
ATOM 2692 C C . GLY A 1 354 ? -17.615 -15.692 15.823 1.00 81.62 354 GLY A C 1
ATOM 2693 O O . GLY A 1 354 ? -16.604 -15.082 16.153 1.00 81.62 354 GLY A O 1
ATOM 2694 N N . GLN A 1 355 ? -17.745 -16.282 14.628 1.00 78.12 355 GLN A N 1
ATOM 2695 C CA . GLN A 1 355 ? -16.656 -16.339 13.647 1.00 78.12 355 GLN A CA 1
ATOM 2696 C C . GLN A 1 355 ? -16.170 -14.940 13.229 1.00 78.12 355 GLN A C 1
ATOM 2698 O O . GLN A 1 355 ? -14.979 -14.733 13.009 1.00 78.12 355 GLN A O 1
ATOM 2703 N N . LEU A 1 356 ? -17.079 -13.965 13.132 1.00 78.75 356 LEU A N 1
ATOM 2704 C CA . LEU A 1 356 ? -16.733 -12.584 12.798 1.00 78.75 356 LEU A CA 1
ATOM 2705 C C . LEU A 1 356 ? -15.897 -11.907 13.902 1.00 78.75 356 LEU A C 1
ATOM 2707 O O . LEU A 1 356 ? -14.932 -11.214 13.586 1.00 78.75 356 LEU A O 1
ATOM 2711 N N . LEU A 1 357 ? -16.225 -12.130 15.178 1.00 83.38 357 LEU A N 1
ATOM 2712 C CA . LEU A 1 357 ? -15.459 -11.608 16.316 1.00 83.38 357 LEU A CA 1
ATOM 2713 C C . LEU A 1 357 ? -14.123 -12.336 16.509 1.00 83.38 357 LEU A C 1
ATOM 2715 O O . LEU A 1 357 ? -13.131 -11.679 16.811 1.00 83.38 357 LEU A O 1
ATOM 2719 N N . ASP A 1 358 ? -14.066 -13.650 16.281 1.00 76.62 358 ASP A N 1
ATOM 2720 C CA . ASP A 1 358 ? -12.814 -14.418 16.318 1.00 76.62 358 ASP A CA 1
ATOM 2721 C C . ASP A 1 358 ? -11.832 -13.924 15.238 1.00 76.62 358 ASP A C 1
ATOM 2723 O O . ASP A 1 358 ? -10.659 -13.670 15.524 1.00 76.62 358 ASP A O 1
ATOM 2727 N N . ASN A 1 359 ? -12.325 -13.692 14.014 1.00 71.81 359 ASN A N 1
ATOM 2728 C CA . ASN A 1 359 ? -11.534 -13.123 12.919 1.00 71.81 359 ASN A CA 1
ATOM 2729 C C . ASN A 1 359 ? -11.016 -11.712 13.257 1.00 71.81 359 ASN A C 1
ATOM 2731 O O . ASN A 1 359 ? -9.827 -11.444 13.082 1.00 71.81 359 ASN A O 1
ATOM 2735 N N . LEU A 1 360 ? -11.879 -10.827 13.775 1.00 76.00 360 LEU A N 1
ATOM 2736 C CA . LEU A 1 360 ? -11.490 -9.476 14.208 1.00 76.00 360 LEU A CA 1
ATOM 2737 C C . LEU A 1 360 ? -10.465 -9.513 15.353 1.00 76.00 360 LEU A C 1
ATOM 2739 O O . LEU A 1 360 ? -9.509 -8.743 15.344 1.00 76.00 360 LEU A O 1
ATOM 2743 N N . SER A 1 361 ? -10.615 -10.435 16.305 1.00 76.75 361 SER A N 1
ATOM 2744 C CA . SER A 1 361 ? -9.667 -10.628 17.407 1.00 76.75 361 SER A CA 1
ATOM 2745 C C . SER A 1 361 ? -8.287 -11.061 16.905 1.00 76.75 361 SER A C 1
ATOM 2747 O O . SER A 1 361 ? -7.277 -10.470 17.291 1.00 76.75 361 SER A O 1
ATOM 2749 N N . SER A 1 362 ? -8.238 -12.012 15.964 1.00 72.00 362 SER A N 1
ATOM 2750 C CA . SER A 1 362 ? -6.991 -12.427 15.311 1.00 72.00 362 SER A CA 1
ATOM 2751 C C . SER A 1 362 ? -6.333 -11.277 14.539 1.00 72.00 362 SER A C 1
ATOM 2753 O O . SER A 1 362 ? -5.124 -11.080 14.647 1.00 72.00 362 SER A O 1
ATOM 2755 N N . GLN A 1 363 ? -7.116 -10.485 13.797 1.00 66.69 363 GLN A N 1
ATOM 2756 C CA . GLN A 1 363 ? -6.620 -9.312 13.065 1.00 66.69 363 GLN A CA 1
ATOM 2757 C C . GLN A 1 363 ? -6.058 -8.240 14.010 1.00 66.69 363 GLN A C 1
ATOM 2759 O O . GLN A 1 363 ? -5.002 -7.668 13.746 1.00 66.69 363 GLN A O 1
ATOM 2764 N N . MET A 1 364 ? -6.726 -7.986 15.138 1.00 67.88 364 MET A N 1
ATOM 2765 C CA . MET A 1 364 ? -6.276 -6.993 16.116 1.00 67.88 364 MET A CA 1
ATOM 2766 C C . MET A 1 364 ? -5.040 -7.444 16.899 1.00 67.88 364 MET A C 1
ATOM 2768 O O . MET A 1 364 ? -4.222 -6.600 17.259 1.00 67.88 364 MET A O 1
ATOM 2772 N N . ALA A 1 365 ? -4.874 -8.747 17.147 1.00 67.44 365 ALA A N 1
ATOM 2773 C CA . ALA A 1 365 ? -3.661 -9.277 17.768 1.00 67.44 365 ALA A CA 1
ATOM 2774 C C . ALA A 1 365 ? -2.433 -9.018 16.877 1.00 67.44 365 ALA A C 1
ATOM 2776 O O . ALA A 1 365 ? -1.440 -8.471 17.351 1.00 67.44 365 ALA A O 1
ATOM 2777 N N . MET A 1 366 ? -2.550 -9.287 15.570 1.00 55.56 366 MET A N 1
ATOM 2778 C CA . MET A 1 366 ? -1.512 -8.951 14.586 1.00 55.56 366 MET A CA 1
ATOM 2779 C C . MET A 1 366 ? -1.268 -7.435 14.497 1.00 55.56 366 MET A C 1
ATOM 2781 O O . MET A 1 366 ? -0.125 -6.992 14.442 1.00 55.56 366 MET A O 1
ATOM 2785 N N . GLY A 1 367 ? -2.325 -6.614 14.541 1.00 54.12 367 GLY A N 1
ATOM 2786 C CA . GLY A 1 367 ? -2.195 -5.151 14.551 1.00 54.12 367 GLY A CA 1
ATOM 2787 C C . GLY A 1 367 ? -1.420 -4.603 15.761 1.00 54.12 367 GLY A C 1
ATOM 2788 O O . GLY A 1 367 ? -0.693 -3.619 15.619 1.00 54.12 367 GLY A O 1
ATOM 2789 N N . LEU A 1 368 ? -1.508 -5.255 16.929 1.00 59.72 368 LEU A N 1
ATOM 2790 C CA . LEU A 1 368 ? -0.697 -4.899 18.099 1.00 59.72 368 LEU A CA 1
ATOM 2791 C C . LEU A 1 368 ? 0.786 -5.249 17.897 1.00 59.72 368 LEU A C 1
ATOM 2793 O O . LEU A 1 368 ? 1.645 -4.439 18.238 1.00 59.72 368 LEU A O 1
ATOM 2797 N N . GLU A 1 369 ? 1.089 -6.424 17.339 1.00 50.44 369 GLU A N 1
ATOM 2798 C CA . GLU A 1 369 ? 2.468 -6.843 17.036 1.00 50.44 369 GLU A CA 1
ATOM 2799 C C . GLU A 1 369 ? 3.128 -5.920 15.997 1.00 50.44 369 GLU A C 1
ATOM 2801 O O . GLU A 1 369 ? 4.303 -5.582 16.131 1.00 50.44 369 GLU A O 1
ATOM 2806 N N . CYS A 1 370 ? 2.354 -5.417 15.029 1.00 41.84 370 CYS A N 1
ATOM 2807 C CA . CYS A 1 370 ? 2.789 -4.410 14.054 1.00 41.84 370 CYS A CA 1
ATOM 2808 C C . CYS A 1 370 ? 2.771 -2.956 14.581 1.00 41.84 370 CYS A C 1
ATOM 2810 O O . CYS A 1 370 ? 3.010 -2.031 13.809 1.00 41.84 370 CYS A O 1
ATOM 2812 N N . GLY A 1 371 ? 2.451 -2.711 15.859 1.00 52.00 371 GLY A N 1
ATOM 2813 C CA . GLY A 1 371 ? 2.447 -1.363 16.452 1.00 52.00 371 GLY A CA 1
ATOM 2814 C C . GLY A 1 371 ? 1.347 -0.411 15.950 1.00 52.00 371 GLY A C 1
ATOM 2815 O O . GLY A 1 371 ? 1.397 0.783 16.246 1.00 52.00 371 GLY A O 1
ATOM 2816 N N . GLN A 1 372 ? 0.335 -0.916 15.234 1.00 47.06 372 GLN A N 1
ATOM 2817 C CA . GLN A 1 372 ? -0.733 -0.134 14.586 1.00 47.06 372 GLN A CA 1
ATOM 2818 C C . GLN A 1 372 ? -1.589 0.675 15.580 1.00 47.06 372 GLN A C 1
ATOM 2820 O O . GLN A 1 372 ? -2.223 1.671 15.226 1.00 47.06 372 GLN A O 1
ATOM 2825 N N . PHE A 1 373 ? -1.625 0.246 16.839 1.00 59.31 373 PHE A N 1
ATOM 2826 C CA . PHE A 1 373 ? -2.279 0.932 17.945 1.00 59.31 373 PHE A CA 1
ATOM 2827 C C . PHE A 1 373 ? -1.612 0.550 19.269 1.00 59.31 373 PHE A C 1
ATOM 2829 O O . PHE A 1 373 ? -0.984 -0.499 19.392 1.00 59.31 373 PHE A O 1
ATOM 2836 N N . SER A 1 374 ? -1.758 1.400 20.288 1.00 72.44 374 SER A N 1
ATOM 2837 C CA . SER A 1 374 ? -1.195 1.123 21.611 1.00 72.44 374 SER A CA 1
ATOM 2838 C C . SER A 1 374 ? -1.828 -0.109 22.264 1.00 72.44 374 SER A C 1
ATOM 2840 O O . SER A 1 374 ? -3.006 -0.412 22.048 1.00 72.44 374 SER A O 1
ATOM 2842 N N . THR A 1 375 ? -1.073 -0.767 23.148 1.00 73.75 375 THR A N 1
ATOM 2843 C CA . THR A 1 375 ? -1.556 -1.876 23.989 1.00 73.75 375 THR A CA 1
ATOM 2844 C C . THR A 1 375 ? -2.851 -1.501 24.720 1.00 73.75 375 THR A C 1
ATOM 2846 O O . THR A 1 375 ? -3.823 -2.247 24.667 1.00 73.75 375 THR A O 1
ATOM 2849 N N . ASP A 1 376 ? -2.930 -0.283 25.270 1.00 76.12 376 ASP A N 1
ATOM 2850 C CA . ASP A 1 376 ? -4.133 0.290 25.895 1.00 76.12 376 ASP A CA 1
ATOM 2851 C C . ASP A 1 376 ? -5.373 0.348 24.980 1.00 76.12 376 ASP A C 1
ATOM 2853 O O . ASP A 1 376 ? -6.501 0.378 25.483 1.00 76.12 376 ASP A O 1
ATOM 2857 N N . LYS A 1 377 ? -5.199 0.478 23.656 1.00 77.38 377 LYS A N 1
ATOM 2858 C CA . LYS A 1 377 ? -6.305 0.464 22.684 1.00 77.38 377 LYS A CA 1
ATOM 2859 C C . LYS A 1 377 ? -6.680 -0.976 22.331 1.00 77.38 377 LYS A C 1
ATOM 2861 O O . LYS A 1 377 ? -7.867 -1.296 22.368 1.00 77.38 377 LYS A O 1
ATOM 2866 N N . PHE A 1 378 ? -5.693 -1.845 22.101 1.00 81.38 378 PHE A N 1
ATOM 2867 C CA . PHE A 1 378 ? -5.921 -3.277 21.883 1.00 81.38 378 PHE A CA 1
ATOM 2868 C C . PHE A 1 378 ? -6.685 -3.929 23.044 1.00 81.38 378 PHE A C 1
ATOM 2870 O O . PHE A 1 378 ? -7.708 -4.571 22.819 1.00 81.38 378 PHE A O 1
ATOM 2877 N N . GLU A 1 379 ? -6.241 -3.725 24.290 1.00 84.12 379 GLU A N 1
ATOM 2878 C CA . GLU A 1 379 ? -6.871 -4.319 25.476 1.00 84.12 379 GLU A CA 1
ATOM 2879 C C . GLU A 1 379 ? -8.349 -3.928 25.595 1.00 84.12 379 GLU A C 1
ATOM 2881 O O . GLU A 1 379 ? -9.195 -4.789 25.841 1.00 84.12 379 GLU A O 1
ATOM 2886 N N . LYS A 1 380 ? -8.684 -2.655 25.341 1.00 85.38 380 LYS A N 1
ATOM 2887 C CA . LYS A 1 380 ? -10.076 -2.174 25.331 1.00 85.38 380 LYS A CA 1
ATOM 2888 C C . LYS A 1 380 ? -10.892 -2.821 24.218 1.00 85.38 380 LYS A C 1
ATOM 2890 O O . LYS A 1 380 ? -12.006 -3.264 24.474 1.00 85.38 380 LYS A O 1
ATOM 2895 N N . MET A 1 381 ? -10.362 -2.889 22.997 1.00 85.94 381 MET A N 1
ATOM 2896 C CA . MET A 1 381 ? -11.075 -3.499 21.869 1.00 85.94 381 MET A CA 1
ATOM 2897 C C . MET A 1 381 ? -11.322 -4.996 22.116 1.00 85.94 381 MET A C 1
ATOM 2899 O O . MET A 1 381 ? -12.446 -5.470 21.955 1.00 85.94 381 MET A O 1
ATOM 2903 N N . ASN A 1 382 ? -10.320 -5.722 22.616 1.00 86.62 382 ASN A N 1
ATOM 2904 C CA . ASN A 1 382 ? -10.431 -7.137 22.969 1.00 86.62 382 ASN A CA 1
ATOM 2905 C C . ASN A 1 382 ? -11.426 -7.382 24.124 1.00 86.62 382 ASN A C 1
ATOM 2907 O O . ASN A 1 382 ? -12.282 -8.262 24.025 1.00 86.62 382 ASN A O 1
ATOM 2911 N N . GLU A 1 383 ? -11.404 -6.560 25.182 1.00 90.12 383 GLU A N 1
ATOM 2912 C CA . GLU A 1 383 ? -12.390 -6.616 26.276 1.00 90.12 383 GLU A CA 1
ATOM 2913 C C . GLU A 1 383 ? -13.831 -6.444 25.753 1.00 90.12 383 GLU A C 1
ATOM 2915 O O . GLU A 1 383 ? -14.750 -7.157 26.166 1.00 90.12 383 GLU A O 1
ATOM 2920 N N . GLN A 1 384 ? -14.039 -5.516 24.815 1.00 91.88 384 GLN A N 1
ATOM 2921 C CA . GLN A 1 384 ? -15.343 -5.268 24.199 1.00 91.88 384 GLN A CA 1
ATOM 2922 C C . GLN A 1 384 ? -15.786 -6.439 23.305 1.00 91.88 384 GLN A C 1
ATOM 2924 O O . GLN A 1 384 ? -16.938 -6.862 23.406 1.00 91.88 384 GLN A O 1
ATOM 2929 N N . MET A 1 385 ? -14.891 -7.029 22.502 1.00 89.62 385 MET A N 1
ATOM 2930 C CA . MET A 1 385 ? -15.196 -8.220 21.690 1.00 89.62 385 MET A CA 1
ATOM 2931 C C . MET A 1 385 ? -15.581 -9.434 22.549 1.00 89.62 385 MET A C 1
ATOM 2933 O O . MET A 1 385 ? -16.601 -10.075 22.290 1.00 89.62 385 MET A O 1
ATOM 2937 N N . GLN A 1 386 ? -14.851 -9.699 23.636 1.00 89.38 386 GLN A N 1
ATOM 2938 C CA . GLN A 1 386 ? -15.192 -10.779 24.571 1.00 89.38 386 GLN A CA 1
ATOM 2939 C C . GLN A 1 386 ? -16.566 -10.560 25.227 1.00 89.38 386 GLN A C 1
ATOM 2941 O O . GLN A 1 386 ? -17.350 -11.503 25.370 1.00 89.38 386 GLN A O 1
ATOM 2946 N N . ARG A 1 387 ? -16.908 -9.311 25.572 1.00 91.88 387 ARG A N 1
ATOM 2947 C CA . ARG A 1 387 ? -18.248 -8.953 26.071 1.00 91.88 387 ARG A CA 1
ATOM 2948 C C . ARG A 1 387 ? -19.343 -9.166 25.026 1.00 91.88 387 ARG A C 1
ATOM 2950 O O . ARG A 1 387 ? -20.429 -9.607 25.398 1.00 91.88 387 ARG A O 1
ATOM 2957 N N . LEU A 1 388 ? -19.083 -8.893 23.745 1.00 93.38 388 LEU A N 1
ATOM 2958 C CA . LEU A 1 388 ? -20.034 -9.154 22.656 1.00 93.38 388 LEU A CA 1
ATOM 2959 C C . LEU A 1 388 ? -20.326 -10.653 22.507 1.00 93.38 388 LEU A C 1
ATOM 2961 O O . LEU A 1 388 ? -21.494 -11.031 22.426 1.00 93.38 388 LEU A O 1
ATOM 2965 N N . MET A 1 389 ? -19.298 -11.509 22.550 1.00 91.25 389 MET A N 1
ATOM 2966 C CA . MET A 1 389 ? -19.471 -12.971 22.525 1.00 91.25 389 MET A CA 1
ATOM 2967 C C . MET A 1 389 ? -20.311 -13.462 23.713 1.00 91.25 389 MET A C 1
ATOM 2969 O O . MET A 1 389 ? -21.287 -14.193 23.537 1.00 91.25 389 MET A O 1
ATOM 2973 N N . GLN A 1 390 ? -19.979 -13.017 24.931 1.00 90.94 390 GLN A N 1
ATOM 2974 C CA . GLN A 1 390 ? -20.729 -13.366 26.144 1.00 90.94 390 GLN A CA 1
ATOM 2975 C C . GLN A 1 390 ? -22.194 -12.911 26.067 1.00 90.94 390 GLN A C 1
ATOM 2977 O O . GLN A 1 390 ? -23.095 -13.661 26.449 1.00 90.94 390 GLN A O 1
ATOM 2982 N N . LEU A 1 391 ? -22.446 -11.707 25.539 1.00 93.19 391 LEU A N 1
ATOM 2983 C CA . LEU A 1 391 ? -23.798 -11.192 25.335 1.00 93.19 391 LEU A CA 1
ATOM 2984 C C . LEU A 1 391 ? -24.566 -12.016 24.292 1.00 93.19 391 LEU A C 1
ATOM 2986 O O . LEU A 1 391 ? -25.732 -12.327 24.519 1.00 93.19 391 LEU A O 1
ATOM 2990 N N . SER A 1 392 ? -23.910 -12.428 23.203 1.00 92.88 392 SER A N 1
ATOM 2991 C CA . SER A 1 392 ? -24.505 -13.271 22.159 1.00 92.88 392 SER A CA 1
ATOM 2992 C C . SER A 1 392 ? -24.984 -14.605 22.730 1.00 92.88 392 SER A C 1
ATOM 2994 O O . SER A 1 392 ? -26.143 -14.976 22.548 1.00 92.88 392 SER A O 1
ATOM 2996 N N . HIS A 1 393 ? -24.140 -15.293 23.507 1.00 89.94 393 HIS A N 1
ATOM 2997 C CA . HIS A 1 393 ? -24.536 -16.525 24.196 1.00 89.94 393 HIS A CA 1
ATOM 2998 C C . HIS A 1 393 ? -25.666 -16.291 25.211 1.00 89.94 393 HIS A C 1
ATOM 3000 O O . HIS A 1 393 ? -26.592 -17.102 25.302 1.00 89.94 393 HIS A O 1
ATOM 3006 N N . LEU A 1 394 ? -25.637 -15.172 25.948 1.00 90.88 394 LEU A N 1
ATOM 3007 C CA . LEU A 1 394 ? -26.711 -14.819 26.874 1.00 90.88 394 LEU A CA 1
ATOM 3008 C C . LEU A 1 394 ? -28.043 -14.618 26.138 1.00 90.88 394 LEU A C 1
ATOM 3010 O O . LEU A 1 394 ? -29.039 -15.196 26.562 1.00 90.88 394 LEU A O 1
ATOM 3014 N N . PHE A 1 395 ? -28.082 -13.856 25.044 1.00 92.69 395 PHE A N 1
ATOM 3015 C CA . PHE A 1 395 ? -29.308 -13.626 24.272 1.00 92.69 395 PHE A CA 1
ATOM 3016 C C . PHE A 1 395 ? -29.827 -14.911 23.611 1.00 92.69 395 PHE A C 1
ATOM 3018 O O . PHE A 1 395 ? -31.018 -15.201 23.730 1.00 92.69 395 PHE A O 1
ATOM 3025 N N . ALA A 1 396 ? -28.945 -15.730 23.027 1.00 88.75 396 ALA A N 1
ATOM 3026 C CA . ALA A 1 396 ? -29.304 -17.040 22.480 1.00 88.75 396 ALA A CA 1
ATOM 3027 C C . ALA A 1 396 ? -29.954 -17.953 23.542 1.00 88.75 396 ALA A C 1
ATOM 3029 O O . ALA A 1 396 ? -30.980 -18.577 23.286 1.00 88.75 396 ALA A O 1
ATOM 3030 N N . SER A 1 397 ? -29.441 -17.956 24.781 1.00 88.94 397 SER A N 1
ATOM 3031 C CA . SER A 1 397 ? -30.004 -18.750 25.892 1.00 88.94 397 SER A CA 1
ATOM 3032 C C . SER A 1 397 ? -31.394 -18.306 26.387 1.00 88.94 397 SER A C 1
ATOM 3034 O O . SER A 1 397 ? -31.998 -18.980 27.225 1.00 88.94 397 SER A O 1
ATOM 3036 N N . ARG A 1 398 ? -31.893 -17.144 25.941 1.00 86.12 398 ARG A N 1
ATOM 3037 C CA . ARG A 1 398 ? -33.164 -16.557 26.404 1.00 86.12 398 ARG A CA 1
ATOM 3038 C C . ARG A 1 398 ? -34.325 -16.748 25.430 1.00 86.12 398 ARG A C 1
ATOM 3040 O O . ARG A 1 398 ? -35.465 -16.550 25.859 1.00 86.12 398 ARG A O 1
ATOM 3047 N N . ASP A 1 399 ? -34.025 -17.137 24.189 1.00 86.88 399 ASP A N 1
ATOM 3048 C CA . ASP A 1 399 ? -34.979 -17.388 23.103 1.00 86.88 399 ASP A CA 1
ATOM 3049 C C . ASP A 1 399 ? -36.009 -16.252 22.965 1.00 86.88 399 ASP A C 1
ATOM 3051 O O . ASP A 1 399 ? -37.153 -16.339 23.423 1.00 86.88 399 ASP A O 1
ATOM 3055 N N . LEU A 1 400 ? -35.544 -15.110 22.447 1.00 91.50 400 LEU A N 1
ATOM 3056 C CA . LEU A 1 400 ? -36.343 -13.892 22.284 1.00 91.50 400 LEU A CA 1
ATOM 3057 C C . LEU A 1 400 ? -37.070 -13.889 20.941 1.00 91.50 400 LEU A C 1
ATOM 3059 O O . LEU A 1 400 ? -36.452 -14.001 19.881 1.00 91.50 400 LEU A O 1
ATOM 3063 N N . SER A 1 401 ? -38.374 -13.626 20.981 1.00 90.81 401 SER A N 1
ATOM 3064 C CA . SER A 1 401 ? -39.155 -13.367 19.779 1.00 90.81 401 SER A CA 1
ATOM 3065 C C . SER A 1 401 ? -38.773 -12.028 19.139 1.00 90.81 401 SER A C 1
ATOM 3067 O O . SER A 1 401 ? -38.255 -11.110 19.785 1.00 90.81 401 SER A O 1
ATOM 3069 N N . SER A 1 402 ? -39.095 -11.870 17.853 1.00 88.38 402 SER A N 1
ATOM 3070 C CA . SER A 1 402 ? -38.928 -10.599 17.135 1.00 88.38 402 SER A CA 1
ATOM 3071 C C . SER A 1 402 ? -39.621 -9.428 17.845 1.00 88.38 402 SER A C 1
ATOM 3073 O O . SER A 1 402 ? -39.090 -8.318 17.876 1.00 88.38 402 SER A O 1
ATOM 3075 N N . VAL A 1 403 ? -40.785 -9.682 18.453 1.00 89.69 403 VAL A N 1
ATOM 3076 C CA . VAL A 1 403 ? -41.580 -8.698 19.200 1.00 89.69 403 VAL A CA 1
ATOM 3077 C C . VAL A 1 403 ? -40.885 -8.293 20.505 1.00 89.69 403 VAL A C 1
ATOM 3079 O O . VAL A 1 403 ? -40.869 -7.114 20.850 1.00 89.69 403 VAL A O 1
ATOM 3082 N N . GLU A 1 404 ? -40.243 -9.225 21.209 1.00 93.06 404 GLU A N 1
ATOM 3083 C CA . GLU A 1 404 ? -39.494 -8.908 22.432 1.00 93.06 404 GLU A CA 1
ATOM 3084 C C . GLU A 1 404 ? -38.242 -8.078 22.125 1.00 93.06 404 GLU A C 1
ATOM 3086 O O . GLU A 1 404 ? -38.002 -7.073 22.795 1.00 93.06 404 GLU A O 1
ATOM 3091 N N . TYR A 1 405 ? -37.505 -8.403 21.055 1.00 93.31 405 TYR A N 1
ATOM 3092 C CA . TYR A 1 405 ? -36.428 -7.540 20.552 1.00 93.31 405 TYR A CA 1
ATOM 3093 C C . TYR A 1 405 ? -36.929 -6.135 20.175 1.00 93.31 405 TYR A C 1
ATOM 3095 O O . TYR A 1 405 ? -36.258 -5.147 20.480 1.00 93.31 405 TYR A O 1
ATOM 3103 N N . ALA A 1 406 ? -38.108 -6.028 19.549 1.00 91.31 406 ALA A N 1
ATOM 3104 C CA . ALA A 1 406 ? -38.712 -4.752 19.164 1.00 91.31 406 ALA A CA 1
ATOM 3105 C C . ALA A 1 406 ? -38.972 -3.840 20.375 1.00 91.31 406 ALA A C 1
ATOM 3107 O O . ALA A 1 406 ? -38.550 -2.678 20.392 1.00 91.31 406 ALA A O 1
ATOM 3108 N N . TYR A 1 407 ? -39.606 -4.379 21.421 1.00 93.31 407 TYR A N 1
ATOM 3109 C CA . TYR A 1 407 ? -39.851 -3.627 22.649 1.00 93.31 407 TYR A CA 1
ATOM 3110 C C . TYR A 1 407 ? -38.565 -3.343 23.429 1.00 93.31 407 TYR A C 1
ATOM 3112 O O . TYR A 1 407 ? -38.411 -2.223 23.907 1.00 93.31 407 TYR A O 1
ATOM 3120 N N . LEU A 1 408 ? -37.603 -4.271 23.516 1.00 94.12 408 LEU A N 1
ATOM 3121 C CA . LEU A 1 408 ? -36.319 -4.002 24.182 1.00 94.12 408 LEU A CA 1
ATOM 3122 C C . LEU A 1 408 ? -35.533 -2.871 23.498 1.00 94.12 408 LEU A C 1
ATOM 3124 O O . LEU A 1 408 ? -35.009 -1.996 24.191 1.00 94.12 408 LEU A O 1
ATOM 3128 N N . LYS A 1 409 ? -35.519 -2.825 22.156 1.00 92.56 409 LYS A N 1
ATOM 3129 C CA . LYS A 1 409 ? -34.955 -1.703 21.381 1.00 92.56 409 LYS A CA 1
ATOM 3130 C C . LYS A 1 409 ? -35.642 -0.381 21.736 1.00 92.56 409 LYS A C 1
ATOM 3132 O O . LYS A 1 409 ? -34.959 0.591 22.056 1.00 92.56 409 LYS A O 1
ATOM 3137 N N . LEU A 1 410 ? -36.978 -0.343 21.747 1.00 91.06 410 LEU A N 1
ATOM 3138 C CA . LEU A 1 410 ? -37.737 0.880 22.037 1.00 91.06 410 LEU A CA 1
ATOM 3139 C C . LEU A 1 410 ? -37.611 1.341 23.502 1.00 91.06 410 LEU A C 1
ATOM 3141 O O . LEU A 1 410 ? -37.444 2.536 23.756 1.00 91.06 410 LEU A O 1
ATOM 3145 N N . ILE A 1 411 ? -37.646 0.414 24.463 1.00 92.31 411 ILE A N 1
ATOM 3146 C CA . ILE A 1 411 ? -37.463 0.691 25.896 1.00 92.31 411 ILE A CA 1
ATOM 3147 C C . ILE A 1 411 ? -36.046 1.220 26.152 1.00 92.31 411 ILE A C 1
ATOM 3149 O O . ILE A 1 411 ? -35.891 2.203 26.874 1.00 92.31 411 ILE A O 1
ATOM 3153 N N . SER A 1 412 ? -35.017 0.635 25.532 1.00 91.56 412 SER A N 1
ATOM 3154 C CA . SER A 1 412 ? -33.637 1.116 25.677 1.00 91.56 412 SER A CA 1
ATOM 3155 C C . SER A 1 412 ? -33.436 2.503 25.049 1.00 91.56 412 SER A C 1
ATOM 3157 O O . SER A 1 412 ? -32.928 3.419 25.701 1.00 91.56 412 SER A O 1
ATOM 3159 N N . PHE A 1 413 ? -33.940 2.708 23.826 1.00 89.50 413 PHE A N 1
ATOM 3160 C CA . PHE A 1 413 ? -33.866 3.991 23.117 1.00 89.50 413 PHE A CA 1
ATOM 3161 C C . PHE A 1 413 ? -34.533 5.151 23.871 1.00 89.50 413 PHE A C 1
ATOM 3163 O O . PHE A 1 413 ? -34.066 6.286 23.820 1.00 89.50 413 PHE A O 1
ATOM 3170 N N . THR A 1 414 ? -35.613 4.869 24.600 1.00 88.06 414 THR A N 1
ATOM 3171 C CA . THR A 1 414 ? -36.387 5.869 25.356 1.00 88.06 414 THR A CA 1
ATOM 3172 C C . THR A 1 414 ? -36.021 5.939 26.847 1.00 88.06 414 THR A C 1
ATOM 3174 O O . THR A 1 414 ? -36.668 6.663 27.608 1.00 88.06 414 THR A O 1
ATOM 3177 N N . ALA A 1 415 ? -34.980 5.218 27.282 1.00 85.00 415 ALA A N 1
ATOM 3178 C CA . ALA A 1 415 ? -34.557 5.154 28.680 1.00 85.00 415 ALA A CA 1
ATOM 3179 C C . ALA A 1 415 ? -34.014 6.498 29.207 1.00 85.00 415 ALA A C 1
ATOM 3181 O O . ALA A 1 415 ? -33.239 7.197 28.554 1.00 85.00 415 ALA A O 1
ATOM 3182 N N . GLN A 1 416 ? -34.366 6.839 30.451 1.00 70.81 416 GLN A N 1
ATOM 3183 C CA . GLN A 1 416 ? -34.086 8.152 31.058 1.00 70.81 416 GLN A CA 1
ATOM 3184 C C . GLN A 1 416 ? -32.686 8.295 31.691 1.00 70.81 416 GLN A C 1
ATOM 3186 O O . GLN A 1 416 ? -32.495 9.103 32.599 1.00 70.81 416 GLN A O 1
ATOM 3191 N N . ASP A 1 417 ? -31.697 7.534 31.222 1.00 64.69 417 ASP A N 1
ATOM 3192 C CA . ASP A 1 417 ? -30.345 7.491 31.808 1.00 64.69 417 ASP A CA 1
ATOM 3193 C C . ASP A 1 417 ? -29.504 8.764 31.547 1.00 64.69 417 ASP A C 1
ATOM 3195 O O . ASP A 1 417 ? -28.402 8.912 32.078 1.00 64.69 417 ASP A O 1
ATOM 3199 N N . LEU A 1 418 ? -30.007 9.692 30.726 1.00 53.88 418 LEU A N 1
ATOM 3200 C CA . LEU A 1 418 ? -29.284 10.869 30.238 1.00 53.88 418 LEU A CA 1
ATOM 3201 C C . LEU A 1 418 ? -29.395 12.107 31.157 1.00 53.88 418 LEU A C 1
ATOM 3203 O O . LEU A 1 418 ? -30.463 12.396 31.707 1.00 53.88 418 LEU A O 1
ATOM 3207 N N . PRO A 1 419 ? -28.323 12.917 31.287 1.00 48.91 419 PRO A N 1
ATOM 3208 C CA . PRO A 1 419 ? -28.304 14.096 32.150 1.00 48.91 419 PRO A CA 1
ATOM 3209 C C . PRO A 1 419 ? -29.166 15.259 31.622 1.00 48.91 419 PRO A C 1
ATOM 3211 O O . PRO A 1 419 ? -28.683 16.187 30.979 1.00 48.91 419 PRO A O 1
ATOM 3214 N N . THR A 1 420 ? -30.444 15.272 32.014 1.00 50.22 420 THR A N 1
ATOM 3215 C CA . THR A 1 420 ? -31.344 16.445 32.172 1.00 50.22 420 THR A CA 1
ATOM 3216 C C . THR A 1 420 ? -31.627 17.394 30.992 1.00 50.22 420 THR A C 1
ATOM 3218 O O . THR A 1 420 ? -32.533 18.211 31.134 1.00 50.22 420 THR A O 1
ATOM 3221 N N . ALA A 1 421 ? -30.951 17.307 29.844 1.00 49.97 421 ALA A N 1
ATOM 3222 C CA . ALA A 1 421 ? -31.158 18.233 28.719 1.00 49.97 421 ALA A CA 1
ATOM 3223 C C . ALA A 1 421 ? -32.185 17.757 27.665 1.00 49.97 421 ALA A C 1
ATOM 3225 O O . ALA A 1 421 ? -32.740 18.585 26.952 1.00 49.97 421 ALA A O 1
ATOM 3226 N N . VAL A 1 422 ? -32.452 16.445 27.572 1.00 51.44 422 VAL A N 1
ATOM 3227 C CA . VAL A 1 422 ? -33.243 15.826 26.474 1.00 51.44 422 VAL A CA 1
ATOM 3228 C C . VAL A 1 422 ? -34.495 15.079 26.979 1.00 51.44 422 VAL A C 1
ATOM 3230 O O . VAL A 1 422 ? -35.277 14.548 26.199 1.00 51.44 422 VAL A O 1
ATOM 3233 N N . SER A 1 423 ? -34.745 15.056 28.294 1.00 52.72 423 SER A N 1
ATOM 3234 C CA . SER A 1 423 ? -35.917 14.384 28.884 1.00 52.72 423 SER A CA 1
ATOM 3235 C C . SER A 1 423 ? -37.215 15.172 28.649 1.00 52.72 423 SER A C 1
ATOM 3237 O O . SER A 1 423 ? -37.744 15.808 29.565 1.00 52.72 423 SER A O 1
ATOM 3239 N N . THR A 1 424 ? -37.763 15.102 27.438 1.00 63.81 424 THR A N 1
ATOM 3240 C CA . THR A 1 424 ? -39.142 15.515 27.157 1.00 63.81 424 THR A CA 1
ATOM 3241 C C . THR A 1 424 ? -40.134 14.579 27.864 1.00 63.81 424 THR A C 1
ATOM 3243 O O . THR A 1 424 ? -39.839 13.419 28.153 1.00 63.81 424 THR A O 1
ATOM 3246 N N . SER A 1 425 ? -41.340 15.065 28.171 1.00 70.94 425 SER A N 1
ATOM 3247 C CA . SER A 1 425 ? -42.426 14.211 28.690 1.00 70.94 425 SER A CA 1
ATOM 3248 C C . SER A 1 425 ? -42.853 13.131 27.688 1.00 70.94 425 SER A C 1
ATOM 3250 O O . SER A 1 425 ? -43.354 12.083 28.079 1.00 70.94 425 SER A O 1
ATOM 3252 N N . GLU A 1 426 ? -42.616 13.392 26.404 1.00 76.50 426 GLU A N 1
ATOM 3253 C CA . GLU A 1 426 ? -42.867 12.523 25.259 1.00 76.50 426 GLU A CA 1
ATOM 3254 C C . GLU A 1 426 ? -42.146 11.174 25.398 1.00 76.50 426 GLU A C 1
ATOM 3256 O O . GLU A 1 426 ? -42.814 10.146 25.483 1.00 76.50 426 GLU A O 1
ATOM 3261 N N . THR A 1 427 ? -40.813 11.160 25.544 1.00 82.50 427 THR A N 1
ATOM 3262 C CA . THR A 1 427 ? -40.027 9.909 25.635 1.00 82.50 427 THR A CA 1
ATOM 3263 C C . THR A 1 427 ? -40.416 9.049 26.831 1.00 82.50 427 THR A C 1
ATOM 3265 O O . THR A 1 427 ? -40.461 7.826 26.721 1.00 82.50 427 THR A O 1
ATOM 3268 N N . ARG A 1 428 ? -40.778 9.679 27.957 1.00 82.69 428 ARG A N 1
ATOM 3269 C CA . ARG A 1 428 ? -41.284 8.982 29.146 1.00 82.69 428 ARG A CA 1
ATOM 3270 C C . ARG A 1 428 ? -42.561 8.196 28.854 1.00 82.69 428 ARG A C 1
ATOM 3272 O O . ARG A 1 428 ? -42.687 7.061 29.305 1.00 82.69 428 ARG A O 1
ATOM 3279 N N . ASN A 1 429 ? -43.494 8.806 28.126 1.00 85.12 429 ASN A N 1
ATOM 3280 C CA . ASN A 1 429 ? -44.765 8.176 27.788 1.00 85.12 429 ASN A CA 1
ATOM 3281 C C . ASN A 1 429 ? -44.542 6.992 26.837 1.00 85.12 429 ASN A C 1
ATOM 3283 O O . ASN A 1 429 ? -45.122 5.933 27.057 1.00 85.12 429 ASN A O 1
ATOM 3287 N N . VAL A 1 430 ? -43.649 7.141 25.847 1.00 87.81 430 VAL A N 1
ATOM 3288 C CA . VAL A 1 430 ? -43.264 6.041 24.942 1.00 87.81 430 VAL A CA 1
ATOM 3289 C C . VAL A 1 430 ? -42.639 4.880 25.717 1.00 87.81 430 VAL A C 1
ATOM 3291 O O . VAL A 1 430 ? -43.046 3.737 25.539 1.00 87.81 430 VAL A O 1
ATOM 3294 N N . ASN A 1 431 ? -41.695 5.169 26.618 1.00 90.25 431 ASN A N 1
ATOM 3295 C CA . ASN A 1 431 ? -41.016 4.162 27.435 1.00 90.25 431 ASN A CA 1
ATOM 3296 C C . ASN A 1 431 ? -41.993 3.372 28.319 1.00 90.25 431 ASN A C 1
ATOM 3298 O O . ASN A 1 431 ? -41.916 2.144 28.405 1.00 90.25 431 ASN A O 1
ATOM 3302 N N . GLN A 1 432 ? -42.935 4.079 28.952 1.00 88.25 432 GLN A N 1
ATOM 3303 C CA . GLN A 1 432 ? -43.958 3.478 29.801 1.00 88.25 432 GLN A CA 1
ATOM 3304 C C . GLN A 1 432 ? -44.931 2.609 28.991 1.00 88.25 432 GLN A C 1
ATOM 3306 O O . GLN A 1 432 ? -45.214 1.490 29.411 1.00 88.25 432 GLN A O 1
ATOM 3311 N N . LEU A 1 433 ? -45.396 3.087 27.831 1.00 90.31 433 LEU A N 1
ATOM 3312 C CA . LEU A 1 433 ? -46.299 2.332 26.957 1.00 90.31 433 LEU A CA 1
ATOM 3313 C C . LEU A 1 433 ? -45.617 1.079 26.387 1.00 90.31 433 LEU A C 1
ATOM 3315 O O . LEU A 1 433 ? -46.165 -0.010 26.496 1.00 90.31 433 LEU A O 1
ATOM 3319 N N . ALA A 1 434 ? -44.384 1.202 25.887 1.00 91.69 434 ALA A N 1
ATOM 3320 C CA . ALA A 1 434 ? -43.600 0.070 25.391 1.00 91.69 434 ALA A CA 1
ATOM 3321 C C . ALA A 1 434 ? -43.341 -0.992 26.478 1.00 91.69 434 ALA A C 1
ATOM 3323 O O . ALA A 1 434 ? -43.372 -2.189 26.202 1.00 91.69 434 ALA A O 1
ATOM 3324 N N . SER A 1 435 ? -43.120 -0.562 27.725 1.00 92.50 435 SER A N 1
ATOM 3325 C CA . SER A 1 435 ? -42.970 -1.472 28.870 1.00 92.50 435 SER A CA 1
ATOM 3326 C C . SER A 1 435 ? -44.281 -2.182 29.226 1.00 92.50 435 SER A C 1
ATOM 3328 O O . SER A 1 435 ? -44.255 -3.354 29.594 1.00 92.50 435 SER A O 1
ATOM 3330 N N . GLN A 1 436 ? -45.420 -1.493 29.114 1.00 91.50 436 GLN A N 1
ATOM 3331 C CA . GLN A 1 436 ? -46.742 -2.076 29.347 1.00 91.50 436 GLN A CA 1
ATOM 3332 C C . GLN A 1 436 ? -47.100 -3.099 28.258 1.00 91.50 436 GLN A C 1
ATOM 3334 O O . GLN A 1 436 ? -47.415 -4.242 28.583 1.00 91.50 436 GLN A O 1
ATOM 3339 N N . GLU A 1 437 ? -46.990 -2.729 26.981 1.00 93.25 437 GLU A N 1
ATOM 3340 C CA . GLU A 1 437 ? -47.315 -3.618 25.858 1.00 93.25 437 GLU A CA 1
ATOM 3341 C C . GLU A 1 437 ? -46.414 -4.863 25.823 1.00 93.25 437 GLU A C 1
ATOM 3343 O O . GLU A 1 437 ? -46.891 -5.955 25.523 1.00 93.25 437 GLU A O 1
ATOM 3348 N N . LEU A 1 438 ? -45.136 -4.749 26.211 1.00 93.12 438 LEU A N 1
ATOM 3349 C CA . LEU A 1 438 ? -44.259 -5.913 26.374 1.00 93.12 438 LEU A CA 1
ATOM 3350 C C . LEU A 1 438 ? -44.754 -6.862 27.478 1.00 93.12 438 LEU A C 1
ATOM 3352 O O . LEU A 1 438 ? -44.717 -8.079 27.298 1.00 93.12 438 LEU A O 1
ATOM 3356 N N . PHE A 1 439 ? -45.229 -6.340 28.612 1.00 91.19 439 PHE A N 1
ATOM 3357 C CA . PHE A 1 439 ? -45.794 -7.172 29.679 1.00 91.19 439 PHE A CA 1
ATOM 3358 C C . PHE A 1 439 ? -47.094 -7.864 29.233 1.00 91.19 439 PHE A C 1
ATOM 3360 O O . PHE A 1 439 ? -47.285 -9.051 29.503 1.00 91.19 439 PHE A O 1
ATOM 3367 N N . GLU A 1 440 ? -47.961 -7.162 28.501 1.00 90.12 440 GLU A N 1
ATOM 3368 C CA . GLU A 1 440 ? -49.193 -7.716 27.921 1.00 90.12 440 GLU A CA 1
ATOM 3369 C C . GLU A 1 440 ? -48.894 -8.784 26.849 1.00 90.12 440 GLU A C 1
ATOM 3371 O O . GLU A 1 440 ? -49.511 -9.854 26.842 1.00 90.12 440 GLU A O 1
ATOM 3376 N N . TYR A 1 441 ? -47.885 -8.563 26.000 1.00 89.62 441 TYR A N 1
ATOM 3377 C CA . TYR A 1 441 ? -47.398 -9.547 25.028 1.00 89.62 441 TYR A CA 1
ATOM 3378 C C . TYR A 1 441 ? -46.843 -10.806 25.712 1.00 89.62 441 TYR A C 1
ATOM 3380 O O . TYR A 1 441 ? -47.228 -11.923 25.366 1.00 89.62 441 TYR A O 1
ATOM 3388 N N . VAL A 1 442 ? -45.988 -10.651 26.727 1.00 89.25 442 VAL A N 1
ATOM 3389 C CA . VAL A 1 442 ? -45.431 -11.779 27.496 1.00 89.25 442 VAL A CA 1
ATOM 3390 C C . VAL A 1 442 ? -46.528 -12.546 28.247 1.00 89.25 442 VAL A C 1
ATOM 3392 O O . VAL A 1 442 ? -46.461 -13.772 28.340 1.00 89.25 442 VAL A O 1
ATOM 3395 N N . SER A 1 443 ? -47.561 -11.849 28.729 1.00 86.25 443 SER A N 1
ATOM 3396 C CA . SER A 1 443 ? -48.720 -12.453 29.405 1.00 86.25 443 SER A CA 1
ATOM 3397 C C . SER A 1 443 ? -49.645 -13.226 28.456 1.00 86.25 443 SER A C 1
ATOM 3399 O O . SER A 1 443 ? -50.287 -14.184 28.879 1.00 86.25 443 SER A O 1
ATOM 3401 N N . SER A 1 444 ? -49.716 -12.836 27.180 1.00 82.81 444 SER A N 1
ATOM 3402 C CA . SER A 1 444 ? -50.587 -13.464 26.172 1.00 82.81 444 SER A CA 1
ATOM 3403 C C . SER A 1 444 ? -49.898 -14.562 25.348 1.00 82.81 444 SER A C 1
ATOM 3405 O O . SER A 1 444 ? -50.561 -15.486 24.879 1.00 82.81 444 SER A O 1
ATOM 3407 N N . SER A 1 445 ? -48.570 -14.531 25.210 1.00 69.50 445 SER A N 1
ATOM 3408 C CA . SER A 1 445 ? -47.815 -15.395 24.280 1.00 69.50 445 SER A CA 1
ATOM 3409 C C . SER A 1 445 ? -47.594 -16.854 24.733 1.00 69.50 445 SER A C 1
ATOM 3411 O O . SER A 1 445 ? -46.720 -17.536 24.200 1.00 69.50 445 SER A O 1
ATOM 3413 N N . LYS A 1 446 ? -48.361 -17.377 25.703 1.00 56.44 446 LYS A N 1
ATOM 3414 C CA . LYS A 1 446 ? -48.188 -18.743 26.251 1.00 56.44 446 LYS A CA 1
ATOM 3415 C C . LYS A 1 446 ? -49.437 -19.634 26.194 1.00 56.44 446 LYS A C 1
ATOM 3417 O O . LYS A 1 446 ? -49.820 -20.242 27.186 1.00 56.44 446 LYS A O 1
ATOM 3422 N N . SER A 1 447 ? -49.980 -19.832 24.990 1.00 43.09 447 SER A N 1
ATOM 3423 C CA . SER A 1 447 ? -50.797 -21.027 24.683 1.00 43.09 447 SER A CA 1
ATOM 3424 C C . SER A 1 447 ? -50.009 -22.153 23.986 1.00 43.09 447 SER A C 1
ATOM 3426 O O . SER A 1 447 ? -50.568 -23.221 23.754 1.00 43.09 447 SER A O 1
ATOM 3428 N N . THR A 1 448 ? -48.735 -21.940 23.628 1.00 41.78 448 THR A N 1
ATOM 3429 C CA . THR A 1 448 ? -48.001 -22.817 22.686 1.00 41.78 448 THR A CA 1
ATOM 3430 C C . THR A 1 448 ? -46.713 -23.452 23.216 1.00 41.78 448 THR A C 1
ATOM 3432 O O . THR A 1 448 ? -46.205 -24.359 22.569 1.00 41.78 448 THR A O 1
ATOM 3435 N N . HIS A 1 449 ? -46.186 -23.042 24.378 1.00 41.12 449 HIS A N 1
ATOM 3436 C CA . HIS A 1 449 ? -44.865 -23.495 24.865 1.00 41.12 449 HIS A CA 1
ATOM 3437 C C . HIS A 1 449 ? -44.884 -24.214 26.231 1.00 41.12 449 HIS A C 1
ATOM 3439 O O . HIS A 1 449 ? -43.899 -24.200 26.968 1.00 41.12 449 HIS A O 1
ATOM 3445 N N . LEU A 1 450 ? -46.015 -24.834 26.592 1.00 37.09 450 LEU A N 1
ATOM 3446 C CA . LEU A 1 450 ? -46.260 -25.425 27.921 1.00 37.09 450 LEU A CA 1
ATOM 3447 C C . LEU A 1 450 ? -46.148 -26.964 27.991 1.00 37.09 450 LEU A C 1
ATOM 3449 O O . LEU A 1 450 ? -46.413 -27.547 29.040 1.00 37.09 450 LEU A O 1
ATOM 3453 N N . HIS A 1 451 ? -45.699 -27.623 26.917 1.00 39.12 451 HIS A N 1
ATOM 3454 C CA . HIS A 1 451 ? -45.496 -29.082 26.887 1.00 39.12 451 HIS A CA 1
ATOM 3455 C C . HIS A 1 451 ? -44.078 -29.558 27.246 1.00 39.12 451 HIS A C 1
ATOM 3457 O O . HIS A 1 451 ? -43.860 -30.763 27.331 1.00 39.12 451 HIS A O 1
ATOM 3463 N N . GLN A 1 452 ? -43.116 -28.651 27.460 1.00 37.22 452 GLN A N 1
ATOM 3464 C CA . GLN A 1 452 ? -41.693 -29.017 27.572 1.00 37.22 452 GLN A CA 1
ATOM 3465 C C . GLN A 1 452 ? -41.028 -28.667 28.916 1.00 37.22 452 GLN A C 1
ATOM 3467 O O . GLN A 1 452 ? -39.857 -28.969 29.103 1.00 37.22 452 GLN A O 1
ATOM 3472 N N . MET A 1 453 ? -41.764 -28.071 29.865 1.00 36.84 453 MET A N 1
ATOM 3473 C CA . MET A 1 453 ? -41.284 -27.802 31.238 1.00 36.84 453 MET A CA 1
ATOM 3474 C C . MET A 1 453 ? -42.156 -28.428 32.340 1.00 36.84 453 MET A C 1
ATOM 3476 O O . MET A 1 453 ? -41.838 -28.320 33.518 1.00 36.84 453 MET A O 1
ATOM 3480 N N . SER A 1 454 ? -43.255 -29.088 31.975 1.00 37.00 454 SER A N 1
ATOM 3481 C CA . SER A 1 454 ? -44.191 -29.748 32.896 1.00 37.00 454 SER A CA 1
ATOM 3482 C C . SER A 1 454 ? -43.866 -31.228 33.148 1.00 37.00 454 SER A C 1
ATOM 3484 O O . SER A 1 454 ? -44.549 -31.869 33.938 1.00 37.00 454 SER A O 1
ATOM 3486 N N . ASN A 1 455 ? -42.824 -31.769 32.504 1.00 33.38 455 ASN A N 1
ATOM 3487 C CA . ASN A 1 455 ? -42.587 -33.214 32.415 1.00 33.38 455 ASN A CA 1
ATOM 3488 C C . ASN A 1 455 ? -41.465 -33.762 33.322 1.00 33.38 455 ASN A C 1
ATOM 3490 O O . ASN A 1 455 ? -41.114 -34.928 33.174 1.00 33.38 455 ASN A O 1
ATOM 3494 N N . GLU A 1 456 ? -40.901 -32.964 34.241 1.00 37.25 456 GLU A N 1
ATOM 3495 C CA . GLU A 1 456 ? -39.871 -33.454 35.183 1.00 37.25 456 GLU A CA 1
ATOM 3496 C C . GLU A 1 456 ? -40.362 -33.669 36.628 1.00 37.25 456 GLU A C 1
ATOM 3498 O O . GLU A 1 456 ? -39.835 -34.559 37.289 1.00 37.25 456 GLU A O 1
ATOM 3503 N N . HIS A 1 457 ? -41.385 -32.956 37.131 1.00 38.94 457 HIS A N 1
ATOM 3504 C CA . HIS A 1 457 ? -41.822 -33.075 38.540 1.00 38.94 457 HIS A CA 1
ATOM 3505 C C . HIS A 1 457 ? -43.343 -32.911 38.778 1.00 38.94 457 HIS A C 1
ATOM 3507 O O . HIS A 1 457 ? -43.761 -32.010 39.499 1.00 38.94 457 HIS A O 1
ATOM 3513 N N . ILE A 1 458 ? -44.175 -33.825 38.257 1.00 35.09 458 ILE A N 1
ATOM 3514 C CA . ILE A 1 458 ? -45.451 -34.202 38.907 1.00 35.09 458 ILE A CA 1
ATOM 3515 C C . ILE A 1 458 ? -45.677 -35.714 38.731 1.00 35.09 458 ILE A C 1
ATOM 3517 O O . ILE A 1 458 ? -46.189 -36.152 37.703 1.00 35.09 458 ILE A O 1
ATOM 3521 N N . ASN A 1 459 ? -45.341 -36.509 39.752 1.00 29.02 459 ASN A N 1
ATOM 3522 C CA . ASN A 1 459 ? -45.999 -37.804 39.941 1.00 29.02 459 ASN A CA 1
ATOM 3523 C C . ASN A 1 459 ? -47.348 -37.536 40.613 1.00 29.02 459 ASN A C 1
ATOM 3525 O O . ASN A 1 459 ? -47.404 -36.872 41.648 1.00 29.02 459 ASN A O 1
ATOM 3529 N N . VAL A 1 460 ? -48.421 -38.032 40.004 1.00 36.91 460 VAL A N 1
ATOM 3530 C CA . VAL A 1 460 ? -49.774 -37.965 40.559 1.00 36.91 460 VAL A CA 1
ATOM 3531 C C . VAL A 1 460 ? -49.977 -39.165 41.474 1.00 36.91 460 VAL A C 1
ATOM 3533 O O . VAL A 1 460 ? -49.839 -40.293 41.013 1.00 36.91 460 VAL A O 1
ATOM 3536 N N . ASP A 1 461 ? -50.382 -38.914 42.716 1.00 32.09 461 ASP A N 1
ATOM 3537 C CA . ASP A 1 461 ? -51.178 -39.866 43.490 1.00 32.09 461 ASP A CA 1
ATOM 3538 C C . ASP A 1 461 ? -52.482 -39.184 43.928 1.00 32.09 461 ASP A C 1
ATOM 3540 O O . ASP A 1 461 ? -52.526 -37.987 44.219 1.00 32.09 461 ASP A O 1
ATOM 3544 N N . ASP A 1 462 ? -53.559 -39.960 43.869 1.00 34.41 462 ASP A N 1
ATOM 3545 C CA . ASP A 1 462 ? -54.959 -39.528 43.898 1.00 34.41 462 ASP A CA 1
ATOM 3546 C C . ASP A 1 462 ? -55.515 -39.406 45.329 1.00 34.41 462 ASP A C 1
ATOM 3548 O O . ASP A 1 462 ? -55.216 -40.255 46.170 1.00 34.41 462 ASP A O 1
ATOM 3552 N N . SER A 1 463 ? -56.358 -38.393 45.591 1.00 33.56 463 SER A N 1
ATOM 3553 C CA . SER A 1 463 ? -57.472 -38.431 46.568 1.00 33.56 463 SER A CA 1
ATOM 3554 C C . SER A 1 463 ? -58.280 -37.119 46.605 1.00 33.56 463 SER A C 1
ATOM 3556 O O . SER A 1 463 ? -57.973 -36.193 47.350 1.00 33.56 463 SER A O 1
ATOM 3558 N N . THR A 1 464 ? -59.360 -37.081 45.824 1.00 43.06 464 THR A N 1
ATOM 3559 C CA . THR A 1 464 ? -60.680 -36.480 46.140 1.00 43.06 464 THR A CA 1
ATOM 3560 C C . THR A 1 464 ? -60.814 -35.380 47.224 1.00 43.06 464 THR A C 1
ATOM 3562 O O . THR A 1 464 ? -60.857 -35.690 48.416 1.00 43.06 464 THR A O 1
ATOM 3565 N N . SER A 1 465 ? -61.180 -34.160 46.810 1.00 36.62 465 SER A N 1
ATOM 3566 C CA . SER A 1 465 ? -62.391 -33.462 47.307 1.00 36.62 465 SER A CA 1
ATOM 3567 C C . SER A 1 465 ? -62.775 -32.286 46.395 1.00 36.62 465 SER A C 1
ATOM 3569 O O . SER A 1 465 ? -61.916 -31.683 45.757 1.00 36.62 465 SER A O 1
ATOM 3571 N N . GLU A 1 466 ? -64.068 -31.974 46.325 1.00 46.16 466 GLU A N 1
ATOM 3572 C CA . GLU A 1 466 ? -64.633 -30.852 45.560 1.00 46.16 466 GLU A CA 1
ATOM 3573 C C . GLU A 1 466 ? -64.246 -29.494 46.186 1.00 46.16 466 GLU A C 1
ATOM 3575 O O . GLU A 1 466 ? -64.251 -29.393 47.409 1.00 46.16 466 GLU A O 1
ATOM 3580 N N . ASP A 1 467 ? -63.903 -28.474 45.377 1.00 36.91 467 ASP A N 1
ATOM 3581 C CA . ASP A 1 467 ? -64.499 -27.115 45.416 1.00 36.91 467 ASP A CA 1
ATOM 3582 C C . ASP A 1 467 ? -63.772 -26.059 44.531 1.00 36.91 467 ASP A C 1
ATOM 3584 O O . ASP A 1 467 ? -62.619 -26.200 44.129 1.00 36.91 467 ASP A O 1
ATOM 3588 N N . ASN A 1 468 ? -64.516 -24.995 44.202 1.00 44.44 468 ASN A N 1
ATOM 3589 C CA . ASN A 1 468 ? -64.362 -23.944 43.167 1.00 44.44 468 ASN A CA 1
ATOM 3590 C C . ASN A 1 468 ? -63.016 -23.183 42.932 1.00 44.44 468 ASN A C 1
ATOM 3592 O O . ASN A 1 468 ? -63.004 -22.270 42.103 1.00 44.44 468 ASN A O 1
ATOM 3596 N N . ASP A 1 469 ? -61.884 -23.491 43.569 1.00 38.94 469 ASP A N 1
ATOM 3597 C CA . ASP A 1 469 ? -60.706 -22.583 43.582 1.00 38.94 469 ASP A CA 1
ATOM 3598 C C . ASP A 1 469 ? -59.694 -22.725 42.415 1.00 38.94 469 ASP A C 1
ATOM 3600 O O . ASP A 1 469 ? -58.726 -21.958 42.302 1.00 38.94 469 ASP A O 1
ATOM 3604 N N . THR A 1 470 ? -59.903 -23.662 41.486 1.00 45.88 470 THR A N 1
ATOM 3605 C CA . THR A 1 470 ? -58.947 -23.971 40.394 1.00 45.88 470 THR A CA 1
ATOM 3606 C C . THR A 1 470 ? -58.758 -22.843 39.368 1.00 45.88 470 THR A C 1
ATOM 3608 O O . THR A 1 470 ? -57.752 -22.806 38.651 1.00 45.88 470 THR A O 1
ATOM 3611 N N . HIS A 1 471 ? -59.696 -21.894 39.287 1.00 45.53 471 HIS A N 1
ATOM 3612 C CA . HIS A 1 471 ? -59.632 -20.793 38.319 1.00 45.53 471 HIS A CA 1
ATOM 3613 C C . HIS A 1 471 ? -58.782 -19.598 38.796 1.00 45.53 471 HIS A C 1
ATOM 3615 O O . HIS A 1 471 ? -58.297 -18.823 37.970 1.00 45.53 471 HIS A O 1
ATOM 3621 N N . VAL A 1 472 ? -58.575 -19.460 40.113 1.00 46.91 472 VAL A N 1
ATOM 3622 C CA . VAL A 1 472 ? -57.767 -18.383 40.719 1.00 46.91 472 VAL A CA 1
ATOM 3623 C C . VAL A 1 472 ? -56.288 -18.771 40.735 1.00 46.91 472 VAL A C 1
ATOM 3625 O O . VAL A 1 472 ? -55.435 -18.002 40.289 1.00 46.91 472 VAL A O 1
ATOM 3628 N N . THR A 1 473 ? -55.979 -20.001 41.157 1.00 48.16 473 THR A N 1
ATOM 3629 C CA . THR A 1 473 ? -54.601 -20.526 41.203 1.00 48.16 473 THR A CA 1
ATOM 3630 C C . THR A 1 473 ? -53.937 -20.555 39.826 1.00 48.16 473 THR A C 1
ATOM 3632 O O . THR A 1 473 ? -52.784 -20.149 39.699 1.00 48.16 473 THR A O 1
ATOM 3635 N N . SER A 1 474 ? -54.663 -20.961 38.781 1.00 50.66 474 SER A N 1
ATOM 3636 C CA . SER A 1 474 ? -54.152 -21.014 37.400 1.00 50.66 474 SER A CA 1
ATOM 3637 C C . SER A 1 474 ? -53.910 -19.634 36.771 1.00 50.66 474 SER A C 1
ATOM 3639 O O . SER A 1 474 ? -52.960 -19.459 36.007 1.00 50.66 474 SER A O 1
ATOM 3641 N N . GLN A 1 475 ? -54.711 -18.618 37.105 1.00 51.88 475 GLN A N 1
ATOM 3642 C CA . GLN A 1 475 ? -54.426 -17.239 36.690 1.00 51.88 475 GLN A CA 1
ATOM 3643 C C . GLN A 1 475 ? -53.207 -16.672 37.429 1.00 51.88 475 GLN A C 1
ATOM 3645 O O . GLN A 1 475 ? -52.368 -16.013 36.814 1.00 51.88 475 GLN A O 1
ATOM 3650 N N . GLN A 1 476 ? -53.073 -16.966 38.723 1.00 55.16 476 GLN A N 1
ATOM 3651 C CA . GLN A 1 476 ? -52.004 -16.433 39.566 1.00 55.16 476 GLN A CA 1
ATOM 3652 C C . GLN A 1 476 ? -50.627 -17.059 39.269 1.00 55.16 476 GLN A C 1
ATOM 3654 O O . GLN A 1 476 ? -49.608 -16.374 39.351 1.00 55.16 476 GLN A O 1
ATOM 3659 N N . THR A 1 477 ? -50.562 -18.328 38.851 1.00 59.88 477 THR A N 1
ATOM 3660 C CA . THR A 1 477 ? -49.314 -18.927 38.339 1.00 59.88 477 THR A CA 1
ATOM 3661 C C . THR A 1 477 ? -48.898 -18.330 36.993 1.00 59.88 477 THR A C 1
ATOM 3663 O O . THR A 1 477 ? -47.718 -18.036 36.798 1.00 59.88 477 THR A O 1
ATOM 3666 N N . ASN A 1 478 ? -49.851 -18.075 36.091 1.00 61.44 478 ASN A N 1
ATOM 3667 C CA . ASN A 1 478 ? -49.574 -17.469 34.787 1.00 61.44 478 ASN A CA 1
ATOM 3668 C C . ASN A 1 478 ? -49.064 -16.022 34.900 1.00 61.44 478 ASN A C 1
ATOM 3670 O O . ASN A 1 478 ? -48.091 -15.671 34.231 1.00 61.44 478 ASN A O 1
ATOM 3674 N N . THR A 1 479 ? -49.647 -15.194 35.776 1.00 67.75 479 THR A N 1
ATOM 3675 C CA . THR A 1 479 ? -49.155 -13.822 36.008 1.00 67.75 479 THR A CA 1
ATOM 3676 C C . THR A 1 479 ? -47.760 -13.803 36.633 1.00 67.75 479 THR A C 1
ATOM 3678 O O . THR A 1 479 ? -46.929 -12.990 36.227 1.00 67.75 479 THR A O 1
ATOM 3681 N N . ASN A 1 480 ? -47.454 -14.734 37.544 1.00 74.62 480 ASN A N 1
ATOM 3682 C CA . ASN A 1 480 ? -46.110 -14.884 38.108 1.00 74.62 480 ASN A CA 1
ATOM 3683 C C . ASN A 1 480 ? -45.074 -15.279 37.038 1.00 74.62 480 ASN A C 1
ATOM 3685 O O . ASN A 1 480 ? -44.001 -14.680 36.972 1.00 74.62 480 ASN A O 1
ATOM 3689 N N . LEU A 1 481 ? -45.404 -16.229 36.155 1.00 77.88 481 LEU A N 1
ATOM 3690 C CA . LEU A 1 481 ? -44.514 -16.673 35.075 1.00 77.88 481 LEU A CA 1
ATOM 3691 C C . LEU A 1 481 ? -44.288 -15.579 34.010 1.00 77.88 481 LEU A C 1
ATOM 3693 O O . LEU A 1 481 ? -43.190 -15.453 33.458 1.00 77.88 481 LEU A O 1
ATOM 3697 N N . ALA A 1 482 ? -45.315 -14.771 33.731 1.00 80.12 482 ALA A N 1
ATOM 3698 C CA . ALA A 1 482 ? -45.219 -13.619 32.837 1.00 80.12 482 ALA A CA 1
ATOM 3699 C C . ALA A 1 482 ? -44.353 -12.501 33.442 1.00 80.12 482 ALA A C 1
ATOM 3701 O O . ALA A 1 482 ? -43.450 -11.992 32.775 1.00 80.12 482 ALA A O 1
ATOM 3702 N N . ALA A 1 483 ? -44.554 -12.178 34.724 1.00 81.75 483 ALA A N 1
ATOM 3703 C CA . ALA A 1 483 ? -43.712 -11.238 35.462 1.00 81.75 483 ALA A CA 1
ATOM 3704 C C . ALA A 1 483 ? -42.248 -11.698 35.529 1.00 81.75 483 ALA A C 1
ATOM 3706 O O . ALA A 1 483 ? -41.338 -10.876 35.399 1.00 81.75 483 ALA A O 1
ATOM 3707 N N . GLU A 1 484 ? -42.001 -13.005 35.657 1.00 86.12 484 GLU A N 1
ATOM 3708 C CA . GLU A 1 484 ? -40.650 -13.558 35.622 1.00 86.12 484 GLU A CA 1
ATOM 3709 C C . GLU A 1 484 ? -39.987 -13.384 34.247 1.00 86.12 484 GLU A C 1
ATOM 3711 O O . GLU A 1 484 ? -38.868 -12.868 34.181 1.00 86.12 484 GLU A O 1
ATOM 3716 N N . ARG A 1 485 ? -40.653 -13.753 33.138 1.00 89.81 485 ARG A N 1
ATOM 3717 C CA . ARG A 1 485 ? -40.080 -13.552 31.791 1.00 89.81 485 ARG A CA 1
ATOM 3718 C C . ARG A 1 485 ? -39.866 -12.067 31.497 1.00 89.81 485 ARG A C 1
ATOM 3720 O O . ARG A 1 485 ? -38.786 -11.707 31.041 1.00 89.81 485 ARG A O 1
ATOM 3727 N N . PHE A 1 486 ? -40.823 -11.205 31.835 1.00 92.38 486 PHE A N 1
ATOM 3728 C CA . PHE A 1 486 ? -40.686 -9.753 31.700 1.00 92.38 486 PHE A CA 1
ATOM 3729 C C . PHE A 1 486 ? -39.473 -9.209 32.477 1.00 92.38 486 PHE A C 1
ATOM 3731 O O . PHE A 1 486 ? -38.651 -8.482 31.921 1.00 92.38 486 PHE A O 1
ATOM 3738 N N . SER A 1 487 ? -39.297 -9.630 33.735 1.00 90.06 487 SER A N 1
ATOM 3739 C CA . SER A 1 487 ? -38.131 -9.273 34.553 1.00 90.06 487 SER A CA 1
ATOM 3740 C C . SER A 1 487 ? -36.818 -9.758 33.926 1.00 90.06 487 SER A C 1
ATOM 3742 O O . SER A 1 487 ? -35.880 -8.974 33.782 1.00 90.06 487 SER A O 1
ATOM 3744 N N . ARG A 1 488 ? -36.758 -11.021 33.476 1.00 88.94 488 ARG A N 1
ATOM 3745 C CA . ARG A 1 488 ? -35.580 -11.603 32.804 1.00 88.94 488 ARG A CA 1
ATOM 3746 C C . ARG A 1 488 ? -35.221 -10.874 31.500 1.00 88.94 488 ARG A C 1
ATOM 3748 O O . ARG A 1 488 ? -34.036 -10.727 31.220 1.00 88.94 488 ARG A O 1
ATOM 3755 N N . LEU A 1 489 ? -36.206 -10.398 30.731 1.00 92.88 489 LEU A N 1
ATOM 3756 C CA . LEU A 1 489 ? -35.984 -9.594 29.519 1.00 92.88 489 LEU A CA 1
ATOM 3757 C C . LEU A 1 489 ? -35.397 -8.216 29.855 1.00 92.88 489 LEU A C 1
ATOM 3759 O O . LEU A 1 489 ? -34.391 -7.816 29.273 1.00 92.88 489 LEU A O 1
ATOM 3763 N N . LEU A 1 490 ? -35.969 -7.503 30.832 1.00 92.31 490 LEU A N 1
ATOM 3764 C CA . LEU A 1 490 ? -35.456 -6.190 31.243 1.00 92.31 490 LEU A CA 1
ATOM 3765 C C . LEU A 1 490 ? -34.056 -6.262 31.874 1.00 92.31 490 LEU A C 1
ATOM 3767 O O . LEU A 1 490 ? -33.283 -5.313 31.746 1.00 92.31 490 LEU A O 1
ATOM 3771 N N . GLN A 1 491 ? -33.695 -7.386 32.501 1.00 89.88 491 GLN A N 1
ATOM 3772 C CA . GLN A 1 491 ? -32.348 -7.635 33.035 1.00 89.88 491 GLN A CA 1
ATOM 3773 C C . GLN A 1 491 ? -31.249 -7.722 31.959 1.00 89.88 491 GLN A C 1
ATOM 3775 O O . GLN A 1 491 ? -30.075 -7.641 32.310 1.00 89.88 491 GLN A O 1
ATOM 3780 N N . LEU A 1 492 ? -31.594 -7.822 30.669 1.00 91.75 492 LEU A N 1
ATOM 3781 C CA . LEU A 1 492 ? -30.624 -7.757 29.567 1.00 91.75 492 LEU A CA 1
ATOM 3782 C C . LEU A 1 492 ? -30.160 -6.318 29.273 1.00 91.75 492 LEU A C 1
ATOM 3784 O O . LEU A 1 492 ? -29.026 -6.106 28.849 1.00 91.75 492 LEU A O 1
ATOM 3788 N N . LEU A 1 493 ? -31.010 -5.313 29.520 1.00 91.94 493 LEU A N 1
ATOM 3789 C CA . LEU A 1 493 ? -30.723 -3.915 29.170 1.00 91.94 493 LEU A CA 1
ATOM 3790 C C . LEU A 1 493 ? -29.539 -3.295 29.947 1.00 91.94 493 LEU A C 1
ATOM 3792 O O . LEU A 1 493 ? -28.760 -2.566 29.334 1.00 91.94 493 LEU A O 1
ATOM 3796 N N . PRO A 1 494 ? -29.322 -3.571 31.253 1.00 90.44 494 PRO A N 1
ATOM 3797 C CA . PRO A 1 494 ? -28.143 -3.090 31.974 1.00 90.44 494 PRO A CA 1
ATOM 3798 C C . PRO A 1 494 ? -26.799 -3.513 31.367 1.00 90.44 494 PRO A C 1
ATOM 3800 O O . PRO A 1 494 ? -25.847 -2.742 31.472 1.00 90.44 494 PRO A O 1
ATOM 3803 N N . CYS A 1 495 ? -26.717 -4.684 30.721 1.00 88.88 495 CYS A N 1
ATOM 3804 C CA . CYS A 1 495 ? -25.486 -5.179 30.092 1.00 88.88 495 CYS A CA 1
ATOM 3805 C C . CYS A 1 495 ? -25.026 -4.299 28.921 1.00 88.88 495 CYS A C 1
ATOM 3807 O O . CYS A 1 495 ? -23.829 -4.207 28.664 1.00 88.88 495 CYS A O 1
ATOM 3809 N N . LEU A 1 496 ? -25.948 -3.585 28.261 1.00 89.88 496 LEU A N 1
ATOM 3810 C CA . LEU A 1 496 ? -25.623 -2.654 27.174 1.00 89.88 496 LEU A CA 1
ATOM 3811 C C . LEU A 1 496 ? -24.706 -1.510 27.648 1.00 89.88 496 LEU A C 1
ATOM 3813 O O . LEU A 1 496 ? -23.886 -1.010 26.886 1.00 89.88 496 LEU A O 1
ATOM 3817 N N . ARG A 1 497 ? -24.763 -1.149 28.939 1.00 87.12 497 ARG A N 1
ATOM 3818 C CA . ARG A 1 497 ? -23.923 -0.094 29.537 1.00 87.12 497 ARG A CA 1
ATOM 3819 C C . ARG A 1 497 ? -22.449 -0.483 29.711 1.00 87.12 497 ARG A C 1
ATOM 3821 O O . ARG A 1 497 ? -21.670 0.347 30.174 1.00 87.12 497 ARG A O 1
ATOM 3828 N N . TRP A 1 498 ? -22.067 -1.726 29.414 1.00 87.06 498 TRP A N 1
ATOM 3829 C CA . TRP A 1 498 ? -20.662 -2.152 29.389 1.00 87.06 498 TRP A CA 1
ATOM 3830 C C . TRP A 1 498 ? -19.960 -1.836 28.066 1.00 87.06 498 TRP A C 1
ATOM 3832 O O . TRP A 1 498 ? -18.730 -1.950 28.005 1.00 87.06 498 TRP A O 1
ATOM 3842 N N . PHE A 1 499 ? -20.716 -1.452 27.033 1.00 91.88 499 PHE A N 1
ATOM 3843 C CA . PHE A 1 499 ? -20.157 -1.137 25.727 1.00 91.88 499 PHE A CA 1
ATOM 3844 C C . PHE A 1 499 ? -19.793 0.340 25.614 1.00 91.88 499 PHE A C 1
ATOM 3846 O O . PHE A 1 499 ? -20.609 1.220 25.894 1.00 91.88 499 PHE A O 1
ATOM 3853 N N . ASP A 1 500 ? -18.555 0.602 25.208 1.00 89.56 500 ASP A N 1
ATOM 3854 C CA . ASP A 1 500 ? -18.078 1.952 24.932 1.00 89.56 500 ASP A CA 1
ATOM 3855 C C . ASP A 1 500 ? -18.359 2.300 23.458 1.00 89.56 500 ASP A C 1
ATOM 3857 O O . ASP A 1 500 ? -17.841 1.615 22.572 1.00 89.56 500 ASP A O 1
ATOM 3861 N N . PRO A 1 501 ? -19.162 3.341 23.155 1.00 86.75 501 PRO A N 1
ATOM 3862 C CA . PRO A 1 501 ? -19.548 3.643 21.779 1.00 86.75 501 PRO A CA 1
ATOM 3863 C C . PRO A 1 501 ? -18.361 3.898 20.845 1.00 86.75 501 PRO A C 1
ATOM 3865 O O . PRO A 1 501 ? -18.415 3.475 19.694 1.00 86.75 501 PRO A O 1
ATOM 3868 N N . GLN A 1 502 ? -17.288 4.541 21.322 1.00 82.75 502 GLN A N 1
ATOM 3869 C CA . GLN A 1 502 ? -16.119 4.828 20.487 1.00 82.75 502 GLN A CA 1
ATOM 3870 C C . GLN A 1 502 ? -15.328 3.554 20.177 1.00 82.75 502 GLN A C 1
ATOM 3872 O O . GLN A 1 502 ? -14.902 3.349 19.045 1.00 82.75 502 GLN A O 1
ATOM 3877 N N . THR A 1 503 ? -15.190 2.661 21.155 1.00 84.88 503 THR A N 1
ATOM 3878 C CA . THR A 1 503 ? -14.512 1.376 20.960 1.00 84.88 503 THR A CA 1
ATOM 3879 C C . THR A 1 503 ? -15.324 0.453 20.037 1.00 84.88 503 THR A C 1
ATOM 3881 O O . THR A 1 503 ? -14.746 -0.282 19.245 1.00 84.88 503 THR A O 1
ATOM 3884 N N . ILE A 1 504 ? -16.662 0.531 20.055 1.00 86.88 504 ILE A N 1
ATOM 3885 C CA . ILE A 1 504 ? -17.532 -0.161 19.083 1.00 86.88 504 ILE A CA 1
ATOM 3886 C C . ILE A 1 504 ? -17.403 0.431 17.668 1.00 86.88 504 ILE A C 1
ATOM 3888 O O . ILE A 1 504 ? -17.390 -0.333 16.700 1.00 86.88 504 ILE A O 1
ATOM 3892 N N . VAL A 1 505 ? -17.256 1.758 17.528 1.00 82.50 505 VAL A N 1
ATOM 3893 C CA . VAL A 1 505 ? -16.874 2.386 16.245 1.00 82.50 505 VAL A CA 1
ATOM 3894 C C . VAL A 1 505 ? -15.527 1.834 15.777 1.00 82.50 505 VAL A C 1
ATOM 3896 O O . VAL A 1 505 ? -15.433 1.364 14.647 1.00 82.50 505 VAL A O 1
ATOM 3899 N N . ASP A 1 506 ? -14.527 1.785 16.657 1.00 76.56 506 ASP A N 1
ATOM 3900 C CA . ASP A 1 506 ? -13.202 1.260 16.324 1.00 76.56 506 ASP A CA 1
ATOM 3901 C C . ASP A 1 506 ? -13.208 -0.215 15.896 1.00 76.56 506 ASP A C 1
ATOM 3903 O O . ASP A 1 506 ? -12.467 -0.568 14.989 1.00 76.56 506 ASP A O 1
ATOM 3907 N N . ILE A 1 507 ? -14.052 -1.069 16.486 1.00 79.31 507 ILE A N 1
ATOM 3908 C CA . ILE A 1 507 ? -14.121 -2.501 16.139 1.00 79.31 507 ILE A CA 1
ATOM 3909 C C . ILE A 1 507 ? -14.798 -2.750 14.781 1.00 79.31 507 ILE A C 1
ATOM 3911 O O . ILE A 1 507 ? -14.350 -3.615 14.031 1.00 79.31 507 ILE A O 1
ATOM 3915 N N . PHE A 1 508 ? -15.887 -2.036 14.463 1.00 76.81 508 PHE A N 1
ATOM 3916 C CA . PHE A 1 508 ? -16.752 -2.378 13.319 1.00 76.81 508 PHE A CA 1
ATOM 3917 C C . PHE A 1 508 ? -16.795 -1.339 12.185 1.00 76.81 508 PHE A C 1
ATOM 3919 O O . PHE A 1 508 ? -17.139 -1.687 11.054 1.00 76.81 508 PHE A O 1
ATOM 3926 N N . PHE A 1 509 ? -16.493 -0.068 12.468 1.00 70.00 509 PHE A N 1
ATOM 3927 C CA . PHE A 1 509 ? -16.720 1.061 11.554 1.00 70.00 509 PHE A CA 1
ATOM 3928 C C . PHE A 1 509 ? -15.431 1.786 11.140 1.00 70.00 509 PHE A C 1
ATOM 3930 O O . PHE A 1 509 ? -15.360 2.252 10.006 1.00 70.00 509 PHE A O 1
ATOM 3937 N N . SER A 1 510 ? -14.397 1.835 11.990 1.00 60.34 510 SER A N 1
ATOM 3938 C CA . SER A 1 510 ? -13.089 2.454 11.684 1.00 60.34 510 SER A CA 1
ATOM 3939 C C . SER A 1 510 ? -12.243 1.668 10.665 1.00 60.34 510 SER A C 1
ATOM 3941 O O . SER A 1 510 ? -11.049 1.920 10.535 1.00 60.34 510 SER A O 1
ATOM 3943 N N . GLY A 1 511 ? -12.837 0.711 9.945 1.00 50.06 511 GLY A N 1
ATOM 3944 C CA . GLY A 1 511 ? -12.164 -0.030 8.883 1.00 50.06 511 GLY A CA 1
ATOM 3945 C C . GLY A 1 511 ? -11.032 -0.932 9.372 1.00 50.06 511 GLY A C 1
ATOM 3946 O O . GLY A 1 511 ? -10.005 -0.985 8.716 1.00 50.06 511 GLY A O 1
ATOM 3947 N N . SER A 1 512 ? -11.201 -1.663 10.482 1.00 45.72 512 SER A N 1
ATOM 3948 C CA . SER A 1 512 ? -10.197 -2.615 11.003 1.00 45.72 512 SER A CA 1
ATOM 3949 C C . SER A 1 512 ? -10.022 -3.912 10.192 1.00 45.72 512 SER A C 1
ATOM 3951 O O . SER A 1 512 ? -9.526 -4.907 10.713 1.00 45.72 512 SER A O 1
ATOM 3953 N N . SER A 1 513 ? -10.315 -3.897 8.889 1.00 45.44 513 SER A N 1
ATOM 3954 C CA . SER A 1 513 ? -9.404 -4.569 7.960 1.00 45.44 513 SER A CA 1
ATOM 3955 C C . SER A 1 513 ? -8.073 -3.833 8.079 1.00 45.44 513 SER A C 1
ATOM 3957 O O . SER A 1 513 ? -8.031 -2.681 7.655 1.00 45.44 513 SER A O 1
ATOM 3959 N N . VAL A 1 514 ? -7.060 -4.449 8.710 1.00 47.41 514 VAL A N 1
ATOM 3960 C CA . VAL A 1 514 ? -5.721 -3.870 8.964 1.00 47.41 514 VAL A CA 1
ATOM 3961 C C . VAL A 1 514 ? -5.402 -2.835 7.889 1.00 47.41 514 VAL A C 1
ATOM 3963 O O . VAL A 1 514 ? -5.266 -3.211 6.723 1.00 47.41 514 VAL A O 1
ATOM 3966 N N . ALA A 1 515 ? -5.389 -1.546 8.267 1.00 52.75 515 ALA A N 1
ATOM 3967 C CA . ALA A 1 515 ? -5.114 -0.463 7.326 1.00 52.75 515 ALA A CA 1
ATOM 3968 C C . ALA A 1 515 ? -3.859 -0.861 6.561 1.00 52.75 515 ALA A C 1
ATOM 3970 O O . ALA A 1 515 ? -2.895 -1.250 7.218 1.00 52.75 515 ALA A O 1
ATOM 3971 N N . CYS A 1 516 ? -3.925 -0.887 5.226 1.00 65.69 516 CYS A N 1
ATOM 3972 C CA . CYS A 1 516 ? -2.907 -1.574 4.445 1.00 65.69 516 CYS A CA 1
ATOM 3973 C C . CYS A 1 516 ? -1.528 -1.041 4.850 1.00 65.69 516 CYS A C 1
ATOM 3975 O O . CYS A 1 516 ? -1.266 0.153 4.710 1.00 65.69 516 CYS A O 1
ATOM 3977 N N . ILE A 1 517 ? -0.694 -1.918 5.417 1.00 63.28 517 ILE A N 1
ATOM 3978 C CA . ILE A 1 517 ? 0.650 -1.596 5.900 1.00 63.28 517 ILE A CA 1
ATOM 3979 C C . ILE A 1 517 ? 1.685 -2.366 5.079 1.00 63.28 517 ILE A C 1
ATOM 3981 O O . ILE A 1 517 ? 1.409 -3.498 4.681 1.00 63.28 517 ILE A O 1
ATOM 3985 N N . PRO A 1 518 ? 2.897 -1.818 4.883 1.00 64.25 518 PRO A N 1
ATOM 3986 C CA . PRO A 1 518 ? 3.966 -2.455 4.106 1.00 64.25 518 PRO A CA 1
ATOM 3987 C C . PRO A 1 518 ? 4.464 -3.819 4.615 1.00 64.25 518 PRO A C 1
ATOM 3989 O O . PRO A 1 518 ? 5.347 -4.397 3.989 1.00 64.25 518 PRO A O 1
ATOM 3992 N N . HIS A 1 519 ? 3.958 -4.325 5.744 1.00 59.69 519 HIS A N 1
ATOM 3993 C CA . HIS A 1 519 ? 4.500 -5.488 6.447 1.00 59.69 519 HIS A CA 1
ATOM 3994 C C . HIS A 1 519 ? 3.416 -6.466 6.940 1.00 59.69 519 HIS A C 1
ATOM 3996 O O . HIS A 1 519 ? 3.330 -6.730 8.138 1.00 59.69 519 HIS A O 1
ATOM 4002 N N . GLN A 1 520 ? 2.582 -7.018 6.047 1.00 52.66 520 GLN A N 1
ATOM 4003 C CA . GLN A 1 520 ? 1.768 -8.209 6.356 1.00 52.66 520 GLN A CA 1
ATOM 4004 C C . GLN A 1 520 ? 1.506 -9.076 5.119 1.00 52.66 520 GLN A C 1
ATOM 4006 O O . GLN A 1 520 ? 0.703 -8.735 4.251 1.00 52.66 520 GLN A O 1
ATOM 4011 N N . ASN A 1 521 ? 2.100 -10.272 5.109 1.00 63.12 521 ASN A N 1
ATOM 4012 C CA . ASN A 1 521 ? 1.850 -11.326 4.123 1.00 63.12 521 ASN A CA 1
ATOM 4013 C C . ASN A 1 521 ? 1.933 -10.878 2.651 1.00 63.12 521 ASN A C 1
ATOM 4015 O O . ASN A 1 521 ? 1.197 -11.398 1.812 1.00 63.12 521 ASN A O 1
ATOM 4019 N N . ASN A 1 522 ? 2.799 -9.909 2.338 1.00 81.19 522 ASN A N 1
ATOM 4020 C CA . ASN A 1 522 ? 2.894 -9.320 1.007 1.00 81.19 522 ASN A CA 1
ATOM 4021 C C . ASN A 1 522 ? 3.177 -10.411 -0.040 1.00 81.19 522 ASN A C 1
ATOM 4023 O O . ASN A 1 522 ? 4.019 -11.291 0.175 1.00 81.19 522 ASN A O 1
ATOM 4027 N N . THR A 1 523 ? 2.487 -10.326 -1.177 1.00 92.12 523 THR A N 1
ATOM 4028 C CA . THR A 1 523 ? 2.771 -11.161 -2.349 1.00 92.12 523 THR A CA 1
ATOM 4029 C C . THR A 1 523 ? 3.805 -10.462 -3.229 1.00 92.12 523 THR A C 1
ATOM 4031 O O . THR A 1 523 ? 3.686 -9.259 -3.465 1.00 92.12 523 THR A O 1
ATOM 4034 N N . VAL A 1 524 ? 4.777 -11.199 -3.767 1.00 94.75 524 VAL A N 1
ATOM 4035 C CA . VAL A 1 524 ? 5.614 -10.727 -4.883 1.00 94.75 524 VAL A CA 1
ATOM 4036 C C . VAL A 1 524 ? 5.265 -11.487 -6.158 1.00 94.75 524 VAL A C 1
ATOM 4038 O O . VAL A 1 524 ? 5.187 -12.712 -6.144 1.00 94.75 524 VAL A O 1
ATOM 4041 N N . LEU A 1 525 ? 5.040 -10.769 -7.260 1.00 97.12 525 LEU A N 1
ATOM 4042 C CA . LEU A 1 525 ? 4.786 -11.345 -8.583 1.00 97.12 525 LEU A CA 1
ATOM 4043 C C . LEU A 1 525 ? 5.954 -11.036 -9.519 1.00 97.12 525 LEU A C 1
ATOM 4045 O O . LEU A 1 525 ? 6.231 -9.865 -9.770 1.00 97.12 525 LEU A O 1
ATOM 4049 N N . TYR A 1 526 ? 6.567 -12.068 -10.103 1.00 97.69 526 TYR A N 1
ATOM 4050 C CA . TYR A 1 526 ? 7.437 -11.925 -11.269 1.00 97.69 526 TYR A CA 1
ATOM 4051 C C . TYR A 1 526 ? 6.673 -12.278 -12.553 1.00 97.69 526 TYR A C 1
ATOM 4053 O O . TYR A 1 526 ? 6.395 -13.446 -12.835 1.00 97.69 526 TYR A O 1
ATOM 4061 N N . ALA A 1 527 ? 6.328 -11.260 -13.340 1.00 98.19 527 ALA A N 1
ATOM 4062 C CA . ALA A 1 527 ? 5.688 -11.417 -14.642 1.00 98.19 527 ALA A CA 1
ATOM 4063 C C . ALA A 1 527 ? 6.701 -11.164 -15.768 1.00 98.19 527 ALA A C 1
ATOM 4065 O O . ALA A 1 527 ? 7.447 -10.186 -15.734 1.00 98.19 527 ALA A O 1
ATOM 4066 N N . TYR A 1 528 ? 6.725 -12.010 -16.797 1.00 97.75 528 TYR A N 1
ATOM 4067 C CA . TYR A 1 528 ? 7.669 -11.853 -17.909 1.00 97.75 528 TYR A CA 1
ATOM 4068 C C . TYR A 1 528 ? 7.060 -12.197 -19.271 1.00 97.75 528 TYR A C 1
ATOM 4070 O O . TYR A 1 528 ? 6.364 -13.198 -19.442 1.00 97.75 528 TYR A O 1
ATOM 4078 N N . SER A 1 529 ? 7.337 -11.348 -20.258 1.00 97.19 529 SER A N 1
ATOM 4079 C CA . SER A 1 529 ? 6.929 -11.552 -21.647 1.00 97.19 529 SER A CA 1
ATOM 4080 C C . SER A 1 529 ? 7.674 -12.749 -22.243 1.00 97.19 529 SER A C 1
ATOM 4082 O O . SER A 1 529 ? 8.887 -12.870 -22.080 1.00 97.19 529 SER A O 1
ATOM 4084 N N . THR A 1 530 ? 6.985 -13.622 -22.982 1.00 97.19 530 THR A N 1
ATOM 4085 C CA . THR A 1 530 ? 7.611 -14.775 -23.663 1.00 97.19 530 THR A CA 1
ATOM 4086 C C . THR A 1 530 ? 8.612 -14.367 -24.756 1.00 97.19 530 THR A C 1
ATOM 4088 O O . THR A 1 530 ? 9.365 -15.206 -25.249 1.00 97.19 530 THR A O 1
ATOM 4091 N N . ASP A 1 531 ? 8.628 -13.083 -25.127 1.00 95.19 531 ASP A N 1
ATOM 4092 C CA . ASP A 1 531 ? 9.526 -12.514 -26.130 1.00 95.19 531 ASP A CA 1
ATOM 4093 C C . ASP A 1 531 ? 10.872 -12.016 -25.545 1.00 95.19 531 ASP A C 1
ATOM 4095 O O . ASP A 1 531 ? 11.764 -11.671 -26.328 1.00 95.19 531 ASP A O 1
ATOM 4099 N N . ILE A 1 532 ? 11.055 -11.946 -24.212 1.00 94.81 532 ILE A N 1
ATOM 4100 C CA . ILE A 1 532 ? 12.332 -11.499 -23.609 1.00 94.81 532 ILE A CA 1
ATOM 4101 C C . ILE A 1 532 ? 13.475 -12.490 -23.862 1.00 94.81 532 ILE A C 1
ATOM 4103 O O . ILE A 1 532 ? 13.266 -13.676 -24.118 1.00 94.81 532 ILE A O 1
ATOM 4107 N N . ASP A 1 533 ? 14.714 -12.009 -23.760 1.00 93.06 533 ASP A N 1
ATOM 4108 C CA . ASP A 1 533 ? 15.884 -12.877 -23.814 1.00 93.06 533 ASP A CA 1
ATOM 4109 C C . ASP A 1 533 ? 16.089 -13.662 -22.502 1.00 93.06 533 ASP A C 1
ATOM 4111 O O . ASP A 1 533 ? 15.657 -13.267 -21.415 1.00 93.06 533 ASP A O 1
ATOM 4115 N N . GLY A 1 534 ? 16.806 -14.782 -22.605 1.00 93.19 534 GLY A N 1
ATOM 4116 C CA . GLY A 1 534 ? 17.072 -15.651 -21.461 1.00 93.19 534 GLY A CA 1
ATOM 4117 C C . GLY A 1 534 ? 17.915 -15.007 -20.354 1.00 93.19 534 GLY A C 1
ATOM 4118 O O . GLY A 1 534 ? 17.783 -15.416 -19.207 1.00 93.19 534 GLY A O 1
ATOM 4119 N N . ASN A 1 535 ? 18.759 -14.009 -20.643 1.00 92.06 535 ASN A N 1
ATOM 4120 C CA . ASN A 1 535 ? 19.593 -13.381 -19.616 1.00 92.06 535 ASN A CA 1
ATOM 4121 C C . ASN A 1 535 ? 18.749 -12.471 -18.714 1.00 92.06 535 ASN A C 1
ATOM 4123 O O . ASN A 1 535 ? 18.799 -12.611 -17.493 1.00 92.06 535 ASN A O 1
ATOM 4127 N N . THR A 1 536 ? 17.901 -11.625 -19.309 1.00 93.12 536 THR A N 1
ATOM 4128 C CA . THR A 1 536 ? 16.903 -10.829 -18.572 1.00 93.12 536 THR A CA 1
ATOM 4129 C C . THR A 1 536 ? 15.978 -11.728 -17.745 1.00 93.12 536 THR A C 1
ATOM 4131 O O . THR A 1 536 ? 15.693 -11.426 -16.585 1.00 93.12 536 THR A O 1
ATOM 4134 N N . TYR A 1 537 ? 15.571 -12.877 -18.299 1.00 95.06 537 TYR A N 1
ATOM 4135 C CA . TYR A 1 537 ? 14.785 -13.868 -17.565 1.00 95.06 537 TYR A CA 1
ATOM 4136 C C . TYR A 1 537 ? 15.514 -14.431 -16.339 1.00 95.06 537 TYR A C 1
ATOM 4138 O O . TYR A 1 537 ? 14.996 -14.362 -15.226 1.00 95.06 537 TYR A O 1
ATOM 4146 N N . TYR A 1 538 ? 16.728 -14.962 -16.513 1.00 93.12 538 TYR A N 1
ATOM 4147 C CA . TYR A 1 538 ? 17.471 -15.566 -15.405 1.00 93.12 538 TYR A CA 1
ATOM 4148 C C . TYR A 1 538 ? 17.856 -14.553 -14.318 1.00 93.12 538 TYR A C 1
ATOM 4150 O O . TYR A 1 538 ? 17.903 -14.934 -13.150 1.00 93.12 538 TYR A O 1
ATOM 4158 N N . HIS A 1 539 ? 18.054 -13.275 -14.661 1.00 91.19 539 HIS A N 1
ATOM 4159 C CA . HIS A 1 539 ? 18.197 -12.199 -13.674 1.00 91.19 539 HIS A CA 1
ATOM 4160 C C . HIS A 1 539 ? 16.924 -12.024 -12.827 1.00 91.19 539 HIS A C 1
ATOM 4162 O O . HIS A 1 539 ? 17.009 -11.990 -11.600 1.00 91.19 539 HIS A O 1
ATOM 4168 N N . GLY A 1 540 ? 15.741 -11.997 -13.453 1.00 92.44 540 GLY A N 1
ATOM 4169 C CA . GLY A 1 540 ? 14.461 -11.950 -12.737 1.00 92.44 540 GLY A CA 1
ATOM 4170 C C . GLY A 1 540 ? 14.218 -13.166 -11.841 1.00 92.44 540 GLY A C 1
ATOM 4171 O O . GLY A 1 540 ? 13.848 -13.009 -10.678 1.00 92.44 540 GLY A O 1
ATOM 4172 N N . VAL A 1 541 ? 14.501 -14.372 -12.352 1.00 95.00 541 VAL A N 1
ATOM 4173 C CA . VAL A 1 541 ? 14.435 -15.634 -11.590 1.00 95.00 541 VAL A CA 1
ATOM 4174 C C . VAL A 1 541 ? 15.361 -15.593 -10.376 1.00 95.00 541 VAL A C 1
ATOM 4176 O O . VAL A 1 541 ? 14.917 -15.877 -9.266 1.00 95.00 541 VAL A O 1
ATOM 4179 N N . PHE A 1 542 ? 16.630 -15.215 -10.560 1.00 92.25 542 PHE A N 1
ATOM 4180 C CA . PHE A 1 542 ? 17.589 -15.094 -9.460 1.00 92.25 542 PHE A CA 1
ATOM 4181 C C . PHE A 1 542 ? 17.099 -14.105 -8.397 1.00 92.25 542 PHE A C 1
ATOM 4183 O O . PHE A 1 542 ? 17.176 -14.401 -7.204 1.00 92.25 542 PHE A O 1
ATOM 4190 N N . GLY A 1 543 ? 16.545 -12.975 -8.834 1.00 90.94 543 GLY A N 1
ATOM 4191 C CA . GLY A 1 543 ? 15.965 -11.946 -7.985 1.00 90.94 543 GLY A CA 1
ATOM 4192 C C . GLY A 1 543 ? 14.827 -12.429 -7.093 1.00 90.94 543 GLY A C 1
ATOM 4193 O O . GLY A 1 543 ? 14.919 -12.311 -5.870 1.00 90.94 543 GLY A O 1
ATOM 4194 N N . ILE A 1 544 ? 13.762 -12.982 -7.686 1.00 93.69 544 ILE A N 1
ATOM 4195 C CA . ILE A 1 544 ? 12.594 -13.440 -6.917 1.00 93.69 544 ILE A CA 1
ATOM 4196 C C . ILE A 1 544 ? 12.925 -14.651 -6.039 1.00 93.69 544 ILE A C 1
ATOM 4198 O O . ILE A 1 544 ? 12.461 -14.708 -4.906 1.00 93.69 544 ILE A O 1
ATOM 4202 N N . VAL A 1 545 ? 13.762 -15.585 -6.508 1.00 94.06 545 VAL A N 1
ATOM 4203 C CA . VAL A 1 545 ? 14.147 -16.772 -5.726 1.00 94.06 545 VAL A CA 1
ATOM 4204 C C . VAL A 1 545 ? 15.037 -16.390 -4.540 1.00 94.06 545 VAL A C 1
ATOM 4206 O O . VAL A 1 545 ? 14.782 -16.834 -3.426 1.00 94.06 545 VAL A O 1
ATOM 4209 N N . SER A 1 546 ? 16.046 -15.531 -4.731 1.00 92.00 546 SER A N 1
ATOM 4210 C CA . SER A 1 546 ? 16.960 -15.149 -3.638 1.00 92.00 546 SER A CA 1
ATOM 4211 C C . SER A 1 546 ? 16.257 -14.354 -2.534 1.00 92.00 546 SER A C 1
ATOM 4213 O O . SER A 1 546 ? 16.606 -14.480 -1.360 1.00 92.00 546 SER A O 1
ATOM 4215 N N . ASN A 1 547 ? 15.240 -13.568 -2.899 1.00 90.19 547 ASN A N 1
ATOM 4216 C CA . ASN A 1 547 ? 14.489 -12.708 -1.983 1.00 90.19 547 ASN A CA 1
ATOM 4217 C C . ASN A 1 547 ? 13.137 -13.301 -1.545 1.00 90.19 547 ASN A C 1
ATOM 4219 O O . ASN A 1 547 ? 12.419 -12.655 -0.788 1.00 90.19 547 ASN A O 1
ATOM 4223 N N . ALA A 1 548 ? 12.794 -14.527 -1.964 1.00 88.88 548 ALA A N 1
ATOM 4224 C CA . ALA A 1 548 ? 11.509 -15.174 -1.673 1.00 88.88 548 ALA A CA 1
ATOM 4225 C C . ALA A 1 548 ? 11.151 -15.147 -0.177 1.00 88.88 548 ALA A C 1
ATOM 4227 O O . ALA A 1 548 ? 10.011 -14.874 0.190 1.00 88.88 548 ALA A O 1
ATOM 4228 N N . HIS A 1 549 ? 12.156 -15.334 0.681 1.00 85.12 549 HIS A N 1
ATOM 4229 C CA . HIS A 1 549 ? 12.046 -15.346 2.139 1.00 85.12 549 HIS A CA 1
ATOM 4230 C C . HIS A 1 549 ? 11.581 -14.023 2.788 1.00 85.12 549 HIS A C 1
ATOM 4232 O O . HIS A 1 549 ? 11.200 -14.040 3.959 1.00 85.12 549 HIS A O 1
ATOM 4238 N N . PHE A 1 550 ? 11.590 -12.893 2.069 1.00 82.69 550 PHE A N 1
ATOM 4239 C CA . PHE A 1 550 ? 11.017 -11.623 2.544 1.00 82.69 550 PHE A CA 1
ATOM 4240 C C . PHE A 1 550 ? 9.492 -11.528 2.342 1.00 82.69 550 PHE A C 1
ATOM 4242 O O . PHE A 1 550 ? 8.854 -10.640 2.912 1.00 82.69 550 PHE A O 1
ATOM 4249 N N . TYR A 1 551 ? 8.895 -12.437 1.566 1.00 87.75 551 TYR A N 1
ATOM 4250 C CA . TYR A 1 551 ? 7.485 -12.412 1.172 1.00 87.75 551 TYR A CA 1
ATOM 4251 C C . TYR A 1 551 ? 6.756 -13.668 1.668 1.00 87.75 551 TYR A C 1
ATOM 4253 O O . TYR A 1 551 ? 7.342 -14.738 1.796 1.00 87.75 551 TYR A O 1
ATOM 4261 N N . ALA A 1 552 ? 5.449 -13.568 1.934 1.00 88.12 552 ALA A N 1
ATOM 4262 C CA . ALA A 1 552 ? 4.661 -14.731 2.375 1.00 88.12 552 ALA A CA 1
ATOM 4263 C C . ALA A 1 552 ? 4.072 -15.541 1.211 1.00 88.12 552 ALA A C 1
ATOM 4265 O O . ALA A 1 552 ? 3.553 -16.643 1.398 1.00 88.12 552 ALA A O 1
ATOM 4266 N N . THR A 1 553 ? 4.084 -14.980 0.006 1.00 93.62 553 THR A N 1
ATOM 4267 C CA . THR A 1 553 ? 3.709 -15.673 -1.224 1.00 93.62 553 THR A CA 1
ATOM 4268 C C . THR A 1 553 ? 4.551 -15.111 -2.357 1.00 93.62 553 THR A C 1
ATOM 4270 O O . THR A 1 553 ? 4.580 -13.900 -2.578 1.00 93.62 553 THR A O 1
ATOM 4273 N N . THR A 1 554 ? 5.214 -15.990 -3.094 1.00 96.12 554 THR A N 1
ATOM 4274 C CA . THR A 1 554 ? 5.824 -15.659 -4.382 1.00 96.12 554 THR A CA 1
ATOM 4275 C C . THR A 1 554 ? 4.886 -16.118 -5.492 1.00 96.12 554 THR A C 1
ATOM 4277 O O . THR A 1 554 ? 4.093 -17.042 -5.317 1.00 96.12 554 THR A O 1
ATOM 4280 N N . ALA A 1 555 ? 4.921 -15.453 -6.637 1.00 97.94 555 ALA A N 1
ATOM 4281 C CA . ALA A 1 555 ? 4.100 -15.804 -7.781 1.00 97.94 555 ALA A CA 1
ATOM 4282 C C . ALA A 1 555 ? 4.857 -15.547 -9.081 1.00 97.94 555 ALA A C 1
ATOM 4284 O O . ALA A 1 555 ? 5.678 -14.628 -9.159 1.00 97.94 555 ALA A O 1
ATOM 4285 N N . ASN A 1 556 ? 4.552 -16.323 -10.118 1.00 98.38 556 ASN A N 1
ATOM 4286 C CA . ASN A 1 556 ? 5.116 -16.114 -11.446 1.00 98.38 556 ASN A CA 1
ATOM 4287 C C . ASN A 1 556 ? 4.111 -16.377 -12.564 1.00 98.38 556 ASN A C 1
ATOM 4289 O O . ASN A 1 556 ? 3.161 -17.145 -12.410 1.00 98.38 556 ASN A O 1
ATOM 4293 N N . VAL A 1 557 ? 4.343 -15.730 -13.707 1.00 98.50 557 VAL A N 1
ATOM 4294 C CA . VAL A 1 557 ? 3.528 -15.896 -14.915 1.00 98.50 557 VAL A CA 1
ATOM 4295 C C . VAL A 1 557 ? 4.297 -15.463 -16.165 1.00 98.50 557 VAL A C 1
ATOM 4297 O O . VAL A 1 557 ? 4.887 -14.379 -16.203 1.00 98.50 557 VAL A O 1
ATOM 4300 N N . ARG A 1 558 ? 4.256 -16.300 -17.205 1.00 98.31 558 ARG A N 1
ATOM 4301 C CA . ARG A 1 558 ? 4.713 -15.956 -18.555 1.00 98.31 558 ARG A CA 1
ATOM 4302 C C . ARG A 1 558 ? 3.538 -15.387 -19.352 1.00 98.31 558 ARG A C 1
ATOM 4304 O O . ARG A 1 558 ? 2.437 -15.931 -19.300 1.00 98.31 558 ARG A O 1
ATOM 4311 N N . PHE A 1 559 ? 3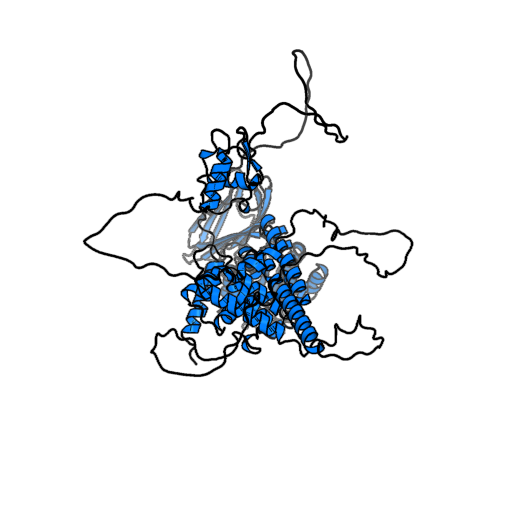.749 -14.294 -20.081 1.00 98.25 559 PHE A N 1
ATOM 4312 C CA . PHE A 1 559 ? 2.695 -13.622 -20.853 1.00 98.25 559 PHE A CA 1
ATOM 4313 C C . PHE A 1 559 ? 3.096 -13.362 -22.317 1.00 98.25 559 PHE A C 1
ATOM 4315 O O . PHE A 1 559 ? 4.164 -13.790 -22.753 1.00 98.25 559 PHE A O 1
ATOM 4322 N N . ASP A 1 560 ? 2.216 -12.733 -23.105 1.00 97.62 560 ASP A N 1
ATOM 4323 C CA . ASP A 1 560 ? 2.302 -12.578 -24.574 1.00 97.62 560 ASP A CA 1
ATOM 4324 C C . ASP A 1 560 ? 2.204 -13.880 -25.388 1.00 97.62 560 ASP A C 1
ATOM 4326 O O . ASP A 1 560 ? 2.567 -13.934 -26.565 1.00 97.62 560 ASP A O 1
ATOM 4330 N N . THR A 1 561 ? 1.680 -14.943 -24.781 1.00 96.56 561 THR A N 1
ATOM 4331 C CA . THR A 1 561 ? 1.473 -16.254 -25.402 1.00 96.56 561 THR A CA 1
ATOM 4332 C C . THR A 1 561 ? 0.130 -16.348 -26.142 1.00 96.56 561 THR A C 1
ATOM 4334 O O . THR A 1 561 ? -0.870 -15.733 -25.768 1.00 96.56 561 THR A O 1
ATOM 4337 N N . LYS A 1 562 ? 0.065 -17.175 -27.200 1.00 95.44 562 LYS A N 1
ATOM 4338 C CA . LYS A 1 562 ? -1.179 -17.459 -27.956 1.00 95.44 562 LYS A CA 1
ATOM 4339 C C . LYS A 1 562 ? -2.271 -18.131 -27.113 1.00 95.44 562 LYS A C 1
ATOM 4341 O O . LYS A 1 562 ? -3.448 -18.052 -27.457 1.00 95.44 562 LYS A O 1
ATOM 4346 N N . VAL A 1 563 ? -1.870 -18.850 -26.068 1.00 95.81 563 VAL A N 1
ATOM 4347 C CA . VAL A 1 563 ? -2.744 -19.465 -25.067 1.00 95.81 563 VAL A CA 1
ATOM 4348 C C . VAL A 1 563 ? -2.315 -18.870 -23.740 1.00 95.81 563 VAL A C 1
ATOM 4350 O O . VAL A 1 563 ? -1.186 -19.112 -23.322 1.00 95.81 563 VAL A O 1
ATOM 4353 N N . GLU A 1 564 ? -3.182 -18.065 -23.124 1.00 94.56 564 GLU A N 1
ATOM 4354 C CA . GLU A 1 564 ? -2.851 -17.415 -21.857 1.00 94.56 564 GLU A CA 1
ATOM 4355 C C . GLU A 1 564 ? -2.509 -18.449 -20.784 1.00 94.56 564 GLU A C 1
ATOM 4357 O O . GLU A 1 564 ? -3.222 -19.441 -20.611 1.00 94.56 564 GLU A O 1
ATOM 4362 N N . GLU A 1 565 ? -1.443 -18.174 -20.044 1.00 96.00 565 GLU A N 1
ATOM 4363 C CA . GLU A 1 565 ? -1.077 -18.931 -18.855 1.00 96.00 565 GLU A CA 1
ATOM 4364 C C . GLU A 1 565 ? -1.781 -18.337 -17.622 1.00 96.00 565 GLU A C 1
ATOM 4366 O O . GLU A 1 565 ? -2.279 -17.200 -17.628 1.00 96.00 565 GLU A O 1
ATOM 4371 N N . GLU A 1 566 ? -1.885 -19.147 -16.573 1.00 96.25 566 GLU A N 1
ATOM 4372 C CA . GLU A 1 566 ? -2.427 -18.730 -15.283 1.00 96.25 566 GLU A CA 1
ATOM 4373 C C . GLU A 1 566 ? -1.287 -18.327 -14.346 1.00 96.25 566 GLU A C 1
ATOM 4375 O O . GLU A 1 566 ? -0.144 -18.742 -14.524 1.00 96.25 566 GLU A O 1
ATOM 4380 N N . ILE A 1 567 ? -1.593 -17.498 -13.348 1.00 98.38 567 ILE A N 1
ATOM 4381 C CA . ILE A 1 567 ? -0.602 -17.097 -12.349 1.00 98.38 567 ILE A CA 1
ATOM 4382 C C . ILE A 1 567 ? -0.427 -18.251 -11.364 1.00 98.38 567 ILE A C 1
ATOM 4384 O O . ILE A 1 567 ? -1.382 -18.643 -10.687 1.00 98.38 567 ILE A O 1
ATOM 4388 N N . GLU A 1 568 ? 0.791 -18.775 -11.271 1.00 98.06 568 GLU A N 1
ATOM 4389 C CA . GLU A 1 568 ? 1.147 -19.770 -10.265 1.00 98.06 568 GLU A CA 1
ATOM 4390 C C . GLU A 1 568 ? 1.610 -19.062 -8.987 1.00 98.06 568 GLU A C 1
ATOM 4392 O O . GLU A 1 568 ? 2.371 -18.095 -9.047 1.00 98.06 568 GLU A O 1
ATOM 4397 N N . TYR A 1 569 ? 1.110 -19.524 -7.838 1.00 97.31 569 TYR A N 1
ATOM 4398 C CA . TYR A 1 569 ? 1.368 -18.958 -6.513 1.00 97.31 569 TYR A CA 1
ATOM 4399 C C . TYR A 1 569 ? 2.016 -20.014 -5.621 1.00 97.31 569 TYR A C 1
ATOM 4401 O O . TYR A 1 569 ? 1.508 -21.134 -5.513 1.00 97.31 569 TYR A O 1
ATOM 4409 N N . HIS A 1 570 ? 3.085 -19.624 -4.935 1.00 96.50 570 HIS A N 1
ATOM 4410 C CA . HIS A 1 570 ? 3.989 -20.513 -4.217 1.00 96.50 570 HIS A CA 1
ATOM 4411 C C . HIS A 1 570 ? 4.220 -20.016 -2.790 1.00 96.50 570 HIS A C 1
ATOM 4413 O O . HIS A 1 570 ? 4.244 -18.814 -2.514 1.00 96.50 570 HIS A O 1
ATOM 4419 N N . THR A 1 571 ? 4.395 -20.962 -1.870 1.00 90.19 571 THR A N 1
ATOM 4420 C CA . THR A 1 571 ? 4.694 -20.705 -0.448 1.00 90.19 571 THR A CA 1
ATOM 4421 C C . THR A 1 571 ? 6.019 -21.332 -0.009 1.00 90.19 571 THR A C 1
ATOM 4423 O O . THR A 1 571 ? 6.330 -21.341 1.179 1.00 90.19 571 THR A O 1
ATOM 4426 N N . ASP A 1 572 ? 6.770 -21.908 -0.947 1.00 91.00 572 ASP A N 1
ATOM 4427 C CA . ASP A 1 572 ? 8.088 -22.493 -0.728 1.00 91.00 572 ASP A CA 1
ATOM 4428 C C . ASP A 1 57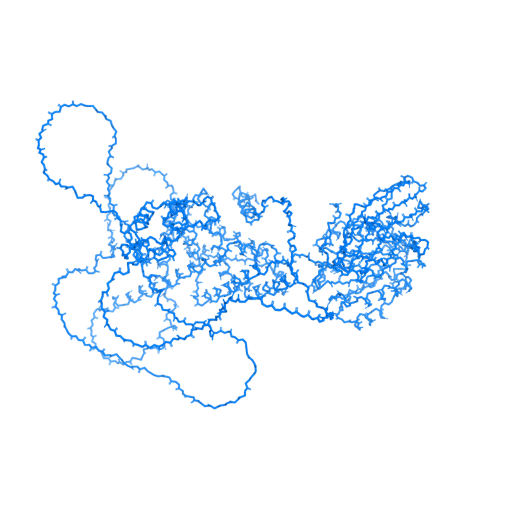2 ? 8.964 -22.323 -1.976 1.00 91.00 572 ASP A C 1
ATOM 4430 O O . ASP A 1 572 ? 8.468 -22.280 -3.103 1.00 91.00 572 ASP A O 1
ATOM 4434 N N . ASP A 1 573 ? 10.277 -22.251 -1.775 1.00 91.75 573 ASP A N 1
ATOM 4435 C CA . ASP A 1 573 ? 11.217 -21.944 -2.855 1.00 91.75 573 ASP A CA 1
ATOM 4436 C C . ASP A 1 573 ? 11.278 -23.047 -3.926 1.00 91.75 573 ASP A C 1
ATOM 4438 O O . ASP A 1 573 ? 11.577 -22.755 -5.081 1.00 91.75 573 ASP A O 1
ATOM 4442 N N . ASN A 1 574 ? 10.985 -24.312 -3.587 1.00 94.44 574 ASN A N 1
ATOM 4443 C CA . ASN A 1 574 ? 11.092 -25.410 -4.554 1.00 94.44 574 ASN A CA 1
ATOM 4444 C C . ASN A 1 574 ? 9.951 -25.362 -5.570 1.00 94.44 574 ASN A C 1
ATOM 4446 O O . ASN A 1 574 ? 10.212 -25.513 -6.759 1.00 94.44 574 ASN A O 1
ATOM 4450 N N . SER A 1 575 ? 8.710 -25.112 -5.131 1.00 96.81 575 SER A N 1
ATOM 4451 C CA . SER A 1 575 ? 7.574 -24.967 -6.054 1.00 96.81 575 SER A CA 1
ATOM 4452 C C . SER A 1 575 ? 7.746 -23.768 -6.996 1.00 96.81 575 SER A C 1
ATOM 4454 O O . SER A 1 575 ? 7.528 -23.907 -8.203 1.00 96.81 575 SER A O 1
ATOM 4456 N N . LEU A 1 576 ? 8.272 -22.646 -6.488 1.00 97.06 576 LEU A N 1
ATOM 4457 C CA . LEU A 1 576 ? 8.669 -21.493 -7.305 1.00 97.06 576 LEU A CA 1
ATOM 4458 C C . LEU A 1 576 ? 9.754 -21.859 -8.337 1.00 97.06 576 LEU A C 1
ATOM 4460 O O . LEU A 1 576 ? 9.617 -21.544 -9.520 1.00 97.06 576 LEU A O 1
ATOM 4464 N N . ILE A 1 577 ? 10.830 -22.531 -7.912 1.00 97.06 577 ILE A N 1
ATOM 4465 C CA . ILE A 1 577 ? 11.938 -22.934 -8.795 1.00 97.06 577 ILE A CA 1
ATOM 4466 C C . ILE A 1 577 ? 11.471 -23.937 -9.860 1.00 97.06 577 ILE A C 1
ATOM 4468 O O . ILE A 1 577 ? 11.848 -23.791 -11.024 1.00 97.06 577 ILE A O 1
ATOM 4472 N N . ASP A 1 578 ? 10.644 -24.921 -9.503 1.00 97.75 578 ASP A N 1
ATOM 4473 C CA . ASP A 1 578 ? 10.089 -25.909 -10.437 1.00 97.75 578 ASP A CA 1
ATOM 4474 C C . ASP A 1 578 ? 9.160 -25.242 -11.472 1.00 97.75 578 ASP A C 1
ATOM 4476 O O . ASP A 1 578 ? 9.229 -25.555 -12.668 1.00 97.75 578 ASP A O 1
ATOM 4480 N N . SER A 1 579 ? 8.347 -24.267 -11.050 1.00 98.19 579 SER A N 1
ATOM 4481 C CA . SER A 1 579 ? 7.490 -23.469 -11.940 1.00 98.19 579 SER A CA 1
ATOM 4482 C C . SER A 1 579 ? 8.306 -22.633 -12.931 1.00 98.19 579 SER A C 1
ATOM 4484 O O . SER A 1 579 ? 8.127 -22.742 -14.147 1.00 98.19 579 SER A O 1
ATOM 4486 N N . LEU A 1 580 ? 9.282 -21.861 -12.443 1.00 97.50 580 LEU A N 1
ATOM 4487 C CA . LEU A 1 580 ? 10.165 -21.048 -13.288 1.00 97.50 580 LEU A CA 1
ATOM 4488 C C . LEU A 1 580 ? 11.048 -21.915 -14.211 1.00 97.50 580 LEU A C 1
ATOM 4490 O O . LEU A 1 580 ? 11.335 -21.536 -15.348 1.00 97.50 580 LEU A O 1
ATOM 4494 N N . SER A 1 581 ? 11.447 -23.109 -13.771 1.00 96.69 581 SER A N 1
ATOM 4495 C CA . SER A 1 581 ? 12.227 -24.044 -14.597 1.00 96.69 581 SER A CA 1
ATOM 4496 C C . SER A 1 581 ? 11.401 -24.702 -15.708 1.00 96.69 581 SER A C 1
ATOM 4498 O O . SER A 1 581 ? 11.967 -25.125 -16.718 1.00 96.69 581 SER A O 1
ATOM 4500 N N . SER A 1 582 ? 10.077 -24.789 -15.546 1.00 97.12 582 SER A N 1
ATOM 4501 C CA . SER A 1 582 ? 9.161 -25.370 -16.537 1.00 97.12 582 SER A CA 1
ATOM 4502 C C . SER A 1 582 ? 8.570 -24.349 -17.520 1.00 97.12 582 SER A C 1
ATOM 4504 O O . SER A 1 582 ? 8.147 -24.749 -18.608 1.00 97.12 582 SER A O 1
ATOM 4506 N N . HIS A 1 583 ? 8.630 -23.046 -17.212 1.00 96.25 583 HIS A N 1
ATOM 4507 C CA . HIS A 1 583 ? 8.061 -21.965 -18.035 1.00 96.25 583 HIS A CA 1
ATOM 4508 C C . HIS A 1 583 ? 9.073 -20.914 -18.576 1.00 96.25 583 HIS A C 1
ATOM 4510 O O . HIS A 1 583 ? 8.724 -19.739 -18.659 1.00 96.25 583 HIS A O 1
ATOM 4516 N N . PRO A 1 584 ? 10.304 -21.260 -19.018 1.00 97.31 584 PRO A N 1
ATOM 4517 C CA . PRO A 1 584 ? 11.248 -20.267 -19.556 1.00 97.31 584 PRO A CA 1
ATOM 4518 C C . PRO A 1 584 ? 10.699 -19.556 -20.815 1.00 97.31 584 PRO A C 1
ATOM 4520 O O . PRO A 1 584 ? 9.878 -20.147 -21.520 1.00 97.31 584 PRO A O 1
ATOM 4523 N N . PRO A 1 585 ? 11.139 -18.327 -21.157 1.00 96.81 585 PRO A N 1
ATOM 4524 C CA . PRO A 1 585 ? 10.674 -17.619 -22.352 1.00 96.81 585 PRO A CA 1
ATOM 4525 C C . PRO A 1 585 ? 10.812 -18.456 -23.630 1.00 96.81 585 PRO A C 1
ATOM 4527 O O . PRO A 1 585 ? 11.879 -19.005 -23.918 1.00 96.81 585 PRO A O 1
ATOM 4530 N N . ASP A 1 586 ? 9.729 -18.543 -24.401 1.00 96.12 586 ASP A N 1
ATOM 4531 C CA . ASP A 1 586 ? 9.679 -19.265 -25.672 1.00 96.12 586 ASP A CA 1
ATOM 4532 C C . ASP A 1 586 ? 8.922 -18.424 -26.718 1.00 96.12 586 ASP A C 1
ATOM 4534 O O . ASP A 1 586 ? 7.683 -18.416 -26.750 1.00 96.12 586 ASP A O 1
ATOM 4538 N N . PRO A 1 587 ? 9.640 -17.728 -27.619 1.00 93.31 587 PRO A N 1
ATOM 4539 C CA . PRO A 1 587 ? 9.025 -16.928 -28.677 1.00 93.31 587 PRO A CA 1
ATOM 4540 C C . PRO A 1 587 ? 8.143 -17.728 -29.653 1.00 93.31 587 PRO A C 1
ATOM 4542 O O . PRO A 1 587 ? 7.353 -17.137 -30.389 1.00 93.31 587 PRO A O 1
ATOM 4545 N N . SER A 1 588 ? 8.231 -19.067 -29.689 1.00 95.25 588 SER A N 1
ATOM 4546 C CA . SER A 1 588 ? 7.347 -19.894 -30.526 1.00 95.25 588 SER A CA 1
ATOM 4547 C C . SER A 1 588 ? 5.909 -19.965 -29.988 1.00 95.25 588 SER A C 1
ATOM 4549 O O . SER A 1 588 ? 4.958 -20.109 -30.770 1.00 95.25 588 SER A O 1
ATOM 4551 N N . LEU A 1 589 ? 5.743 -19.782 -28.671 1.00 96.50 589 LEU A N 1
ATOM 4552 C CA . LEU A 1 589 ? 4.448 -19.669 -27.995 1.00 96.50 589 LEU A CA 1
ATOM 4553 C C . LEU A 1 589 ? 3.818 -18.279 -28.168 1.00 96.50 589 LEU A C 1
ATOM 4555 O O . LEU A 1 589 ? 2.593 -18.163 -28.080 1.00 96.50 589 LEU A O 1
ATOM 4559 N N . GLY A 1 590 ? 4.628 -17.250 -28.445 1.00 94.56 590 GLY A N 1
ATOM 4560 C CA . GLY A 1 590 ? 4.190 -15.865 -28.650 1.00 94.56 590 GLY A CA 1
ATOM 4561 C C . GLY A 1 590 ? 3.338 -15.668 -29.906 1.00 94.56 590 GLY A C 1
ATOM 4562 O O . GLY A 1 590 ? 3.256 -16.567 -30.742 1.00 94.56 590 GLY A O 1
ATOM 4563 N N . TYR A 1 591 ? 2.686 -14.514 -30.084 1.00 94.88 591 TYR A N 1
ATOM 4564 C CA . TYR A 1 591 ? 1.723 -14.295 -31.186 1.00 94.88 591 TYR A CA 1
ATOM 4565 C C . TYR A 1 591 ? 2.287 -14.589 -32.591 1.00 94.88 591 TYR A C 1
ATOM 4567 O O . TYR A 1 591 ? 1.603 -15.200 -33.417 1.00 94.88 591 TYR A O 1
ATOM 4575 N N . GLY A 1 592 ? 3.573 -14.307 -32.820 1.00 89.25 592 GLY A N 1
ATOM 4576 C CA . GLY A 1 592 ? 4.274 -14.600 -34.079 1.00 89.25 592 GLY A CA 1
ATOM 4577 C C . GLY A 1 592 ? 4.208 -13.475 -35.116 1.00 89.25 592 GLY A C 1
ATOM 4578 O O . GLY A 1 592 ? 4.662 -13.657 -36.245 1.00 89.25 592 GLY A O 1
ATOM 4579 N N . ASP A 1 593 ? 3.676 -12.318 -34.730 1.00 92.62 593 ASP A N 1
ATOM 4580 C CA . ASP A 1 593 ? 3.692 -11.070 -35.485 1.00 92.62 593 ASP A CA 1
ATOM 4581 C C . ASP A 1 593 ? 4.196 -9.902 -34.613 1.00 92.62 593 ASP A C 1
ATOM 4583 O O . ASP A 1 593 ? 4.355 -10.024 -33.393 1.00 92.62 593 ASP A O 1
ATOM 4587 N N . ASN A 1 594 ? 4.458 -8.766 -35.260 1.00 92.88 594 ASN A N 1
ATOM 4588 C CA . ASN A 1 594 ? 4.997 -7.547 -34.656 1.00 92.88 594 ASN A CA 1
ATOM 4589 C C . ASN A 1 594 ? 3.973 -6.401 -34.557 1.00 92.88 594 ASN A C 1
ATOM 4591 O O . ASN A 1 594 ? 4.359 -5.241 -34.438 1.00 92.88 594 ASN A O 1
ATOM 4595 N N . THR A 1 595 ? 2.679 -6.710 -34.648 1.00 93.69 595 THR A N 1
ATOM 4596 C CA . THR A 1 595 ? 1.578 -5.735 -34.627 1.00 93.69 595 THR A CA 1
ATOM 4597 C C . THR A 1 595 ? 0.649 -5.916 -33.435 1.00 93.69 595 THR A C 1
ATOM 4599 O O . THR A 1 595 ? 0.205 -4.920 -32.886 1.00 93.69 595 THR A O 1
ATOM 4602 N N . THR A 1 596 ? 0.389 -7.151 -33.002 1.00 96.12 596 THR A N 1
ATOM 4603 C CA . THR A 1 596 ? -0.401 -7.451 -31.806 1.00 96.12 596 THR A CA 1
ATOM 4604 C C . THR A 1 596 ? 0.345 -7.017 -30.549 1.00 96.12 596 THR A C 1
ATOM 4606 O O . THR A 1 596 ? 1.473 -7.467 -30.317 1.00 96.12 596 THR A O 1
ATOM 4609 N N . GLY A 1 597 ? -0.280 -6.154 -29.749 1.00 96.88 597 GLY A N 1
ATOM 4610 C CA . GLY A 1 597 ? 0.219 -5.732 -28.449 1.00 96.88 597 GLY A CA 1
ATOM 4611 C C . GLY A 1 597 ? 0.127 -6.785 -27.349 1.00 96.88 597 GLY A C 1
ATOM 4612 O O . GLY A 1 597 ? -0.310 -7.918 -27.552 1.00 96.88 597 GLY A O 1
ATOM 4613 N N . SER A 1 598 ? 0.620 -6.400 -26.178 1.00 97.50 598 SER A N 1
ATOM 4614 C CA . SER A 1 598 ? 0.762 -7.273 -25.017 1.00 97.50 598 SER A CA 1
ATOM 4615 C C . SER A 1 598 ? -0.553 -7.513 -24.283 1.00 97.50 598 SER A C 1
ATOM 4617 O O . SER A 1 598 ? -1.371 -6.606 -24.163 1.00 97.50 598 SER A O 1
ATOM 4619 N N . ASN A 1 599 ? -0.724 -8.704 -23.700 1.00 96.56 599 ASN A N 1
ATOM 4620 C CA . ASN A 1 599 ? -1.837 -8.990 -22.788 1.00 96.56 599 ASN A CA 1
ATOM 4621 C C . ASN A 1 599 ? -1.523 -8.696 -21.305 1.00 96.56 599 ASN A C 1
ATOM 4623 O O . ASN A 1 599 ? -2.273 -9.127 -20.424 1.00 96.56 599 ASN A O 1
ATOM 4627 N N . LEU A 1 600 ? -0.453 -7.947 -21.003 1.00 97.50 600 LEU A N 1
ATOM 4628 C CA . LEU A 1 600 ? -0.004 -7.642 -19.639 1.00 97.50 600 LEU A CA 1
ATOM 4629 C C . LEU A 1 600 ? -1.121 -7.136 -18.709 1.00 97.50 600 LEU A C 1
ATOM 4631 O O . LEU A 1 600 ? -1.219 -7.554 -17.554 1.00 97.50 600 LEU A O 1
ATOM 4635 N N . TYR A 1 601 ? -2.012 -6.270 -19.192 1.00 96.62 601 TYR A N 1
ATOM 4636 C CA . TYR A 1 601 ? -3.086 -5.732 -18.353 1.00 96.62 601 TYR A CA 1
ATOM 4637 C C . TYR A 1 601 ? -4.183 -6.757 -18.036 1.00 96.62 601 TYR A C 1
ATOM 4639 O O . TYR A 1 601 ? -4.866 -6.607 -17.021 1.00 96.62 601 TYR A O 1
ATOM 4647 N N . ASN A 1 602 ? -4.321 -7.836 -18.815 1.00 96.19 602 ASN A N 1
ATOM 4648 C CA . ASN A 1 602 ? -5.140 -8.986 -18.421 1.00 96.19 602 ASN A CA 1
ATOM 4649 C C . ASN A 1 602 ? -4.469 -9.772 -17.291 1.00 96.19 602 ASN A C 1
ATOM 4651 O O . ASN A 1 602 ? -5.148 -10.161 -16.345 1.00 96.19 602 ASN A O 1
ATOM 4655 N N . VAL A 1 603 ? -3.145 -9.953 -17.343 1.00 98.00 603 VAL A N 1
ATOM 4656 C CA . VAL A 1 603 ? -2.368 -10.618 -16.281 1.00 98.00 603 VAL A CA 1
ATOM 4657 C C . VAL A 1 603 ? -2.503 -9.864 -14.958 1.00 98.00 603 VAL A C 1
ATOM 4659 O O . VAL A 1 603 ? -2.856 -10.456 -13.941 1.00 98.00 603 VAL A O 1
ATOM 4662 N N . LEU A 1 604 ? -2.325 -8.542 -14.970 1.00 97.88 604 LEU A N 1
ATOM 4663 C CA . LEU A 1 604 ? -2.494 -7.718 -13.771 1.00 97.88 604 LEU A CA 1
ATOM 4664 C C . LEU A 1 604 ? -3.949 -7.713 -13.263 1.00 97.88 604 LEU A C 1
ATOM 4666 O O . LEU A 1 604 ? -4.172 -7.755 -12.054 1.00 97.88 604 LEU A O 1
ATOM 4670 N N . LYS A 1 605 ? -4.953 -7.774 -14.153 1.00 96.12 605 LYS A N 1
ATOM 4671 C CA . LYS A 1 605 ? -6.357 -7.999 -13.757 1.00 96.12 605 LYS A CA 1
ATOM 4672 C C . LYS A 1 605 ? -6.578 -9.386 -13.141 1.00 96.12 605 LYS A C 1
ATOM 4674 O O . LYS A 1 605 ? -7.313 -9.469 -12.159 1.00 96.12 605 LYS A O 1
ATOM 4679 N N . LYS A 1 606 ? -5.951 -10.460 -13.645 1.00 96.19 606 LYS A N 1
ATOM 4680 C CA . LYS A 1 606 ? -5.986 -11.791 -13.002 1.00 96.19 606 LYS A CA 1
ATOM 4681 C C . LYS A 1 606 ? -5.368 -11.726 -11.601 1.00 96.19 606 LYS A C 1
ATOM 4683 O O . LYS A 1 606 ? -5.982 -12.212 -10.655 1.00 96.19 606 LYS A O 1
ATOM 4688 N N . PHE A 1 607 ? -4.226 -11.050 -11.448 1.00 96.81 607 PHE A N 1
ATOM 4689 C CA . PHE A 1 607 ? -3.560 -10.862 -10.155 1.00 96.81 607 PHE A CA 1
ATOM 4690 C C . PHE A 1 607 ? -4.457 -10.132 -9.144 1.00 96.81 607 PHE A C 1
ATOM 4692 O O . PHE A 1 607 ? -4.699 -10.649 -8.054 1.00 96.81 607 PHE A O 1
ATOM 4699 N N . LEU A 1 608 ? -5.033 -8.987 -9.528 1.00 91.50 608 LEU A N 1
ATOM 4700 C CA . LEU A 1 608 ? -5.973 -8.209 -8.706 1.00 91.50 608 LEU A CA 1
ATOM 4701 C C . LEU A 1 608 ? -7.250 -8.985 -8.324 1.00 91.50 608 LEU A C 1
ATOM 4703 O O . LEU A 1 608 ? -7.869 -8.686 -7.308 1.00 91.50 608 LEU A O 1
ATOM 4707 N N . ASN A 1 609 ? -7.644 -9.993 -9.107 1.00 89.75 609 ASN A N 1
ATOM 4708 C CA . ASN A 1 609 ? -8.844 -10.802 -8.870 1.00 89.75 609 ASN A CA 1
ATOM 4709 C C . ASN A 1 609 ? -8.545 -12.207 -8.307 1.00 89.75 609 ASN A C 1
ATOM 4711 O O . ASN A 1 609 ? -9.426 -13.066 -8.308 1.00 89.75 609 ASN A O 1
ATOM 4715 N N . ASN A 1 610 ? -7.331 -12.458 -7.799 1.00 85.31 610 ASN A N 1
ATOM 4716 C CA . ASN A 1 610 ? -6.921 -13.797 -7.354 1.00 85.31 610 ASN A CA 1
ATOM 4717 C C . ASN A 1 610 ? -7.738 -14.342 -6.158 1.00 85.31 610 ASN A C 1
ATOM 4719 O O . ASN A 1 610 ? -7.906 -15.555 -6.023 1.00 85.31 610 ASN A O 1
ATOM 4723 N N . GLY A 1 611 ? -8.246 -13.452 -5.293 1.00 73.56 611 GLY A N 1
ATOM 4724 C CA . GLY A 1 611 ? -9.172 -13.765 -4.196 1.00 73.56 611 GLY A CA 1
ATOM 4725 C C . GLY A 1 611 ? -8.645 -14.683 -3.080 1.00 73.56 611 GLY A C 1
ATOM 4726 O O . GLY A 1 611 ? -9.446 -15.133 -2.262 1.00 73.56 611 GLY A O 1
ATOM 4727 N N . LYS A 1 612 ? -7.341 -14.991 -3.046 1.00 77.56 612 LYS A N 1
ATOM 4728 C CA . LYS A 1 612 ? -6.723 -15.979 -2.137 1.00 77.56 612 LYS A CA 1
ATOM 4729 C C . LYS A 1 612 ? -5.489 -15.457 -1.396 1.00 77.56 612 LYS A C 1
ATOM 4731 O O . LYS A 1 612 ? -5.292 -15.804 -0.236 1.00 77.56 612 LYS A O 1
ATOM 4736 N N . HIS A 1 613 ? -4.667 -14.658 -2.069 1.00 84.25 613 HIS A N 1
ATOM 4737 C CA . HIS A 1 613 ? -3.375 -14.150 -1.609 1.00 84.25 613 HIS A CA 1
ATOM 4738 C C . HIS A 1 613 ? -3.452 -12.636 -1.381 1.00 84.25 613 HIS A C 1
ATOM 4740 O O . HIS A 1 613 ? -4.247 -11.943 -2.024 1.00 84.25 613 HIS A O 1
ATOM 4746 N N . SER A 1 614 ? -2.641 -12.117 -0.453 1.00 84.25 614 SER A N 1
ATOM 4747 C CA . SER A 1 614 ? -2.684 -10.699 -0.078 1.00 84.25 614 SER A CA 1
ATOM 4748 C C . SER A 1 614 ? -2.254 -9.803 -1.238 1.00 84.25 614 SER A C 1
ATOM 4750 O O . SER A 1 614 ? -1.202 -10.017 -1.841 1.00 84.25 614 SER A O 1
ATOM 4752 N N . LEU A 1 615 ? -3.056 -8.776 -1.515 1.00 87.50 615 LEU A N 1
ATOM 4753 C CA . LEU A 1 615 ? -2.738 -7.715 -2.474 1.00 87.50 615 LEU A CA 1
ATOM 4754 C C . LEU A 1 615 ? -2.158 -6.467 -1.805 1.00 87.50 615 LEU A C 1
ATOM 4756 O O . LEU A 1 615 ? -1.511 -5.671 -2.478 1.00 87.50 615 LEU A O 1
ATOM 4760 N N . CYS A 1 616 ? -2.378 -6.299 -0.499 1.00 86.38 616 CYS A N 1
ATOM 4761 C CA . CYS A 1 616 ? -1.875 -5.151 0.240 1.00 86.38 616 CYS A CA 1
ATOM 4762 C C . CYS A 1 616 ? -0.341 -5.121 0.207 1.00 86.38 616 CYS A C 1
ATOM 4764 O O . CYS A 1 616 ? 0.298 -6.100 0.595 1.00 86.38 616 CYS A O 1
ATOM 4766 N N . GLY A 1 617 ? 0.239 -4.012 -0.263 1.00 87.19 617 GLY A N 1
ATOM 4767 C CA . GLY A 1 617 ? 1.693 -3.837 -0.314 1.00 87.19 617 GLY A CA 1
ATOM 4768 C C . GLY A 1 617 ? 2.418 -4.828 -1.222 1.00 87.19 617 GLY A C 1
ATOM 4769 O O . GLY A 1 617 ? 3.626 -5.025 -1.064 1.00 87.19 617 GLY A O 1
ATOM 4770 N N . ALA A 1 618 ? 1.696 -5.496 -2.128 1.00 92.25 618 ALA A N 1
ATOM 4771 C CA . ALA A 1 618 ? 2.302 -6.449 -3.043 1.00 92.25 618 ALA A CA 1
ATOM 4772 C C . ALA A 1 618 ? 3.281 -5.738 -3.988 1.00 92.25 618 ALA A C 1
ATOM 4774 O O . ALA A 1 618 ? 3.051 -4.604 -4.415 1.00 92.25 618 ALA A O 1
ATOM 4775 N N . GLN A 1 619 ? 4.369 -6.420 -4.329 1.00 93.12 619 GLN A N 1
ATOM 4776 C CA . GLN A 1 619 ? 5.354 -5.920 -5.282 1.00 93.12 619 GLN A CA 1
ATOM 4777 C C . GLN A 1 619 ? 5.237 -6.705 -6.583 1.00 93.12 619 GLN A C 1
ATOM 4779 O O . GLN A 1 619 ? 5.198 -7.935 -6.581 1.00 93.12 619 GLN A O 1
ATOM 4784 N N . VAL A 1 620 ? 5.156 -5.997 -7.703 1.00 95.94 620 VAL A N 1
ATOM 4785 C CA . VAL A 1 620 ? 5.008 -6.604 -9.023 1.00 95.94 620 VAL A CA 1
ATOM 4786 C C . VAL A 1 620 ? 6.197 -6.195 -9.875 1.00 95.94 620 VAL A C 1
ATOM 4788 O O . VAL A 1 620 ? 6.354 -5.024 -10.205 1.00 95.94 620 VAL A O 1
ATOM 4791 N N . LEU A 1 621 ? 7.029 -7.173 -10.218 1.00 95.81 621 LEU A N 1
ATOM 4792 C CA . LEU A 1 621 ? 8.233 -7.012 -11.017 1.00 95.81 621 LEU A CA 1
ATOM 4793 C C . LEU A 1 621 ? 7.967 -7.566 -12.425 1.00 95.81 621 LEU A C 1
ATOM 4795 O O . LEU A 1 621 ? 7.628 -8.741 -12.576 1.00 95.81 621 LEU A O 1
ATOM 4799 N N . ILE A 1 622 ? 8.091 -6.723 -13.452 1.00 97.31 622 ILE A N 1
ATOM 4800 C CA . ILE A 1 622 ? 7.655 -7.042 -14.819 1.00 97.31 622 ILE A CA 1
ATOM 4801 C C . ILE A 1 622 ? 8.798 -6.866 -15.823 1.00 97.31 622 ILE A C 1
ATOM 4803 O O . ILE A 1 622 ? 9.371 -5.783 -15.919 1.00 97.31 622 ILE A O 1
ATOM 4807 N N . ALA A 1 623 ? 9.087 -7.900 -16.616 1.00 96.50 623 ALA A N 1
ATOM 4808 C CA . ALA A 1 623 ? 9.983 -7.816 -17.773 1.00 96.50 623 ALA A CA 1
ATOM 4809 C C . ALA A 1 623 ? 9.172 -7.834 -19.082 1.00 96.50 623 ALA A C 1
ATOM 4811 O O . ALA A 1 623 ? 8.482 -8.811 -19.385 1.00 96.50 623 ALA A O 1
ATOM 4812 N N . VAL A 1 624 ? 9.246 -6.754 -19.862 1.00 95.81 624 VAL A N 1
ATOM 4813 C CA . VAL A 1 624 ? 8.387 -6.495 -21.028 1.00 95.81 624 VAL A CA 1
ATOM 4814 C C . VAL A 1 624 ? 9.225 -6.330 -22.296 1.00 95.81 624 VAL A C 1
ATOM 4816 O O . VAL A 1 624 ? 10.160 -5.534 -22.321 1.00 95.81 624 VAL A O 1
ATOM 4819 N N . LYS A 1 625 ? 8.849 -7.023 -23.380 1.00 95.50 625 LYS A N 1
ATOM 4820 C CA . LYS A 1 625 ? 9.352 -6.747 -24.742 1.00 95.50 625 LYS A CA 1
ATOM 4821 C C . LYS A 1 625 ? 8.236 -6.436 -25.741 1.00 95.50 625 LYS A C 1
ATOM 4823 O O . LYS A 1 625 ? 8.457 -5.673 -26.672 1.00 95.50 625 LYS A O 1
ATOM 4828 N N . ARG A 1 626 ? 7.027 -6.966 -25.556 1.00 96.75 626 ARG A N 1
ATOM 4829 C CA . ARG A 1 626 ? 5.852 -6.560 -26.337 1.00 96.75 626 ARG A CA 1
ATOM 4830 C C . ARG A 1 626 ? 5.170 -5.386 -25.651 1.00 96.75 626 ARG A C 1
ATOM 4832 O O . ARG A 1 626 ? 4.918 -5.449 -24.454 1.00 96.75 626 ARG A O 1
ATOM 4839 N N . TYR A 1 627 ? 4.869 -4.317 -26.374 1.00 97.38 627 TYR A N 1
ATOM 4840 C CA . TYR A 1 627 ? 4.168 -3.176 -25.784 1.00 97.38 627 TYR A CA 1
ATOM 4841 C C . TYR A 1 627 ? 2.654 -3.430 -25.786 1.00 97.38 627 TYR A C 1
ATOM 4843 O O . TYR A 1 627 ? 2.154 -4.082 -26.702 1.00 97.38 627 TYR A O 1
ATOM 4851 N N . PRO A 1 628 ? 1.898 -2.941 -24.794 1.00 97.31 628 PRO A N 1
ATOM 4852 C CA . PRO A 1 628 ? 0.441 -2.868 -24.874 1.00 97.31 628 PRO A CA 1
ATOM 4853 C C . PRO A 1 628 ? -0.036 -2.049 -26.087 1.00 97.31 628 PRO A C 1
ATOM 4855 O O . PRO A 1 628 ? 0.719 -1.257 -26.659 1.00 97.31 628 PRO A O 1
ATOM 4858 N N . ASP A 1 629 ? -1.304 -2.215 -26.461 1.00 96.19 629 ASP A N 1
ATOM 4859 C CA . ASP A 1 629 ? -1.985 -1.334 -27.431 1.00 96.19 629 ASP A CA 1
ATOM 4860 C C . ASP A 1 629 ? -3.057 -0.459 -26.756 1.00 96.19 629 ASP A C 1
ATOM 4862 O O . ASP A 1 629 ? -3.581 0.485 -27.351 1.00 96.19 629 ASP A O 1
ATOM 4866 N N . GLU A 1 630 ? -3.386 -0.746 -25.496 1.00 94.44 630 GLU A N 1
ATOM 4867 C CA . GLU A 1 630 ? -4.313 0.024 -24.683 1.00 94.44 630 GLU A CA 1
ATOM 4868 C C . GLU A 1 630 ? -3.798 1.446 -24.430 1.00 94.44 630 GLU A C 1
ATOM 4870 O O . GLU A 1 630 ? -2.629 1.668 -24.114 1.00 94.44 630 GLU A O 1
ATOM 4875 N N . THR A 1 631 ? -4.705 2.418 -24.535 1.00 90.88 631 THR A N 1
ATOM 4876 C CA . THR A 1 631 ? -4.434 3.850 -24.314 1.00 90.88 631 THR A CA 1
ATOM 4877 C C . THR A 1 631 ? -5.036 4.396 -23.021 1.00 90.88 631 THR A C 1
ATOM 4879 O O . THR A 1 631 ? -4.819 5.558 -22.705 1.00 90.88 631 THR A O 1
ATOM 4882 N N . ASP A 1 632 ? -5.844 3.601 -22.318 1.00 92.19 632 ASP A N 1
ATOM 4883 C CA . ASP A 1 632 ? -6.473 3.957 -21.045 1.00 92.19 632 ASP A CA 1
ATOM 4884 C C . ASP A 1 632 ? -6.236 2.820 -20.048 1.00 92.19 632 ASP A C 1
ATOM 4886 O O . ASP A 1 632 ? -6.724 1.700 -20.221 1.00 92.19 632 ASP A O 1
ATOM 4890 N N . VAL A 1 633 ? -5.449 3.125 -19.020 1.00 94.44 633 VAL A N 1
ATOM 4891 C CA . VAL A 1 633 ? -5.086 2.227 -17.917 1.00 94.44 633 VAL A CA 1
ATOM 4892 C C . VAL A 1 633 ? -5.594 2.753 -16.568 1.00 94.44 633 VAL A C 1
ATOM 4894 O O . VAL A 1 633 ? -5.202 2.258 -15.511 1.00 94.44 633 VAL A O 1
ATOM 4897 N N . SER A 1 634 ? -6.505 3.730 -16.579 1.00 93.75 634 SER A N 1
ATOM 4898 C CA . SER A 1 634 ? -6.939 4.447 -15.376 1.00 93.75 634 SER A CA 1
ATOM 4899 C C . SER A 1 634 ? -7.627 3.556 -14.332 1.00 93.75 634 SER A C 1
ATOM 4901 O O . SER A 1 634 ? -7.343 3.661 -13.136 1.00 93.75 634 SER A O 1
ATOM 4903 N N . ASP A 1 635 ? -8.483 2.631 -14.773 1.00 91.69 635 ASP A N 1
ATOM 4904 C CA . ASP A 1 635 ? -9.161 1.646 -13.918 1.00 91.69 635 ASP A CA 1
ATOM 4905 C C . ASP A 1 635 ? -8.162 0.719 -13.205 1.00 91.69 635 ASP A C 1
ATOM 4907 O O . ASP A 1 635 ? -8.220 0.540 -11.987 1.00 91.69 635 ASP A O 1
ATOM 4911 N N . ILE A 1 636 ? -7.187 0.179 -13.943 1.00 94.00 636 ILE A N 1
ATOM 4912 C CA . ILE A 1 636 ? -6.206 -0.745 -13.369 1.00 94.00 636 ILE A CA 1
ATOM 4913 C C . ILE A 1 636 ? -5.218 -0.022 -12.444 1.00 94.00 636 ILE A C 1
ATOM 4915 O O . ILE A 1 636 ? -4.932 -0.532 -11.362 1.00 94.00 636 ILE A O 1
ATOM 4919 N N . ILE A 1 637 ? -4.789 1.199 -12.786 1.00 94.50 637 ILE A N 1
ATOM 4920 C CA . ILE A 1 637 ? -4.006 2.066 -11.890 1.00 94.50 637 ILE A CA 1
ATOM 4921 C C . ILE A 1 637 ? -4.784 2.352 -10.599 1.00 94.50 637 ILE A C 1
ATOM 4923 O O . ILE A 1 637 ? -4.233 2.213 -9.507 1.00 94.50 637 ILE A O 1
ATOM 4927 N N . THR A 1 638 ? -6.079 2.668 -10.692 1.00 90.25 638 THR A N 1
ATOM 4928 C CA . THR A 1 638 ? -6.936 2.905 -9.518 1.00 90.25 638 THR A CA 1
ATOM 4929 C C . THR A 1 638 ? -6.987 1.679 -8.598 1.00 90.25 638 THR A C 1
ATOM 4931 O O . THR A 1 638 ? -6.854 1.818 -7.381 1.00 90.25 638 THR A O 1
ATOM 4934 N N . GLN A 1 639 ? -7.122 0.473 -9.159 1.00 88.31 639 GLN A N 1
ATOM 4935 C CA . GLN A 1 639 ? -7.162 -0.778 -8.391 1.00 88.31 639 GLN A CA 1
ATOM 4936 C C . GLN A 1 639 ? -5.803 -1.151 -7.770 1.00 88.31 639 GLN A C 1
ATOM 4938 O O . GLN A 1 639 ? -5.765 -1.599 -6.622 1.00 88.31 639 GLN A O 1
ATOM 4943 N N . LEU A 1 640 ? -4.690 -0.925 -8.479 1.00 93.12 640 LEU A N 1
ATOM 4944 C CA . LEU A 1 640 ? -3.330 -1.110 -7.953 1.00 93.12 640 LEU A CA 1
ATOM 4945 C C . LEU A 1 640 ? -3.069 -0.168 -6.765 1.00 93.12 640 LEU A C 1
ATOM 4947 O O . LEU A 1 640 ? -2.673 -0.611 -5.685 1.00 93.12 640 LEU A O 1
ATOM 4951 N N . ARG A 1 641 ? -3.387 1.123 -6.933 1.00 91.00 641 ARG A N 1
ATOM 4952 C CA . ARG A 1 641 ? -3.244 2.166 -5.903 1.00 91.00 641 ARG A CA 1
ATOM 4953 C C . ARG A 1 641 ? -4.105 1.898 -4.670 1.00 91.00 641 ARG A C 1
ATOM 4955 O O . ARG A 1 641 ? -3.623 2.071 -3.556 1.00 91.00 641 ARG A O 1
ATOM 4962 N N . ALA A 1 642 ? -5.339 1.419 -4.848 1.00 85.50 642 ALA A N 1
ATOM 4963 C CA . ALA A 1 642 ? -6.235 1.061 -3.742 1.00 85.50 642 ALA A CA 1
ATOM 4964 C C . ALA A 1 642 ? -5.694 -0.070 -2.841 1.00 85.50 642 ALA A C 1
ATOM 4966 O O . ALA A 1 642 ? -6.137 -0.206 -1.703 1.00 85.50 642 ALA A O 1
ATOM 4967 N N . ASN A 1 643 ? -4.736 -0.861 -3.336 1.00 86.69 643 ASN A N 1
ATOM 4968 C CA . ASN A 1 643 ? -4.070 -1.938 -2.602 1.00 86.69 643 ASN A CA 1
ATOM 4969 C C . ASN A 1 643 ? -2.601 -1.610 -2.252 1.00 86.69 643 ASN A C 1
ATOM 4971 O O . ASN A 1 643 ? -1.893 -2.472 -1.740 1.00 86.69 643 ASN A O 1
ATOM 4975 N N . HIS A 1 644 ? -2.127 -0.383 -2.516 1.00 89.25 644 HIS A N 1
ATOM 4976 C CA . HIS A 1 644 ? -0.716 0.010 -2.371 1.00 89.25 644 HIS A CA 1
ATOM 4977 C C . HIS A 1 644 ? 0.266 -0.933 -3.100 1.00 89.25 644 HIS A C 1
ATOM 4979 O O . HIS A 1 644 ? 1.352 -1.223 -2.598 1.00 89.25 644 HIS A O 1
ATOM 4985 N N . ILE A 1 645 ? -0.121 -1.432 -4.278 1.00 92.75 645 ILE A N 1
ATOM 4986 C CA . ILE A 1 645 ? 0.721 -2.323 -5.084 1.00 92.75 645 ILE A CA 1
ATOM 4987 C C . ILE A 1 645 ? 1.790 -1.497 -5.796 1.00 92.75 645 ILE A C 1
ATOM 4989 O O . ILE A 1 645 ? 1.450 -0.599 -6.564 1.00 92.75 645 ILE A O 1
ATOM 4993 N N . LEU A 1 646 ? 3.062 -1.830 -5.572 1.00 93.19 646 LEU A N 1
ATOM 4994 C CA . LEU A 1 646 ? 4.219 -1.210 -6.222 1.00 93.19 646 LEU A CA 1
ATOM 4995 C C . LEU A 1 646 ? 4.522 -1.946 -7.535 1.00 93.19 646 LEU A C 1
ATOM 4997 O O . LEU A 1 646 ? 4.780 -3.152 -7.505 1.00 93.19 646 LEU A O 1
ATOM 5001 N N . VAL A 1 647 ? 4.508 -1.250 -8.678 1.00 96.00 647 VAL A N 1
ATOM 5002 C CA . VAL A 1 647 ? 4.739 -1.871 -9.997 1.00 96.00 647 VAL A CA 1
ATOM 5003 C C . VAL A 1 647 ? 6.064 -1.411 -10.608 1.00 96.00 647 VAL A C 1
ATOM 5005 O O . VAL A 1 647 ? 6.199 -0.277 -11.067 1.00 96.00 647 VAL A O 1
ATOM 5008 N N . GLN A 1 648 ? 7.034 -2.319 -10.651 1.00 94.81 648 GLN A N 1
ATOM 5009 C CA . GLN A 1 648 ? 8.368 -2.124 -11.214 1.00 94.81 648 GLN A CA 1
ATOM 5010 C C . GLN A 1 648 ? 8.439 -2.778 -12.601 1.00 94.81 648 GLN A C 1
ATOM 5012 O O . GLN A 1 648 ? 8.160 -3.971 -12.733 1.00 94.81 648 GLN A O 1
ATOM 5017 N N . ILE A 1 649 ? 8.809 -2.027 -13.640 1.00 95.62 649 ILE A N 1
ATOM 5018 C CA . ILE A 1 649 ? 8.804 -2.524 -15.027 1.00 95.62 649 ILE A CA 1
ATOM 5019 C C . ILE A 1 649 ? 10.162 -2.279 -15.684 1.00 95.62 649 ILE A C 1
ATOM 5021 O O . ILE A 1 649 ? 10.632 -1.148 -15.731 1.00 95.62 649 ILE A O 1
ATOM 5025 N N . ALA A 1 650 ? 10.764 -3.320 -16.260 1.00 95.06 650 ALA A N 1
ATOM 5026 C CA . ALA A 1 650 ? 11.827 -3.172 -17.248 1.00 95.06 650 ALA A CA 1
ATOM 5027 C C . ALA A 1 650 ? 11.283 -3.438 -18.650 1.00 95.06 650 ALA A C 1
ATOM 5029 O O . ALA A 1 650 ? 10.665 -4.472 -18.914 1.00 95.06 650 ALA A O 1
ATOM 5030 N N . VAL A 1 651 ? 11.527 -2.485 -19.542 1.00 96.38 651 VAL A N 1
ATOM 5031 C CA . VAL A 1 651 ? 11.015 -2.458 -20.907 1.00 96.38 651 VAL A CA 1
ATOM 5032 C C . VAL A 1 651 ? 12.185 -2.525 -21.879 1.00 96.38 651 VAL A C 1
ATOM 5034 O O . VAL A 1 651 ? 13.058 -1.651 -21.885 1.00 96.38 651 VAL A O 1
ATOM 5037 N N . ASP A 1 652 ? 12.195 -3.547 -22.731 1.00 95.25 652 ASP A N 1
ATOM 5038 C CA . ASP A 1 652 ? 13.098 -3.571 -23.874 1.00 95.25 652 ASP A CA 1
ATOM 5039 C C . ASP A 1 652 ? 12.739 -2.421 -24.820 1.00 95.25 652 ASP A C 1
ATOM 5041 O O . ASP A 1 652 ? 11.607 -2.335 -25.287 1.00 95.25 652 ASP A O 1
ATOM 5045 N N . SER A 1 653 ? 13.697 -1.547 -25.121 1.00 94.62 653 SER A N 1
ATOM 5046 C CA . SER A 1 653 ? 13.491 -0.390 -25.999 1.00 94.62 653 SER A CA 1
ATOM 5047 C C . SER A 1 653 ? 13.216 -0.780 -27.458 1.00 94.62 653 SER A C 1
ATOM 5049 O O . SER A 1 653 ? 12.797 0.071 -28.246 1.00 94.62 653 SER A O 1
ATOM 5051 N N . ILE A 1 654 ? 13.436 -2.048 -27.829 1.00 93.00 654 ILE A N 1
ATOM 5052 C CA . ILE A 1 654 ? 13.114 -2.607 -29.144 1.00 93.00 654 ILE A CA 1
ATOM 5053 C C . ILE A 1 654 ? 11.905 -3.552 -29.003 1.00 93.00 654 ILE A C 1
ATOM 5055 O O . ILE A 1 654 ? 12.086 -4.725 -28.651 1.00 93.00 654 ILE A O 1
ATOM 5059 N N . PRO A 1 655 ? 10.675 -3.086 -29.306 1.00 94.88 655 PRO A N 1
ATOM 5060 C CA . PRO A 1 655 ? 9.483 -3.891 -29.094 1.00 94.88 655 PRO A CA 1
ATOM 5061 C C . PRO A 1 655 ? 9.409 -5.104 -30.028 1.00 94.88 655 PRO A C 1
ATOM 5063 O O . PRO A 1 655 ? 9.692 -5.011 -31.225 1.00 94.88 655 PRO A O 1
ATOM 5066 N N . SER A 1 656 ? 8.951 -6.241 -29.498 1.00 95.38 656 SER A N 1
ATOM 5067 C CA . SER A 1 656 ? 8.605 -7.433 -30.292 1.00 95.38 656 SER A CA 1
ATOM 5068 C C . SER A 1 656 ? 7.255 -7.305 -31.009 1.00 95.38 656 SER A C 1
ATOM 5070 O O . SER A 1 656 ? 6.994 -8.039 -31.964 1.00 95.38 656 SER A O 1
ATOM 5072 N N . GLY A 1 657 ? 6.412 -6.372 -30.567 1.00 95.88 657 GLY A N 1
ATOM 5073 C CA . GLY A 1 657 ? 5.127 -6.007 -31.155 1.00 95.88 657 GLY A CA 1
ATOM 5074 C C . GLY A 1 657 ? 4.366 -5.017 -30.274 1.00 95.88 657 GLY A C 1
ATOM 5075 O O . GLY A 1 657 ? 4.872 -4.607 -29.227 1.00 95.88 657 GLY A O 1
ATOM 5076 N N . GLY A 1 658 ? 3.159 -4.646 -30.702 1.00 95.44 658 GLY A N 1
ATOM 5077 C CA . GLY A 1 658 ? 2.385 -3.566 -30.090 1.00 95.44 658 GLY A CA 1
ATOM 5078 C C . GLY A 1 658 ? 2.994 -2.187 -30.322 1.00 95.44 658 GLY A C 1
ATOM 5079 O O . GLY A 1 658 ? 3.946 -2.030 -31.093 1.00 95.44 658 GLY A O 1
ATOM 5080 N N . SER A 1 659 ? 2.419 -1.169 -29.681 1.00 93.88 659 SER A N 1
ATOM 5081 C CA . SER A 1 659 ? 2.717 0.223 -30.039 1.00 93.88 659 SER A CA 1
ATOM 5082 C C . SER A 1 659 ? 2.842 1.216 -28.882 1.00 93.88 659 SER A C 1
ATOM 5084 O O . SER A 1 659 ? 3.517 2.233 -29.055 1.00 93.88 659 SER A O 1
ATOM 5086 N N . ASN A 1 660 ? 2.251 0.955 -27.712 1.00 95.25 660 ASN A N 1
ATOM 5087 C CA . ASN A 1 660 ? 2.156 1.944 -26.640 1.00 95.25 660 ASN A CA 1
ATOM 5088 C C . ASN A 1 660 ? 3.048 1.613 -25.432 1.00 95.25 660 ASN A C 1
ATOM 5090 O O . ASN A 1 660 ? 2.654 0.893 -24.520 1.00 95.25 660 ASN A O 1
ATOM 5094 N N . SER A 1 661 ? 4.249 2.192 -25.393 1.00 94.81 661 SER A N 1
ATOM 5095 C CA . SER A 1 661 ? 5.130 2.124 -24.218 1.00 94.81 661 SER A CA 1
ATOM 5096 C C . SER A 1 661 ? 4.784 3.134 -23.118 1.00 94.81 661 SER A C 1
ATOM 5098 O O . SER A 1 661 ? 5.262 2.991 -21.994 1.00 94.81 661 SER A O 1
ATOM 5100 N N . ALA A 1 662 ? 3.993 4.172 -23.411 1.00 95.00 662 ALA A N 1
ATOM 5101 C CA . ALA A 1 662 ? 3.735 5.254 -22.457 1.00 95.00 662 ALA A CA 1
ATOM 5102 C C . ALA A 1 662 ? 2.894 4.781 -21.260 1.00 95.00 662 ALA A C 1
ATOM 5104 O O . ALA A 1 662 ? 3.154 5.184 -20.129 1.00 95.00 662 ALA A O 1
ATOM 5105 N N . THR A 1 663 ? 1.952 3.866 -21.492 1.00 95.88 663 THR A N 1
ATOM 5106 C CA . THR A 1 663 ? 1.093 3.276 -20.453 1.00 95.88 663 THR A CA 1
ATOM 5107 C C . THR A 1 663 ? 1.830 2.289 -19.540 1.00 95.88 663 THR A C 1
ATOM 5109 O O . THR A 1 663 ? 1.374 2.027 -18.426 1.00 95.88 663 THR A O 1
ATOM 5112 N N . LEU A 1 664 ? 2.997 1.771 -19.952 1.00 96.56 664 LEU A N 1
ATOM 5113 C CA . LEU A 1 664 ? 3.911 1.044 -19.059 1.00 96.56 664 LEU A CA 1
ATOM 5114 C C . LEU A 1 664 ? 4.544 2.016 -18.053 1.00 96.56 664 LEU A C 1
ATOM 5116 O O . LEU A 1 664 ? 4.474 1.789 -16.846 1.00 96.56 664 LEU A O 1
ATOM 5120 N N . TYR A 1 665 ? 5.083 3.139 -18.540 1.00 95.44 665 TYR A N 1
ATOM 5121 C CA . TYR A 1 665 ? 5.643 4.179 -17.674 1.00 95.44 665 TYR A CA 1
ATOM 5122 C C . TYR A 1 665 ? 4.596 4.756 -16.713 1.00 95.44 665 TYR A C 1
ATOM 5124 O O . TYR A 1 665 ? 4.851 4.832 -15.512 1.00 95.44 665 TYR A O 1
ATOM 5132 N N . GLU A 1 666 ? 3.418 5.119 -17.229 1.00 95.12 666 GLU A N 1
ATOM 5133 C CA . GLU A 1 666 ? 2.297 5.667 -16.452 1.00 95.12 666 GLU A CA 1
ATOM 5134 C C . GLU A 1 666 ? 1.922 4.751 -15.277 1.00 95.12 666 GLU A C 1
ATOM 5136 O O . GLU A 1 666 ? 1.757 5.214 -14.150 1.00 95.12 666 GLU A O 1
ATOM 5141 N N . MET A 1 667 ? 1.878 3.436 -15.510 1.00 94.94 667 MET A N 1
ATOM 5142 C CA . MET A 1 667 ? 1.538 2.448 -14.489 1.00 94.94 667 MET A CA 1
ATOM 5143 C C . MET A 1 667 ? 2.548 2.382 -13.338 1.00 94.94 667 MET A C 1
ATOM 5145 O O . MET A 1 667 ? 2.147 2.391 -12.172 1.00 94.94 667 MET A O 1
ATOM 5149 N N . SER A 1 668 ? 3.848 2.331 -13.640 1.00 94.94 668 SER A N 1
ATOM 5150 C CA . SER A 1 668 ? 4.887 2.377 -12.604 1.00 94.94 668 SER A CA 1
ATOM 5151 C C . SER A 1 668 ? 4.912 3.722 -11.891 1.00 94.94 668 SER A C 1
ATOM 5153 O O . SER A 1 668 ? 4.951 3.770 -10.663 1.00 94.94 668 SER A O 1
ATOM 5155 N N . TYR A 1 669 ? 4.845 4.818 -12.649 1.00 94.69 669 TYR A N 1
ATOM 5156 C CA . TYR A 1 669 ? 4.836 6.172 -12.110 1.00 94.69 669 TYR A CA 1
ATOM 5157 C C . TYR A 1 669 ? 3.706 6.354 -11.088 1.00 94.69 669 TYR A C 1
ATOM 5159 O O . TYR A 1 669 ? 3.979 6.691 -9.936 1.00 94.69 669 TYR A O 1
ATOM 5167 N N . GLU A 1 670 ? 2.461 6.039 -11.458 1.00 95.56 670 GLU A N 1
ATOM 5168 C CA . GLU A 1 670 ? 1.287 6.228 -10.597 1.00 95.56 670 GLU A CA 1
ATOM 5169 C C . GLU A 1 670 ? 1.185 5.242 -9.424 1.00 95.56 670 GLU A C 1
ATOM 5171 O O . GLU A 1 670 ? 0.317 5.398 -8.562 1.00 95.56 670 GLU A O 1
ATOM 5176 N N . THR A 1 671 ? 2.066 4.247 -9.349 1.00 95.00 671 THR A N 1
ATOM 5177 C CA . THR A 1 671 ? 2.154 3.301 -8.226 1.00 95.00 671 THR A CA 1
ATOM 5178 C C . THR A 1 671 ? 3.385 3.529 -7.343 1.00 95.00 671 THR A C 1
ATOM 5180 O O . THR A 1 671 ? 3.679 2.702 -6.487 1.00 95.00 671 THR A O 1
ATOM 5183 N N . ASN A 1 672 ? 4.096 4.655 -7.517 1.00 94.31 672 ASN A N 1
ATOM 5184 C CA . ASN A 1 672 ? 5.406 4.954 -6.911 1.00 94.31 672 ASN A CA 1
ATOM 5185 C C . ASN A 1 672 ? 6.549 3.994 -7.314 1.00 94.31 672 ASN A C 1
ATOM 5187 O O . ASN A 1 672 ? 7.665 4.127 -6.807 1.00 94.31 672 ASN A O 1
ATOM 5191 N N . GLY A 1 673 ? 6.331 3.080 -8.259 1.00 93.94 673 GLY A N 1
ATOM 5192 C CA . GLY A 1 673 ? 7.390 2.261 -8.849 1.00 93.94 673 GLY A CA 1
ATOM 5193 C C . GLY A 1 673 ? 8.267 3.041 -9.833 1.00 93.94 673 GLY A C 1
ATOM 5194 O O . GLY A 1 673 ? 8.143 4.267 -9.992 1.00 93.94 673 GLY A O 1
ATOM 5195 N N . CYS A 1 674 ? 9.142 2.306 -10.513 1.00 92.00 674 CYS A N 1
ATOM 5196 C CA . CYS A 1 674 ? 9.955 2.782 -11.628 1.00 92.00 674 CYS A CA 1
ATOM 5197 C C . CYS A 1 674 ? 9.723 1.943 -12.887 1.00 92.00 674 CYS A C 1
ATOM 5199 O O . CYS A 1 674 ? 9.535 0.726 -12.829 1.00 92.00 674 CYS A O 1
ATOM 5201 N N . CYS A 1 675 ? 9.766 2.621 -14.034 1.00 94.44 675 CYS A N 1
ATOM 5202 C CA . CYS A 1 675 ? 9.775 2.000 -15.352 1.00 94.44 675 CYS A CA 1
ATOM 5203 C C . CYS A 1 675 ? 11.101 2.343 -16.033 1.00 94.44 675 CYS A C 1
ATOM 5205 O O . CYS A 1 675 ? 11.380 3.515 -16.292 1.00 94.44 675 CYS A O 1
ATOM 5207 N N . VAL A 1 676 ? 11.911 1.327 -16.313 1.00 94.44 676 VAL A N 1
ATOM 5208 C CA . VAL A 1 676 ? 13.243 1.465 -16.911 1.00 94.44 676 VAL A CA 1
ATOM 5209 C C . VAL A 1 676 ? 13.209 1.003 -18.364 1.00 94.44 676 VAL A C 1
ATOM 5211 O O . VAL A 1 676 ? 12.603 -0.020 -18.683 1.00 94.44 676 VAL A O 1
ATOM 5214 N N . PHE A 1 677 ? 13.859 1.745 -19.257 1.00 95.06 677 PHE A N 1
ATOM 5215 C CA . PHE A 1 677 ? 13.948 1.413 -20.677 1.00 95.06 677 PHE A CA 1
ATOM 5216 C C . PHE A 1 677 ? 15.392 1.059 -21.020 1.00 95.06 677 PHE A C 1
ATOM 5218 O O . PHE A 1 677 ? 16.291 1.874 -20.836 1.00 95.06 677 PHE A O 1
ATOM 5225 N N . ALA A 1 678 ? 15.632 -0.148 -21.525 1.00 94.38 678 ALA A N 1
ATOM 5226 C CA . ALA A 1 678 ? 16.974 -0.621 -21.861 1.00 94.38 678 ALA A CA 1
ATOM 5227 C C . ALA A 1 678 ? 16.966 -1.444 -23.153 1.00 94.38 678 ALA A C 1
ATOM 5229 O O . ALA A 1 678 ? 15.941 -2.001 -23.525 1.00 94.38 678 ALA A O 1
ATOM 5230 N N . ASN A 1 679 ? 18.091 -1.531 -23.860 1.00 89.69 679 ASN A N 1
ATOM 5231 C CA . ASN A 1 679 ? 18.229 -2.485 -24.967 1.00 89.69 679 ASN A CA 1
ATOM 5232 C C . ASN A 1 679 ? 18.497 -3.885 -24.396 1.00 89.69 679 ASN A C 1
ATOM 5234 O O . ASN A 1 679 ? 19.096 -3.981 -23.331 1.00 89.69 679 ASN A O 1
ATOM 5238 N N . SER A 1 680 ? 18.145 -4.967 -25.102 1.00 79.12 680 SER A N 1
ATOM 5239 C CA . SER A 1 680 ? 18.202 -6.348 -24.564 1.00 79.12 680 SER A CA 1
ATOM 5240 C C . SER A 1 680 ? 19.511 -6.735 -23.842 1.00 79.12 680 SER A C 1
ATOM 5242 O O . SER A 1 680 ? 19.467 -7.444 -22.845 1.00 79.12 680 SER A O 1
ATOM 5244 N N . ASN A 1 681 ? 20.676 -6.251 -24.296 1.00 78.31 681 ASN A N 1
ATOM 5245 C CA . ASN A 1 681 ? 21.964 -6.525 -23.634 1.00 78.31 681 ASN A CA 1
ATOM 5246 C C . ASN A 1 681 ? 22.092 -5.871 -22.244 1.00 78.31 681 ASN A C 1
ATOM 5248 O O . ASN A 1 681 ? 22.720 -6.444 -21.358 1.00 78.31 681 ASN A O 1
ATOM 5252 N N . ASP A 1 682 ? 21.520 -4.679 -22.071 1.00 84.94 682 ASP A N 1
ATOM 5253 C CA . ASP A 1 682 ? 21.571 -3.898 -20.831 1.00 84.94 682 ASP A CA 1
ATOM 5254 C C . ASP A 1 682 ? 20.333 -4.142 -19.957 1.00 84.94 682 ASP A C 1
ATOM 5256 O O . ASP A 1 682 ? 20.374 -3.894 -18.755 1.00 84.94 682 ASP A O 1
ATOM 5260 N N . LEU A 1 683 ? 19.244 -4.658 -20.539 1.00 88.19 683 LEU A N 1
ATOM 5261 C CA . LEU A 1 683 ? 17.954 -4.878 -19.881 1.00 88.19 683 LEU A CA 1
ATOM 5262 C C . LEU A 1 683 ? 18.065 -5.777 -18.649 1.00 88.19 683 LEU A C 1
ATOM 5264 O O . LEU A 1 683 ? 17.463 -5.469 -17.628 1.00 88.19 683 LEU A O 1
ATOM 5268 N N . ALA A 1 684 ? 18.895 -6.818 -18.696 1.00 86.88 684 ALA A N 1
ATOM 5269 C CA . ALA A 1 684 ? 19.157 -7.680 -17.545 1.00 86.88 684 ALA A CA 1
ATOM 5270 C C . ALA A 1 684 ? 19.841 -6.953 -16.367 1.00 86.88 684 ALA A C 1
ATOM 5272 O O . ALA A 1 684 ? 19.630 -7.323 -15.214 1.00 86.88 684 ALA A O 1
ATOM 5273 N N . ASN A 1 685 ? 20.639 -5.915 -16.643 1.00 85.25 685 ASN A N 1
ATOM 5274 C CA . ASN A 1 685 ? 21.303 -5.099 -15.621 1.00 85.25 685 ASN A CA 1
ATOM 5275 C C . ASN A 1 685 ? 20.413 -3.933 -15.152 1.00 85.25 685 ASN A C 1
ATOM 5277 O O . ASN A 1 685 ? 20.433 -3.579 -13.978 1.00 85.25 685 ASN A O 1
ATOM 5281 N N . ALA A 1 686 ? 19.605 -3.367 -16.056 1.00 82.81 686 ALA A N 1
ATOM 5282 C CA . ALA A 1 686 ? 18.590 -2.362 -15.737 1.00 82.81 686 ALA A CA 1
ATOM 5283 C C . ALA A 1 686 ? 17.444 -2.949 -14.893 1.00 82.81 686 ALA A C 1
ATOM 5285 O O . ALA A 1 686 ? 16.867 -2.259 -14.057 1.00 82.81 686 ALA A O 1
ATOM 5286 N N . PHE A 1 687 ? 17.120 -4.230 -15.090 1.00 80.06 687 PHE A N 1
ATOM 5287 C CA . PHE A 1 687 ? 16.109 -4.969 -14.337 1.00 80.06 687 PHE A CA 1
ATOM 5288 C C . PHE A 1 687 ? 16.628 -5.358 -12.948 1.00 80.06 687 PHE A C 1
ATOM 5290 O O . PHE A 1 687 ? 16.873 -6.529 -12.641 1.00 80.06 687 PHE A O 1
ATOM 5297 N N . GLN A 1 688 ? 16.840 -4.342 -12.112 1.00 79.69 688 GLN A N 1
ATOM 5298 C CA . GLN A 1 688 ? 17.548 -4.483 -10.850 1.00 79.69 688 GLN A CA 1
ATOM 5299 C C . GLN A 1 688 ? 16.674 -5.128 -9.768 1.00 79.69 688 GLN A C 1
ATOM 5301 O O . GLN A 1 688 ? 16.060 -4.469 -8.930 1.00 79.69 688 GLN A O 1
ATOM 5306 N N . SER A 1 689 ? 16.641 -6.458 -9.783 1.00 78.12 689 SER A N 1
ATOM 5307 C CA . SER A 1 689 ? 15.874 -7.271 -8.839 1.00 78.12 689 SER A CA 1
ATOM 5308 C C . SER A 1 689 ? 16.356 -7.202 -7.382 1.00 78.12 689 SER A C 1
ATOM 5310 O O . SER A 1 689 ? 15.613 -7.620 -6.494 1.00 78.12 689 SER A O 1
ATOM 5312 N N . THR A 1 690 ? 17.532 -6.619 -7.107 1.00 79.44 690 THR A N 1
ATOM 5313 C CA . THR A 1 690 ? 18.004 -6.322 -5.740 1.00 79.44 690 THR A CA 1
ATOM 5314 C C . THR A 1 690 ? 16.995 -5.496 -4.937 1.00 79.44 690 THR A C 1
ATOM 5316 O O . THR A 1 690 ? 16.910 -5.675 -3.726 1.00 79.44 690 THR A O 1
ATOM 5319 N N . ILE A 1 691 ? 16.151 -4.684 -5.591 1.00 85.19 691 ILE A N 1
ATOM 5320 C CA . ILE A 1 691 ? 15.018 -3.979 -4.962 1.00 85.19 691 ILE A CA 1
ATOM 5321 C C . ILE A 1 691 ? 14.126 -4.893 -4.098 1.00 85.19 691 ILE A C 1
ATOM 5323 O O . ILE A 1 691 ? 13.620 -4.447 -3.072 1.00 85.19 691 ILE A O 1
ATOM 5327 N N . LEU A 1 692 ? 13.984 -6.178 -4.454 1.00 88.88 692 LEU A N 1
ATOM 5328 C CA . LEU A 1 692 ? 13.176 -7.147 -3.704 1.00 88.88 692 LEU A CA 1
ATOM 5329 C C . LEU A 1 692 ? 13.774 -7.508 -2.330 1.00 88.88 692 LEU A C 1
ATOM 5331 O O . LEU A 1 692 ? 13.070 -8.030 -1.469 1.00 88.88 692 LEU A O 1
ATOM 5335 N N . GLY A 1 693 ? 15.059 -7.224 -2.102 1.00 88.44 693 GLY A N 1
ATOM 5336 C CA . GLY A 1 693 ? 15.665 -7.305 -0.772 1.00 88.44 693 GLY A CA 1
ATOM 5337 C C . GLY A 1 693 ? 15.264 -6.139 0.136 1.00 88.44 693 GLY A C 1
ATOM 5338 O O . GLY A 1 693 ? 15.256 -6.281 1.354 1.00 88.44 693 GLY A O 1
ATOM 5339 N N . TYR A 1 694 ? 14.874 -4.996 -0.436 1.00 90.69 694 TYR A N 1
ATOM 5340 C CA . TYR A 1 694 ? 14.611 -3.743 0.276 1.00 90.69 694 TYR A CA 1
ATOM 5341 C C . TYR A 1 694 ? 13.115 -3.382 0.203 1.00 90.69 694 TYR A C 1
ATOM 5343 O O . TYR A 1 694 ? 12.725 -2.476 -0.537 1.00 90.69 694 TYR A O 1
ATOM 5351 N N . PRO A 1 695 ? 12.228 -4.067 0.951 1.00 85.19 695 PRO A N 1
ATOM 5352 C CA . PRO A 1 695 ? 10.786 -3.956 0.742 1.00 85.19 695 PRO A CA 1
ATOM 5353 C C . PRO A 1 695 ? 10.183 -2.584 1.095 1.00 85.19 695 PRO A C 1
ATOM 5355 O O . PRO A 1 695 ? 9.070 -2.291 0.654 1.00 85.19 695 PRO A O 1
ATOM 5358 N N . TYR A 1 696 ? 10.883 -1.734 1.859 1.00 88.88 696 TYR A N 1
ATOM 5359 C CA . TYR A 1 696 ? 10.353 -0.455 2.342 1.00 88.88 696 TYR A CA 1
ATOM 5360 C C . TYR A 1 696 ? 10.919 0.737 1.572 1.00 88.88 696 TYR A C 1
ATOM 5362 O O . TYR A 1 696 ? 12.041 1.188 1.811 1.00 88.88 696 TYR A O 1
ATOM 5370 N N . GLN A 1 697 ? 10.112 1.291 0.672 1.00 92.50 697 GLN A N 1
ATOM 5371 C CA . GLN A 1 697 ? 10.412 2.545 -0.012 1.00 92.50 697 GLN A CA 1
ATOM 5372 C C . GLN A 1 697 ? 10.240 3.734 0.948 1.00 92.50 697 GLN A C 1
ATOM 5374 O O . GLN A 1 697 ? 9.170 3.915 1.525 1.00 92.50 697 GLN A O 1
ATOM 5379 N N . PHE A 1 698 ? 11.275 4.566 1.095 1.00 93.06 698 PHE A N 1
ATOM 5380 C CA . PHE A 1 698 ? 11.255 5.756 1.964 1.00 93.06 698 PHE A CA 1
ATOM 5381 C C . PHE A 1 698 ? 11.567 7.071 1.227 1.00 93.06 698 PHE A C 1
ATOM 5383 O O . PHE A 1 698 ? 11.354 8.152 1.774 1.00 93.06 698 PHE A O 1
ATOM 5390 N N . ILE A 1 699 ? 11.997 7.003 -0.040 1.00 94.56 699 ILE A N 1
ATOM 5391 C CA . ILE A 1 699 ? 11.959 8.137 -0.975 1.00 94.56 699 ILE A CA 1
ATOM 5392 C C . ILE A 1 699 ? 11.268 7.704 -2.266 1.00 94.56 699 ILE A C 1
ATOM 5394 O O . ILE A 1 699 ? 11.648 6.704 -2.869 1.00 94.56 699 ILE A O 1
ATOM 5398 N N . ALA A 1 700 ? 10.306 8.513 -2.710 1.00 95.00 700 ALA A N 1
ATOM 5399 C CA . ALA A 1 700 ? 9.754 8.504 -4.056 1.00 95.00 700 ALA A CA 1
ATOM 5400 C C . ALA A 1 700 ? 9.486 9.949 -4.479 1.00 95.00 700 ALA A C 1
ATOM 5402 O O . ALA A 1 700 ? 8.603 10.615 -3.940 1.00 95.00 700 ALA A O 1
ATOM 5403 N N . GLN A 1 701 ? 10.304 10.467 -5.393 1.00 94.19 701 GLN A N 1
ATOM 5404 C CA . GLN A 1 701 ? 10.170 11.823 -5.925 1.00 94.19 701 GLN A CA 1
ATOM 5405 C C . GLN A 1 701 ? 10.312 11.801 -7.445 1.00 94.19 701 GLN A C 1
ATOM 5407 O O . GLN A 1 701 ? 11.045 10.981 -7.997 1.00 94.19 701 GLN A O 1
ATOM 5412 N N . ASN A 1 702 ? 9.589 12.687 -8.125 1.00 94.00 702 ASN A N 1
ATOM 5413 C CA . ASN A 1 702 ? 9.589 12.794 -9.579 1.00 94.00 702 ASN A CA 1
ATOM 5414 C C . ASN A 1 702 ? 9.775 14.269 -9.958 1.00 94.00 702 ASN A C 1
ATOM 5416 O O . ASN A 1 702 ? 9.088 15.136 -9.416 1.00 94.00 702 ASN A O 1
ATOM 5420 N N . PHE A 1 703 ? 10.691 14.554 -10.881 1.00 95.31 703 PHE A N 1
ATOM 5421 C CA . PHE A 1 703 ? 11.077 15.910 -11.267 1.00 95.31 703 PHE A CA 1
ATOM 5422 C C . PHE A 1 703 ? 10.926 16.101 -12.771 1.00 95.31 703 PHE A C 1
ATOM 5424 O O . PHE A 1 703 ? 11.612 15.440 -13.546 1.00 95.31 703 PHE A O 1
ATOM 5431 N N . VAL A 1 704 ? 10.067 17.038 -13.179 1.00 95.44 704 VAL A N 1
ATOM 5432 C CA . VAL A 1 704 ? 10.003 17.495 -14.573 1.00 95.44 704 VAL A CA 1
ATOM 5433 C C . VAL A 1 704 ? 11.173 18.446 -14.822 1.00 95.44 704 VAL A C 1
ATOM 5435 O O . VAL A 1 704 ? 11.305 19.461 -14.136 1.00 95.44 704 VAL A O 1
ATOM 5438 N N . VAL A 1 705 ? 12.021 18.111 -15.791 1.00 95.94 705 VAL A N 1
ATOM 5439 C CA . VAL A 1 705 ? 13.283 18.799 -16.095 1.00 95.94 705 VAL A CA 1
ATOM 5440 C C . VAL A 1 705 ? 13.437 19.055 -17.596 1.00 95.94 705 VAL A C 1
ATOM 5442 O O . VAL A 1 705 ? 12.770 18.422 -18.409 1.00 95.94 705 VAL A O 1
ATOM 5445 N N . SER A 1 706 ? 14.312 19.983 -17.980 1.00 95.38 706 SER A N 1
ATOM 5446 C CA . SER A 1 706 ? 14.664 20.256 -19.381 1.00 95.38 706 SER A CA 1
ATOM 5447 C C . SER A 1 706 ? 16.038 20.927 -19.475 1.00 95.38 706 SER A C 1
ATOM 5449 O O . SER A 1 706 ? 16.458 21.612 -18.540 1.00 95.38 706 SER A O 1
ATOM 5451 N N . GLY A 1 707 ? 16.758 20.734 -20.586 1.00 96.25 707 GLY A N 1
ATOM 5452 C CA . GLY A 1 707 ? 18.081 21.335 -20.787 1.00 96.25 707 GLY A CA 1
ATOM 5453 C C . GLY A 1 707 ? 19.090 20.933 -19.701 1.00 96.25 707 GLY A C 1
ATOM 5454 O O . GLY A 1 707 ? 19.308 19.749 -19.454 1.00 96.25 707 GLY A O 1
ATOM 5455 N N . SER A 1 708 ? 19.724 21.908 -19.046 1.00 97.19 708 SER A N 1
ATOM 5456 C CA . SER A 1 708 ? 20.647 21.677 -17.922 1.00 97.19 708 SER A CA 1
ATOM 5457 C C . SER A 1 708 ? 20.102 22.252 -16.622 1.00 97.19 708 SER A C 1
ATOM 5459 O O . SER A 1 708 ? 19.573 23.365 -16.609 1.00 97.19 708 SER A O 1
ATOM 5461 N N . GLY A 1 709 ? 20.332 21.560 -15.509 1.00 96.94 709 GLY A N 1
ATOM 5462 C CA . GLY A 1 709 ? 19.940 22.057 -14.198 1.00 96.94 709 GLY A CA 1
ATOM 5463 C C . GLY A 1 709 ? 20.422 21.189 -13.045 1.00 96.94 709 GLY A C 1
ATOM 5464 O O . GLY A 1 709 ? 21.213 20.265 -13.223 1.00 96.94 709 GLY A O 1
ATOM 5465 N N . ARG A 1 710 ? 19.921 21.517 -11.853 1.00 97.25 710 ARG A N 1
ATOM 5466 C CA . ARG A 1 710 ? 20.232 20.838 -10.597 1.00 97.25 710 ARG A CA 1
ATOM 5467 C C . ARG A 1 710 ? 18.953 20.545 -9.825 1.00 97.25 710 ARG A C 1
ATOM 5469 O O . ARG A 1 710 ? 18.116 21.432 -9.664 1.00 97.25 710 ARG A O 1
ATOM 5476 N N . ILE A 1 711 ? 18.818 19.315 -9.347 1.00 97.50 711 ILE A N 1
ATOM 5477 C CA . ILE A 1 711 ? 17.826 18.902 -8.352 1.00 97.50 711 ILE A CA 1
ATOM 5478 C C . ILE A 1 711 ? 18.522 18.898 -6.990 1.00 97.50 711 ILE A C 1
ATOM 5480 O O . ILE A 1 711 ? 19.628 18.377 -6.866 1.00 97.50 711 ILE A O 1
ATOM 5484 N N . GLU A 1 712 ? 17.873 19.451 -5.967 1.00 95.81 712 GLU A N 1
ATOM 5485 C CA . GLU A 1 712 ? 18.325 19.368 -4.576 1.00 95.81 712 GLU A CA 1
ATOM 5486 C C . GLU A 1 712 ? 17.172 18.845 -3.716 1.00 95.81 712 GLU A C 1
ATOM 5488 O O . GLU A 1 712 ? 16.143 19.510 -3.572 1.00 95.81 712 GLU A O 1
ATOM 5493 N N . ILE A 1 713 ? 17.326 17.647 -3.149 1.00 94.62 713 ILE A N 1
ATOM 5494 C CA . ILE A 1 713 ? 16.340 17.092 -2.221 1.00 94.62 713 ILE A CA 1
ATOM 5495 C C . ILE A 1 713 ? 16.558 17.716 -0.832 1.00 94.62 713 ILE A C 1
ATOM 5497 O O . ILE A 1 713 ? 17.700 17.756 -0.356 1.00 94.62 713 ILE A O 1
ATOM 5501 N N . PRO A 1 714 ? 15.492 18.173 -0.141 1.00 89.88 714 PRO A N 1
ATOM 5502 C CA . PRO A 1 714 ? 15.573 18.598 1.253 1.00 89.88 714 PRO A CA 1
ATOM 5503 C C . PRO A 1 714 ? 16.224 17.539 2.148 1.00 89.88 714 PRO A C 1
ATOM 5505 O O . PRO A 1 714 ? 16.045 16.342 1.933 1.00 89.88 714 PRO A O 1
ATOM 5508 N N . ALA A 1 715 ? 16.947 17.981 3.180 1.00 93.75 715 ALA A N 1
ATOM 5509 C CA . ALA A 1 715 ? 17.659 17.067 4.066 1.00 93.75 715 ALA A CA 1
ATOM 5510 C C . ALA A 1 715 ? 16.704 16.058 4.734 1.00 93.75 715 ALA A C 1
ATOM 5512 O O . ALA A 1 715 ? 15.741 16.457 5.393 1.00 93.75 715 ALA A O 1
ATOM 5513 N N . PHE A 1 716 ? 16.997 14.766 4.589 1.00 93.81 716 PHE A N 1
ATOM 5514 C CA . PHE A 1 716 ? 16.174 13.659 5.078 1.00 93.81 716 PHE A CA 1
ATOM 5515 C C . PHE A 1 716 ? 16.951 12.744 6.034 1.00 93.81 716 PHE A C 1
ATOM 5517 O O . PHE A 1 716 ? 18.176 12.822 6.146 1.00 93.81 716 PHE A O 1
ATOM 5524 N N . LYS A 1 717 ? 16.232 11.866 6.736 1.00 91.50 717 LYS A N 1
ATOM 5525 C CA . LYS A 1 717 ? 16.805 10.761 7.518 1.00 91.50 717 LYS A CA 1
ATOM 5526 C C . LYS A 1 717 ? 16.454 9.431 6.865 1.00 91.50 717 LYS A C 1
ATOM 5528 O O . LYS A 1 717 ? 15.416 9.329 6.219 1.00 91.50 717 LYS A O 1
ATOM 5533 N N . THR A 1 718 ? 17.311 8.432 7.041 1.00 92.88 718 THR A N 1
ATOM 5534 C CA . THR A 1 718 ? 17.006 7.057 6.635 1.00 92.88 718 THR A CA 1
ATOM 5535 C C . THR A 1 718 ? 16.127 6.365 7.689 1.00 92.88 718 THR A C 1
ATOM 5537 O O . THR A 1 718 ? 16.082 6.824 8.834 1.00 92.88 718 THR A O 1
ATOM 5540 N N . PRO A 1 719 ? 15.455 5.247 7.350 1.00 88.94 719 PRO A N 1
ATOM 5541 C CA . PRO A 1 719 ? 14.730 4.421 8.322 1.00 88.94 719 PRO A CA 1
ATOM 5542 C C . PRO A 1 719 ? 15.659 3.563 9.205 1.00 88.94 719 PRO A C 1
ATOM 5544 O O . PRO A 1 719 ? 15.195 2.896 10.127 1.00 88.94 719 PRO A O 1
ATOM 5547 N N . ILE A 1 720 ? 16.969 3.566 8.925 1.00 89.00 720 ILE A N 1
ATOM 5548 C CA . ILE A 1 720 ? 17.987 2.806 9.661 1.00 89.00 720 ILE A CA 1
ATOM 5549 C C . ILE A 1 720 ? 18.026 3.290 11.126 1.00 89.00 720 ILE A C 1
ATOM 5551 O O . ILE A 1 720 ? 18.039 4.502 11.364 1.00 89.00 720 ILE A O 1
ATOM 5555 N N . PRO A 1 721 ? 18.079 2.393 12.130 1.00 85.69 721 PRO A N 1
ATOM 5556 C CA . PRO A 1 721 ? 18.134 2.787 13.533 1.00 85.69 721 PRO A CA 1
ATOM 5557 C C . PRO A 1 721 ? 19.374 3.618 13.892 1.00 85.69 721 PRO A C 1
ATOM 5559 O O . PRO A 1 721 ? 20.471 3.427 13.363 1.00 85.69 721 PRO A O 1
ATOM 5562 N N . VAL A 1 722 ? 19.215 4.525 14.859 1.00 87.12 722 VAL A N 1
ATOM 5563 C CA . VAL A 1 722 ? 20.309 5.368 15.366 1.00 87.12 722 VAL A CA 1
ATOM 5564 C C . VAL A 1 722 ? 21.451 4.499 15.905 1.00 87.12 722 VAL A C 1
ATOM 5566 O O . VAL A 1 722 ? 21.227 3.566 16.673 1.00 87.12 722 VAL A O 1
ATOM 5569 N N . GLY A 1 723 ? 22.684 4.829 15.519 1.00 87.25 723 GLY A N 1
ATOM 5570 C CA . GLY A 1 723 ? 23.890 4.069 15.854 1.00 87.25 723 GLY A CA 1
ATOM 5571 C C . GLY A 1 723 ? 24.224 2.921 14.894 1.00 87.25 723 GLY A C 1
ATOM 5572 O O . GLY A 1 723 ? 25.332 2.397 14.978 1.00 87.25 723 GLY A O 1
ATOM 5573 N N . ILE A 1 724 ? 23.330 2.561 13.967 1.00 91.50 724 ILE A N 1
ATOM 5574 C CA . ILE A 1 724 ? 23.572 1.537 12.940 1.00 91.50 724 ILE A CA 1
ATOM 5575 C C . ILE A 1 724 ? 23.992 2.208 11.623 1.00 91.50 724 ILE A C 1
ATOM 5577 O O . ILE A 1 724 ? 23.457 3.254 11.248 1.00 91.50 724 ILE A O 1
ATOM 5581 N N . THR A 1 725 ? 24.953 1.596 10.927 1.00 94.31 725 THR A N 1
ATOM 5582 C CA . THR A 1 725 ? 25.213 1.831 9.500 1.00 94.31 725 THR A CA 1
ATOM 5583 C C . THR A 1 725 ? 24.795 0.578 8.744 1.00 94.31 725 THR A C 1
ATOM 5585 O O . THR A 1 725 ? 25.231 -0.510 9.115 1.00 94.31 725 THR A O 1
ATOM 5588 N N . ASP A 1 726 ? 23.971 0.725 7.713 1.00 94.12 726 ASP A N 1
ATOM 5589 C CA . ASP A 1 726 ? 23.452 -0.387 6.912 1.00 94.12 726 ASP A CA 1
ATOM 5590 C C . ASP A 1 726 ? 23.212 0.057 5.463 1.00 94.12 726 ASP A C 1
ATOM 5592 O O . ASP A 1 726 ? 23.338 1.243 5.153 1.00 94.12 726 ASP A O 1
ATOM 5596 N N . TYR A 1 727 ? 22.883 -0.870 4.571 1.00 94.38 727 TYR A N 1
ATOM 5597 C CA . TYR A 1 727 ? 22.618 -0.549 3.172 1.00 94.38 727 TYR A CA 1
ATOM 5598 C C . TYR A 1 727 ? 21.196 -0.012 2.946 1.00 94.38 727 TYR A C 1
ATOM 5600 O O . TYR A 1 727 ? 20.222 -0.439 3.573 1.00 94.38 727 TYR A O 1
ATOM 5608 N N . CYS A 1 728 ? 21.085 0.916 1.998 1.00 94.31 728 CYS A N 1
ATOM 5609 C CA . CYS A 1 728 ? 19.849 1.306 1.333 1.00 94.31 728 CYS A CA 1
ATOM 5610 C C . CYS A 1 728 ? 20.043 1.143 -0.176 1.00 94.31 728 CYS A C 1
ATOM 5612 O O . CYS A 1 728 ? 21.069 1.556 -0.718 1.00 94.31 728 CYS A O 1
ATOM 5614 N N . PHE A 1 729 ? 19.040 0.603 -0.858 1.00 93.94 729 PHE A N 1
ATOM 5615 C CA . PHE A 1 729 ? 19.034 0.527 -2.313 1.00 93.94 729 PHE A CA 1
ATOM 5616 C C . PHE A 1 729 ? 18.503 1.832 -2.917 1.00 93.94 729 PHE A C 1
ATOM 5618 O O . PHE A 1 729 ? 17.528 2.407 -2.423 1.00 93.94 729 PHE A O 1
ATOM 5625 N N . VAL A 1 730 ? 19.151 2.309 -3.976 1.00 93.38 730 VAL A N 1
ATOM 5626 C CA . VAL A 1 730 ? 18.847 3.566 -4.668 1.00 93.38 730 VAL A CA 1
ATOM 5627 C C . VAL A 1 730 ? 18.621 3.292 -6.139 1.00 93.38 730 VAL A C 1
ATOM 5629 O O . VAL A 1 730 ? 19.349 2.513 -6.746 1.00 93.38 730 VAL A O 1
ATOM 5632 N N . GLU A 1 731 ? 17.646 3.983 -6.718 1.00 93.19 731 GLU A N 1
ATOM 5633 C CA . GLU A 1 731 ? 17.353 3.929 -8.144 1.00 93.19 731 GLU A CA 1
ATOM 5634 C C . GLU A 1 731 ? 17.012 5.331 -8.663 1.00 93.19 731 GLU A C 1
ATOM 5636 O O . GLU A 1 731 ? 16.235 6.079 -8.056 1.00 93.19 731 GLU A O 1
ATOM 5641 N N . ILE A 1 732 ? 17.616 5.681 -9.795 1.00 93.81 732 ILE A N 1
ATOM 5642 C CA . ILE A 1 732 ? 17.416 6.924 -10.533 1.00 93.81 732 ILE A CA 1
ATOM 5643 C C . ILE A 1 732 ? 17.025 6.559 -11.961 1.00 93.81 732 ILE A C 1
ATOM 5645 O O . ILE A 1 732 ? 17.782 5.855 -12.626 1.00 93.81 732 ILE A O 1
ATOM 5649 N N . THR A 1 733 ? 15.909 7.079 -12.472 1.00 94.25 733 THR A N 1
ATOM 5650 C CA . THR A 1 733 ? 15.609 7.038 -13.915 1.00 94.25 733 THR A CA 1
ATOM 5651 C C . THR A 1 733 ? 15.756 8.425 -14.529 1.00 94.25 733 THR A C 1
ATOM 5653 O O . THR A 1 733 ? 15.449 9.425 -13.879 1.00 94.25 733 THR A O 1
ATOM 5656 N N . VAL A 1 734 ? 16.255 8.501 -15.768 1.00 93.94 734 VAL A N 1
ATOM 5657 C CA . VAL A 1 734 ? 16.547 9.776 -16.463 1.00 93.94 734 VAL A CA 1
ATOM 5658 C C . VAL A 1 734 ? 15.624 10.078 -17.649 1.00 93.94 734 VAL A C 1
ATOM 5660 O O . VAL A 1 734 ? 15.639 11.186 -18.172 1.00 93.94 734 VAL A O 1
ATOM 5663 N N . GLN A 1 735 ? 14.825 9.114 -18.104 1.00 91.25 735 GLN A N 1
ATOM 5664 C CA . GLN A 1 735 ? 13.877 9.286 -19.211 1.00 91.25 735 GLN A CA 1
ATOM 5665 C C . GLN A 1 735 ? 12.615 8.466 -18.938 1.00 91.25 735 GLN A C 1
ATOM 5667 O O . GLN A 1 735 ? 12.694 7.321 -18.489 1.00 91.25 735 GLN A O 1
ATOM 5672 N N . ASN A 1 736 ? 11.455 9.031 -19.275 1.00 91.38 736 ASN A N 1
ATOM 5673 C CA . ASN A 1 736 ? 10.138 8.397 -19.141 1.00 91.38 736 ASN A CA 1
ATOM 5674 C C . ASN A 1 736 ? 9.639 7.722 -20.435 1.00 91.38 736 ASN A C 1
ATOM 5676 O O . ASN A 1 736 ? 8.438 7.519 -20.622 1.00 91.38 736 ASN A O 1
ATOM 5680 N N . HIS A 1 737 ? 10.556 7.417 -21.350 1.00 92.50 737 HIS A N 1
ATOM 5681 C CA . HIS A 1 737 ? 10.294 6.787 -22.639 1.00 92.50 737 HIS A CA 1
ATOM 5682 C C . HIS A 1 737 ? 11.490 5.929 -23.075 1.00 92.50 737 HIS A C 1
ATOM 5684 O O . HIS A 1 737 ? 12.555 5.967 -22.459 1.00 92.50 737 HIS A O 1
ATOM 5690 N N . THR A 1 738 ? 11.324 5.184 -24.171 1.00 90.75 738 THR A N 1
ATOM 5691 C CA . THR A 1 738 ? 12.403 4.435 -24.837 1.00 90.75 738 THR A CA 1
ATOM 5692 C C . THR A 1 738 ? 13.620 5.317 -25.100 1.00 90.75 738 THR A C 1
ATOM 5694 O O . THR A 1 738 ? 13.441 6.473 -25.488 1.00 90.75 738 THR A O 1
ATOM 5697 N N . ILE A 1 739 ? 14.826 4.760 -24.956 1.00 89.75 739 ILE A N 1
ATOM 5698 C CA . ILE A 1 739 ? 16.095 5.496 -25.076 1.00 89.75 739 ILE A CA 1
ATOM 5699 C C . ILE A 1 739 ? 16.138 6.340 -26.357 1.00 89.75 739 ILE A C 1
ATOM 5701 O O . ILE A 1 739 ? 16.028 5.808 -27.465 1.00 89.75 739 ILE A O 1
ATOM 5705 N N . ASP A 1 740 ? 16.386 7.639 -26.203 1.00 90.31 740 ASP A N 1
ATOM 5706 C CA . ASP A 1 740 ? 16.767 8.522 -27.301 1.00 90.31 740 ASP A CA 1
ATOM 5707 C C . ASP A 1 740 ? 18.123 9.212 -27.047 1.00 90.31 740 ASP A C 1
ATOM 5709 O O . ASP A 1 740 ? 18.842 8.911 -26.094 1.00 90.31 740 ASP A O 1
ATOM 5713 N N . ASN A 1 741 ? 18.501 10.127 -27.943 1.00 90.44 741 ASN A N 1
ATOM 5714 C CA . ASN A 1 741 ? 19.761 10.869 -27.855 1.00 90.44 741 ASN A CA 1
ATOM 5715 C C . ASN A 1 741 ? 19.642 12.180 -27.051 1.00 90.44 741 ASN A C 1
ATOM 5717 O O . ASN A 1 741 ? 20.526 13.025 -27.183 1.00 90.44 741 ASN A O 1
ATOM 5721 N N . SER A 1 742 ? 18.556 12.419 -26.305 1.00 93.12 742 SER A N 1
ATOM 5722 C CA . SER A 1 742 ? 18.331 13.692 -25.602 1.00 93.12 742 SER A CA 1
ATOM 5723 C C . SER A 1 742 ? 19.171 13.823 -24.332 1.00 93.12 742 SER A C 1
ATOM 5725 O O . SER A 1 742 ? 19.664 14.914 -24.041 1.00 93.12 742 SER A O 1
ATOM 5727 N N . PHE A 1 743 ? 19.367 12.725 -23.598 1.00 93.94 743 PHE A N 1
ATOM 5728 C CA . PHE A 1 743 ? 20.209 12.658 -22.403 1.00 93.94 743 PHE A CA 1
ATOM 5729 C C . PHE A 1 743 ? 21.699 12.765 -22.759 1.00 93.94 743 PHE A C 1
ATOM 5731 O O . PHE A 1 743 ? 22.162 12.136 -23.710 1.00 93.94 743 PHE A O 1
ATOM 5738 N N . VAL A 1 744 ? 22.456 13.556 -21.989 1.00 93.81 744 VAL A N 1
ATOM 5739 C CA . VAL A 1 744 ? 23.904 13.751 -22.191 1.00 93.81 744 VAL A CA 1
ATOM 5740 C C . VAL A 1 744 ? 24.709 13.289 -20.982 1.00 93.81 744 VAL A C 1
ATOM 5742 O O . VAL A 1 744 ? 25.691 12.570 -21.150 1.00 93.81 744 VAL A O 1
ATOM 5745 N N . SER A 1 745 ? 24.329 13.715 -19.776 1.00 92.88 745 SER A N 1
ATOM 5746 C CA . SER A 1 745 ? 25.045 13.366 -18.545 1.00 92.88 745 SER A CA 1
ATOM 5747 C C . SER A 1 745 ? 24.208 13.624 -17.296 1.00 92.88 745 SER A C 1
ATOM 5749 O O . SER A 1 745 ? 23.402 14.557 -17.261 1.00 92.88 745 SER A O 1
ATOM 5751 N N . MET A 1 746 ? 24.490 12.868 -16.239 1.00 93.12 746 MET A N 1
ATOM 5752 C CA . MET A 1 746 ? 23.981 13.098 -14.893 1.00 93.12 746 MET A CA 1
ATOM 5753 C C . MET A 1 746 ? 25.074 12.758 -13.884 1.00 93.12 746 MET A C 1
ATOM 5755 O O . MET A 1 746 ? 25.623 11.663 -13.942 1.00 93.12 746 MET A O 1
ATOM 5759 N N . ASN A 1 747 ? 25.318 13.661 -12.937 1.00 92.69 747 ASN A N 1
ATOM 5760 C CA . ASN A 1 747 ? 26.136 13.396 -11.761 1.00 92.69 747 ASN A CA 1
ATOM 5761 C C . ASN A 1 747 ? 25.233 13.467 -10.528 1.00 92.69 747 ASN A C 1
ATOM 5763 O O . ASN A 1 747 ? 24.527 14.457 -10.327 1.00 92.69 747 ASN A O 1
ATOM 5767 N N . SER A 1 748 ? 25.258 12.425 -9.702 1.00 93.06 748 SER A N 1
ATOM 5768 C CA . SER A 1 748 ? 24.496 12.348 -8.455 1.00 93.06 748 SER A CA 1
ATOM 5769 C C . SER A 1 748 ? 25.460 12.338 -7.267 1.00 93.06 748 SER A C 1
ATOM 5771 O O . SER A 1 748 ? 26.492 11.665 -7.294 1.00 93.06 748 SER A O 1
ATOM 5773 N N . THR A 1 749 ? 25.133 13.094 -6.220 1.00 93.50 749 THR A N 1
ATOM 5774 C CA . THR A 1 749 ? 25.913 13.168 -4.979 1.00 93.50 749 THR A CA 1
ATOM 5775 C C . THR A 1 749 ? 24.983 13.103 -3.777 1.00 93.50 749 THR A C 1
ATOM 5777 O O . THR A 1 749 ? 24.029 13.877 -3.679 1.00 93.50 749 THR A O 1
ATOM 5780 N N . LEU A 1 750 ? 25.278 12.206 -2.841 1.00 94.25 750 LEU A N 1
ATOM 5781 C CA . LEU A 1 750 ? 24.597 12.094 -1.559 1.00 94.25 750 LEU A CA 1
ATOM 5782 C C . LEU A 1 750 ? 25.587 12.400 -0.428 1.00 94.25 750 LEU A C 1
ATOM 5784 O O . LEU A 1 750 ? 26.513 11.633 -0.180 1.00 94.25 750 LEU A O 1
ATOM 5788 N N . GLU A 1 751 ? 25.388 13.516 0.269 1.00 95.00 751 GLU A N 1
ATOM 5789 C CA . GLU A 1 751 ? 26.240 13.968 1.378 1.00 95.00 751 GLU A CA 1
ATOM 5790 C C . GLU A 1 751 ? 25.490 13.912 2.714 1.00 95.00 751 GLU A C 1
ATOM 5792 O O . GLU A 1 751 ? 24.296 14.217 2.779 1.00 95.00 751 GLU A O 1
ATOM 5797 N N . SER A 1 752 ? 26.173 13.577 3.810 1.00 96.06 752 SER A N 1
ATOM 5798 C CA . SER A 1 752 ? 25.621 13.812 5.144 1.00 96.06 752 SER A CA 1
ATOM 5799 C C . SER A 1 752 ? 25.702 15.297 5.512 1.00 96.06 752 SER A C 1
ATOM 5801 O O . SER A 1 752 ? 26.641 16.007 5.158 1.00 96.06 752 SER A O 1
ATOM 5803 N N . THR A 1 753 ? 24.717 15.801 6.256 1.00 93.56 753 THR A N 1
ATOM 5804 C CA . THR A 1 753 ? 24.583 17.232 6.591 1.00 93.56 753 THR A CA 1
ATOM 5805 C C . THR A 1 753 ? 25.713 17.789 7.463 1.00 93.56 753 THR A C 1
ATOM 5807 O O . THR A 1 753 ? 25.834 19.005 7.593 1.00 93.56 753 THR A O 1
ATOM 5810 N N . ASP A 1 754 ? 26.504 16.916 8.083 1.00 92.50 754 ASP A N 1
ATOM 5811 C CA . ASP A 1 754 ? 27.708 17.227 8.861 1.00 92.50 754 ASP A CA 1
ATOM 5812 C C . ASP A 1 754 ? 29.011 17.125 8.037 1.00 92.50 754 ASP A C 1
ATOM 5814 O O . ASP A 1 754 ? 30.078 17.465 8.547 1.00 92.50 754 ASP A O 1
ATOM 5818 N N . GLY A 1 755 ? 28.936 16.667 6.781 1.00 90.94 755 GLY A N 1
ATOM 5819 C CA . GLY A 1 755 ? 30.078 16.451 5.891 1.00 90.94 755 GLY A CA 1
ATOM 5820 C C . GLY A 1 755 ? 30.949 15.236 6.232 1.00 90.94 755 GLY A C 1
ATOM 5821 O O . GLY A 1 755 ? 32.062 15.140 5.719 1.00 90.94 755 GLY A O 1
ATOM 5822 N N . SER A 1 756 ? 30.496 14.326 7.106 1.00 90.69 756 SER A N 1
ATOM 5823 C CA . SER A 1 756 ? 31.275 13.141 7.508 1.00 90.69 756 SER A CA 1
ATOM 5824 C C . SER A 1 756 ? 31.253 11.993 6.490 1.00 90.69 756 SER A C 1
ATOM 5826 O O . SER A 1 756 ? 32.153 11.153 6.506 1.00 90.69 756 SER A O 1
ATOM 5828 N N . SER A 1 757 ? 30.266 11.966 5.591 1.00 90.81 757 SER A N 1
ATOM 5829 C CA . SER A 1 757 ? 30.135 10.979 4.514 1.00 90.81 757 SER A CA 1
ATOM 5830 C C . SER A 1 757 ? 29.641 11.638 3.225 1.00 90.81 757 SER A C 1
ATOM 5832 O O . SER A 1 757 ? 28.768 12.506 3.262 1.00 90.81 757 SER A O 1
ATOM 5834 N N . VAL A 1 758 ? 30.215 11.236 2.090 1.00 92.06 758 VAL A N 1
ATOM 5835 C CA . VAL A 1 758 ? 29.839 11.691 0.745 1.00 92.06 758 VAL A CA 1
ATOM 5836 C C . VAL A 1 758 ? 29.931 10.495 -0.197 1.00 92.06 758 VAL A C 1
ATOM 5838 O O . VAL A 1 758 ? 30.947 9.803 -0.210 1.00 92.06 758 VAL A O 1
ATOM 5841 N N . TYR A 1 759 ? 28.874 10.273 -0.972 1.00 90.12 759 TYR A N 1
ATOM 5842 C CA . TYR A 1 759 ? 28.778 9.253 -2.011 1.00 90.12 759 TYR A CA 1
ATOM 5843 C C . TYR A 1 759 ? 28.567 9.960 -3.347 1.00 90.12 759 TYR A C 1
ATOM 5845 O O . TYR A 1 759 ? 27.583 10.680 -3.519 1.00 90.12 759 TYR A O 1
ATOM 5853 N N . GLU A 1 760 ? 29.501 9.782 -4.277 1.00 88.62 760 GLU A N 1
ATOM 5854 C CA . GLU A 1 760 ? 29.404 10.277 -5.650 1.00 88.62 760 GLU A CA 1
ATOM 5855 C C . GLU A 1 760 ? 29.112 9.089 -6.568 1.00 88.62 760 GLU A C 1
ATOM 5857 O O . GLU A 1 760 ? 29.829 8.089 -6.546 1.00 88.62 760 GLU A O 1
ATOM 5862 N N . PHE A 1 761 ? 28.043 9.193 -7.353 1.00 80.56 761 PHE A N 1
ATOM 5863 C CA . PHE A 1 761 ? 27.667 8.190 -8.343 1.00 80.56 761 PHE A CA 1
ATOM 5864 C C . PHE A 1 761 ? 28.466 8.480 -9.620 1.00 80.56 761 PHE A C 1
ATOM 5866 O O . PHE A 1 761 ? 28.052 9.296 -10.447 1.00 80.56 761 PHE A O 1
ATOM 5873 N N . ASP A 1 762 ? 29.651 7.877 -9.718 1.00 70.00 762 ASP A N 1
ATOM 5874 C CA . ASP A 1 762 ? 30.619 8.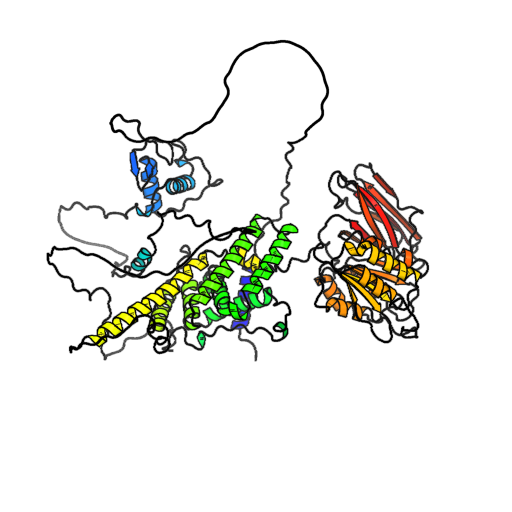078 -10.800 1.00 70.00 762 ASP A CA 1
ATOM 5875 C C . ASP A 1 762 ? 30.549 6.984 -11.890 1.00 70.00 762 ASP A C 1
ATOM 5877 O O . ASP A 1 762 ? 29.637 6.154 -11.914 1.00 70.00 762 ASP A O 1
ATOM 5881 N N . ASP A 1 763 ? 31.529 6.976 -12.803 1.00 59.84 763 ASP A N 1
ATOM 5882 C CA . ASP A 1 763 ? 31.632 6.023 -13.921 1.00 59.84 763 ASP A CA 1
ATOM 5883 C C . ASP A 1 763 ? 31.682 4.535 -13.491 1.00 59.84 763 ASP A C 1
ATOM 5885 O O . ASP A 1 763 ? 31.540 3.654 -14.344 1.00 59.84 763 ASP A O 1
ATOM 5889 N N . ASN A 1 764 ? 31.877 4.216 -12.201 1.00 60.31 764 ASN A N 1
ATOM 5890 C CA . ASN A 1 764 ? 31.808 2.836 -11.703 1.00 60.31 764 ASN A CA 1
ATOM 5891 C C . ASN A 1 764 ? 30.364 2.306 -11.610 1.00 60.31 764 ASN A C 1
ATOM 5893 O O . ASN A 1 764 ? 30.174 1.089 -11.556 1.00 60.31 764 ASN A O 1
ATOM 5897 N N . TYR A 1 765 ? 29.362 3.192 -11.638 1.00 69.25 765 TYR A N 1
ATOM 5898 C CA . TYR A 1 765 ? 27.933 2.866 -11.582 1.00 69.25 765 TYR A CA 1
ATOM 5899 C C . TYR A 1 765 ? 27.259 3.267 -12.903 1.00 69.25 765 TYR A C 1
ATOM 5901 O O . TYR A 1 765 ? 26.602 4.309 -12.977 1.00 69.25 765 TYR A O 1
ATOM 5909 N N . PRO A 1 766 ? 27.449 2.499 -13.991 1.00 77.75 766 PRO A N 1
ATOM 5910 C CA . PRO A 1 766 ? 26.974 2.887 -15.312 1.00 77.75 766 PRO A CA 1
ATOM 5911 C C . PRO A 1 766 ? 25.443 2.958 -15.383 1.00 77.75 766 PRO A C 1
ATOM 5913 O O . PRO A 1 766 ? 24.728 2.183 -14.749 1.00 77.75 766 PRO A O 1
ATOM 5916 N N . LEU A 1 767 ? 24.948 3.867 -16.224 1.00 86.00 767 LEU A N 1
ATOM 5917 C CA . LEU A 1 767 ? 23.539 3.931 -16.601 1.00 86.00 767 LEU A CA 1
ATOM 5918 C C . LEU A 1 767 ? 23.198 2.716 -17.485 1.00 86.00 767 LEU A C 1
ATOM 5920 O O . LEU A 1 767 ? 23.679 2.614 -18.616 1.00 86.00 767 LEU A O 1
ATOM 5924 N N . TYR A 1 768 ? 22.356 1.809 -16.995 1.00 89.00 768 TYR A N 1
ATOM 5925 C CA . TYR A 1 768 ? 21.823 0.697 -17.777 1.00 89.00 768 TYR A CA 1
ATOM 5926 C C . TYR A 1 768 ? 20.516 1.135 -18.441 1.00 89.00 768 TYR A C 1
ATOM 5928 O O . TYR A 1 768 ? 19.451 1.192 -17.824 1.00 89.00 768 TYR A O 1
ATOM 5936 N N . GLY A 1 769 ? 20.608 1.496 -19.722 1.00 91.12 769 GLY A N 1
ATOM 5937 C CA . GLY A 1 769 ? 19.488 2.077 -20.457 1.00 91.12 769 GLY A CA 1
ATOM 5938 C C . GLY A 1 769 ? 19.126 3.466 -19.928 1.00 91.12 769 GLY A C 1
ATOM 5939 O O . GLY A 1 769 ? 19.899 4.402 -20.103 1.00 91.12 769 GLY A O 1
ATOM 5940 N N . THR A 1 770 ? 17.960 3.611 -19.295 1.00 93.38 770 THR A N 1
ATOM 5941 C CA . THR A 1 770 ? 17.505 4.866 -18.671 1.00 93.38 770 THR A CA 1
ATOM 5942 C C . THR A 1 770 ? 17.652 4.901 -17.148 1.00 93.38 770 THR A C 1
ATOM 5944 O O . THR A 1 770 ? 17.198 5.875 -16.546 1.00 93.38 770 THR A O 1
ATOM 5947 N N . ALA A 1 771 ? 18.270 3.892 -16.519 1.00 91.94 771 ALA A N 1
ATOM 5948 C CA . ALA A 1 771 ? 18.359 3.773 -15.061 1.00 91.94 771 ALA A CA 1
ATOM 5949 C C . ALA A 1 771 ? 19.796 3.652 -14.523 1.00 91.94 771 ALA A C 1
ATOM 5951 O O . ALA A 1 771 ? 20.633 2.967 -15.107 1.00 91.94 771 ALA A O 1
ATOM 5952 N N . GLN A 1 772 ? 20.069 4.297 -13.387 1.00 90.69 772 GLN A N 1
ATOM 5953 C CA . GLN A 1 772 ? 21.266 4.104 -12.560 1.00 90.69 772 GLN A CA 1
ATOM 5954 C C . GLN A 1 772 ? 20.802 3.643 -11.176 1.00 90.69 772 GLN A C 1
ATOM 5956 O O . GLN A 1 772 ? 19.920 4.273 -10.591 1.00 90.69 772 GLN A O 1
ATOM 5961 N N . SER A 1 773 ? 21.402 2.579 -10.646 1.00 89.88 773 SER A N 1
ATOM 5962 C CA . SER A 1 773 ? 21.016 2.005 -9.353 1.00 89.88 773 SER A CA 1
ATOM 5963 C C . SER A 1 773 ? 22.230 1.499 -8.580 1.00 89.88 773 SER A C 1
ATOM 5965 O O . SER A 1 773 ? 23.186 1.031 -9.197 1.00 89.88 773 SER A O 1
ATOM 5967 N N . ASP A 1 774 ? 22.183 1.570 -7.247 1.00 89.38 774 ASP A N 1
ATOM 5968 C CA . ASP A 1 774 ? 23.287 1.162 -6.362 1.00 89.38 774 ASP A CA 1
ATOM 5969 C C . ASP A 1 774 ? 22.811 0.789 -4.939 1.00 89.38 774 ASP A C 1
ATOM 5971 O O . ASP A 1 774 ? 21.710 1.157 -4.521 1.00 89.38 774 ASP A O 1
ATOM 5975 N N . GLU A 1 775 ? 23.651 0.078 -4.183 1.00 91.19 775 GLU A N 1
ATOM 5976 C CA . GLU A 1 775 ? 23.482 -0.224 -2.756 1.00 91.19 775 GLU A CA 1
ATOM 5977 C C . GLU A 1 775 ? 24.443 0.626 -1.912 1.00 91.19 775 GLU A C 1
ATOM 5979 O O . GLU A 1 775 ? 25.611 0.292 -1.707 1.00 91.19 775 GLU A O 1
ATOM 5984 N N . ILE A 1 776 ? 23.937 1.726 -1.356 1.00 91.94 776 ILE A N 1
ATOM 5985 C CA . ILE A 1 776 ? 24.746 2.679 -0.589 1.00 91.94 776 ILE A CA 1
ATOM 5986 C C . ILE A 1 776 ? 24.654 2.423 0.916 1.00 91.94 776 ILE A C 1
ATOM 5988 O O . ILE A 1 776 ? 23.582 2.176 1.466 1.00 91.94 776 ILE A O 1
ATOM 5992 N N . SER A 1 777 ? 25.784 2.523 1.612 1.00 93.81 777 SER A N 1
ATOM 5993 C CA . SER A 1 777 ? 25.849 2.336 3.064 1.00 93.81 777 SER A CA 1
ATOM 5994 C C . SER A 1 777 ? 25.565 3.656 3.791 1.00 93.81 777 SER A C 1
ATOM 5996 O O . SER A 1 777 ? 26.300 4.622 3.617 1.00 93.81 777 SER A O 1
ATOM 5998 N N . LEU A 1 778 ? 24.511 3.723 4.608 1.00 94.69 778 LEU A N 1
ATOM 5999 C CA . LEU A 1 778 ? 24.063 4.940 5.298 1.00 94.69 778 LEU A CA 1
ATOM 6000 C C . LEU A 1 778 ? 23.921 4.723 6.808 1.00 94.69 778 LEU A C 1
ATOM 6002 O O . LEU A 1 778 ? 23.584 3.639 7.272 1.00 94.69 778 LEU A O 1
ATOM 6006 N N . ASN A 1 779 ? 24.162 5.773 7.595 1.00 94.31 779 ASN A N 1
ATOM 6007 C CA . ASN A 1 779 ? 24.095 5.732 9.054 1.00 94.31 779 ASN A CA 1
ATOM 6008 C C . ASN A 1 779 ? 22.804 6.378 9.579 1.00 94.31 779 ASN A C 1
ATOM 6010 O O . ASN A 1 779 ? 22.555 7.561 9.344 1.00 94.31 779 ASN A O 1
ATOM 6014 N N . GLY A 1 780 ? 22.027 5.630 10.365 1.00 92.19 780 GLY A N 1
ATOM 6015 C CA . GLY A 1 780 ? 20.739 6.067 10.926 1.00 92.19 780 GLY A CA 1
ATOM 6016 C C . GLY A 1 780 ? 20.807 7.242 11.912 1.00 92.19 780 GLY A C 1
ATOM 6017 O O . GLY A 1 780 ? 19.793 7.850 12.261 1.00 92.19 780 GLY A O 1
ATOM 6018 N N . SER A 1 781 ? 22.005 7.603 12.377 1.00 92.75 781 SER A N 1
ATOM 6019 C CA . SER A 1 781 ? 22.219 8.771 13.247 1.00 92.75 781 SER A CA 1
ATOM 6020 C C . SER A 1 781 ? 22.286 10.083 12.462 1.00 92.75 781 SER A C 1
ATOM 6022 O O . SER A 1 781 ? 22.029 11.148 13.030 1.00 92.75 781 SER A O 1
ATOM 6024 N N . LEU A 1 782 ? 22.654 10.015 11.179 1.00 94.69 782 LEU A N 1
ATOM 6025 C CA . LEU A 1 782 ? 22.922 11.175 10.337 1.00 94.69 782 LEU A CA 1
ATOM 6026 C C . LEU A 1 782 ? 21.651 11.682 9.640 1.00 94.69 782 LEU A C 1
ATOM 6028 O O . LEU A 1 782 ? 20.535 11.192 9.817 1.00 94.69 782 LEU A O 1
ATOM 6032 N N . SER A 1 783 ? 21.808 12.760 8.886 1.00 96.00 783 SER A N 1
ATOM 6033 C CA . SER A 1 783 ? 20.818 13.248 7.928 1.00 96.00 783 SER A CA 1
ATOM 6034 C C . SER A 1 783 ? 21.550 13.529 6.630 1.00 96.00 783 SER A C 1
ATOM 6036 O O . SER A 1 783 ? 22.726 13.886 6.666 1.00 96.00 783 SER A O 1
ATOM 6038 N N . TYR A 1 784 ? 20.876 13.345 5.505 1.00 96.56 784 TYR A N 1
ATOM 6039 C CA . TYR A 1 784 ? 21.486 13.332 4.183 1.00 96.56 784 TYR A CA 1
ATOM 6040 C C . TYR A 1 784 ? 20.821 14.346 3.261 1.00 96.56 784 TYR A C 1
ATOM 6042 O O . TYR A 1 784 ? 19.618 14.583 3.362 1.00 96.56 784 TYR A O 1
ATOM 6050 N N . LYS A 1 785 ? 21.603 14.939 2.360 1.00 95.25 785 LYS A N 1
ATOM 6051 C CA . LYS A 1 785 ? 21.121 15.705 1.209 1.00 95.25 785 LYS A CA 1
ATOM 6052 C C . LYS A 1 785 ? 21.513 14.973 -0.058 1.00 95.25 785 LYS A C 1
ATOM 6054 O O . LYS A 1 785 ? 22.633 14.479 -0.153 1.00 95.25 785 LYS A O 1
ATOM 6059 N N . TRP A 1 786 ? 20.619 14.973 -1.035 1.00 95.69 786 TRP A N 1
ATOM 6060 C CA . TRP A 1 786 ? 20.854 14.372 -2.342 1.00 95.69 786 TRP A CA 1
ATOM 6061 C C . TRP A 1 786 ? 20.772 15.463 -3.406 1.00 95.69 786 TRP A C 1
ATOM 6063 O O . TRP A 1 786 ? 19.770 16.178 -3.483 1.00 95.69 786 TRP A O 1
ATOM 6073 N N . THR A 1 787 ? 21.832 15.625 -4.193 1.00 95.75 787 THR A N 1
ATOM 6074 C CA . THR A 1 787 ? 21.902 16.594 -5.290 1.00 95.75 787 THR A CA 1
ATOM 6075 C C . THR A 1 787 ? 22.188 15.885 -6.602 1.00 95.75 787 THR A C 1
ATOM 6077 O O . THR A 1 787 ? 23.074 15.034 -6.650 1.00 95.75 787 THR A O 1
ATOM 6080 N N . ILE A 1 788 ? 21.452 16.239 -7.655 1.00 95.62 788 ILE A N 1
ATOM 6081 C CA . ILE A 1 788 ? 21.594 15.648 -8.986 1.00 95.62 788 ILE A CA 1
ATOM 6082 C C . ILE A 1 788 ? 21.771 16.779 -9.996 1.00 95.62 788 ILE A C 1
ATOM 6084 O O . ILE A 1 788 ? 20.849 17.562 -10.228 1.00 95.62 788 ILE A O 1
ATOM 6088 N N . ASP A 1 789 ? 22.954 16.859 -10.590 1.00 96.25 789 ASP A N 1
ATOM 6089 C CA . ASP A 1 789 ? 23.307 17.802 -11.647 1.00 96.25 789 ASP A CA 1
ATOM 6090 C C . ASP A 1 789 ? 23.138 17.097 -13.006 1.00 96.25 789 ASP A C 1
ATOM 6092 O O . ASP A 1 789 ? 23.763 16.066 -13.258 1.00 96.25 789 ASP A O 1
ATOM 6096 N N . TYR A 1 790 ? 22.264 17.614 -13.877 1.00 95.69 790 TYR A N 1
ATOM 6097 C CA . TYR A 1 790 ? 21.839 16.942 -15.115 1.00 95.69 790 TYR A CA 1
ATOM 6098 C C . TYR A 1 790 ? 22.023 17.806 -16.369 1.00 95.69 790 TYR A C 1
ATOM 6100 O O . TYR A 1 790 ? 21.978 19.040 -16.325 1.00 95.69 790 TYR A O 1
ATOM 6108 N N . HIS A 1 791 ? 22.173 17.145 -17.520 1.00 96.06 791 HIS A N 1
ATOM 6109 C CA . HIS A 1 791 ? 22.207 17.781 -18.833 1.00 96.06 791 HIS A CA 1
ATOM 6110 C C . HIS A 1 791 ? 21.525 16.923 -19.909 1.00 96.06 791 HIS A C 1
ATOM 6112 O O . HIS A 1 791 ? 21.916 15.784 -20.171 1.00 96.06 791 HIS A O 1
ATOM 6118 N N . TYR A 1 792 ? 20.556 17.539 -20.580 1.00 96.50 792 TYR A N 1
ATOM 6119 C CA . TYR A 1 792 ? 19.955 17.122 -21.840 1.00 96.50 792 TYR A CA 1
ATOM 6120 C C . TYR A 1 792 ? 20.349 18.114 -22.942 1.00 96.50 792 TYR A C 1
ATOM 6122 O O . TYR A 1 792 ? 20.476 19.316 -22.695 1.00 96.50 792 TYR A O 1
ATOM 6130 N N . ASN A 1 793 ? 20.509 17.634 -24.176 1.00 96.19 793 ASN A N 1
ATOM 6131 C CA . ASN A 1 793 ? 20.801 18.477 -25.343 1.00 96.19 793 ASN A CA 1
ATOM 6132 C C . ASN A 1 793 ? 19.542 19.069 -26.007 1.00 96.19 793 ASN A C 1
ATOM 6134 O O . ASN A 1 793 ? 19.653 19.760 -27.022 1.00 96.19 793 ASN A O 1
ATOM 6138 N N . THR A 1 794 ? 18.360 18.832 -25.428 1.00 93.50 794 THR A N 1
ATOM 6139 C CA . THR A 1 794 ? 17.090 19.427 -25.854 1.00 93.50 794 THR A CA 1
ATOM 6140 C C . THR A 1 794 ? 16.368 20.095 -24.684 1.00 93.50 794 THR A C 1
ATOM 6142 O O . THR A 1 794 ? 16.528 19.699 -23.529 1.00 93.50 794 THR A O 1
ATOM 6145 N N . ASP A 1 795 ? 15.512 21.064 -25.005 1.00 93.12 795 ASP A N 1
ATOM 6146 C CA . ASP A 1 795 ? 14.579 21.685 -24.057 1.00 93.12 795 ASP A CA 1
ATOM 6147 C C . ASP A 1 795 ? 13.252 20.903 -23.929 1.00 93.12 795 ASP A C 1
ATOM 6149 O O . ASP A 1 795 ? 12.279 21.420 -23.374 1.00 93.12 795 ASP A O 1
ATOM 6153 N N . ALA A 1 796 ? 13.170 19.676 -24.465 1.00 93.38 796 ALA A N 1
ATOM 6154 C CA . ALA A 1 796 ? 11.994 18.829 -24.286 1.00 93.38 796 ALA A CA 1
ATOM 6155 C C . ALA A 1 796 ? 11.854 18.433 -22.802 1.00 93.38 796 ALA A C 1
ATOM 6157 O O . ALA A 1 796 ? 12.867 18.152 -22.156 1.00 93.38 796 ALA A O 1
ATOM 6158 N N . PRO A 1 797 ? 10.630 18.419 -22.242 1.00 93.75 797 PRO A N 1
ATOM 6159 C CA . PRO A 1 797 ? 10.423 18.029 -20.856 1.00 93.75 797 PRO A CA 1
ATOM 6160 C C . PRO A 1 797 ? 10.693 16.531 -20.681 1.00 93.75 797 PRO A C 1
ATOM 6162 O O . PRO A 1 797 ? 10.079 15.704 -21.351 1.00 93.75 797 PRO A O 1
ATOM 6165 N N . GLN A 1 798 ? 11.585 16.215 -19.752 1.00 93.88 798 GLN A N 1
ATOM 6166 C CA . GLN A 1 798 ? 11.930 14.871 -19.295 1.00 93.88 798 GLN A CA 1
ATOM 6167 C C . GLN A 1 798 ? 11.496 14.698 -17.839 1.00 93.88 798 GLN A C 1
ATOM 6169 O O . GLN A 1 798 ? 11.302 15.689 -17.128 1.00 93.88 798 GLN A O 1
ATOM 6174 N N . ILE A 1 799 ? 11.359 13.455 -17.375 1.00 94.06 799 ILE A N 1
ATOM 6175 C CA . ILE A 1 799 ? 11.084 13.162 -15.963 1.00 94.06 799 ILE A CA 1
ATOM 6176 C C . ILE A 1 799 ? 12.236 12.358 -15.369 1.00 94.06 799 ILE A C 1
ATOM 6178 O O . ILE A 1 799 ? 12.476 11.224 -15.779 1.00 94.06 799 ILE A O 1
ATOM 6182 N N . ILE A 1 800 ? 12.895 12.930 -14.359 1.00 95.06 800 ILE A N 1
ATOM 6183 C CA . ILE A 1 800 ? 13.823 12.200 -13.492 1.00 95.06 800 ILE A CA 1
ATOM 6184 C C . ILE A 1 800 ? 13.028 11.623 -12.317 1.00 95.06 800 ILE A C 1
ATOM 6186 O O . ILE A 1 800 ? 12.393 12.377 -11.573 1.00 95.06 800 ILE A O 1
ATOM 6190 N N . GLN A 1 801 ? 13.055 10.302 -12.136 1.00 94.81 801 GLN A N 1
ATOM 6191 C CA . GLN A 1 801 ? 12.490 9.643 -10.955 1.00 94.81 801 GLN A CA 1
ATOM 6192 C C . GLN A 1 801 ? 13.615 9.284 -9.989 1.00 94.81 801 GLN A C 1
ATOM 6194 O O . GLN A 1 801 ? 14.636 8.748 -10.405 1.00 94.81 801 GLN A O 1
ATOM 6199 N N . LEU A 1 802 ? 13.412 9.554 -8.702 1.00 94.94 802 LEU A N 1
ATOM 6200 C CA . LEU A 1 802 ? 14.335 9.203 -7.626 1.00 94.94 802 LEU A CA 1
ATOM 6201 C C . LEU A 1 802 ? 13.619 8.285 -6.641 1.00 94.94 802 LEU A C 1
ATOM 6203 O O . LEU A 1 802 ? 12.515 8.615 -6.182 1.00 94.94 802 LEU A O 1
ATOM 6207 N N . ARG A 1 803 ? 14.238 7.149 -6.317 1.00 94.75 803 ARG A N 1
ATOM 6208 C CA . ARG A 1 803 ? 13.749 6.175 -5.338 1.00 94.75 803 ARG A CA 1
ATOM 6209 C C . ARG A 1 803 ? 14.841 5.786 -4.350 1.00 94.75 803 ARG A C 1
ATOM 6211 O O . ARG A 1 803 ? 16.002 5.654 -4.729 1.00 94.75 803 ARG A O 1
ATOM 6218 N N . MET A 1 804 ? 14.454 5.568 -3.094 1.00 95.62 804 MET A N 1
ATOM 6219 C CA . MET A 1 804 ? 15.294 4.887 -2.104 1.00 95.62 804 MET A CA 1
ATOM 6220 C C . MET A 1 804 ? 14.481 3.897 -1.278 1.00 95.62 804 MET A C 1
ATOM 6222 O O . MET A 1 804 ? 13.344 4.187 -0.888 1.00 95.62 804 MET A O 1
ATOM 6226 N N . TYR A 1 805 ? 15.109 2.766 -0.972 1.00 94.44 805 TYR A N 1
ATOM 6227 C CA . TYR A 1 805 ? 14.520 1.619 -0.298 1.00 94.44 805 TYR A CA 1
ATOM 6228 C C . TYR A 1 805 ? 15.419 1.124 0.842 1.00 94.44 805 TYR A C 1
ATOM 6230 O O . TYR A 1 805 ? 16.642 1.261 0.786 1.00 94.44 805 TYR A O 1
ATOM 6238 N N . SER A 1 806 ? 14.825 0.554 1.889 1.00 91.88 806 SER A N 1
ATOM 6239 C CA . SER A 1 806 ? 15.532 0.055 3.074 1.00 91.88 806 SER A CA 1
ATOM 6240 C C . SER A 1 806 ? 15.015 -1.320 3.512 1.00 91.88 806 SER A C 1
ATOM 6242 O O . SER A 1 806 ? 13.862 -1.669 3.255 1.00 91.88 806 SER A O 1
ATOM 6244 N N . TYR A 1 807 ? 15.854 -2.071 4.232 1.00 86.19 807 TYR A N 1
ATOM 6245 C CA . TYR A 1 807 ? 15.443 -3.246 5.012 1.00 86.19 807 TYR A CA 1
ATOM 6246 C C . TYR A 1 807 ? 14.597 -2.875 6.243 1.00 86.19 807 TYR A C 1
ATOM 6248 O O . TYR A 1 807 ? 13.888 -3.720 6.786 1.00 86.19 807 TYR A O 1
ATOM 6256 N N . TYR A 1 808 ? 14.674 -1.624 6.709 1.00 84.00 808 TYR A N 1
ATOM 6257 C CA . TYR A 1 808 ? 13.983 -1.162 7.913 1.00 84.00 808 TYR A CA 1
ATOM 6258 C C . TYR A 1 808 ? 12.619 -0.560 7.579 1.00 84.00 808 TYR A C 1
ATOM 6260 O O . TYR A 1 808 ? 12.488 0.200 6.619 1.00 84.00 808 TYR A O 1
ATOM 6268 N N . TYR A 1 809 ? 11.618 -0.898 8.397 1.00 80.62 809 TYR A N 1
ATOM 6269 C CA . TYR A 1 809 ? 10.222 -0.518 8.188 1.00 80.62 809 TYR A CA 1
ATOM 6270 C C . TYR A 1 809 ? 10.042 0.991 7.972 1.00 80.62 809 TYR A C 1
ATOM 6272 O O . TYR A 1 809 ? 10.520 1.813 8.757 1.00 80.62 809 TYR A O 1
ATOM 6280 N N . HIS A 1 810 ? 9.265 1.335 6.949 1.00 77.44 810 HIS A N 1
ATOM 6281 C CA . HIS A 1 810 ? 8.750 2.674 6.700 1.00 77.44 810 HIS A CA 1
ATOM 6282 C C . HIS A 1 810 ? 7.322 2.544 6.157 1.00 77.44 810 HIS A C 1
ATOM 6284 O O . HIS A 1 810 ? 7.077 1.667 5.333 1.00 77.44 810 HIS A O 1
ATOM 6290 N N . ASP A 1 811 ? 6.395 3.400 6.601 1.00 78.88 811 ASP A N 1
ATOM 6291 C CA . ASP A 1 811 ? 5.011 3.440 6.101 1.00 78.88 811 ASP A CA 1
ATOM 6292 C C . ASP A 1 811 ? 4.947 3.772 4.598 1.00 78.88 811 ASP A C 1
ATOM 6294 O O . ASP A 1 811 ? 5.875 4.365 4.041 1.00 78.88 811 ASP A O 1
ATOM 6298 N N . PHE A 1 812 ? 3.830 3.449 3.935 1.00 84.38 812 PHE A N 1
ATOM 6299 C CA . PHE A 1 812 ? 3.637 3.807 2.527 1.00 84.38 812 PHE A CA 1
ATOM 6300 C C . PHE A 1 812 ? 3.789 5.314 2.291 1.00 84.38 812 PHE A C 1
ATOM 6302 O O . PHE A 1 812 ? 3.146 6.140 2.944 1.00 84.38 812 PHE A O 1
ATOM 6309 N N . LEU A 1 813 ? 4.600 5.666 1.295 1.00 88.06 813 LEU A N 1
ATOM 6310 C CA . LEU A 1 813 ? 4.726 7.041 0.832 1.00 88.06 813 LEU A CA 1
ATOM 6311 C C . LEU A 1 813 ? 3.434 7.514 0.147 1.00 88.06 813 LEU A C 1
ATOM 6313 O O . LEU A 1 813 ? 2.725 6.701 -0.458 1.00 88.06 813 LEU A O 1
ATOM 6317 N N . PRO A 1 814 ? 3.136 8.827 0.176 1.00 86.19 814 PRO A N 1
ATOM 6318 C CA . PRO A 1 814 ? 2.069 9.398 -0.634 1.00 86.19 814 PRO A CA 1
ATOM 6319 C C . PRO A 1 814 ? 2.249 9.025 -2.109 1.00 86.19 814 PRO A C 1
ATOM 6321 O O . PRO A 1 814 ? 3.332 9.190 -2.672 1.00 86.19 814 PRO A O 1
ATOM 6324 N N . LEU A 1 815 ? 1.183 8.525 -2.730 1.00 87.88 815 LEU A N 1
ATOM 6325 C CA . LEU A 1 815 ? 1.141 8.277 -4.171 1.00 87.88 815 LEU A CA 1
ATOM 6326 C C . LEU A 1 815 ? 1.097 9.614 -4.941 1.00 87.88 815 LEU A C 1
ATOM 6328 O O . LEU A 1 815 ? 0.627 10.613 -4.379 1.00 87.88 815 LEU A O 1
ATOM 6332 N N . PRO A 1 816 ? 1.535 9.663 -6.214 1.00 85.31 816 PRO A N 1
ATOM 6333 C CA . PRO A 1 816 ? 1.464 10.879 -7.021 1.00 85.31 816 PRO A CA 1
ATOM 6334 C C . PRO A 1 816 ? 0.019 11.357 -7.208 1.00 85.31 816 PRO A C 1
ATOM 6336 O O . PRO A 1 816 ? -0.936 10.601 -7.023 1.00 85.31 816 PRO A O 1
ATOM 6339 N N . SER A 1 817 ? -0.168 12.625 -7.570 1.00 80.44 817 SER A N 1
ATOM 6340 C CA . SER A 1 817 ? -1.496 13.136 -7.921 1.00 80.44 817 SER A CA 1
ATOM 6341 C C . SER A 1 817 ? -1.969 12.533 -9.246 1.00 80.44 817 SER A C 1
ATOM 6343 O O . SER A 1 817 ? -1.363 12.827 -10.276 1.00 80.44 817 SER A O 1
ATOM 6345 N N . PHE A 1 818 ? -3.062 11.773 -9.177 1.00 67.88 818 PHE A N 1
ATOM 6346 C CA . PHE A 1 818 ? -3.760 11.105 -10.277 1.00 67.88 818 PHE A CA 1
ATOM 6347 C C . PHE A 1 818 ? -5.149 11.732 -10.454 1.00 67.88 818 PHE A C 1
ATOM 6349 O O . PHE A 1 818 ? -5.843 11.855 -9.414 1.00 67.88 818 PHE A O 1
#

Organism: Caenorhabditis remanei (NCBI:txid31234)

Secondary structure (DSSP, 8-state):
-PPPHHHHHHHHHHHHHHHHHT-----------PPPP------------------------------------------PPB-TTTSSBP-SEETTEE--HHHHHHHHHHHHTT-----SSSS-----TTTTTS-HHHHHHHHHHTT--GGGS--PPPP-----------------------------HHHHHGGGG----S-------S-----------------------------------TTSSS---PPP------------------S-S--TTTT-------GGGSSS----HHHHHHHHHHHHHHHHHTSSS---HHHHHHHHHHHHHHHHHHHHHHHTTTTTHHHHHHHHHHHHHHHHHTTSS-HHHHHHHHHHHHHHHHHHHHHHTT---HHHHHHHHHHHHT---S-SSS--HHHHHHHHHHHHHHHHHHHHS-SSS-SSSSSSS----------STHHHHHHHHHHHHHHHHHHHHHTTGGGGGG--HHHHHHHHTS--S----SSSS-EEEEEEETTS-HHHHHHHHHHHHHHGGGSSEEEEEEESBSSPPPPEEESSHHHHHHHHHHS---TTTB-SSSSS---HHHHHHHHHT-SSS--TT-EEEEEESBPP--S--HHHHHHHHHTT-EEEEEEESS-SB-S--HHHHHHHHTTT--EEEE-HHHHHHHS-GGGGG--EEEEEEEEEE-SEEEEEEEEE--SSPTT-EEEEEEEEE--SSS--S-EEEEEEEEEETTSS-EEEE-TTS--BTTEEEEEEEEETTS-EEEEEEEEESS-S-EEEEEEEEESS--PPPPPPP-

Sequence (818 aa):
MPASSTEESLHSTILEIMSILSKDSPDSTPTTIIPNDEAMKEQEQDDNELSNANTMAGLQRISSSPKISTNGSERSENCGELCVVCGDKASGRHYGAVSCEGCKGFFKRSIRKRIGYVCRSSKDCPVTKFHRNRCQYCRLRKCLSMGMRSESVQAERRPVQSANSTQSDSPPQNQNTTPRSMTPLNAGLVNGLLTLVKMDQENKINMDTIMKPGSPIIHSTNGHCSPEFMDIKRESIGEDESGLDAMTVIGLVPPSASPTSSGVGSSSSISDDSGPIYNSERSRFEISIPPSQQNGNQINISEVTTRLLFLSVHFVKDSRVTIRTSTMEPLLKSKWCDLYILALMQTADKINLGQLLDNLSSQMAMGLECGQFSTDKFEKMNEQMQRLMQLSHLFASRDLSSVEYAYLKLISFTAQDLPTAVSTSETRNVNQLASQELFEYVSSSKSTHLHQMSNEHINVDDSTSEDNDTHVTSQQTNTNLAAERFSRLLQLLPCLRWFDPQTIVDIFFSGSSVACIPHQNNTVLYAYSTDIDGNTYYHGVFGIVSNAHFYATTANVRFDTKVEEEIEYHTDDNSLIDSLSSHPPDPSLGYGDNTTGSNLYNVLKKFLNNGKHSLCGAQVLIAVKRYPDETDVSDIITQLRANHILVQIAVDSIPSGGSNSATLYEMSYETNGCCVFANSNDLANAFQSTILGYPYQFIAQNFVVSGSGRIEIPAFKTPIPVGITDYCFVEITVQNHTIDNSFVSMNSTLESTDGSSVYEFDDNYPLYGTAQSDEISLNGSLSYKWTIDYHYNTDAPQIIQLRMYSYYYHDFLPLPSF

InterPro domains:
  IPR000536 Nuclear hormone receptor, ligand-binding domain [PF00104] (298-510)
  IPR001628 Zinc finger, nuclear hormone receptor-type [PF00105] (82-149)
  IPR001628 Zinc finger, nuclear hormone receptor-type [PR00047] (83-99)
  IPR001628 Zinc finger, nuclear hormone receptor-type [PR00047] (99-114)
  IPR001628 Zinc finger, nuclear hormone receptor-type [PR00047] (132-140)
  IPR001628 Zinc finger, nuclear hormone receptor-type [PR00047] (140-148)
  IPR001628 Zinc finger, nuclear hormone receptor-type [PS00031] (83-109)
  IPR001628 Zinc finger, nuclear hormone receptor-type [PS51030] (80-155)
  IPR001628 Zinc finger, nuclear hormone receptor-type [SM00399] (80-151)
  IPR013088 Zinc finger, NHR/GATA-type [G3DSA:3.30.50.10] (73-182)
  IPR035500 Nuclear hormone receptor-like domain superfamily [G3DSA:1.10.565.10] (266-517)
  IPR035500 Nuclear hormone receptor-like domain superfamily [SSF48508] (286-510)
  IPR048245 Nuclear receptor subfamily 2 group C member 1/2-like, DNA-binding domain [cd06967] (78-160)
  IPR050274 Nuclear hormone receptor family NR2 subfamily [PTHR24083] (74-510)
  IPR055578 Domain of unknown function DUF7154 [PF23673] (701-807)

Foldseek 3Di:
DDDDPVVVVLVVLLVVLLVVLVDDDPDPDDDDDDDDDDDDDDDDDDDDDDDDDDDDDDDDDDDDDDDDDDDDDDDDDDPFDAAQLARHGFPQAAQFGGHHPVLNVLLLCCLQVVDDFDDPDPLQDDRYPPCVVVGSSNSNVSCVVRGRHSVSNDHDDDDPDDDDDDDDDDDDDDDDDDDDDDDDDDDPDVVVVVVVVPPDDPDDDDDPPPDDDDDDDDDDDDDDDDDDDDDDDDDDDDDDDDDDDPPPPDPDDDDDDDDDDDDDDDDDDDDPDPDAQDDQVLLDQDDDDDPVVPPPADDPLQVSLSSLLSSLLVSLVPTSADDDPVLSSVLCSVCSLVSSLLSCLVCCVVVVLVVVLVVLLVLLVVCVVVVVDDPVLSVQLNVQSVLSVVLSVLSVVLPDDSLLSSLSSLLSSLDPPDPDDNDDPRSVVSNVSSLVVLLVCLLPVPPPPPPPPVPPDDDDDDDDDDDDDPVVVVSVVSNVVSVVSSVSSNVSSVSSVVDDSSSVCVSRPVPSPPPQWLDDQAEEEEEEELPADQLLLVLSLCLCLVLVVSHQKYWYAYWQFPDGDAIDIDRDSVSSVVVSVVDHRDCVRHPVDAAAAIPVLVRLVNVLVVSPGQLALYEYQYEAQGHHQDPDCPVSLVSSVVRLYQYEYQYALHHSHHDDPLVVLVSNQQSLHGYFYAHSVLSSVSSPSCVSLFSAWPDKDKDWDFFWDKDKDPKAADLDDAPDKDKKKKKKFWASHHDDQFFDDKWKKKAWPVRPDIDIPDPVQDARGRMTMDIDIDHRNTIIMMMMTTGTPGRDIGMMIIIMGHNHGDTDDDGDDD